Protein 3SDS (pdb70)

InterPro domains:
  IPR002292 Ornithine/putrescine carbamoyltransferase [PR00102] (67-81)
  IPR002292 Ornithine/putrescine carbamoyltransferase [PR00102] (100-113)
  IPR002292 Ornithine/putrescine carbamoyltransferase [PR00102] (140-154)
  IPR002292 Ornithine/putrescine carbamoyltransferase [PR00102] (258-268)
  IPR002292 Ornithine/putrescine carbamoyltransferase [PR00102] (321-332)
  IPR002292 Ornithine/putrescine carbamoyltransferase [TIGR00658] (20-342)
  IPR006130 Aspartate/ornithine carbamoyltransferase [PR00100] (69-88)
  IPR006130 Aspartate/ornithine carbamoyltransferase [PR00100] (151-162)
  IPR006130 Aspartate/ornithine carbamoyltransferase [PR00100] (296-305)
  IPR006130 Aspartate/ornithine carbamoyltransferase [PR00100] (307-330)
  IPR006130 Aspartate/ornithine carbamoyltransferase [PS00097] (69-76)
  IPR006131 Aspartate/ornithine carbamoyltransferase, Asp/Orn-binding domain [PF00185] (183-338)
  IPR006132 Aspartate/ornithine carbamoyltransferase, carbamoyl-P binding [PF02729] (20-164)
  IPR036901 Aspartate/ornithine carbamoyltransferase superfamily [G3DSA:3.40.50.1370] (10-158)
  IPR036901 Aspartate/ornithine carbamoyltransferase superfamily [G3DSA:3.40.50.1370] (159-329)
  IPR036901 Aspartate/ornithine carbamoyltransferase superfamily [SSF53671] (18-341)

Radius of gyration: 35.0 Å; Cα contacts (8 Å, |Δi|>4): 1832; chains: 3; bounding box: 90×80×103 Å

Secondary structure (DSSP, 8-state):
----BS-GGGS-HHHHHHHHHHHHHHHHHHTTTEEEGGGTTTTTT-EEEEEESS--HHHHHHHHHHHHHTT-EEEEE-TTT---SS-HHHHHHHHHTS-SEEEEE-SSHHHHHHHHHH-SS-EEEEE-SS--HHHHHHHHHHHHHHT--TT--S-TT-EEEEES---HHHHHHHHHHHHTT-EEEEE--TT-PPPHHHHHHHHHHHTT-SSPPPEEEES-HHHHTTT-SEEEE----HHHHHHTTT--B-HHHHHHHT--TT-EEEE-S---TTTB-HHHHTSTTB-HHHHHHHHHHHHHHHHIIIIISTT---/-PPPPB--GGGS-HHHHHHHHHHHHHHHHHHHTT---TTTTTTTTT-EEEEEESS--HHHHHHHHHHHHHTT-EEEEEETTT--TTTSS-HHHHHHHHHHTSSEEEEE--HHHHHHHHT-SS-EEEEE-SS--HHHHHHHHHHHHHH---TT--S-TT-EEEEES---HHHHHHHHHHHHTT-EEEEE--TT-PPPHHHHHHHHHTTTT-SS---EEEES-HHHHHTT-SEEE-----HHHHHHTGGG-B-HHHHHHHT--TT-EEE--S---TTTB-HHHHTSTTB-HHHHHHHHHHHHHHHHIIIIISTT---/----B--GGGS-HHHHHHHHHHHHHHHHHHHTTEEEGGGTTTTTT-EEEEEESS--HHHHHHHHHHHHHTT-EEEEE-TTT--TTTSS-HHHHHHHHHTT-SEEEEE--HHHHHHHHT-SS-EEEEE-SS--HHHHHHHHHHHHHHH---TT--S-TT-EEEEES---HHHHHHHHHHHHTT-EEEEE--TT----HHHHHHHHHTTTT-SSPPPEEEES-HHHHTTT-SEEE-----HHHHHHTGGG-B-HHHHHHHT--TT-EEE--S---TTTB-HHHHTSTTB-HHHHHHHHHHHHHHHHIIIIITTT---

Structure (mmCIF, N/CA/C/O backbone):
data_3SDS
#
_entry.id   3SDS
#
_cell.length_a   150.360
_cell.length_b   150.360
_cell.length_c   92.110
_cell.angle_alpha   90.000
_cell.angle_beta   90.000
_cell.angle_gamma   120.000
#
_symmetry.space_group_name_H-M   'P 3 2 1'
#
loop_
_entity.id
_entity.type
_entity.pdbx_description
1 polymer 'Ornithine carbamoyltransferase, mitochondrial'
2 non-polymer 'CHLORIDE ION'
3 water water
#
loop_
_atom_site.group_PDB
_atom_site.id
_atom_site.type_symbol
_atom_site.label_atom_id
_atom_site.label_alt_id
_atom_site.label_comp_id
_atom_site.label_asym_id
_atom_site.label_entity_id
_atom_site.label_seq_id
_atom_site.pdbx_PDB_ins_code
_atom_site.Cartn_x
_atom_site.Cartn_y
_atom_site.Cartn_z
_atom_site.occupancy
_atom_site.B_iso_or_equiv
_atom_site.auth_seq_id
_atom_site.auth_comp_id
_atom_site.auth_asym_id
_atom_site.auth_atom_id
_atom_site.pdbx_PDB_model_num
ATOM 1 N N . THR A 1 22 ? 90.707 -18.843 28.511 1.00 56.71 18 THR A N 1
ATOM 2 C CA . THR A 1 22 ? 89.806 -18.682 29.696 1.00 56.10 18 THR A CA 1
ATOM 3 C C . THR A 1 22 ? 88.330 -19.079 29.392 1.00 54.29 18 THR A C 1
ATOM 4 O O . THR A 1 22 ? 87.702 -18.507 28.485 1.00 54.42 18 THR A O 1
ATOM 6 N N . PRO A 1 23 ? 87.785 -20.085 30.125 1.00 52.64 19 PRO A N 1
ATOM 7 C CA . PRO A 1 23 ? 86.364 -20.482 29.944 1.00 50.30 19 PRO A CA 1
ATOM 8 C C . PRO A 1 23 ? 85.379 -19.478 30.544 1.00 49.02 19 PRO A C 1
ATOM 9 O O . PRO A 1 23 ? 85.707 -18.800 31.513 1.00 49.70 19 PRO A O 1
ATOM 13 N N . ARG A 1 24 ? 84.178 -19.400 29.971 1.00 47.13 20 ARG A N 1
ATOM 14 C CA . ARG A 1 24 ? 83.120 -18.514 30.459 1.00 45.30 20 ARG A CA 1
ATOM 15 C C . ARG A 1 24 ? 82.177 -19.321 31.343 1.00 44.32 20 ARG A C 1
ATOM 16 O O . ARG A 1 24 ? 81.735 -20.407 30.955 1.00 43.82 20 ARG A O 1
ATOM 24 N N . HIS A 1 25 ? 81.864 -18.802 32.526 1.00 43.93 21 HIS A N 1
ATOM 25 C CA . HIS A 1 25 ? 81.002 -19.521 33.461 1.00 42.97 21 HIS A CA 1
ATOM 26 C C . HIS A 1 25 ? 79.569 -18.912 33.553 1.00 42.31 21 HIS A C 1
ATOM 27 O O . HIS A 1 25 ? 79.343 -17.761 33.153 1.00 42.56 21 HIS A O 1
ATOM 34 N N . LEU A 1 26 ? 78.603 -19.693 34.040 1.00 41.00 22 LEU A N 1
ATOM 35 C CA . LEU A 1 26 ? 77.302 -19.153 34.399 1.00 40.29 22 LEU A CA 1
ATOM 36 C C . LEU A 1 26 ? 77.118 -19.242 35.925 1.00 41.02 22 LEU A C 1
ATOM 37 O O . LEU A 1 26 ? 76.768 -20.313 36.445 1.00 41.26 22 LEU A O 1
ATOM 42 N N . LEU A 1 27 ? 77.372 -18.137 36.642 1.00 41.45 23 LEU A N 1
ATOM 43 C CA . LEU A 1 27 ? 77.219 -18.112 38.121 1.00 41.76 23 LEU A CA 1
ATOM 44 C C . LEU A 1 27 ? 75.927 -17.432 38.620 1.00 41.47 23 LEU A C 1
ATOM 45 O O . LEU A 1 27 ? 75.449 -17.732 39.733 1.00 41.22 23 LEU A O 1
ATOM 50 N N . SER A 1 28 ? 75.377 -16.540 37.779 1.00 41.01 24 SER A N 1
ATOM 51 C CA . SER A 1 28 ? 74.239 -15.665 38.108 1.00 40.78 24 SER A CA 1
ATOM 52 C C . SER A 1 28 ? 73.700 -15.013 36.838 1.00 40.36 24 SER A C 1
ATOM 53 O O . SER A 1 28 ? 74.455 -14.790 35.892 1.00 40.71 24 SER A O 1
ATOM 56 N N . ILE A 1 29 ? 72.417 -14.656 36.835 1.00 39.83 25 ILE A N 1
ATOM 57 C CA . ILE A 1 29 ? 71.844 -13.851 35.752 1.00 39.47 25 ILE A CA 1
ATOM 58 C C . ILE A 1 29 ? 72.583 -12.513 35.572 1.00 40.68 25 ILE A C 1
ATOM 59 O O . ILE A 1 29 ? 72.547 -11.901 34.493 1.00 41.52 25 ILE A O 1
ATOM 64 N N . ALA A 1 30 ? 73.254 -12.055 36.625 1.00 41.11 26 ALA A N 1
ATOM 65 C CA . ALA A 1 30 ? 74.069 -10.848 36.538 1.00 41.84 26 ALA A CA 1
ATOM 66 C C . ALA A 1 30 ? 75.146 -10.905 35.427 1.00 42.23 26 ALA A C 1
ATOM 67 O O . ALA A 1 30 ? 75.632 -9.857 34.985 1.00 42.89 26 ALA A O 1
ATOM 69 N N . ASP A 1 31 ? 75.508 -12.113 34.976 1.00 41.52 27 ASP A N 1
ATOM 70 C CA . ASP A 1 31 ? 76.519 -12.279 33.918 1.00 41.59 27 ASP A CA 1
ATOM 71 C C . ASP A 1 31 ? 75.929 -12.203 32.503 1.00 41.15 27 ASP A C 1
ATOM 72 O O . ASP A 1 31 ? 76.667 -12.331 31.529 1.00 41.22 27 ASP A O 1
ATOM 77 N N . LEU A 1 32 ? 74.613 -12.030 32.377 1.00 40.42 28 LEU A N 1
ATOM 78 C CA . LEU A 1 32 ? 73.976 -12.099 31.055 1.00 40.01 28 LEU A CA 1
ATOM 79 C C . LEU A 1 32 ? 73.438 -10.756 30.645 1.00 40.64 28 LEU A C 1
ATOM 80 O O . LEU A 1 32 ? 72.856 -10.051 31.466 1.00 41.18 28 LEU A O 1
ATOM 85 N N . THR A 1 33 ? 73.613 -10.400 29.374 1.00 40.78 29 THR A N 1
ATOM 86 C CA . THR A 1 33 ? 72.973 -9.194 28.848 1.00 41.29 29 THR A CA 1
ATOM 87 C C . THR A 1 33 ? 71.491 -9.488 28.738 1.00 40.76 29 THR A C 1
ATOM 88 O O . THR A 1 33 ? 71.098 -10.654 28.759 1.00 39.62 29 THR A O 1
ATOM 92 N N . PRO A 1 34 ? 70.654 -8.441 28.600 1.00 41.74 30 PRO A N 1
ATOM 93 C CA . PRO A 1 34 ? 69.233 -8.714 28.338 1.00 41.16 30 PRO A CA 1
ATOM 94 C C . PRO A 1 34 ? 69.008 -9.537 27.053 1.00 41.40 30 PRO A C 1
ATOM 95 O O . PRO A 1 34 ? 68.169 -10.440 27.077 1.00 41.40 30 PRO A O 1
ATOM 99 N N . THR A 1 35 ? 69.753 -9.275 25.970 1.00 41.71 31 THR A N 1
ATOM 100 C CA . THR A 1 35 ? 69.637 -10.093 24.751 1.00 42.10 31 THR A CA 1
ATOM 101 C C . THR A 1 35 ? 69.970 -11.581 24.974 1.00 41.21 31 THR A C 1
ATOM 102 O O . THR A 1 35 ? 69.210 -12.463 24.586 1.00 41.01 31 THR A O 1
ATOM 106 N N . GLU A 1 36 ? 71.117 -11.849 25.593 1.00 41.14 32 GLU A N 1
ATOM 107 C CA . GLU A 1 36 ? 71.551 -13.202 25.893 1.00 40.20 32 GLU A CA 1
ATOM 108 C C . GLU A 1 36 ? 70.514 -13.968 26.720 1.00 39.27 32 GLU A C 1
ATOM 109 O O . GLU A 1 36 ? 70.376 -15.187 26.554 1.00 39.08 32 GLU A O 1
ATOM 115 N N . PHE A 1 37 ? 69.798 -13.273 27.607 1.00 38.69 33 PHE A N 1
ATOM 116 C CA . PHE A 1 37 ? 68.829 -13.938 28.478 1.00 37.67 33 PHE A CA 1
ATOM 117 C C . PHE A 1 37 ? 67.547 -14.286 27.731 1.00 37.84 33 PHE A C 1
ATOM 118 O O . PHE A 1 37 ? 66.988 -15.379 27.905 1.00 37.27 33 PHE A O 1
ATOM 126 N N . ALA A 1 38 ? 67.070 -13.363 26.905 1.00 38.57 34 ALA A N 1
ATOM 127 C CA . ALA A 1 38 ? 65.883 -13.646 26.118 1.00 39.10 34 ALA A CA 1
ATOM 128 C C . ALA A 1 38 ? 66.126 -14.816 25.147 1.00 39.53 34 ALA A C 1
ATOM 129 O O . ALA A 1 38 ? 65.218 -15.641 24.924 1.00 40.07 34 ALA A O 1
ATOM 131 N N . THR A 1 39 ? 67.349 -14.902 24.610 1.00 39.53 35 THR A N 1
ATOM 132 C CA . THR A 1 39 ? 67.738 -15.952 23.657 1.00 39.70 35 THR A CA 1
ATOM 133 C C . THR A 1 39 ? 67.746 -17.362 24.287 1.00 38.84 35 THR A C 1
ATOM 134 O O . THR A 1 39 ? 67.285 -18.340 23.664 1.00 38.48 35 THR A O 1
ATOM 138 N N . LEU A 1 40 ? 68.247 -17.461 25.523 1.00 38.04 36 LEU A N 1
ATOM 139 C CA . LEU A 1 40 ? 68.218 -18.731 26.265 1.00 37.17 36 LEU A CA 1
ATOM 140 C C . LEU A 1 40 ? 66.768 -19.197 26.472 1.00 37.22 36 LEU A C 1
ATOM 141 O O . LEU A 1 40 ? 66.449 -20.392 26.339 1.00 36.93 36 LEU A O 1
ATOM 146 N N . VAL A 1 41 ? 65.891 -18.241 26.761 1.00 37.27 37 VAL A N 1
ATOM 147 C CA . VAL A 1 41 ? 64.501 -18.556 26.981 1.00 37.42 37 VAL A CA 1
ATOM 148 C C . VAL A 1 41 ? 63.810 -18.961 25.666 1.00 37.98 37 VAL A C 1
ATOM 149 O O . VAL A 1 41 ? 63.126 -19.993 25.625 1.00 38.13 37 VAL A O 1
ATOM 153 N N . ARG A 1 42 ? 63.995 -18.196 24.590 1.00 38.29 38 ARG A N 1
ATOM 154 C CA . ARG A 1 42 ? 63.410 -18.621 23.304 1.00 39.07 38 ARG A CA 1
ATOM 155 C C . ARG A 1 42 ? 63.899 -20.015 22.877 1.00 38.42 38 ARG A C 1
ATOM 156 O O . ARG A 1 42 ? 63.093 -20.853 22.472 1.00 38.71 38 ARG A O 1
ATOM 164 N N . ASN A 1 43 ? 65.201 -20.272 23.011 1.00 37.37 39 ASN A N 1
ATOM 165 C CA . ASN A 1 43 ? 65.755 -21.580 22.662 1.00 37.10 39 ASN A CA 1
ATOM 166 C C . ASN A 1 43 ? 65.094 -22.749 23.430 1.00 36.35 39 ASN A C 1
ATOM 167 O O . ASN A 1 43 ? 64.736 -23.775 22.818 1.00 36.68 39 ASN A O 1
ATOM 172 N N . ALA A 1 44 ? 64.917 -22.586 24.748 1.00 35.15 40 ALA A N 1
ATOM 173 C CA . ALA A 1 44 ? 64.253 -23.599 25.572 1.00 34.18 40 ALA A CA 1
ATOM 174 C C . ALA A 1 44 ? 62.813 -23.820 25.096 1.00 34.59 40 ALA A C 1
ATOM 175 O O . ALA A 1 44 ? 62.373 -24.964 24.918 1.00 34.43 40 ALA A O 1
ATOM 177 N N . SER A 1 45 ? 62.095 -22.730 24.853 1.00 34.79 41 SER A N 1
ATOM 178 C CA . SER A 1 45 ? 60.746 -22.834 24.328 1.00 35.84 41 SER A CA 1
ATOM 179 C C . SER A 1 45 ? 60.679 -23.637 23.003 1.00 37.14 41 SER A C 1
ATOM 180 O O . SER A 1 45 ? 59.803 -24.518 22.828 1.00 37.93 41 SER A O 1
ATOM 183 N N . SER A 1 46 ? 61.597 -23.311 22.083 1.00 36.81 42 SER A N 1
ATOM 184 C CA . SER A 1 46 ? 61.701 -23.952 20.790 1.00 37.10 42 SER A CA 1
ATOM 185 C C . SER A 1 46 ? 62.019 -25.452 20.906 1.00 37.30 42 SER A C 1
ATOM 186 O O . SER A 1 46 ? 61.314 -26.294 20.311 1.00 37.88 42 SER A O 1
ATOM 189 N N . TYR A 1 47 ? 63.075 -25.783 21.664 1.00 36.11 43 TYR A N 1
ATOM 190 C CA . TYR A 1 47 ? 63.503 -27.175 21.821 1.00 35.75 43 TYR A CA 1
ATOM 191 C C . TYR A 1 47 ? 62.395 -28.042 22.440 1.00 35.82 43 TYR A C 1
ATOM 192 O O . TYR A 1 47 ? 62.210 -29.217 22.055 1.00 36.28 43 TYR A O 1
ATOM 201 N N . LYS A 1 48 ? 61.663 -27.439 23.383 1.00 35.34 44 LYS A N 1
ATOM 202 C CA . LYS A 1 48 ? 60.515 -28.056 24.075 1.00 35.32 44 LYS A CA 1
ATOM 203 C C . LYS A 1 48 ? 59.393 -28.454 23.110 1.00 36.19 44 LYS A C 1
ATOM 204 O O . LYS A 1 48 ? 58.861 -29.567 23.164 1.00 36.59 44 LYS A O 1
ATOM 210 N N . LYS A 1 49 ? 59.046 -27.541 22.214 1.00 36.80 45 LYS A N 1
ATOM 211 C CA . LYS A 1 49 ? 57.983 -27.792 21.239 1.00 38.07 45 LYS A CA 1
ATOM 212 C C . LYS A 1 49 ? 58.357 -28.918 20.247 1.00 38.41 45 LYS A C 1
ATOM 213 O O . LYS A 1 49 ? 57.529 -29.775 19.939 1.00 39.68 45 LYS A O 1
ATOM 219 N N . THR A 1 50 ? 59.604 -28.915 19.772 1.00 37.57 46 THR A N 1
ATOM 220 C CA . THR A 1 50 ? 60.086 -29.933 18.824 1.00 37.79 46 THR A CA 1
ATOM 221 C C . THR A 1 50 ? 60.139 -31.320 19.473 1.00 37.45 46 THR A C 1
ATOM 222 O O . THR A 1 50 ? 59.589 -32.271 18.914 1.00 38.10 46 THR A O 1
ATOM 226 N N . ILE A 1 51 ? 60.809 -31.428 20.634 1.00 36.08 47 ILE A N 1
ATOM 227 C CA . ILE A 1 51 ? 61.015 -32.729 21.325 1.00 35.44 47 ILE A CA 1
ATOM 228 C C . ILE A 1 51 ? 59.682 -33.363 21.838 1.00 36.44 47 ILE A C 1
ATOM 229 O O . ILE A 1 51 ? 59.465 -34.572 21.704 1.00 36.19 47 ILE A O 1
ATOM 234 N N . LYS A 1 52 ? 58.776 -32.534 22.365 1.00 36.96 48 LYS A N 1
ATOM 235 C CA . LYS A 1 52 ? 57.474 -33.048 22.836 1.00 38.37 48 LYS A CA 1
ATOM 236 C C . LYS A 1 52 ? 56.557 -33.507 21.741 1.00 39.87 48 LYS A C 1
ATOM 237 O O . LYS A 1 52 ? 55.550 -34.108 22.052 1.00 40.90 48 LYS A O 1
ATOM 243 N N . SER A 1 53 ? 56.897 -33.225 20.482 1.00 40.87 49 SER A N 1
ATOM 244 C CA . SER A 1 53 ? 56.146 -33.766 19.333 1.00 43.11 49 SER A CA 1
ATOM 245 C C . SER A 1 53 ? 56.971 -34.729 18.472 1.00 43.91 49 SER A C 1
ATOM 246 O O . SER A 1 53 ? 56.801 -34.793 17.258 1.00 44.54 49 SER A O 1
ATOM 249 N N . ASP A 1 54 ? 57.876 -35.444 19.138 1.00 43.90 50 ASP A N 1
ATOM 250 C CA . ASP A 1 54 ? 58.540 -36.631 18.597 1.00 45.38 50 ASP A CA 1
ATOM 251 C C . ASP A 1 54 ? 59.633 -36.336 17.547 1.00 44.80 50 ASP A C 1
ATOM 252 O O . ASP A 1 54 ? 59.831 -37.123 16.612 1.00 45.76 50 ASP A O 1
ATOM 257 N N . SER A 1 55 ? 60.351 -35.222 17.724 1.00 43.37 51 SER A N 1
ATOM 258 C CA . SER A 1 55 ? 61.464 -34.850 16.837 1.00 43.21 51 SER A CA 1
ATOM 259 C C . SER A 1 55 ? 62.727 -34.385 17.586 1.00 42.14 51 SER A C 1
ATOM 260 O O . SER A 1 55 ? 62.648 -34.008 18.766 1.00 41.72 51 SER A O 1
ATOM 263 N N . MET A 1 56 ? 63.878 -34.430 16.904 1.00 42.02 52 MET A N 1
ATOM 264 C CA . MET A 1 56 ? 65.154 -33.909 17.427 1.00 41.36 52 MET A CA 1
ATOM 265 C C . MET A 1 56 ? 65.664 -32.705 16.635 1.00 41.56 52 MET A C 1
ATOM 266 O O . MET A 1 56 ? 65.773 -32.778 15.413 1.00 42.48 52 MET A O 1
ATOM 271 N N . PRO A 1 57 ? 66.000 -31.601 17.332 1.00 41.01 53 PRO A N 1
ATOM 272 C CA . PRO A 1 57 ? 66.702 -30.470 16.694 1.00 41.65 53 PRO A CA 1
ATOM 273 C C . PRO A 1 57 ? 68.095 -30.857 16.171 1.00 42.23 53 PRO A C 1
ATOM 274 O O . PRO A 1 57 ? 68.874 -31.418 16.924 1.00 41.73 53 PRO A O 1
ATOM 278 N N . GLU A 1 58 ? 68.419 -30.547 14.915 1.00 44.25 54 GLU A N 1
ATOM 279 C CA . GLU A 1 58 ? 69.779 -30.804 14.372 1.00 45.68 54 GLU A CA 1
ATOM 280 C C . GLU A 1 58 ? 70.955 -30.319 15.271 1.00 44.68 54 GLU A C 1
ATOM 281 O O . GLU A 1 58 ? 71.920 -31.053 15.498 1.00 44.29 54 GLU A O 1
ATOM 287 N N . ARG A 1 59 ? 70.866 -29.087 15.770 1.00 44.58 55 ARG A N 1
ATOM 288 C CA . ARG A 1 59 ? 71.877 -28.517 16.666 1.00 44.14 55 ARG A CA 1
ATOM 289 C C . ARG A 1 59 ? 72.218 -29.423 17.870 1.00 43.18 55 ARG A C 1
ATOM 290 O O . ARG A 1 59 ? 73.345 -29.390 18.365 1.00 43.16 55 ARG A O 1
ATOM 298 N N . LEU A 1 60 ? 71.255 -30.216 18.346 1.00 42.35 56 LEU A N 1
ATOM 299 C CA . LEU A 1 60 ? 71.438 -30.989 19.572 1.00 40.64 56 LEU A CA 1
ATOM 300 C C . LEU A 1 60 ? 71.904 -32.459 19.394 1.00 41.01 56 LEU A C 1
ATOM 301 O O . LEU A 1 60 ? 72.422 -33.070 20.357 1.00 40.93 56 LEU A O 1
ATOM 306 N N . THR A 1 61 ? 71.753 -33.027 18.197 1.00 41.05 57 THR A N 1
ATOM 307 C CA . THR A 1 61 ? 71.935 -34.480 18.030 1.00 41.56 57 THR A CA 1
ATOM 308 C C . THR A 1 61 ? 73.405 -34.933 18.126 1.00 41.14 57 THR A C 1
ATOM 309 O O . THR A 1 61 ? 74.221 -34.547 17.304 1.00 41.84 57 THR A O 1
ATOM 313 N N . GLY A 1 62 ? 73.732 -35.757 19.119 1.00 39.90 58 GLY A N 1
ATOM 314 C CA . GLY A 1 62 ? 75.113 -36.121 19.364 1.00 39.40 58 GLY A CA 1
ATOM 315 C C . GLY A 1 62 ? 76.041 -34.942 19.658 1.00 39.00 58 GLY A C 1
ATOM 316 O O . GLY A 1 62 ? 77.250 -35.071 19.560 1.00 40.13 58 GLY A O 1
ATOM 317 N N . ALA A 1 63 ? 75.502 -33.789 20.024 1.00 38.08 59 ALA A N 1
ATOM 318 C CA . ALA A 1 63 ? 76.339 -32.631 20.318 1.00 37.68 59 ALA A CA 1
ATOM 319 C C . ALA A 1 63 ? 77.349 -32.879 21.453 1.00 37.68 59 ALA A C 1
ATOM 320 O O . ALA A 1 63 ? 78.423 -32.276 21.467 1.00 37.94 59 ALA A O 1
ATOM 322 N N . LEU A 1 64 ? 77.009 -33.758 22.397 1.00 37.63 60 LEU A N 1
ATOM 323 C CA . LEU A 1 64 ? 77.885 -34.047 23.541 1.00 37.44 60 LEU A CA 1
ATOM 324 C C . LEU A 1 64 ? 78.389 -35.492 23.593 1.00 38.10 60 LEU A C 1
ATOM 325 O O . LEU A 1 64 ? 78.796 -35.964 24.665 1.00 38.36 60 LEU A O 1
ATOM 330 N N . SER A 1 65 ? 78.380 -36.200 22.468 1.00 38.05 61 SER A N 1
ATOM 331 C CA . SER A 1 65 ? 78.718 -37.616 22.529 1.00 38.79 61 SER A CA 1
ATOM 332 C C . SER A 1 65 ? 80.227 -37.855 22.729 1.00 38.98 61 SER A C 1
ATOM 333 O O . SER A 1 65 ? 81.062 -37.122 22.214 1.00 39.09 61 SER A O 1
ATOM 336 N N . GLY A 1 66 ? 80.565 -38.898 23.475 1.00 39.36 62 GLY A N 1
ATOM 337 C CA . GLY A 1 66 ? 81.932 -39.109 23.924 1.00 39.55 62 GLY A CA 1
ATOM 338 C C . GLY A 1 66 ? 82.273 -38.300 25.175 1.00 39.45 62 GLY A C 1
ATOM 339 O O . GLY A 1 66 ? 83.332 -38.527 25.779 1.00 40.40 62 GLY A O 1
ATOM 340 N N . LYS A 1 67 ? 81.385 -37.383 25.589 1.00 38.09 63 LYS A N 1
ATOM 341 C CA . LYS A 1 67 ? 81.713 -36.417 26.632 1.00 37.53 63 LYS A CA 1
ATOM 342 C C . LYS A 1 67 ? 81.013 -36.590 27.972 1.00 37.52 63 LYS A C 1
ATOM 343 O O . LYS A 1 67 ? 79.845 -36.999 28.037 1.00 37.70 63 LYS A O 1
ATOM 349 N N . THR A 1 68 ? 81.746 -36.279 29.045 1.00 37.41 64 THR A N 1
ATOM 350 C CA . THR A 1 68 ? 81.235 -36.388 30.417 1.00 36.90 64 THR A CA 1
ATOM 351 C C . THR A 1 68 ? 80.960 -35.018 31.028 1.00 36.43 64 THR A C 1
ATOM 352 O O . THR A 1 68 ? 81.773 -34.083 30.873 1.00 36.53 64 THR A O 1
ATOM 356 N N . VAL A 1 69 ? 79.826 -34.901 31.714 1.00 35.71 65 VAL A N 1
ATOM 357 C CA . VAL A 1 69 ? 79.548 -33.721 32.535 1.00 35.40 65 VAL A CA 1
ATOM 358 C C . VAL A 1 69 ? 79.563 -34.136 34.012 1.00 36.68 65 VAL A C 1
ATOM 359 O O . VAL A 1 69 ? 78.835 -35.054 34.411 1.00 37.23 65 VAL A O 1
ATOM 363 N N . ALA A 1 70 ? 80.384 -33.484 34.830 1.00 37.47 66 ALA A N 1
ATOM 364 C CA . ALA A 1 70 ? 80.409 -33.817 36.268 1.00 39.09 66 ALA A CA 1
ATOM 365 C C . ALA A 1 70 ? 79.400 -33.001 37.081 1.00 39.49 66 ALA A C 1
ATOM 366 O O . ALA A 1 70 ? 79.350 -31.770 36.977 1.00 39.38 66 ALA A O 1
ATOM 368 N N . MET A 1 71 ? 78.588 -33.688 37.878 1.00 40.72 67 MET A N 1
ATOM 369 C CA . MET A 1 71 ? 77.663 -33.026 38.813 1.00 41.53 67 MET A CA 1
ATOM 370 C C . MET A 1 71 ? 78.207 -33.126 40.238 1.00 43.40 67 MET A C 1
ATOM 371 O O . MET A 1 71 ? 78.308 -34.231 40.801 1.00 44.17 67 MET A O 1
ATOM 376 N N . MET A 1 72 ? 78.580 -31.987 40.818 1.00 44.61 68 MET A N 1
ATOM 377 C CA . MET A 1 72 ? 79.097 -31.981 42.204 1.00 47.25 68 MET A CA 1
ATOM 378 C C . MET A 1 72 ? 78.096 -31.403 43.210 1.00 47.85 68 MET A C 1
ATOM 379 O O . MET A 1 72 ? 77.832 -30.187 43.211 1.00 47.66 68 MET A O 1
ATOM 384 N N . PHE A 1 73 ? 77.544 -32.265 44.061 1.00 49.07 69 PHE A N 1
ATOM 385 C CA . PHE A 1 73 ? 76.530 -31.828 45.009 1.00 50.32 69 PHE A CA 1
ATOM 386 C C . PHE A 1 73 ? 76.955 -31.964 46.474 1.00 52.91 69 PHE A C 1
ATOM 387 O O . PHE A 1 73 ? 77.328 -33.049 46.914 1.00 54.47 69 PHE A O 1
ATOM 395 N N . SER A 1 74 ? 76.885 -30.853 47.213 1.00 53.98 70 SER A N 1
ATOM 396 C CA . SER A 1 74 ? 77.294 -30.773 48.628 1.00 56.64 70 SER A CA 1
ATOM 397 C C . SER A 1 74 ? 76.244 -31.237 49.644 1.00 57.67 70 SER A C 1
ATOM 398 O O . SER A 1 74 ? 76.575 -31.707 50.748 1.00 59.35 70 SER A O 1
ATOM 401 N N . LYS A 1 75 ? 74.981 -31.048 49.284 1.00 56.79 71 LYS A N 1
ATOM 402 C CA . LYS A 1 75 ? 73.867 -31.560 50.062 1.00 57.72 71 LYS A CA 1
ATOM 403 C C . LYS A 1 75 ? 72.941 -32.217 49.045 1.00 56.64 71 LYS A C 1
ATOM 404 O O . LYS A 1 75 ? 73.019 -31.886 47.853 1.00 55.29 71 LYS A O 1
ATOM 406 N N . ARG A 1 76 ? 72.084 -33.136 49.500 1.00 57.38 72 ARG A N 1
ATOM 407 C CA . ARG A 1 76 ? 71.090 -33.794 48.632 1.00 56.48 72 ARG A CA 1
ATOM 408 C C . ARG A 1 76 ? 70.354 -32.762 47.765 1.00 55.01 72 ARG A C 1
ATOM 409 O O . ARG A 1 76 ? 70.010 -31.671 48.243 1.00 55.13 72 ARG A O 1
ATOM 411 N N . SER A 1 77 ? 70.154 -33.074 46.487 1.00 53.75 73 SER A N 1
ATOM 412 C CA . SER A 1 77 ? 69.296 -32.229 45.640 1.00 52.43 73 SER A CA 1
ATOM 413 C C . SER A 1 77 ? 68.757 -32.998 44.452 1.00 51.43 73 SER A C 1
ATOM 414 O O . SER A 1 77 ? 69.098 -32.711 43.304 1.00 50.67 73 SER A O 1
ATOM 417 N N . THR A 1 78 ? 67.888 -33.959 44.762 1.00 51.66 74 THR A N 1
ATOM 418 C CA . THR A 1 78 ? 67.327 -34.877 43.792 1.00 51.01 74 THR A CA 1
ATOM 419 C C . THR A 1 78 ? 66.628 -34.212 42.604 1.00 49.40 74 THR A C 1
ATOM 420 O O . THR A 1 78 ? 66.875 -34.591 41.447 1.00 49.03 74 THR A O 1
ATOM 424 N N . ARG A 1 79 ? 65.774 -33.231 42.884 1.00 48.32 75 ARG A N 1
ATOM 425 C CA . ARG A 1 79 ? 65.085 -32.512 41.832 1.00 46.94 75 ARG A CA 1
ATOM 426 C C . ARG A 1 79 ? 66.067 -31.960 40.788 1.00 45.41 75 ARG A C 1
ATOM 427 O O . ARG A 1 79 ? 65.879 -32.188 39.579 1.00 44.71 75 ARG A O 1
ATOM 435 N N . THR A 1 80 ? 67.109 -31.250 41.241 1.00 44.51 76 THR A N 1
ATOM 436 C CA . THR A 1 80 ? 68.127 -30.718 40.314 1.00 42.76 76 THR A CA 1
ATOM 437 C C . THR A 1 80 ? 68.823 -31.828 39.510 1.00 42.33 76 THR A C 1
ATOM 438 O O . THR A 1 80 ? 69.080 -31.660 38.288 1.00 41.21 76 THR A O 1
ATOM 442 N N . ARG A 1 81 ? 69.086 -32.944 40.139 1.00 42.08 77 ARG A N 1
ATOM 443 C CA . ARG A 1 81 ? 69.713 -34.053 39.488 1.00 42.21 77 ARG A CA 1
ATOM 444 C C . ARG A 1 81 ? 68.880 -34.562 38.357 1.00 41.78 77 ARG A C 1
ATOM 445 O O . ARG A 1 81 ? 69.356 -34.812 37.306 1.00 41.75 77 ARG A O 1
ATOM 453 N N . VAL A 1 82 ? 67.610 -34.754 38.604 1.00 41.47 78 VAL A N 1
ATOM 454 C CA . VAL A 1 82 ? 66.707 -35.329 37.609 1.00 40.79 78 VAL A CA 1
ATOM 455 C C . VAL A 1 82 ? 66.741 -34.584 36.273 1.00 39.71 78 VAL A C 1
ATOM 456 O O . VAL A 1 82 ? 66.840 -35.214 35.232 1.00 40.27 78 VAL A O 1
ATOM 460 N N . SER A 1 83 ? 66.671 -33.256 36.305 1.00 38.90 79 SER A N 1
ATOM 461 C CA . SER A 1 83 ? 66.665 -32.427 35.092 1.00 37.92 79 SER A CA 1
ATOM 462 C C . SER A 1 83 ? 68.034 -32.282 34.381 1.00 37.56 79 SER A C 1
ATOM 463 O O . SER A 1 83 ? 68.095 -32.246 33.139 1.00 37.03 79 SER A O 1
ATOM 466 N N . THR A 1 84 ? 69.121 -32.166 35.154 1.00 37.42 80 THR A N 1
ATOM 467 C CA . THR A 1 84 ? 70.473 -32.102 34.572 1.00 36.78 80 THR A CA 1
ATOM 468 C C . THR A 1 84 ? 70.746 -33.435 33.875 1.00 36.80 80 THR A C 1
ATOM 469 O O . THR A 1 84 ? 71.166 -33.492 32.704 1.00 36.42 80 THR A O 1
ATOM 473 N N . GLU A 1 85 ? 70.468 -34.516 34.589 1.00 37.11 81 GLU A N 1
ATOM 474 C CA . GLU A 1 85 ? 70.703 -35.830 34.047 1.00 37.43 81 GLU A CA 1
ATOM 475 C C . GLU A 1 85 ? 69.980 -35.947 32.682 1.00 37.30 81 GLU A C 1
ATOM 476 O O . GLU A 1 85 ? 70.625 -36.202 31.650 1.00 37.10 81 GLU A O 1
ATOM 482 N N . GLY A 1 86 ? 68.669 -35.677 32.666 1.00 37.09 82 GLY A N 1
ATOM 483 C CA . GLY A 1 86 ? 67.857 -35.766 31.439 1.00 36.47 82 GLY A CA 1
ATOM 484 C C . GLY A 1 86 ? 68.329 -34.879 30.298 1.00 35.76 82 GLY A C 1
ATOM 485 O O . GLY A 1 86 ? 68.290 -35.280 29.130 1.00 36.13 82 GLY A O 1
ATOM 486 N N . ALA A 1 87 ? 68.782 -33.675 30.638 1.00 34.95 83 ALA A N 1
ATOM 487 C CA . ALA A 1 87 ? 69.255 -32.703 29.656 1.00 34.46 83 ALA A CA 1
ATOM 488 C C . ALA A 1 87 ? 70.538 -33.128 28.964 1.00 34.38 83 ALA A C 1
ATOM 489 O O . ALA A 1 87 ? 70.650 -33.053 27.734 1.00 34.50 83 ALA A O 1
ATOM 491 N N . VAL A 1 88 ? 71.507 -33.574 29.754 1.00 34.26 84 VAL A N 1
ATOM 492 C CA . VAL A 1 88 ? 72.747 -34.098 29.198 1.00 33.87 84 VAL A CA 1
ATOM 493 C C . VAL A 1 88 ? 72.461 -35.248 28.223 1.00 34.21 84 VAL A C 1
ATOM 494 O O . VAL A 1 88 ? 72.994 -35.265 27.110 1.00 34.34 84 VAL A O 1
ATOM 498 N N . VAL A 1 89 ? 71.601 -36.188 28.620 1.00 34.47 85 VAL A N 1
ATOM 499 C CA . VAL A 1 89 ? 71.326 -37.384 27.802 1.00 35.12 85 VAL A CA 1
ATOM 500 C C . VAL A 1 89 ? 70.648 -37.083 26.443 1.00 35.78 85 VAL A C 1
ATOM 501 O O . VAL A 1 89 ? 70.988 -37.701 25.438 1.00 35.91 85 VAL A O 1
ATOM 505 N N . LYS A 1 90 ? 69.704 -36.140 26.401 1.00 36.43 86 LYS A N 1
ATOM 506 C CA . LYS A 1 90 ? 69.143 -35.681 25.111 1.00 37.21 86 LYS A CA 1
ATOM 507 C C . LYS A 1 90 ? 70.240 -35.287 24.118 1.00 37.39 86 LYS A C 1
ATOM 508 O O . LYS A 1 90 ? 70.102 -35.557 22.900 1.00 38.03 86 LYS A O 1
ATOM 514 N N . MET A 1 91 ? 71.321 -34.675 24.626 1.00 36.69 87 MET A N 1
ATOM 515 C CA . MET A 1 91 ? 72.487 -34.340 23.784 1.00 37.03 87 MET A CA 1
ATOM 516 C C . MET A 1 91 ? 73.493 -35.491 23.549 1.00 37.83 87 MET A C 1
ATOM 517 O O . MET A 1 91 ? 74.544 -35.307 22.901 1.00 38.47 87 MET A O 1
ATOM 522 N N . GLY A 1 92 ? 73.155 -36.679 24.039 1.00 37.70 88 GLY A N 1
ATOM 523 C CA . GLY A 1 92 ? 73.979 -37.851 23.815 1.00 37.98 88 GLY A CA 1
ATOM 524 C C . GLY A 1 92 ? 75.224 -37.922 24.669 1.00 38.31 88 GLY A C 1
ATOM 525 O O . GLY A 1 92 ? 76.107 -38.725 24.376 1.00 39.34 88 GLY A O 1
ATOM 526 N N . GLY A 1 93 ? 75.307 -37.106 25.726 1.00 37.61 89 GLY A N 1
ATOM 527 C CA . GLY A 1 93 ? 76.465 -37.138 26.630 1.00 37.46 89 GLY A CA 1
ATOM 528 C C . GLY A 1 93 ? 76.252 -38.024 27.852 1.00 38.05 89 GLY A C 1
ATOM 529 O O . GLY A 1 93 ? 75.163 -38.610 28.012 1.00 38.09 89 GLY A O 1
ATOM 530 N N . HIS A 1 94 ? 77.283 -38.121 28.708 1.00 38.07 90 HIS A N 1
ATOM 531 C CA . HIS A 1 94 ? 77.188 -38.836 29.994 1.00 38.32 90 HIS A CA 1
ATOM 532 C C . HIS A 1 94 ? 77.293 -37.961 31.273 1.00 37.79 90 HIS A C 1
ATOM 533 O O . HIS A 1 94 ? 78.291 -37.266 31.487 1.00 38.08 90 HIS A O 1
ATOM 540 N N . PRO A 1 95 ? 76.251 -37.989 32.116 1.00 37.45 91 PRO A N 1
ATOM 541 C CA . PRO A 1 95 ? 76.206 -37.303 33.418 1.00 37.51 91 PRO A CA 1
ATOM 542 C C . PRO A 1 95 ? 76.797 -38.105 34.598 1.00 38.53 91 PRO A C 1
ATOM 543 O O . PRO A 1 95 ? 76.395 -39.246 34.834 1.00 39.14 91 PRO A O 1
ATOM 547 N N . MET A 1 96 ? 77.730 -37.511 35.339 1.00 38.72 92 MET A N 1
ATOM 548 C CA . MET A 1 96 ? 78.439 -38.239 36.407 1.00 39.96 92 MET A CA 1
ATOM 549 C C . MET A 1 96 ? 78.104 -37.649 37.778 1.00 40.75 92 MET A C 1
ATOM 550 O O . MET A 1 96 ? 78.368 -36.467 38.046 1.00 40.33 92 MET A O 1
ATOM 555 N N . PHE A 1 97 ? 77.499 -38.469 38.633 1.00 42.12 93 PHE A N 1
ATOM 556 C CA . PHE A 1 97 ? 77.009 -37.992 39.929 1.00 43.24 93 PHE A CA 1
ATOM 557 C C . PHE A 1 97 ? 78.051 -38.154 41.017 1.00 44.69 93 PHE A C 1
ATOM 558 O O . PHE A 1 97 ? 78.511 -39.241 41.281 1.00 45.99 93 PHE A O 1
ATOM 566 N N . LEU A 1 98 ? 78.458 -37.058 41.621 1.00 45.70 94 LEU A N 1
ATOM 567 C CA . LEU A 1 98 ? 79.406 -37.128 42.723 1.00 48.21 94 LEU A CA 1
ATOM 568 C C . LEU A 1 98 ? 78.790 -36.370 43.891 1.00 49.57 94 LEU A C 1
ATOM 569 O O . LEU A 1 98 ? 78.776 -35.135 43.891 1.00 48.77 94 LEU A O 1
ATOM 574 N N . GLY A 1 99 ? 78.239 -37.119 44.849 1.00 51.95 95 GLY A N 1
ATOM 575 C CA . GLY A 1 99 ? 77.527 -36.546 46.004 1.00 54.44 95 GLY A CA 1
ATOM 576 C C . GLY A 1 99 ? 78.391 -36.296 47.236 1.00 57.41 95 GLY A C 1
ATOM 577 O O . GLY A 1 99 ? 79.618 -36.393 47.179 1.00 58.06 95 GLY A O 1
ATOM 578 N N . LYS A 1 100 ? 77.749 -35.994 48.362 1.00 59.71 96 LYS A N 1
ATOM 579 C CA . LYS A 1 100 ? 78.471 -35.563 49.565 1.00 62.94 96 LYS A CA 1
ATOM 580 C C . LYS A 1 100 ? 79.240 -36.674 50.274 1.00 66.07 96 LYS A C 1
ATOM 581 O O . LYS A 1 100 ? 80.042 -36.405 51.176 1.00 67.81 96 LYS A O 1
ATOM 587 N N . ASP A 1 101 ? 78.977 -37.920 49.885 1.00 67.70 97 ASP A N 1
ATOM 588 C CA . ASP A 1 101 ? 79.753 -39.062 50.383 1.00 70.98 97 ASP A CA 1
ATOM 589 C C . ASP A 1 101 ? 80.909 -39.354 49.407 1.00 71.09 97 ASP A C 1
ATOM 590 O O . ASP A 1 101 ? 81.843 -40.100 49.732 1.00 72.50 97 ASP A O 1
ATOM 595 N N . ASP A 1 102 ? 80.828 -38.748 48.218 1.00 69.68 98 ASP A N 1
ATOM 596 C CA . ASP A 1 102 ? 81.821 -38.929 47.166 1.00 69.67 98 ASP A CA 1
ATOM 597 C C . ASP A 1 102 ? 83.037 -37.998 47.318 1.00 70.21 98 ASP A C 1
ATOM 598 O O . ASP A 1 102 ? 84.154 -38.470 47.485 1.00 71.63 98 ASP A O 1
ATOM 603 N N . ILE A 1 103 ? 82.828 -36.685 47.264 1.00 69.55 99 ILE A N 1
ATOM 604 C CA . ILE A 1 103 ? 83.949 -35.732 47.298 1.00 70.20 99 ILE A CA 1
ATOM 605 C C . ILE A 1 103 ? 83.951 -34.929 48.597 1.00 71.49 99 ILE A C 1
ATOM 606 O O . ILE A 1 103 ? 82.921 -34.375 48.995 1.00 71.12 99 ILE A O 1
ATOM 608 N N . GLY A 1 106 ? 86.602 -29.547 50.080 1.00 72.08 102 GLY A N 1
ATOM 609 C CA . GLY A 1 106 ? 87.964 -29.126 50.373 1.00 73.84 102 GLY A CA 1
ATOM 610 C C . GLY A 1 106 ? 88.538 -29.667 51.682 1.00 76.60 102 GLY A C 1
ATOM 611 O O . GLY A 1 106 ? 89.359 -29.000 52.333 1.00 78.14 102 GLY A O 1
ATOM 612 N N . VAL A 1 107 ? 88.141 -30.889 52.057 1.00 77.14 103 VAL A N 1
ATOM 613 C CA . VAL A 1 107 ? 88.471 -31.450 53.386 1.00 79.34 103 VAL A CA 1
ATOM 614 C C . VAL A 1 107 ? 89.764 -32.284 53.425 1.00 80.76 103 VAL A C 1
ATOM 615 O O . VAL A 1 107 ? 90.694 -31.944 54.160 1.00 82.99 103 VAL A O 1
ATOM 619 N N . ASN A 1 108 ? 89.815 -33.370 52.652 1.00 79.52 104 ASN A N 1
ATOM 620 C CA . ASN A 1 108 ? 90.993 -34.252 52.625 1.00 80.61 104 ASN A CA 1
ATOM 621 C C . ASN A 1 108 ? 91.983 -33.929 51.485 1.00 79.05 104 ASN A C 1
ATOM 622 O O . ASN A 1 108 ? 92.928 -34.695 51.227 1.00 80.25 104 ASN A O 1
ATOM 624 N N . GLU A 1 109 ? 91.761 -32.783 50.834 1.00 76.06 105 GLU A N 1
ATOM 625 C CA . GLU A 1 109 ? 92.547 -32.315 49.682 1.00 73.88 105 GLU A CA 1
ATOM 626 C C . GLU A 1 109 ? 92.167 -30.848 49.378 1.00 71.40 105 GLU A C 1
ATOM 627 O O . GLU A 1 109 ? 90.982 -30.499 49.349 1.00 69.77 105 GLU A O 1
ATOM 633 N N . SER A 1 110 ? 93.171 -30.000 49.154 1.00 70.56 106 SER A N 1
ATOM 634 C CA . SER A 1 110 ? 92.968 -28.572 48.832 1.00 68.34 106 SER A CA 1
ATOM 635 C C . SER A 1 110 ? 91.922 -28.302 47.736 1.00 64.61 106 SER A C 1
ATOM 636 O O . SER A 1 110 ? 91.772 -29.115 46.825 1.00 63.67 106 SER A O 1
ATOM 639 N N . LEU A 1 111 ? 91.209 -27.173 47.807 1.00 62.48 107 LEU A N 1
ATOM 640 C CA . LEU A 1 111 ? 90.206 -26.854 46.756 1.00 59.24 107 LEU A CA 1
ATOM 641 C C . LEU A 1 111 ? 90.839 -26.609 45.367 1.00 57.31 107 LEU A C 1
ATOM 642 O O . LEU A 1 111 ? 90.232 -26.900 44.323 1.00 54.89 107 LEU A O 1
ATOM 647 N N . TYR A 1 112 ? 92.060 -26.071 45.382 1.00 57.30 108 TYR A N 1
ATOM 648 C CA . TYR A 1 112 ? 92.828 -25.846 44.167 1.00 55.72 108 TYR A CA 1
ATOM 649 C C . TYR A 1 112 ? 93.009 -27.164 43.390 1.00 54.25 108 TYR A C 1
ATOM 650 O O . TYR A 1 112 ? 92.592 -27.263 42.228 1.00 52.23 108 TYR A O 1
ATOM 659 N N . ASP A 1 113 ? 93.587 -28.164 44.064 1.00 54.43 109 ASP A N 1
ATOM 660 C CA . ASP A 1 113 ? 93.881 -29.479 43.492 1.00 53.74 109 ASP A CA 1
ATOM 661 C C . ASP A 1 113 ? 92.646 -30.171 42.862 1.00 51.67 109 ASP A C 1
ATOM 662 O O . ASP A 1 113 ? 92.646 -30.526 41.672 1.00 50.37 109 ASP A O 1
ATOM 667 N N . THR A 1 114 ? 91.594 -30.343 43.659 1.00 50.67 110 THR A N 1
ATOM 668 C CA . THR A 1 114 ? 90.342 -30.934 43.190 1.00 48.79 110 THR A CA 1
ATOM 669 C C . THR A 1 114 ? 89.834 -30.288 41.891 1.00 46.88 110 THR A C 1
ATOM 670 O O . THR A 1 114 ? 89.488 -30.967 40.920 1.00 45.94 110 THR A O 1
ATOM 674 N N . SER A 1 115 ? 89.806 -28.962 41.901 1.00 46.53 111 SER A N 1
ATOM 675 C CA . SER A 1 115 ? 89.439 -28.129 40.765 1.00 44.60 111 SER A CA 1
ATOM 676 C C . SER A 1 115 ? 90.294 -28.363 39.492 1.00 43.73 111 SER A C 1
ATOM 677 O O . SER A 1 115 ? 89.752 -28.526 38.413 1.00 42.14 111 SER A O 1
ATOM 680 N N . VAL A 1 116 ? 91.621 -28.380 39.612 1.00 44.59 112 VAL A N 1
ATOM 681 C CA . VAL A 1 116 ? 92.463 -28.549 38.430 1.00 44.00 112 VAL A CA 1
ATOM 682 C C . VAL A 1 116 ? 92.292 -29.957 37.859 1.00 44.07 112 VAL A C 1
ATOM 683 O O . VAL A 1 116 ? 92.079 -30.115 36.643 1.00 43.32 112 VAL A O 1
ATOM 687 N N . VAL A 1 117 ? 92.338 -30.953 38.755 1.00 44.81 113 VAL A N 1
ATOM 688 C CA . VAL A 1 117 ? 92.279 -32.389 38.423 1.00 44.28 113 VAL A CA 1
ATOM 689 C C . VAL A 1 117 ? 90.974 -32.870 37.773 1.00 42.82 113 VAL A C 1
ATOM 690 O O . VAL A 1 117 ? 91.005 -33.508 36.719 1.00 42.74 113 VAL A O 1
ATOM 694 N N . ILE A 1 118 ? 89.835 -32.585 38.398 1.00 42.11 114 ILE A N 1
ATOM 695 C CA . ILE A 1 118 ? 88.535 -33.003 37.843 1.00 40.53 114 ILE A CA 1
ATOM 696 C C . ILE A 1 118 ? 88.264 -32.332 36.507 1.00 39.27 114 ILE A C 1
ATOM 697 O O . ILE A 1 118 ? 87.868 -33.008 35.550 1.00 38.84 114 ILE A O 1
ATOM 702 N N . SER A 1 119 ? 88.510 -31.022 36.433 1.00 38.86 115 SER A N 1
ATOM 703 C CA . SER A 1 119 ? 88.249 -30.266 35.201 1.00 37.79 115 SER A CA 1
ATOM 704 C C . SER A 1 119 ? 89.102 -30.724 34.005 1.00 38.18 115 SER A C 1
ATOM 705 O O . SER A 1 119 ? 88.723 -30.497 32.847 1.00 37.81 115 SER A O 1
ATOM 708 N N . SER A 1 120 ? 90.233 -31.377 34.275 1.00 38.84 116 SER A N 1
ATOM 709 C CA . SER A 1 120 ? 91.088 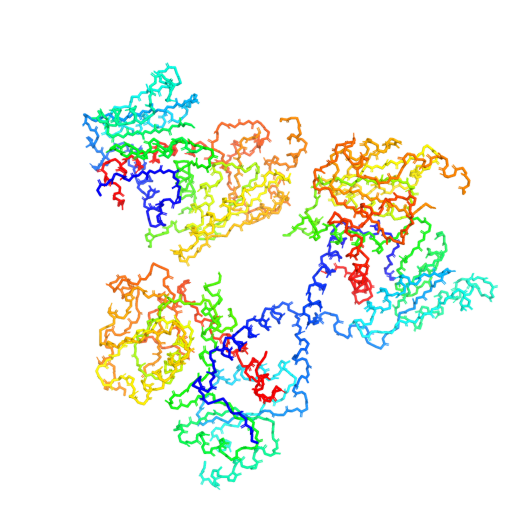-31.828 33.192 1.00 39.08 116 SER A CA 1
ATOM 710 C C . SER A 1 120 ? 90.607 -33.132 32.520 1.00 38.73 116 SER A C 1
ATOM 711 O O . SER A 1 120 ? 91.104 -33.505 31.445 1.00 38.47 116 SER A O 1
ATOM 714 N N . MET A 1 121 ? 89.632 -33.806 33.139 1.00 38.78 117 MET A N 1
ATOM 715 C CA . MET A 1 121 ? 89.099 -35.099 32.627 1.00 38.90 117 MET A CA 1
ATOM 716 C C . MET A 1 121 ? 87.582 -35.056 32.339 1.00 38.03 117 MET A C 1
ATOM 717 O O . MET A 1 121 ? 86.974 -36.092 32.094 1.00 38.04 117 MET A O 1
ATOM 722 N N . VAL A 1 122 ? 86.977 -33.865 32.356 1.00 37.98 118 VAL A N 1
ATOM 723 C CA . VAL A 1 122 ? 85.562 -33.698 31.963 1.00 37.56 118 VAL A CA 1
ATOM 724 C C . VAL A 1 122 ? 85.385 -32.493 31.040 1.00 38.16 118 VAL A C 1
ATOM 725 O O . VAL A 1 122 ? 86.319 -31.681 30.877 1.00 39.31 118 VAL A O 1
ATOM 729 N N . SER A 1 123 ? 84.194 -32.357 30.456 1.00 38.12 119 SER A N 1
ATOM 730 C CA . SER A 1 123 ? 83.893 -31.206 29.599 1.00 38.54 119 SER A CA 1
ATOM 731 C C . SER A 1 123 ? 83.102 -30.066 30.268 1.00 38.57 119 SER A C 1
ATOM 732 O O . SER A 1 123 ? 83.041 -28.943 29.719 1.00 38.57 119 SER A O 1
ATOM 735 N N . CYS A 1 124 ? 82.491 -30.351 31.425 1.00 38.23 120 CYS A N 1
ATOM 736 C CA . CYS A 1 124 ? 81.731 -29.353 32.168 1.00 37.77 120 CYS A CA 1
ATOM 737 C C . CYS A 1 124 ? 81.557 -29.756 33.619 1.00 38.14 120 CYS A C 1
ATOM 738 O O . CYS A 1 124 ? 81.524 -30.936 33.939 1.00 38.53 120 CYS A O 1
ATOM 741 N N . ILE A 1 125 ? 81.426 -28.770 34.500 1.00 38.70 121 ILE A N 1
ATOM 742 C CA . ILE A 1 125 ? 81.001 -29.031 35.886 1.00 39.40 121 ILE A CA 1
ATOM 743 C C . ILE A 1 125 ? 79.717 -28.283 36.229 1.00 39.51 121 ILE A C 1
ATOM 744 O O . ILE A 1 125 ? 79.656 -27.058 36.097 1.00 39.42 121 ILE A O 1
ATOM 749 N N . VAL A 1 126 ? 78.693 -29.031 36.638 1.00 40.08 122 VAL A N 1
ATOM 750 C CA . VAL A 1 126 ? 77.499 -28.455 37.255 1.00 40.69 122 VAL A CA 1
ATOM 751 C C . VAL A 1 126 ? 77.635 -28.650 38.770 1.00 42.84 122 VAL A C 1
ATOM 752 O O . VAL A 1 126 ? 77.666 -29.789 39.258 1.00 43.52 122 VAL A O 1
ATOM 756 N N . ALA A 1 127 ? 77.737 -27.552 39.516 1.00 44.54 123 ALA A N 1
ATOM 757 C CA . ALA A 1 127 ? 78.131 -27.649 40.927 1.00 47.46 123 ALA A CA 1
ATOM 758 C C . ALA A 1 127 ? 77.169 -27.004 41.897 1.00 49.10 123 ALA A C 1
ATOM 759 O O . ALA A 1 127 ? 76.627 -25.929 41.624 1.00 48.50 123 ALA A O 1
ATOM 761 N N . ARG A 1 128 ? 76.974 -27.663 43.034 1.00 51.97 124 ARG A N 1
ATOM 762 C CA . ARG A 1 128 ? 76.282 -27.045 44.143 1.00 54.98 124 ARG A CA 1
ATOM 763 C C . ARG A 1 128 ? 77.124 -27.094 45.377 1.00 58.12 124 ARG A C 1
ATOM 764 O O . ARG A 1 128 ? 77.581 -28.160 45.798 1.00 59.40 124 ARG A O 1
ATOM 772 N N . VAL A 1 129 ? 77.307 -25.929 45.977 1.00 60.69 125 VAL A N 1
ATOM 773 C CA . VAL A 1 129 ? 78.049 -25.834 47.230 1.00 64.37 125 VAL A CA 1
ATOM 774 C C . VAL A 1 129 ? 77.286 -24.964 48.246 1.00 66.30 125 VAL A C 1
ATOM 775 O O . VAL A 1 129 ? 76.147 -24.538 47.971 1.00 65.36 125 VAL A O 1
ATOM 779 N N . GLY A 1 130 ? 77.896 -24.729 49.411 1.00 69.64 126 GLY A N 1
ATOM 780 C CA . GLY A 1 130 ? 77.314 -23.850 50.434 1.00 72.61 126 GLY A CA 1
ATOM 781 C C . GLY A 1 130 ? 77.542 -22.369 50.137 1.00 73.91 126 GLY A C 1
ATOM 782 O O . GLY A 1 130 ? 76.789 -21.763 49.351 1.00 72.29 126 GLY A O 1
ATOM 783 N N . PRO A 1 131 ? 78.579 -21.765 50.771 1.00 76.76 127 PRO A N 1
ATOM 784 C CA . PRO A 1 131 ? 78.897 -20.333 50.500 1.00 77.48 127 PRO A CA 1
ATOM 785 C C . PRO A 1 131 ? 79.248 -20.034 49.027 1.00 76.57 127 PRO A C 1
ATOM 786 O O . PRO A 1 131 ? 79.773 -20.913 48.328 1.00 76.27 127 PRO A O 1
ATOM 790 N N . HIS A 1 132 ? 78.941 -18.814 48.565 1.00 76.67 128 HIS A N 1
ATOM 791 C CA . HIS A 1 132 ? 79.339 -18.367 47.214 1.00 75.83 128 HIS A CA 1
ATOM 792 C C . HIS A 1 132 ? 80.870 -18.231 47.020 1.00 76.34 128 HIS A C 1
ATOM 793 O O . HIS A 1 132 ? 81.399 -18.515 45.928 1.00 75.67 128 HIS A O 1
ATOM 800 N N . SER A 1 133 ? 81.576 -17.789 48.062 1.00 77.17 129 SER A N 1
ATOM 801 C CA . SER A 1 133 ? 83.037 -17.762 48.017 1.00 77.34 129 SER A CA 1
ATOM 802 C C . SER A 1 133 ? 83.597 -19.117 47.546 1.00 76.23 129 SER A C 1
ATOM 803 O O . SER A 1 133 ? 84.608 -19.153 46.839 1.00 76.69 129 SER A O 1
ATOM 806 N N . ASP A 1 134 ? 82.923 -20.214 47.916 1.00 74.41 130 ASP A N 1
ATOM 807 C CA . ASP A 1 134 ? 83.315 -21.568 47.500 1.00 72.58 130 ASP A CA 1
ATOM 808 C C . ASP A 1 134 ? 83.265 -21.778 45.975 1.00 69.71 130 ASP A C 1
ATOM 809 O O . ASP A 1 134 ? 84.269 -22.184 45.380 1.00 69.85 130 ASP A O 1
ATOM 814 N N . ILE A 1 135 ? 82.114 -21.496 45.356 1.00 66.35 131 ILE A N 1
ATOM 815 C CA . ILE A 1 135 ? 81.923 -21.729 43.909 1.00 63.24 131 ILE A CA 1
ATOM 816 C C . ILE A 1 135 ? 82.856 -20.890 43.009 1.00 62.10 131 ILE A C 1
ATOM 817 O O . ILE A 1 135 ? 83.368 -21.389 42.001 1.00 61.44 131 ILE A O 1
ATOM 822 N N . ALA A 1 136 ? 83.082 -19.629 43.377 1.00 61.29 132 ALA A N 1
ATOM 823 C CA . ALA A 1 136 ? 83.979 -18.764 42.607 1.00 60.14 132 ALA A CA 1
ATOM 824 C C . ALA A 1 136 ? 85.410 -19.310 42.584 1.00 60.03 132 ALA A C 1
ATOM 825 O O . ALA A 1 136 ? 86.034 -19.367 41.527 1.00 59.84 132 ALA A O 1
ATOM 827 N N . ASN A 1 137 ? 85.908 -19.739 43.737 1.00 59.95 133 ASN A N 1
ATOM 828 C CA . ASN A 1 137 ? 87.256 -20.307 43.827 1.00 60.20 133 ASN A CA 1
ATOM 829 C C . ASN A 1 137 ? 87.447 -21.568 42.956 1.00 58.58 133 ASN A C 1
ATOM 830 O O . ASN A 1 137 ? 88.500 -21.775 42.348 1.00 58.89 133 ASN A O 1
ATOM 835 N N . LEU A 1 138 ? 86.409 -22.393 42.901 1.00 56.38 134 LEU A N 1
ATOM 836 C CA . LEU A 1 138 ? 86.386 -23.562 42.054 1.00 54.55 134 LEU A CA 1
ATOM 837 C C . LEU A 1 138 ? 86.461 -23.150 40.588 1.00 53.26 134 LEU A C 1
ATOM 838 O O . LEU A 1 138 ? 87.338 -23.602 39.851 1.00 53.73 134 LEU A O 1
ATOM 843 N N . ALA A 1 139 ? 85.539 -22.290 40.171 1.00 51.45 135 ALA A N 1
ATOM 844 C CA . ALA A 1 139 ? 85.532 -21.755 38.816 1.00 49.91 135 ALA A CA 1
ATOM 845 C C . ALA A 1 139 ? 86.848 -21.072 38.449 1.00 50.35 135 ALA A C 1
ATOM 846 O O . ALA A 1 139 ? 87.310 -21.179 37.306 1.00 50.25 135 ALA A O 1
ATOM 848 N N . LYS A 1 140 ? 87.442 -20.364 39.409 1.00 50.64 136 LYS A N 1
ATOM 849 C CA . LYS A 1 140 ? 88.666 -19.612 39.156 1.00 51.16 136 LYS A CA 1
ATOM 850 C C . LYS A 1 140 ? 89.746 -20.524 38.591 1.00 50.77 136 LYS A C 1
ATOM 851 O O . LYS A 1 140 ? 90.504 -20.124 37.723 1.00 50.96 136 LYS A O 1
ATOM 857 N N . HIS A 1 141 ? 89.785 -21.763 39.057 1.00 50.13 137 HIS A N 1
ATOM 858 C CA . HIS A 1 141 ? 90.824 -22.696 38.624 1.00 50.31 137 HIS A CA 1
ATOM 859 C C . HIS A 1 141 ? 90.363 -23.855 37.717 1.00 48.33 137 HIS A C 1
ATOM 860 O O . HIS A 1 141 ? 91.158 -24.716 37.364 1.00 49.01 137 HIS A O 1
ATOM 867 N N . SER A 1 142 ? 89.090 -23.880 37.351 1.00 45.91 138 SER A N 1
ATOM 868 C CA . SER A 1 142 ? 88.590 -24.869 36.406 1.00 44.38 138 SER A CA 1
ATOM 869 C C . SER A 1 142 ? 89.016 -24.514 34.978 1.00 44.00 138 SER A C 1
ATOM 870 O O . SER A 1 142 ? 88.941 -23.348 34.580 1.00 44.48 138 SER A O 1
ATOM 873 N N . SER A 1 143 ? 89.426 -25.511 34.198 1.00 43.17 139 SER A N 1
ATOM 874 C CA . SER A 1 143 ? 89.720 -25.273 32.789 1.00 42.18 139 SER A CA 1
ATOM 875 C C . SER A 1 143 ? 88.525 -25.514 31.863 1.00 41.10 139 SER A C 1
ATOM 876 O O . SER A 1 143 ? 88.662 -25.404 30.641 1.00 41.71 139 SER A O 1
ATOM 879 N N . VAL A 1 144 ? 87.364 -25.848 32.420 1.00 40.00 140 VAL A N 1
ATOM 880 C CA . VAL A 1 144 ? 86.148 -26.042 31.608 1.00 38.76 140 VAL A CA 1
ATOM 881 C C . VAL A 1 144 ? 84.985 -25.208 32.185 1.00 38.69 140 VAL A C 1
ATOM 882 O O . VAL A 1 144 ? 85.018 -24.828 33.356 1.00 39.10 140 VAL A O 1
ATOM 886 N N . PRO A 1 145 ? 83.967 -24.892 31.359 1.00 38.21 141 PRO A N 1
ATOM 887 C CA . PRO A 1 145 ? 82.878 -24.040 31.873 1.00 38.06 141 PRO A CA 1
ATOM 888 C C . PRO A 1 145 ? 82.217 -24.604 33.158 1.00 38.30 141 PRO A C 1
ATOM 889 O O . PRO A 1 145 ? 81.902 -25.802 33.207 1.00 38.44 141 PRO A O 1
ATOM 893 N N . VAL A 1 146 ? 82.015 -23.758 34.171 1.00 38.35 142 VAL A N 1
ATOM 894 C CA . VAL A 1 146 ? 81.265 -24.149 35.372 1.00 38.69 142 VAL A CA 1
ATOM 895 C C . VAL A 1 146 ? 79.862 -23.518 35.340 1.00 38.85 142 VAL A C 1
ATOM 896 O O . VAL A 1 146 ? 79.736 -22.321 35.090 1.00 39.72 142 VAL A O 1
ATOM 900 N N . ILE A 1 147 ? 78.814 -24.306 35.587 1.00 39.05 143 ILE A N 1
ATOM 901 C CA . ILE A 1 147 ? 77.440 -23.772 35.752 1.00 38.95 143 ILE A CA 1
ATOM 902 C C . ILE A 1 147 ? 76.971 -23.927 37.214 1.00 40.34 143 ILE A C 1
ATOM 903 O O . ILE A 1 147 ? 77.099 -25.021 37.813 1.00 40.93 143 ILE A O 1
ATOM 908 N N . ASN A 1 148 ? 76.429 -22.843 37.777 1.00 40.90 144 ASN A N 1
ATOM 909 C CA . ASN A 1 148 ? 75.961 -22.811 39.170 1.00 42.10 144 ASN A CA 1
ATOM 910 C C . ASN A 1 148 ? 74.603 -23.482 39.383 1.00 42.21 144 ASN A C 1
ATOM 911 O O . ASN A 1 148 ? 73.564 -22.930 39.025 1.00 41.79 144 ASN A O 1
ATOM 916 N N . ALA A 1 149 ? 74.610 -24.657 40.001 1.00 43.36 145 ALA A N 1
ATOM 917 C CA . ALA A 1 149 ? 73.377 -25.414 40.225 1.00 44.01 145 ALA A CA 1
ATOM 918 C C . ALA A 1 149 ? 72.521 -24.821 41.334 1.00 44.99 145 ALA A C 1
ATOM 919 O O . ALA A 1 149 ? 71.302 -25.012 41.354 1.00 45.10 145 ALA A O 1
ATOM 921 N N . LEU A 1 150 ? 73.174 -24.134 42.270 1.00 46.30 146 LEU A N 1
ATOM 922 C CA . LEU A 1 150 ? 72.524 -23.474 43.409 1.00 47.68 146 LEU A CA 1
ATOM 923 C C . LEU A 1 150 ? 73.604 -23.116 44.409 1.00 48.78 146 LEU A C 1
ATOM 924 O O . LEU A 1 150 ? 74.428 -23.940 44.763 1.00 49.50 146 LEU A O 1
ATOM 929 N N . CYS A 1 151 ? 73.607 -21.872 44.853 1.00 49.63 147 CYS A N 1
ATOM 930 C CA . CYS A 1 151 ? 74.470 -21.467 45.951 1.00 51.19 147 CYS A CA 1
ATOM 931 C C . CYS A 1 151 ? 73.695 -20.543 46.902 1.00 51.83 147 CYS A C 1
ATOM 932 O O . CYS A 1 151 ? 72.476 -20.369 46.779 1.00 51.28 147 CYS A O 1
ATOM 935 N N . ASP A 1 152 ? 74.408 -19.977 47.860 1.00 53.20 148 ASP A N 1
ATOM 936 C CA . ASP A 1 152 ? 73.841 -19.157 48.923 1.00 54.28 148 ASP A CA 1
ATOM 937 C C . ASP A 1 152 ? 73.027 -17.927 48.462 1.00 52.94 148 ASP A C 1
ATOM 938 O O . ASP A 1 152 ? 72.076 -17.515 49.138 1.00 52.61 148 ASP A O 1
ATOM 943 N N . THR A 1 153 ? 73.417 -17.356 47.315 1.00 51.40 149 THR A N 1
ATOM 944 C CA . THR A 1 153 ? 72.858 -16.096 46.809 1.00 50.53 149 THR A CA 1
ATOM 945 C C . THR A 1 153 ? 72.320 -16.150 45.364 1.00 48.85 149 THR A C 1
ATOM 946 O O . THR A 1 153 ? 71.580 -15.252 44.955 1.00 48.83 149 THR A O 1
ATOM 950 N N . PHE A 1 154 ? 72.688 -17.162 44.576 1.00 47.24 150 PHE A N 1
ATOM 951 C CA . PHE A 1 154 ? 72.197 -17.236 43.184 1.00 45.05 150 PHE A CA 1
ATOM 952 C C . PHE A 1 154 ? 71.563 -18.574 42.840 1.00 43.71 150 PHE A C 1
ATOM 953 O O . PHE A 1 154 ? 71.791 -19.556 43.535 1.00 43.95 150 PHE A O 1
ATOM 961 N N . HIS A 1 155 ? 70.755 -18.594 41.778 1.00 42.19 151 HIS A N 1
ATOM 962 C CA . HIS A 1 155 ? 70.161 -19.828 41.228 1.00 40.95 151 HIS A CA 1
ATOM 963 C C . HIS A 1 155 ? 69.781 -19.592 39.757 1.00 39.66 151 HIS A C 1
ATOM 964 O O . HIS A 1 155 ? 68.605 -19.631 39.407 1.00 39.91 151 HIS A O 1
ATOM 971 N N . PRO A 1 156 ? 70.777 -19.354 38.886 1.00 38.79 152 PRO A N 1
ATOM 972 C CA . PRO A 1 156 ? 70.512 -18.989 37.482 1.00 38.03 152 PRO A CA 1
ATOM 973 C C . PRO A 1 156 ? 69.526 -19.905 36.716 1.00 37.49 152 PRO A C 1
ATOM 974 O O . PRO A 1 156 ? 68.632 -19.394 36.001 1.00 37.37 152 PRO A O 1
ATOM 978 N N . LEU A 1 157 ? 69.677 -21.228 36.861 1.00 36.50 153 LEU A N 1
ATOM 979 C CA . LEU A 1 157 ? 68.810 -22.171 36.139 1.00 35.84 153 LEU A CA 1
ATOM 980 C C . LEU A 1 157 ? 67.321 -21.966 36.444 1.00 35.86 153 LEU A C 1
ATOM 981 O O . LEU A 1 157 ? 66.475 -22.123 35.560 1.00 35.42 153 LEU A O 1
ATOM 986 N N . GLN A 1 158 ? 67.016 -21.603 37.690 1.00 36.29 154 GLN A N 1
ATOM 987 C CA . GLN A 1 158 ? 65.630 -21.433 38.117 1.00 36.83 154 GLN A CA 1
ATOM 988 C C . GLN A 1 158 ? 64.947 -20.235 37.427 1.00 36.74 154 GLN A C 1
ATOM 989 O O . GLN A 1 158 ? 63.813 -20.349 36.934 1.00 36.58 154 GLN A O 1
ATOM 995 N N . ALA A 1 159 ? 65.651 -19.101 37.391 1.00 36.76 155 ALA A N 1
ATOM 996 C CA . ALA A 1 159 ? 65.169 -17.899 36.706 1.00 36.89 155 ALA A CA 1
ATOM 997 C C . ALA A 1 159 ? 64.794 -18.190 35.230 1.00 36.65 155 ALA A C 1
ATOM 998 O O . ALA A 1 159 ? 63.722 -17.772 34.750 1.00 36.71 155 ALA A O 1
ATOM 1000 N N . ILE A 1 160 ? 65.668 -18.920 34.532 1.00 35.82 156 ILE A N 1
ATOM 1001 C CA . ILE A 1 160 ? 65.430 -19.260 33.136 1.00 35.71 156 ILE A CA 1
ATOM 1002 C C . ILE A 1 160 ? 64.133 -20.082 33.016 1.00 36.37 156 ILE A C 1
ATOM 1003 O O . ILE A 1 160 ? 63.276 -19.788 32.166 1.00 37.04 156 ILE A O 1
ATOM 1008 N N . ALA A 1 161 ? 63.973 -21.082 33.881 1.00 36.17 157 ALA A N 1
ATOM 1009 C CA . ALA A 1 161 ? 62.741 -21.862 33.926 1.00 36.65 157 ALA A CA 1
ATOM 1010 C C . ALA A 1 161 ? 61.518 -20.992 34.200 1.00 37.41 157 ALA A C 1
ATOM 1011 O O . ALA A 1 161 ? 60.493 -21.105 33.508 1.00 37.35 157 ALA A O 1
ATOM 1013 N N . ASP A 1 162 ? 61.630 -20.120 35.203 1.00 37.87 158 ASP A N 1
ATOM 1014 C CA . ASP A 1 162 ? 60.494 -19.302 35.609 1.00 38.76 158 ASP A CA 1
ATOM 1015 C C . ASP A 1 162 ? 60.044 -18.366 34.495 1.00 39.38 158 ASP A C 1
ATOM 1016 O O . ASP A 1 162 ? 58.838 -18.255 34.224 1.00 39.98 158 ASP A O 1
ATOM 1021 N N . PHE A 1 163 ? 61.001 -17.734 33.815 1.00 39.42 159 PHE A N 1
ATOM 1022 C CA . PHE A 1 163 ? 60.640 -16.869 32.685 1.00 40.19 159 PHE A CA 1
ATOM 1023 C C . PHE A 1 163 ? 60.120 -17.631 31.455 1.00 40.89 159 PHE A C 1
ATOM 1024 O O . PHE A 1 163 ? 59.238 -17.125 30.765 1.00 41.97 159 PHE A O 1
ATOM 1032 N N . LEU A 1 164 ? 60.611 -18.854 31.216 1.00 40.68 160 LEU A N 1
ATOM 1033 C CA . LEU A 1 164 ? 60.016 -19.723 30.199 1.00 41.01 160 LEU A CA 1
ATOM 1034 C C . LEU A 1 164 ? 58.540 -19.916 30.486 1.00 42.44 160 LEU A C 1
ATOM 1035 O O . LEU A 1 164 ? 57.714 -19.872 29.567 1.00 43.65 160 LEU A O 1
ATOM 1040 N N . THR A 1 165 ? 58.216 -20.134 31.763 1.00 42.64 161 THR A N 1
ATOM 1041 C CA . THR A 1 165 ? 56.865 -20.452 32.168 1.00 43.46 161 THR A CA 1
ATOM 1042 C C . THR A 1 165 ? 55.992 -19.230 31.951 1.00 45.04 161 THR A C 1
ATOM 1043 O O . THR A 1 165 ? 54.911 -19.338 31.377 1.00 45.65 161 THR A O 1
ATOM 1047 N N . ILE A 1 166 ? 56.478 -18.071 32.405 1.00 45.81 162 ILE A N 1
ATOM 1048 C CA . ILE A 1 166 ? 55.737 -16.807 32.298 1.00 47.18 162 ILE A CA 1
ATOM 1049 C C . ILE A 1 166 ? 55.465 -16.503 30.817 1.00 48.61 162 ILE A C 1
ATOM 1050 O O . ILE A 1 166 ? 54.324 -16.229 30.444 1.00 49.52 162 ILE A O 1
ATOM 1055 N N . HIS A 1 167 ? 56.506 -16.614 29.989 1.00 49.07 163 HIS A N 1
ATOM 1056 C CA . HIS A 1 167 ? 56.430 -16.414 28.532 1.00 51.37 163 HIS A CA 1
ATOM 1057 C C . HIS A 1 167 ? 55.383 -17.281 27.797 1.00 52.57 163 HIS A C 1
ATOM 1058 O O . HIS A 1 167 ? 54.799 -16.832 26.818 1.00 53.78 163 HIS A O 1
ATOM 1065 N N . GLU A 1 168 ? 55.170 -18.517 28.255 1.00 52.80 164 GLU A N 1
ATOM 1066 C CA . GLU A 1 168 ? 54.157 -19.409 27.676 1.00 54.33 164 GLU A CA 1
ATOM 1067 C C . GLU A 1 168 ? 52.725 -19.022 28.073 1.00 55.62 164 GLU A C 1
ATOM 1068 O O . GLU A 1 168 ? 51.784 -19.107 27.267 1.00 56.50 164 GLU A O 1
ATOM 1074 N N . SER A 1 169 ? 52.570 -18.633 29.337 1.00 55.66 165 SER A N 1
ATOM 1075 C CA . SER A 1 169 ? 51.260 -18.443 29.927 1.00 56.81 165 SER A CA 1
ATOM 1076 C C . SER A 1 169 ? 50.665 -17.110 29.519 1.00 57.97 165 SER A C 1
ATOM 1077 O O . SER A 1 169 ? 49.454 -16.983 29.430 1.00 59.08 165 SER A O 1
ATOM 1080 N N . PHE A 1 170 ? 51.524 -16.130 29.259 1.00 58.33 166 PHE A N 1
ATOM 1081 C CA . PHE A 1 170 ? 51.102 -14.843 28.696 1.00 59.91 166 PHE A CA 1
ATOM 1082 C C . PHE A 1 170 ? 51.476 -14.725 27.203 1.00 61.34 166 PHE A C 1
ATOM 1083 O O . PHE A 1 170 ? 51.951 -13.675 26.756 1.00 61.95 166 PHE A O 1
ATOM 1091 N N . ALA A 1 171 ? 51.265 -15.816 26.449 1.00 62.24 167 ALA A N 1
ATOM 1092 C CA . ALA A 1 171 ? 51.433 -15.834 24.983 1.00 63.46 167 ALA A CA 1
ATOM 1093 C C . ALA A 1 171 ? 50.079 -15.826 24.273 1.00 65.52 167 ALA A C 1
ATOM 1094 O O . ALA A 1 171 ? 49.572 -14.765 23.896 1.00 67.08 167 ALA A O 1
ATOM 1096 N N . HIS A 1 180 ? 62.879 -6.099 19.134 1.00 62.72 176 HIS A N 1
ATOM 1097 C CA . HIS A 1 180 ? 62.430 -7.446 19.479 1.00 61.28 176 HIS A CA 1
ATOM 1098 C C . HIS A 1 180 ? 63.480 -8.366 20.183 1.00 59.10 176 HIS A C 1
ATOM 1099 O O . HIS A 1 180 ? 63.167 -8.924 21.238 1.00 58.05 176 HIS A O 1
ATOM 1101 N N . PRO A 1 181 ? 64.718 -8.506 19.637 1.00 58.68 177 PRO A N 1
ATOM 1102 C CA . PRO A 1 181 ? 65.659 -9.504 20.207 1.00 56.60 177 PRO A CA 1
ATOM 1103 C C . PRO A 1 181 ? 66.016 -9.343 21.692 1.00 54.92 177 PRO A C 1
ATOM 1104 O O . PRO A 1 181 ? 66.392 -10.322 22.334 1.00 53.63 177 PRO A O 1
ATOM 1108 N N . SER A 1 182 ? 65.899 -8.137 22.235 1.00 54.84 178 SER A N 1
ATOM 1109 C CA . SER A 1 182 ? 66.375 -7.881 23.593 1.00 53.52 178 SER A CA 1
ATOM 1110 C C . SER A 1 182 ? 65.251 -7.955 24.609 1.00 52.89 178 SER A C 1
ATOM 1111 O O . SER A 1 182 ? 65.416 -7.523 25.764 1.00 52.59 178 SER A O 1
ATOM 1114 N N . SER A 1 183 ? 64.125 -8.521 24.181 1.00 52.43 179 SER A N 1
ATOM 1115 C CA . SER A 1 183 ? 62.928 -8.582 25.010 1.00 51.95 179 SER A CA 1
ATOM 1116 C C . SER A 1 183 ? 62.058 -9.809 24.726 1.00 51.14 179 SER A C 1
ATOM 1117 O O . SER A 1 183 ? 61.973 -10.282 23.582 1.00 51.94 179 SER A O 1
ATOM 1120 N N . LEU A 1 184 ? 61.407 -10.304 25.774 1.00 49.62 180 LEU A N 1
ATOM 1121 C CA . LEU A 1 184 ? 60.410 -11.363 25.644 1.00 48.83 180 LEU A CA 1
ATOM 1122 C C . LEU A 1 184 ? 58.979 -10.820 25.528 1.00 49.97 180 LEU A C 1
ATOM 1123 O O . LEU A 1 184 ? 58.009 -11.570 25.681 1.00 49.94 180 LEU A O 1
ATOM 1128 N N . GLY A 1 185 ? 58.850 -9.520 25.268 1.00 51.16 181 GLY A N 1
ATOM 1129 C CA . GLY A 1 185 ? 57.539 -8.865 25.142 1.00 52.28 181 GLY A CA 1
ATOM 1130 C C . GLY A 1 185 ? 56.705 -8.821 26.412 1.00 51.95 181 GLY A C 1
ATOM 1131 O O . GLY A 1 185 ? 55.485 -8.797 26.335 1.00 53.10 181 GLY A O 1
ATOM 1132 N N . LEU A 1 186 ? 57.360 -8.786 27.575 1.00 50.74 182 LEU A N 1
ATOM 1133 C CA . LEU A 1 186 ? 56.676 -8.843 28.875 1.00 49.93 182 LEU A CA 1
ATOM 1134 C C . LEU A 1 186 ? 56.603 -7.512 29.633 1.00 50.40 182 LEU A C 1
ATOM 1135 O O . LEU A 1 186 ? 56.233 -7.486 30.808 1.00 50.42 182 LEU A O 1
ATOM 1140 N N . GLU A 1 187 ? 56.948 -6.414 28.972 1.00 50.99 183 GLU A N 1
ATOM 1141 C CA . GLU A 1 187 ? 57.004 -5.120 29.627 1.00 51.37 183 GLU A CA 1
ATOM 1142 C C . GLU A 1 187 ? 55.700 -4.738 30.326 1.00 51.89 183 GLU A C 1
ATOM 1143 O O . GLU A 1 187 ? 54.613 -4.833 29.756 1.00 52.24 183 GLU A O 1
ATOM 1149 N N . GLY A 1 188 ? 55.834 -4.327 31.584 1.00 51.74 184 GLY A N 1
ATOM 1150 C CA . GLY A 1 188 ? 54.731 -3.766 32.334 1.00 52.54 184 GLY A CA 1
ATOM 1151 C C . GLY A 1 188 ? 53.985 -4.767 33.181 1.00 52.20 184 GLY A C 1
ATOM 1152 O O . GLY A 1 188 ? 53.005 -4.406 33.849 1.00 53.17 184 GLY A O 1
ATOM 1153 N N . LEU A 1 189 ? 54.431 -6.025 33.162 1.00 50.95 185 LEU A N 1
ATOM 1154 C CA . LEU A 1 189 ? 53.913 -7.031 34.090 1.00 50.14 185 LEU A CA 1
ATOM 1155 C C . LEU A 1 189 ? 54.316 -6.779 35.547 1.00 49.49 185 LEU A C 1
ATOM 1156 O O . LEU A 1 189 ? 55.306 -6.093 35.816 1.00 49.17 185 LEU A O 1
ATOM 1161 N N . LYS A 1 190 ? 53.539 -7.330 36.477 1.00 49.23 186 LYS A N 1
ATOM 1162 C CA . LYS A 1 190 ? 53.862 -7.249 37.897 1.00 48.83 186 LYS A CA 1
ATOM 1163 C C . LYS A 1 190 ? 54.040 -8.634 38.512 1.00 47.61 186 LYS A C 1
ATOM 1164 O O . LYS A 1 190 ? 53.182 -9.511 38.331 1.00 47.69 186 LYS A O 1
ATOM 1170 N N . ILE A 1 191 ? 55.142 -8.815 39.242 1.00 46.41 187 ILE A N 1
ATOM 1171 C CA . ILE A 1 191 ? 55.360 -10.021 40.061 1.00 45.60 187 ILE A CA 1
ATOM 1172 C C . ILE A 1 191 ? 55.355 -9.663 41.561 1.00 45.72 187 ILE A C 1
ATOM 1173 O O . ILE A 1 191 ? 56.001 -8.712 41.990 1.00 46.04 187 ILE A O 1
ATOM 1178 N N . ALA A 1 192 ? 54.619 -10.426 42.353 1.00 45.58 188 ALA A N 1
ATOM 1179 C CA . ALA A 1 192 ? 54.630 -10.222 43.783 1.00 46.05 188 ALA A CA 1
ATOM 1180 C C . ALA A 1 192 ? 55.232 -11.427 44.477 1.00 45.59 188 ALA A C 1
ATOM 1181 O O . ALA A 1 192 ? 54.737 -12.554 44.348 1.00 45.29 188 ALA A O 1
ATOM 1183 N N . TRP A 1 193 ? 56.312 -11.173 45.200 1.00 45.42 189 TRP A N 1
ATOM 1184 C CA . TRP A 1 193 ? 56.948 -12.176 46.035 1.00 45.57 189 TRP A CA 1
ATOM 1185 C C . TRP A 1 193 ? 56.517 -11.993 47.495 1.00 46.86 189 TRP A C 1
ATOM 1186 O O . TRP A 1 193 ? 56.682 -10.906 48.075 1.00 47.56 189 TRP A O 1
ATOM 1197 N N . VAL A 1 194 ? 55.974 -13.053 48.093 1.00 47.38 190 VAL A N 1
ATOM 1198 C CA . VAL A 1 194 ? 55.555 -12.999 49.505 1.00 48.87 190 VAL A CA 1
ATOM 1199 C C . VAL A 1 194 ? 56.248 -14.110 50.295 1.00 49.25 190 VAL A C 1
ATOM 1200 O O . VAL A 1 194 ? 56.013 -15.288 50.040 1.00 48.86 190 VAL A O 1
ATOM 1204 N N . GLY A 1 195 ? 57.102 -13.730 51.244 1.00 50.19 191 GLY A N 1
ATOM 1205 C CA . GLY A 1 195 ? 57.857 -14.704 52.043 1.00 51.34 191 GLY A CA 1
ATOM 1206 C C . GLY A 1 195 ? 59.285 -14.290 52.367 1.00 51.72 191 GLY A C 1
ATOM 1207 O O . GLY A 1 195 ? 59.572 -13.112 52.492 1.00 52.04 191 GLY A O 1
ATOM 1208 N N . ASP A 1 196 ? 60.182 -15.262 52.499 1.00 52.07 192 ASP A N 1
ATOM 1209 C CA . ASP A 1 196 ? 61.581 -14.969 52.797 1.00 53.18 192 ASP A CA 1
ATOM 1210 C C . ASP A 1 196 ? 62.381 -14.536 51.556 1.00 52.04 192 ASP A C 1
ATOM 1211 O O . ASP A 1 196 ? 62.087 -14.967 50.433 1.00 51.20 192 ASP A O 1
ATOM 1216 N N . ALA A 1 197 ? 63.381 -13.678 51.776 1.00 52.20 193 ALA A N 1
ATOM 1217 C CA . ALA A 1 197 ? 64.280 -13.214 50.720 1.00 51.20 193 ALA A CA 1
ATOM 1218 C C . ALA A 1 197 ? 65.414 -14.209 50.549 1.00 50.82 193 ALA A C 1
ATOM 1219 O O . ALA A 1 197 ? 66.272 -14.327 51.422 1.00 52.26 193 ALA A O 1
ATOM 1221 N N . ASN A 1 198 ? 65.434 -14.937 49.443 1.00 49.17 194 ASN A N 1
ATOM 1222 C CA . ASN A 1 198 ? 66.483 -15.923 49.273 1.00 48.65 194 ASN A CA 1
ATOM 1223 C C . ASN A 1 198 ? 67.073 -15.969 47.872 1.00 47.24 194 ASN A C 1
ATOM 1224 O O . ASN A 1 198 ? 66.676 -15.189 46.989 1.00 46.67 194 ASN A O 1
ATOM 1229 N N . ASN A 1 199 ? 68.018 -16.896 47.690 1.00 46.66 195 ASN A N 1
ATOM 1230 C CA . ASN A 1 199 ? 68.702 -17.126 46.416 1.00 45.24 195 ASN A CA 1
ATOM 1231 C C . ASN A 1 199 ? 67.818 -17.051 45.163 1.00 43.95 195 ASN A C 1
ATOM 1232 O O . ASN A 1 199 ? 68.174 -16.354 44.210 1.00 43.76 195 ASN A O 1
ATOM 1237 N N . VAL A 1 200 ? 66.673 -17.736 45.183 1.00 42.94 196 VAL A N 1
ATOM 1238 C CA . VAL A 1 200 ? 65.775 -17.778 44.036 1.00 41.89 196 VAL A CA 1
ATOM 1239 C C . VAL A 1 200 ? 65.229 -16.394 43.677 1.00 42.26 196 VAL A C 1
ATOM 1240 O O . VAL A 1 200 ? 65.341 -15.953 42.522 1.00 41.72 196 VAL A O 1
ATOM 1244 N N . LEU A 1 201 ? 64.658 -15.704 44.665 1.00 43.17 197 LEU A N 1
ATOM 1245 C CA . LEU A 1 201 ? 64.193 -14.330 44.467 1.00 43.23 197 LEU A CA 1
ATOM 1246 C C . LEU A 1 201 ? 65.294 -13.430 43.880 1.00 43.44 197 LEU A C 1
ATOM 1247 O O . LEU A 1 201 ? 65.062 -12.703 42.897 1.00 43.13 197 LEU A O 1
ATOM 1252 N N . PHE A 1 202 ? 66.493 -13.497 44.456 1.00 43.71 198 PHE A N 1
ATOM 1253 C CA . PHE A 1 202 ? 67.574 -12.625 43.994 1.00 43.87 198 PHE A CA 1
ATOM 1254 C C . PHE A 1 202 ? 67.730 -12.640 42.466 1.00 43.61 198 PHE A C 1
ATOM 1255 O O . PHE A 1 202 ? 67.631 -11.569 41.828 1.00 44.09 198 PHE A O 1
ATOM 1263 N N . ASP A 1 203 ? 67.917 -13.835 41.885 1.00 42.72 199 ASP A N 1
ATOM 1264 C CA . ASP A 1 203 ? 68.119 -13.980 40.433 1.00 42.16 199 ASP A CA 1
ATOM 1265 C C . ASP A 1 203 ? 66.870 -13.646 39.618 1.00 42.19 199 ASP A C 1
ATOM 1266 O O . ASP A 1 203 ? 66.975 -13.027 38.542 1.00 42.36 199 ASP A O 1
ATOM 1271 N N . LEU A 1 204 ? 65.702 -14.046 40.125 1.00 41.95 200 LEU A N 1
ATOM 1272 C CA . LEU A 1 204 ? 64.426 -13.699 39.497 1.00 42.16 200 LEU A CA 1
ATOM 1273 C C . LEU A 1 204 ? 64.307 -12.169 39.353 1.00 43.31 200 LEU A C 1
ATOM 1274 O O . LEU A 1 204 ? 64.021 -11.651 38.247 1.00 43.56 200 LEU A O 1
ATOM 1279 N N . ALA A 1 205 ? 64.563 -11.456 40.460 1.00 43.86 201 ALA A N 1
ATOM 1280 C CA . ALA A 1 205 ? 64.602 -9.980 40.470 1.00 44.36 201 ALA A CA 1
ATOM 1281 C C . ALA A 1 205 ? 65.521 -9.385 39.392 1.00 44.03 201 ALA A C 1
ATOM 1282 O O . ALA A 1 205 ? 65.104 -8.475 38.674 1.00 44.76 201 ALA A O 1
ATOM 1284 N N . ILE A 1 206 ? 66.756 -9.889 39.298 1.00 43.04 202 ILE A N 1
ATOM 1285 C CA . ILE A 1 206 ? 67.739 -9.409 38.303 1.00 42.73 202 ILE A CA 1
ATOM 1286 C C . ILE A 1 206 ? 67.245 -9.643 36.853 1.00 42.65 202 ILE A C 1
ATOM 1287 O O . ILE A 1 206 ? 67.435 -8.802 35.971 1.00 42.76 202 ILE A O 1
ATOM 1292 N N . ALA A 1 207 ? 66.608 -10.795 36.628 1.00 42.27 203 ALA A N 1
ATOM 1293 C CA . ALA A 1 207 ? 66.022 -11.132 35.335 1.00 42.03 203 ALA A CA 1
ATOM 1294 C C . ALA A 1 207 ? 64.856 -10.199 34.999 1.00 42.88 203 ALA A C 1
ATOM 1295 O O . ALA A 1 207 ? 64.875 -9.516 33.967 1.00 43.35 203 ALA A O 1
ATOM 1297 N N . ALA A 1 208 ? 63.858 -10.150 35.880 1.00 43.04 204 ALA A N 1
ATOM 1298 C CA . ALA A 1 208 ? 62.717 -9.246 35.702 1.00 44.11 204 ALA A CA 1
ATOM 1299 C C . ALA A 1 208 ? 63.106 -7.788 35.353 1.00 45.27 204 ALA A C 1
ATOM 1300 O O . ALA A 1 208 ? 62.460 -7.146 34.504 1.00 46.03 204 ALA A O 1
ATOM 1302 N N . THR A 1 209 ? 64.147 -7.272 36.010 1.00 45.31 205 THR A N 1
ATOM 1303 C CA . THR A 1 209 ? 64.653 -5.934 35.729 1.00 46.44 205 THR A CA 1
ATOM 1304 C C . THR A 1 209 ? 65.097 -5.813 34.272 1.00 46.67 205 THR A C 1
ATOM 1305 O O . THR A 1 209 ? 64.695 -4.888 33.580 1.00 47.64 205 THR A O 1
ATOM 1309 N N . LYS A 1 210 ? 65.911 -6.756 33.806 1.00 45.98 206 LYS A N 1
ATOM 1310 C CA . LYS A 1 210 ? 66.352 -6.773 32.399 1.00 46.11 206 LYS A CA 1
ATOM 1311 C C . LYS A 1 210 ? 65.196 -6.876 31.386 1.00 46.38 206 LYS A C 1
ATOM 1312 O O . LYS A 1 210 ? 65.303 -6.382 30.252 1.00 47.12 206 LYS A O 1
ATOM 1318 N N . MET A 1 211 ? 64.096 -7.501 31.806 1.00 45.71 207 MET A N 1
ATOM 1319 C CA . MET A 1 211 ? 62.956 -7.750 30.929 1.00 45.90 207 MET A CA 1
ATOM 1320 C C . MET A 1 211 ? 61.842 -6.708 31.036 1.00 47.25 207 MET A C 1
ATOM 1321 O O . MET A 1 211 ? 60.775 -6.869 30.433 1.00 48.21 207 MET A O 1
ATOM 1326 N N . GLY A 1 212 ? 62.084 -5.638 31.791 1.00 47.84 208 GLY A N 1
ATOM 1327 C CA . GLY A 1 212 ? 61.085 -4.582 31.968 1.00 48.41 208 GLY A CA 1
ATOM 1328 C C . GLY A 1 212 ? 59.871 -5.019 32.765 1.00 48.01 208 GLY A C 1
ATOM 1329 O O . GLY A 1 212 ? 58.787 -4.467 32.595 1.00 48.60 208 GLY A O 1
ATOM 1330 N N . VAL A 1 213 ? 60.060 -6.002 33.645 1.00 47.00 209 VAL A N 1
ATOM 1331 C CA . VAL A 1 213 ? 58.978 -6.505 34.516 1.00 47.06 209 VAL A CA 1
ATOM 1332 C C . VAL A 1 213 ? 59.082 -5.967 35.958 1.00 47.11 209 VAL A C 1
ATOM 1333 O O . VAL A 1 213 ? 60.151 -6.053 36.573 1.00 46.96 209 VAL A O 1
ATOM 1337 N N . ASN A 1 214 ? 57.978 -5.431 36.488 1.00 47.53 210 ASN A N 1
ATOM 1338 C CA . ASN A 1 214 ? 57.932 -4.889 37.871 1.00 47.81 210 ASN A CA 1
ATOM 1339 C C . ASN A 1 214 ? 57.828 -5.952 38.974 1.00 46.81 210 ASN A C 1
ATOM 1340 O O . ASN A 1 214 ? 57.034 -6.883 38.867 1.00 46.56 210 ASN A O 1
ATOM 1345 N N . VAL A 1 215 ? 58.643 -5.820 40.019 1.00 46.48 211 VAL A N 1
ATOM 1346 C CA . VAL A 1 215 ? 58.679 -6.796 41.111 1.00 45.84 211 VAL A CA 1
ATOM 1347 C C . VAL A 1 215 ? 58.422 -6.089 42.422 1.00 46.93 211 VAL A C 1
ATOM 1348 O O . VAL A 1 215 ? 58.992 -5.007 42.647 1.00 48.37 211 VAL A O 1
ATOM 1352 N N . ALA A 1 216 ? 57.598 -6.686 43.292 1.00 46.75 212 ALA A N 1
ATOM 1353 C CA . ALA A 1 216 ? 57.339 -6.128 44.644 1.00 47.77 212 ALA A CA 1
ATOM 1354 C C . ALA A 1 216 ? 57.535 -7.189 45.720 1.00 47.61 212 ALA A C 1
ATOM 1355 O O . ALA A 1 216 ? 57.049 -8.303 45.580 1.00 47.32 212 ALA A O 1
ATOM 1357 N N . VAL A 1 217 ? 58.254 -6.858 46.787 1.00 48.40 213 VAL A N 1
ATOM 1358 C CA . VAL A 1 217 ? 58.710 -7.892 47.730 1.00 48.69 213 VAL A CA 1
ATOM 1359 C C . VAL A 1 217 ? 58.251 -7.675 49.172 1.00 50.01 213 VAL A C 1
ATOM 1360 O O . VAL A 1 217 ? 58.655 -6.702 49.830 1.00 50.99 213 VAL A O 1
ATOM 1364 N N . ALA A 1 218 ? 57.421 -8.589 49.665 1.00 50.36 214 ALA A N 1
ATOM 1365 C CA . ALA A 1 218 ? 56.959 -8.518 51.053 1.00 51.97 214 ALA A CA 1
ATOM 1366 C C . ALA A 1 218 ? 57.700 -9.540 51.902 1.00 52.43 214 ALA A C 1
ATOM 1367 O O . ALA A 1 218 ? 57.708 -10.740 51.578 1.00 51.51 214 ALA A O 1
ATOM 1369 N N . THR A 1 219 ? 58.354 -9.045 52.956 1.00 53.89 215 THR A N 1
ATOM 1370 C CA . THR A 1 219 ? 59.096 -9.874 53.911 1.00 55.14 215 THR A CA 1
ATOM 1371 C C . THR A 1 219 ? 58.940 -9.313 55.319 1.00 57.55 215 THR A C 1
ATOM 1372 O O . THR A 1 219 ? 58.726 -8.107 55.496 1.00 58.34 215 THR A O 1
ATOM 1376 N N . PRO A 1 220 ? 59.072 -10.180 56.337 1.00 58.99 216 PRO A N 1
ATOM 1377 C CA . PRO A 1 220 ? 59.082 -9.705 57.723 1.00 61.13 216 PRO A CA 1
ATOM 1378 C C . PRO A 1 220 ? 60.324 -8.871 58.040 1.00 62.06 216 PRO A C 1
ATOM 1379 O O . PRO A 1 220 ? 61.356 -9.019 57.366 1.00 61.30 216 PRO A O 1
ATOM 1383 N N . ARG A 1 221 ? 60.228 -8.021 59.063 1.00 63.93 217 ARG A N 1
ATOM 1384 C CA . ARG A 1 221 ? 61.396 -7.295 59.567 1.00 65.19 217 ARG A CA 1
ATOM 1385 C C . ARG A 1 221 ? 62.500 -8.276 59.978 1.00 65.38 217 ARG A C 1
ATOM 1386 O O . ARG A 1 221 ? 62.281 -9.133 60.825 1.00 66.31 217 ARG A O 1
ATOM 1388 N N . GLY A 1 222 ? 63.672 -8.150 59.355 1.00 64.77 218 GLY A N 1
ATOM 1389 C CA . GLY A 1 222 ? 64.829 -9.009 59.645 1.00 65.21 218 GLY A CA 1
ATOM 1390 C C . GLY A 1 222 ? 65.195 -9.971 58.514 1.00 63.83 218 GLY A C 1
ATOM 1391 O O . GLY A 1 222 ? 66.259 -10.609 58.548 1.00 63.41 218 GLY A O 1
ATOM 1392 N N . TYR A 1 223 ? 64.316 -10.057 57.506 1.00 62.42 219 TYR A N 1
ATOM 1393 C CA . TYR A 1 223 ? 64.419 -11.050 56.434 1.00 60.80 219 TYR A CA 1
ATOM 1394 C C . TYR A 1 223 ? 64.399 -10.405 55.038 1.00 59.15 219 TYR A C 1
ATOM 1395 O O . TYR A 1 223 ? 63.894 -10.976 54.067 1.00 57.69 219 TYR A O 1
ATOM 1404 N N . GLU A 1 224 ? 64.984 -9.217 54.965 1.00 59.33 220 GLU A N 1
ATOM 1405 C CA . GLU A 1 224 ? 65.004 -8.398 53.768 1.00 58.37 220 GLU A CA 1
ATOM 1406 C C . GLU A 1 224 ? 66.098 -8.793 52.774 1.00 56.87 220 GLU A C 1
ATOM 1407 O O . GLU A 1 224 ? 67.029 -9.522 53.101 1.00 57.02 220 GLU A O 1
ATOM 1413 N N . ILE A 1 225 ? 65.974 -8.302 51.548 1.00 55.57 221 ILE A N 1
ATOM 1414 C CA . ILE A 1 225 ? 67.016 -8.459 50.546 1.00 54.29 221 ILE A CA 1
ATOM 1415 C C . ILE A 1 225 ? 68.296 -7.817 51.070 1.00 55.65 221 ILE A C 1
ATOM 1416 O O . ILE A 1 225 ? 68.276 -6.653 51.497 1.00 57.19 221 ILE A O 1
ATOM 1421 N N . PRO A 1 226 ? 69.406 -8.571 51.071 1.00 55.49 222 PRO A N 1
ATOM 1422 C CA . PRO A 1 226 ? 70.731 -8.016 51.392 1.00 56.59 222 PRO A CA 1
ATOM 1423 C C . PRO A 1 226 ? 71.123 -6.886 50.434 1.00 56.36 222 PRO A C 1
ATOM 1424 O O . PRO A 1 226 ? 70.893 -6.987 49.230 1.00 55.03 222 PRO A O 1
ATOM 1428 N N . SER A 1 227 ? 71.727 -5.829 50.962 1.00 57.91 223 SER A N 1
ATOM 1429 C CA . SER A 1 227 ? 72.013 -4.642 50.148 1.00 58.33 223 SER A CA 1
ATOM 1430 C C . SER A 1 227 ? 73.038 -4.857 49.025 1.00 57.56 223 SER A C 1
ATOM 1431 O O . SER A 1 227 ? 73.034 -4.117 48.037 1.00 57.36 223 SER A O 1
ATOM 1434 N N . HIS A 1 228 ? 73.890 -5.874 49.150 1.00 57.19 224 HIS A N 1
ATOM 1435 C CA . HIS A 1 228 ? 74.701 -6.281 48.012 1.00 56.30 224 HIS A CA 1
ATOM 1436 C C . HIS A 1 228 ? 73.809 -6.726 46.832 1.00 54.37 224 HIS A C 1
ATOM 1437 O O . HIS A 1 228 ? 74.150 -6.489 45.670 1.00 54.01 224 HIS A O 1
ATOM 1444 N N . ILE A 1 229 ? 72.674 -7.360 47.124 1.00 53.04 225 ILE A N 1
ATOM 1445 C CA . ILE A 1 229 ? 71.765 -7.799 46.062 1.00 51.38 225 ILE A CA 1
ATOM 1446 C C . ILE A 1 229 ? 71.061 -6.603 45.428 1.00 51.41 225 ILE A C 1
ATOM 1447 O O . ILE A 1 229 ? 70.995 -6.498 44.201 1.00 50.49 225 ILE A O 1
ATOM 1452 N N . VAL A 1 230 ? 70.566 -5.693 46.263 1.00 52.27 226 VAL A N 1
ATOM 1453 C CA . VAL A 1 230 ? 69.954 -4.457 45.772 1.00 52.95 226 VAL A CA 1
ATOM 1454 C C . VAL A 1 230 ? 70.907 -3.710 44.833 1.00 53.64 226 VAL A C 1
ATOM 1455 O O . VAL A 1 230 ? 70.470 -3.121 43.851 1.00 53.69 226 VAL A O 1
ATOM 1459 N N . GLU A 1 231 ? 72.205 -3.772 45.127 1.00 54.50 227 GLU A N 1
ATOM 1460 C CA . GLU A 1 231 ? 73.245 -3.188 44.281 1.00 55.15 227 GLU A CA 1
ATOM 1461 C C . GLU A 1 231 ? 73.364 -3.817 42.880 1.00 53.71 227 GLU A C 1
ATOM 1462 O O . GLU A 1 231 ? 73.609 -3.108 41.904 1.00 53.87 227 GLU A O 1
ATOM 1468 N N . LEU A 1 232 ? 73.209 -5.139 42.788 1.00 52.36 228 LEU A N 1
ATOM 1469 C CA . LEU A 1 232 ? 73.253 -5.843 41.502 1.00 51.26 228 LEU A CA 1
ATOM 1470 C C . LEU A 1 232 ? 71.988 -5.595 40.665 1.00 51.12 228 LEU A C 1
ATOM 1471 O O . LEU A 1 232 ? 72.046 -5.552 39.429 1.00 50.82 228 LEU A O 1
ATOM 1476 N N . ILE A 1 233 ? 70.849 -5.429 41.339 1.00 51.20 229 ILE A N 1
ATOM 1477 C CA . ILE A 1 233 ? 69.602 -5.128 40.655 1.00 50.82 229 ILE A CA 1
ATOM 1478 C C . ILE A 1 233 ? 69.704 -3.756 40.011 1.00 52.07 229 ILE A C 1
ATOM 1479 O O . ILE A 1 233 ? 69.365 -3.565 38.842 1.00 52.02 229 ILE A O 1
ATOM 1484 N N . GLN A 1 234 ? 70.196 -2.807 40.791 1.00 53.53 230 GLN A N 1
ATOM 1485 C CA . GLN A 1 234 ? 70.359 -1.445 40.332 1.00 54.76 230 GLN A CA 1
ATOM 1486 C C . GLN A 1 234 ? 71.338 -1.405 39.149 1.00 55.17 230 GLN A C 1
ATOM 1487 O O . GLN A 1 234 ? 71.037 -0.772 38.143 1.00 55.64 230 GLN A O 1
ATOM 1493 N N . LYS A 1 235 ? 72.468 -2.114 39.243 1.00 55.28 231 LYS A N 1
ATOM 1494 C CA . LYS A 1 235 ? 73.455 -2.164 38.131 1.00 56.14 231 LYS A CA 1
ATOM 1495 C C . LYS A 1 235 ? 72.886 -2.791 36.856 1.00 55.71 231 LYS A C 1
ATOM 1496 O O . LYS A 1 235 ? 73.256 -2.400 35.736 1.00 56.30 231 LYS A O 1
ATOM 1498 N N . ALA A 1 236 ? 71.985 -3.759 37.041 1.00 54.87 232 ALA A N 1
ATOM 1499 C CA . ALA A 1 236 ? 71.255 -4.379 35.940 1.00 54.30 232 ALA A CA 1
ATOM 1500 C C . ALA A 1 236 ? 70.338 -3.397 35.186 1.00 55.42 232 ALA A C 1
ATOM 1501 O O . ALA A 1 236 ? 69.972 -3.651 34.033 1.00 55.21 232 ALA A O 1
ATOM 1503 N N . ARG A 1 237 ? 69.986 -2.277 35.819 1.00 57.05 233 ARG A N 1
ATOM 1504 C CA . ARG A 1 237 ? 69.194 -1.238 35.147 1.00 58.89 233 ARG A CA 1
ATOM 1505 C C . ARG A 1 237 ? 69.893 -0.611 33.947 1.00 60.03 233 ARG A C 1
ATOM 1506 O O . ARG A 1 237 ? 69.247 -0.317 32.947 1.00 60.80 233 ARG A O 1
ATOM 1514 N N . GLU A 1 238 ? 71.209 -0.442 34.047 1.00 60.76 234 GLU A N 1
ATOM 1515 C CA . GLU A 1 238 ? 72.037 0.232 33.028 1.00 62.40 234 GLU A CA 1
ATOM 1516 C C . GLU A 1 238 ? 71.868 -0.276 31.573 1.00 62.01 234 GLU A C 1
ATOM 1517 O O . GLU A 1 238 ? 71.987 -1.483 31.290 1.00 60.72 234 GLU A O 1
ATOM 1523 N N . GLY A 1 239 ? 71.581 0.655 30.662 1.00 63.04 235 GLY A N 1
ATOM 1524 C CA . GLY A 1 239 ? 71.421 0.329 29.240 1.00 62.90 235 GLY A CA 1
ATOM 1525 C C . GLY A 1 239 ? 70.087 -0.258 28.762 1.00 62.03 235 GLY A C 1
ATOM 1526 O O . GLY A 1 239 ? 69.964 -0.605 27.590 1.00 62.19 235 GLY A O 1
ATOM 1527 N N . VAL A 1 240 ? 69.092 -0.371 29.645 1.00 60.82 236 VAL A N 1
ATOM 1528 C CA . VAL A 1 240 ? 67.757 -0.851 29.259 1.00 60.18 236 VAL A CA 1
ATOM 1529 C C . VAL A 1 240 ? 66.790 0.338 29.185 1.00 61.68 236 VAL A C 1
ATOM 1530 O O . VAL A 1 240 ? 66.697 1.106 30.143 1.00 62.41 236 VAL A O 1
ATOM 1534 N N . GLN A 1 241 ? 66.070 0.505 28.071 1.00 62.34 237 GLN A N 1
ATOM 1535 C CA . GLN A 1 241 ? 65.197 1.695 27.920 1.00 63.85 237 GLN A CA 1
ATOM 1536 C C . GLN A 1 241 ? 63.962 1.723 28.840 1.00 63.35 237 GLN A C 1
ATOM 1537 O O . GLN A 1 241 ? 63.517 2.806 29.221 1.00 64.28 237 GLN A O 1
ATOM 1539 N N . SER A 1 242 ? 63.414 0.559 29.201 1.00 61.55 238 SER A N 1
ATOM 1540 C CA . SER A 1 242 ? 62.322 0.527 30.202 1.00 60.97 238 SER A CA 1
ATOM 1541 C C . SER A 1 242 ? 62.486 -0.517 31.334 1.00 59.09 238 SER A C 1
ATOM 1542 O O . SER A 1 242 ? 61.700 -1.461 31.417 1.00 58.54 238 SER A O 1
ATOM 1545 N N . PRO A 1 243 ? 63.481 -0.334 32.231 1.00 58.59 239 PRO A N 1
ATOM 1546 C CA . PRO A 1 243 ? 63.787 -1.399 33.215 1.00 56.78 239 PRO A CA 1
ATOM 1547 C C . PRO A 1 243 ? 62.665 -1.703 34.217 1.00 56.13 239 PRO A C 1
ATOM 1548 O O . PRO A 1 243 ? 61.838 -0.850 34.501 1.00 56.96 239 PRO A O 1
ATOM 1552 N N . GLY A 1 244 ? 62.652 -2.910 34.759 1.00 54.98 240 GLY A N 1
ATOM 1553 C CA . GLY A 1 244 ? 61.695 -3.263 35.812 1.00 55.45 240 GLY A CA 1
ATOM 1554 C C . GLY A 1 244 ? 61.965 -2.614 37.170 1.00 56.36 240 GLY A C 1
ATOM 1555 O O . GLY A 1 244 ? 63.117 -2.571 37.639 1.00 56.37 240 GLY A O 1
ATOM 1556 N N . ASN A 1 245 ? 60.903 -2.136 37.821 1.00 57.06 241 ASN A N 1
ATOM 1557 C CA . ASN A 1 245 ? 61.037 -1.393 39.079 1.00 58.07 241 ASN A CA 1
ATOM 1558 C C . ASN A 1 245 ? 60.961 -2.254 40.337 1.00 57.32 241 ASN A C 1
ATOM 1559 O O . ASN A 1 245 ? 60.217 -3.231 40.361 1.00 57.24 241 ASN A O 1
ATOM 1564 N N . LEU A 1 246 ? 61.724 -1.895 41.373 1.00 57.36 242 LEU A N 1
ATOM 1565 C CA . LEU A 1 246 ? 61.699 -2.621 42.658 1.00 56.73 242 LEU A CA 1
ATOM 1566 C C . LEU A 1 246 ? 60.937 -1.940 43.809 1.00 57.91 242 LEU A C 1
ATOM 1567 O O . LEU A 1 246 ? 61.132 -0.750 44.093 1.00 58.67 242 LEU A O 1
ATOM 1572 N N . THR A 1 247 ? 60.092 -2.727 44.476 1.00 57.66 243 THR A N 1
ATOM 1573 C CA . THR A 1 247 ? 59.305 -2.273 45.627 1.00 58.41 243 THR A CA 1
ATOM 1574 C C . THR A 1 247 ? 59.550 -3.179 46.840 1.00 58.00 243 THR A C 1
ATOM 1575 O O . THR A 1 247 ? 59.490 -4.413 46.722 1.00 57.12 243 THR A O 1
ATOM 1579 N N . GLN A 1 248 ? 59.834 -2.556 47.988 1.00 58.62 244 GLN A N 1
ATOM 1580 C CA . GLN A 1 248 ? 60.130 -3.258 49.239 1.00 58.65 244 GLN A CA 1
ATOM 1581 C C . GLN A 1 248 ? 59.100 -2.952 50.336 1.00 60.02 244 GLN A C 1
ATOM 1582 O O . GLN A 1 248 ? 58.897 -1.784 50.689 1.00 61.44 244 GLN A O 1
ATOM 1588 N N . THR A 1 249 ? 58.465 -3.988 50.893 1.00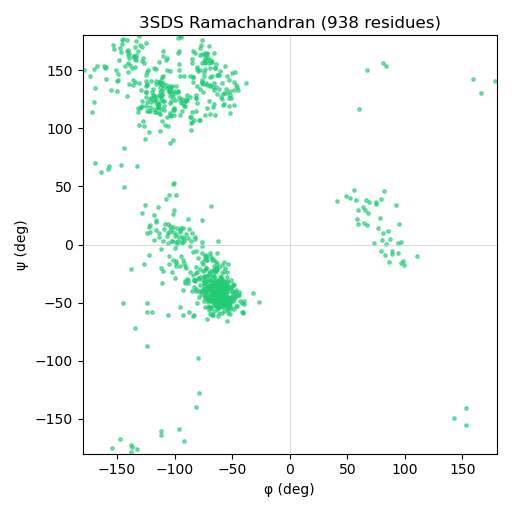 59.76 245 THR A N 1
ATOM 1589 C CA . THR A 1 249 ? 57.409 -3.784 51.916 1.00 60.75 245 THR A CA 1
ATOM 1590 C C . THR A 1 249 ? 57.462 -4.805 53.065 1.00 61.04 245 THR A C 1
ATOM 1591 O O . THR A 1 249 ? 58.093 -5.850 52.942 1.00 60.76 245 THR A O 1
ATOM 1595 N N . THR A 1 250 ? 56.800 -4.487 54.174 1.00 62.36 246 THR A N 1
ATOM 1596 C CA . THR A 1 250 ? 56.646 -5.383 55.330 1.00 62.68 246 THR A CA 1
ATOM 1597 C C . THR A 1 250 ? 55.223 -5.966 55.385 1.00 62.50 246 THR A C 1
ATOM 1598 O O . THR A 1 250 ? 54.972 -6.966 56.067 1.00 62.47 246 THR A O 1
ATOM 1602 N N . VAL A 1 251 ? 54.310 -5.339 54.642 1.00 62.12 247 VAL A N 1
ATOM 1603 C CA . VAL A 1 251 ? 52.903 -5.734 54.595 1.00 62.15 247 VAL A CA 1
ATOM 1604 C C . VAL A 1 251 ? 52.581 -6.480 53.298 1.00 60.61 247 VAL A C 1
ATOM 1605 O O . VAL A 1 251 ? 52.787 -5.934 52.214 1.00 59.90 247 VAL A O 1
ATOM 1609 N N . PRO A 1 252 ? 52.076 -7.733 53.403 1.00 60.40 248 PRO A N 1
ATOM 1610 C CA . PRO A 1 252 ? 51.727 -8.569 52.229 1.00 58.89 248 PRO A CA 1
ATOM 1611 C C . PRO A 1 252 ? 50.628 -7.974 51.350 1.00 59.00 248 PRO A C 1
ATOM 1612 O O . PRO A 1 252 ? 50.759 -7.964 50.133 1.00 58.16 248 PRO A O 1
ATOM 1616 N N . GLU A 1 253 ? 49.559 -7.479 51.972 1.00 60.65 249 GLU A N 1
ATOM 1617 C CA . GLU A 1 253 ? 48.443 -6.844 51.261 1.00 61.10 249 GLU A CA 1
ATOM 1618 C C . GLU A 1 253 ? 48.889 -5.681 50.326 1.00 60.90 249 GLU A C 1
ATOM 1619 O O . GLU A 1 253 ? 48.195 -5.352 49.348 1.00 61.27 249 GLU A O 1
ATOM 1621 N N . VAL A 1 254 ? 50.047 -5.084 50.618 1.00 60.32 250 VAL A N 1
ATOM 1622 C CA . VAL A 1 254 ? 50.588 -3.996 49.799 1.00 59.79 250 VAL A CA 1
ATOM 1623 C C . VAL A 1 254 ? 51.244 -4.548 48.546 1.00 58.23 250 VAL A C 1
ATOM 1624 O O . VAL A 1 254 ? 51.046 -4.019 47.455 1.00 58.21 250 VAL A O 1
ATOM 1628 N N . ALA A 1 255 ? 52.035 -5.604 48.706 1.00 56.96 251 ALA A N 1
ATOM 1629 C CA . ALA A 1 255 ? 52.736 -6.205 47.580 1.00 55.49 251 ALA A CA 1
ATOM 1630 C C . ALA A 1 255 ? 51.776 -6.709 46.506 1.00 55.11 251 ALA A C 1
ATOM 1631 O O . ALA A 1 255 ? 51.965 -6.438 45.324 1.00 55.12 251 ALA A O 1
ATOM 1633 N N . VAL A 1 256 ? 50.731 -7.417 46.914 1.00 55.35 252 VAL A N 1
ATOM 1634 C CA . VAL A 1 256 ? 49.855 -8.106 45.945 1.00 54.92 252 VAL A CA 1
ATOM 1635 C C . VAL A 1 256 ? 49.033 -7.185 45.042 1.00 55.54 252 VAL A C 1
ATOM 1636 O O . VAL A 1 256 ? 48.458 -7.651 44.059 1.00 55.33 252 VAL A O 1
ATOM 1640 N N . LYS A 1 257 ? 49.000 -5.891 45.374 1.00 56.41 253 LYS A N 1
ATOM 1641 C CA . LYS A 1 257 ? 48.218 -4.903 44.618 1.00 57.53 253 LYS A CA 1
ATOM 1642 C C . LYS A 1 257 ? 48.546 -4.950 43.121 1.00 57.01 253 LYS A C 1
ATOM 1643 O O . LYS A 1 257 ? 49.707 -4.745 42.718 1.00 56.44 253 LYS A O 1
ATOM 1645 N N . ASP A 1 258 ? 47.526 -5.241 42.314 1.00 57.22 254 ASP A N 1
ATOM 1646 C CA . ASP A 1 258 ? 47.654 -5.250 40.843 1.00 57.50 254 ASP A CA 1
ATOM 1647 C C . ASP A 1 258 ? 48.704 -6.245 40.292 1.00 55.95 254 ASP A C 1
ATOM 1648 O O . ASP A 1 258 ? 49.288 -6.021 39.221 1.00 55.69 254 ASP A O 1
ATOM 1653 N N . ALA A 1 259 ? 48.909 -7.345 41.016 1.00 55.03 255 ALA A N 1
ATOM 1654 C CA . ALA A 1 259 ? 49.931 -8.317 40.664 1.00 53.84 255 ALA A CA 1
ATOM 1655 C C . ALA A 1 259 ? 49.408 -9.291 39.623 1.00 53.72 255 ALA A C 1
ATOM 1656 O O . ALA A 1 259 ? 48.247 -9.728 39.701 1.00 54.36 255 ALA A O 1
ATOM 1658 N N . ASP A 1 260 ? 50.258 -9.630 38.652 1.00 52.56 256 ASP A N 1
ATOM 1659 C CA . ASP A 1 260 ? 49.854 -10.571 37.613 1.00 52.28 256 ASP A CA 1
ATOM 1660 C C . ASP A 1 260 ? 50.156 -11.986 38.057 1.00 51.31 256 ASP A C 1
ATOM 1661 O O . ASP A 1 260 ? 49.444 -12.937 37.689 1.00 51.47 256 ASP A O 1
ATOM 1666 N N . VAL A 1 261 ? 51.210 -12.109 38.863 1.00 50.24 257 VAL A N 1
ATOM 1667 C CA . VAL A 1 261 ? 51.682 -13.396 39.371 1.00 49.21 257 VAL A CA 1
ATOM 1668 C C . VAL A 1 261 ? 52.000 -13.253 40.845 1.00 49.53 257 VAL A C 1
ATOM 1669 O O . VAL A 1 261 ? 52.520 -12.215 41.268 1.00 49.67 257 VAL A O 1
ATOM 1673 N N . ILE A 1 262 ? 51.688 -14.288 41.625 1.00 49.86 258 ILE A N 1
ATOM 1674 C CA . ILE A 1 262 ? 52.147 -14.344 43.017 1.00 50.36 258 ILE A CA 1
ATOM 1675 C C . ILE A 1 262 ? 53.088 -15.537 43.264 1.00 49.89 258 ILE A C 1
ATOM 1676 O O . ILE A 1 262 ? 52.770 -16.678 42.924 1.00 49.43 258 ILE A O 1
ATOM 1681 N N . VAL A 1 263 ? 54.253 -15.244 43.845 1.00 50.26 259 VAL A N 1
ATOM 1682 C CA . VAL A 1 263 ? 55.283 -16.254 44.115 1.00 50.18 259 VAL A CA 1
ATOM 1683 C C . VAL A 1 263 ? 55.617 -16.353 45.609 1.00 51.60 259 VAL A C 1
ATOM 1684 O O . VAL A 1 263 ? 55.702 -15.341 46.307 1.00 52.34 259 VAL A O 1
ATOM 1688 N N . THR A 1 264 ? 55.821 -17.580 46.076 1.00 52.53 260 THR A N 1
ATOM 1689 C CA . THR A 1 264 ? 56.426 -17.825 47.373 1.00 54.12 260 THR A CA 1
ATOM 1690 C C . THR A 1 264 ? 57.476 -18.965 47.321 1.00 54.83 260 THR A C 1
ATOM 1691 O O . THR A 1 264 ? 57.803 -19.473 46.249 1.00 53.76 260 THR A O 1
ATOM 1695 N N . ASP A 1 265 ? 57.991 -19.342 48.491 1.00 57.38 261 ASP A N 1
ATOM 1696 C CA . ASP A 1 265 ? 59.033 -20.348 48.648 1.00 59.11 261 ASP A CA 1
ATOM 1697 C C . ASP A 1 265 ? 59.013 -20.869 50.085 1.00 61.26 261 ASP A C 1
ATOM 1698 O O . ASP A 1 265 ? 58.612 -20.149 51.002 1.00 62.34 261 ASP A O 1
ATOM 1703 N N . THR A 1 266 ? 59.461 -22.109 50.274 1.00 62.67 262 THR A N 1
ATOM 1704 C CA . THR A 1 266 ? 59.784 -22.664 51.601 1.00 65.52 262 THR A CA 1
ATOM 1705 C C . THR A 1 266 ? 60.446 -21.632 52.526 1.00 66.79 262 THR A C 1
ATOM 1706 O O . THR A 1 266 ? 61.303 -20.858 52.077 1.00 66.63 262 THR A O 1
ATOM 1710 N N . TRP A 1 267 ? 60.062 -21.612 53.805 1.00 68.92 263 TRP A N 1
ATOM 1711 C CA . TRP A 1 267 ? 60.721 -20.714 54.763 1.00 70.42 263 TRP A CA 1
ATOM 1712 C C . TRP A 1 267 ? 62.062 -21.315 55.202 1.00 71.16 263 TRP A C 1
ATOM 1713 O O . TRP A 1 267 ? 62.525 -21.110 56.330 1.00 72.91 263 TRP A O 1
ATOM 1724 N N . LYS A 1 276 ? 64.285 -22.370 63.508 1.00 91.44 272 LYS A N 1
ATOM 1725 C CA . LYS A 1 276 ? 62.919 -22.834 63.265 1.00 91.25 272 LYS A CA 1
ATOM 1726 C C . LYS A 1 276 ? 61.902 -22.150 64.179 1.00 92.79 272 LYS A C 1
ATOM 1727 O O . LYS A 1 276 ? 60.966 -21.508 63.692 1.00 91.66 272 LYS A O 1
ATOM 1729 N N . ILE A 1 277 ? 62.088 -22.287 65.495 1.00 95.40 273 ILE A N 1
ATOM 1730 C CA . ILE A 1 277 ? 61.158 -21.708 66.485 1.00 97.17 273 ILE A CA 1
ATOM 1731 C C . ILE A 1 277 ? 60.972 -20.196 66.286 1.00 96.21 273 ILE A C 1
ATOM 1732 O O . ILE A 1 277 ? 59.835 -19.698 66.270 1.00 96.04 273 ILE A O 1
ATOM 1734 N N . LYS A 1 278 ? 62.090 -19.487 66.109 1.00 95.51 274 LYS A N 1
ATOM 1735 C CA . LYS A 1 278 ? 62.069 -18.046 65.868 1.00 94.73 274 LYS A CA 1
ATOM 1736 C C . LYS A 1 278 ? 61.203 -17.705 64.650 1.00 92.33 274 LYS A C 1
ATOM 1737 O O . LYS A 1 278 ? 60.354 -16.808 64.721 1.00 92.59 274 LYS A O 1
ATOM 1739 N N . ARG A 1 279 ? 61.393 -18.455 63.561 1.00 90.22 275 ARG A N 1
ATOM 1740 C CA . ARG A 1 279 ? 60.717 -18.191 62.275 1.00 87.78 275 ARG A CA 1
ATOM 1741 C C . ARG A 1 279 ? 59.190 -18.359 62.244 1.00 87.45 275 ARG A C 1
ATOM 1742 O O . ARG A 1 279 ? 58.493 -17.523 61.660 1.00 86.68 275 ARG A O 1
ATOM 1750 N N . LEU A 1 280 ? 58.679 -19.427 62.860 1.00 88.02 276 LEU A N 1
ATOM 1751 C CA . LEU A 1 280 ? 57.255 -19.790 62.736 1.00 87.43 276 LEU A CA 1
ATOM 1752 C C . LEU A 1 280 ? 56.290 -18.682 63.216 1.00 87.73 276 LEU A C 1
ATOM 1753 O O . LEU A 1 280 ? 55.245 -18.458 62.584 1.00 86.85 276 LEU A O 1
ATOM 1758 N N . GLU A 1 281 ? 56.659 -17.982 64.301 1.00 88.55 277 GLU A N 1
ATOM 1759 C CA . GLU A 1 281 ? 55.879 -16.838 64.821 1.00 88.64 277 GLU A CA 1
ATOM 1760 C C . GLU A 1 281 ? 55.958 -15.600 63.906 1.00 86.38 277 GLU A C 1
ATOM 1761 O O . GLU A 1 281 ? 54.969 -14.874 63.752 1.00 86.13 277 GLU A O 1
ATOM 1763 N N . ALA A 1 282 ? 57.130 -15.390 63.296 1.00 84.37 278 ALA A N 1
ATOM 1764 C CA . ALA A 1 282 ? 57.427 -14.204 62.461 1.00 82.30 278 ALA A CA 1
ATOM 1765 C C . ALA A 1 282 ? 56.666 -14.099 61.120 1.00 79.92 278 ALA A C 1
ATOM 1766 O O . ALA A 1 282 ? 56.279 -12.996 60.711 1.00 79.15 278 ALA A O 1
ATOM 1768 N N . PHE A 1 283 ? 56.454 -15.245 60.461 1.00 78.25 279 PHE A N 1
ATOM 1769 C CA . PHE A 1 283 ? 55.758 -15.322 59.162 1.00 75.81 279 PHE A CA 1
ATOM 1770 C C . PHE A 1 283 ? 54.203 -15.475 59.243 1.00 76.18 279 PHE A C 1
ATOM 1771 O O . PHE A 1 283 ? 53.560 -15.911 58.280 1.00 74.62 279 PHE A O 1
ATOM 1779 N N . LYS A 1 284 ? 53.621 -15.074 60.383 1.00 77.86 280 LYS A N 1
ATOM 1780 C CA . LYS A 1 284 ? 52.186 -15.255 60.714 1.00 78.46 280 LYS A CA 1
ATOM 1781 C C . LYS A 1 284 ? 51.229 -14.983 59.559 1.00 76.99 280 LYS A C 1
ATOM 1782 O O . LYS A 1 284 ? 50.460 -15.869 59.167 1.00 77.27 280 LYS A O 1
ATOM 1784 N N . ASP A 1 285 ? 51.278 -13.769 59.014 1.00 75.43 281 ASP A N 1
ATOM 1785 C CA . ASP A 1 285 ? 50.319 -13.371 57.980 1.00 73.88 281 ASP A CA 1
ATOM 1786 C C . ASP A 1 285 ? 50.835 -13.619 56.558 1.00 70.99 281 ASP A C 1
ATOM 1787 O O . ASP A 1 285 ? 50.179 -13.244 55.581 1.00 70.24 281 ASP A O 1
ATOM 1792 N N . PHE A 1 286 ? 51.994 -14.267 56.450 1.00 69.08 282 PHE A N 1
ATOM 1793 C CA . PHE A 1 286 ? 52.663 -14.457 55.152 1.00 66.26 282 PHE A CA 1
ATOM 1794 C C . PHE A 1 286 ? 52.170 -15.622 54.257 1.00 64.80 282 PHE A C 1
ATOM 1795 O O . PHE A 1 286 ? 52.601 -15.734 53.111 1.00 63.63 282 PHE A O 1
ATOM 1803 N N . LYS A 1 287 ? 51.256 -16.453 54.763 1.00 64.86 283 LYS A N 1
ATOM 1804 C CA . LYS A 1 287 ? 50.682 -17.572 54.002 1.00 63.58 283 LYS A CA 1
ATOM 1805 C C . LYS A 1 287 ? 49.820 -17.115 52.818 1.00 62.64 283 LYS A C 1
ATOM 1806 O O . LYS A 1 287 ? 48.799 -16.455 53.020 1.00 63.50 283 LYS A O 1
ATOM 1812 N N . VAL A 1 288 ? 50.216 -17.494 51.598 1.00 60.61 284 VAL A N 1
ATOM 1813 C CA . VAL A 1 288 ? 49.449 -17.176 50.386 1.00 59.57 284 VAL A CA 1
ATOM 1814 C C . VAL A 1 288 ? 48.085 -17.886 50.365 1.00 60.35 284 VAL A C 1
ATOM 1815 O O . VAL A 1 288 ? 48.018 -19.115 50.434 1.00 60.26 284 VAL A O 1
ATOM 1819 N N . THR A 1 289 ? 47.009 -17.097 50.297 1.00 61.07 285 THR A N 1
ATOM 1820 C CA . THR A 1 289 ? 45.625 -17.613 50.309 1.00 62.35 285 THR A CA 1
ATOM 1821 C C . THR A 1 289 ? 44.707 -16.883 49.328 1.00 62.42 285 THR A C 1
ATOM 1822 O O . THR A 1 289 ? 45.003 -15.767 48.910 1.00 61.84 285 THR A O 1
ATOM 1826 N N . SER A 1 290 ? 43.588 -17.517 48.978 1.00 63.25 286 SER A N 1
ATOM 1827 C CA . SER A 1 290 ? 42.540 -16.861 48.198 1.00 63.89 286 SER A CA 1
ATOM 1828 C C . SER A 1 290 ? 42.153 -15.522 48.842 1.00 64.86 286 SER A C 1
ATOM 1829 O O . SER A 1 290 ? 42.080 -14.496 48.152 1.00 64.59 286 SER A O 1
ATOM 1831 N N . GLU A 1 291 ? 41.929 -15.540 50.164 1.00 65.99 287 GLU A N 1
ATOM 1832 C CA . GLU A 1 291 ? 41.521 -14.340 50.917 1.00 66.65 287 GLU A CA 1
ATOM 1833 C C . GLU A 1 291 ? 42.562 -13.203 50.869 1.00 65.47 287 GLU A C 1
ATOM 1834 O O . GLU A 1 291 ? 42.188 -12.039 50.893 1.00 66.00 287 GLU A O 1
ATOM 1836 N N . LEU A 1 292 ? 43.852 -13.533 50.771 1.00 64.04 288 LEU A N 1
ATOM 1837 C CA . LEU A 1 292 ? 44.888 -12.500 50.586 1.00 62.94 288 LEU A CA 1
ATOM 1838 C C . LEU A 1 292 ? 44.802 -11.768 49.239 1.00 62.28 288 LEU A C 1
ATOM 1839 O O . LEU A 1 292 ? 44.948 -10.549 49.190 1.00 62.55 288 LEU A O 1
ATOM 1844 N N . ALA A 1 293 ? 44.555 -12.500 48.160 1.00 61.65 289 ALA A N 1
ATOM 1845 C CA . ALA A 1 293 ? 44.464 -11.892 46.834 1.00 61.40 289 ALA A CA 1
ATOM 1846 C C . ALA A 1 293 ? 43.345 -10.861 46.727 1.00 62.93 289 ALA A C 1
ATOM 1847 O O . ALA A 1 293 ? 43.603 -9.721 46.321 1.00 63.18 289 ALA A O 1
ATOM 1849 N N . LYS A 1 294 ? 42.119 -11.261 47.081 1.00 64.04 290 LYS A N 1
ATOM 1850 C CA . LYS A 1 294 ? 40.943 -10.364 47.038 1.00 65.65 290 LYS A CA 1
ATOM 1851 C C . LYS A 1 294 ? 41.114 -9.137 47.951 1.00 66.28 290 LYS A C 1
ATOM 1852 O O . LYS A 1 294 ? 40.848 -8.005 47.539 1.00 66.64 290 LYS A O 1
ATOM 1854 N N . ARG A 1 295 ? 41.574 -9.387 49.179 1.00 66.37 291 ARG A N 1
ATOM 1855 C CA . ARG A 1 295 ? 41.791 -8.360 50.208 1.00 67.19 291 ARG A CA 1
ATOM 1856 C C . ARG A 1 295 ? 42.824 -7.293 49.800 1.00 66.19 291 ARG A C 1
ATOM 1857 O O . ARG A 1 295 ? 42.593 -6.112 49.996 1.00 66.65 291 ARG A O 1
ATOM 1865 N N . GLY A 1 296 ? 43.956 -7.717 49.236 1.00 64.77 292 GLY A N 1
ATOM 1866 C CA . GLY A 1 296 ? 44.990 -6.792 48.749 1.00 63.65 292 GLY A CA 1
ATOM 1867 C C . GLY A 1 296 ? 44.718 -6.198 47.370 1.00 63.50 292 GLY A C 1
ATOM 1868 O O . GLY A 1 296 ? 45.313 -5.186 47.009 1.00 63.36 292 GLY A O 1
ATOM 1869 N N . GLY A 1 297 ? 43.836 -6.833 46.596 1.00 63.62 293 GLY A N 1
ATOM 1870 C CA . GLY A 1 297 ? 43.401 -6.298 45.304 1.00 64.25 293 GLY A CA 1
ATOM 1871 C C . GLY A 1 297 ? 44.174 -6.739 44.069 1.00 63.42 293 GLY A C 1
ATOM 1872 O O . GLY A 1 297 ? 44.327 -5.964 43.118 1.00 63.39 293 GLY A O 1
ATOM 1873 N N . ALA A 1 298 ? 44.653 -7.984 44.066 1.00 62.73 294 ALA A N 1
ATOM 1874 C CA . ALA A 1 298 ? 45.377 -8.527 42.912 1.00 61.84 294 ALA A CA 1
ATOM 1875 C C . ALA A 1 298 ? 44.446 -8.640 41.700 1.00 62.72 294 ALA A C 1
ATOM 1876 O O . ALA A 1 298 ? 43.227 -8.552 41.847 1.00 64.00 294 ALA A O 1
ATOM 1878 N N . LYS A 1 299 ? 45.018 -8.810 40.508 1.00 62.33 295 LYS A N 1
ATOM 1879 C CA . LYS A 1 299 ? 44.232 -8.982 39.272 1.00 63.34 295 LYS A CA 1
ATOM 1880 C C . LYS A 1 299 ? 43.258 -10.157 39.369 1.00 63.86 295 LYS A C 1
ATOM 1881 O O . LYS A 1 299 ? 43.485 -11.121 40.115 1.00 63.53 295 LYS A O 1
ATOM 1887 N N . GLU A 1 300 ? 42.176 -10.073 38.604 1.00 64.98 296 GLU A N 1
ATOM 1888 C CA . GLU A 1 300 ? 41.164 -11.108 38.599 1.00 65.67 296 GLU A CA 1
ATOM 1889 C C . GLU A 1 300 ? 41.757 -12.485 38.246 1.00 64.05 296 GLU A C 1
ATOM 1890 O O . GLU A 1 300 ? 41.419 -13.492 38.865 1.00 64.09 296 GLU A O 1
ATOM 1896 N N . ASN A 1 301 ? 42.665 -12.523 37.274 1.00 62.66 297 ASN A N 1
ATOM 1897 C CA . ASN A 1 301 ? 43.224 -13.800 36.815 1.00 61.26 297 ASN A CA 1
ATOM 1898 C C . ASN A 1 301 ? 44.672 -14.057 37.241 1.00 58.86 297 ASN A C 1
ATOM 1899 O O . ASN A 1 301 ? 45.457 -14.603 36.470 1.00 58.09 297 ASN A O 1
ATOM 1904 N N . TRP A 1 302 ? 45.018 -13.683 38.471 1.00 57.74 298 TRP A N 1
ATOM 1905 C CA . TRP A 1 302 ? 46.393 -13.865 38.957 1.00 55.63 298 TRP A CA 1
ATOM 1906 C C . TRP A 1 302 ? 46.789 -15.340 39.002 1.00 54.55 298 TRP A C 1
ATOM 1907 O O . TRP A 1 302 ? 45.955 -16.209 39.274 1.00 55.20 298 TRP A O 1
ATOM 1918 N N . LYS A 1 303 ? 48.065 -15.611 38.737 1.00 52.81 299 LYS A N 1
ATOM 1919 C CA . LYS A 1 303 ? 48.579 -16.977 38.642 1.00 51.44 299 LYS A CA 1
ATOM 1920 C C . LYS A 1 303 ? 49.557 -17.249 39.781 1.00 50.47 299 LYS A C 1
ATOM 1921 O O . LYS A 1 303 ? 50.146 -16.322 40.329 1.00 50.57 299 LYS A O 1
ATOM 1927 N N . PHE A 1 304 ? 49.750 -18.514 40.126 1.00 49.86 300 PHE A N 1
ATOM 1928 C CA . PHE A 1 304 ? 50.608 -18.871 41.249 1.00 49.33 300 PHE A CA 1
ATOM 1929 C C . PHE A 1 304 ? 51.848 -19.685 40.850 1.00 48.74 300 PHE A C 1
ATOM 1930 O O . PHE A 1 304 ? 51.767 -20.585 39.991 1.00 48.68 300 PHE A O 1
ATOM 1938 N N . MET A 1 305 ? 52.978 -19.368 41.497 1.00 48.40 301 MET A N 1
ATOM 1939 C CA . MET A 1 305 ? 54.288 -19.998 41.251 1.00 47.37 301 MET A CA 1
ATOM 1940 C C . MET A 1 305 ? 55.085 -20.261 42.550 1.00 48.26 301 MET A C 1
ATOM 1941 O O . MET A 1 305 ? 55.135 -19.413 43.448 1.00 48.89 301 MET A O 1
ATOM 1946 N N . HIS A 1 306 ? 55.713 -21.437 42.618 1.00 48.71 302 HIS A N 1
ATOM 1947 C CA . HIS A 1 306 ? 56.507 -21.927 43.753 1.00 49.59 302 HIS A CA 1
ATOM 1948 C C . HIS A 1 306 ? 57.490 -22.940 43.134 1.00 49.89 302 HIS A C 1
ATOM 1949 O O . HIS A 1 306 ? 57.098 -23.777 42.333 1.00 49.86 302 HIS A O 1
ATOM 1956 N N . CYS A 1 307 ? 58.771 -22.876 43.469 1.00 50.94 303 CYS A N 1
ATOM 1957 C CA . CYS A 1 307 ? 59.743 -23.732 42.774 1.00 52.03 303 CYS A CA 1
ATOM 1958 C C . CYS A 1 307 ? 59.942 -25.157 43.324 1.00 53.01 303 CYS A C 1
ATOM 1959 O O . CYS A 1 307 ? 60.798 -25.892 42.824 1.00 53.08 303 CYS A O 1
ATOM 1962 N N . LEU A 1 308 ? 59.178 -25.544 44.344 1.00 54.82 304 LEU A N 1
ATOM 1963 C CA . LEU A 1 308 ? 59.208 -26.925 44.888 1.00 56.11 304 LEU A CA 1
ATOM 1964 C C . LEU A 1 308 ? 60.529 -27.322 45.577 1.00 56.90 304 LEU A C 1
ATOM 1965 O O . LEU A 1 308 ? 61.587 -26.783 45.238 1.00 56.85 304 LEU A O 1
ATOM 1970 N N . PRO A 1 309 ? 60.468 -28.232 46.577 1.00 58.17 305 PRO A N 1
ATOM 1971 C CA . PRO A 1 309 ? 59.257 -28.845 47.144 1.00 59.05 305 PRO A CA 1
ATOM 1972 C C . PRO A 1 309 ? 58.460 -27.822 47.934 1.00 59.28 305 PRO A C 1
ATOM 1973 O O . PRO A 1 309 ? 59.022 -26.822 48.402 1.00 59.20 305 PRO A O 1
ATOM 1977 N N . ARG A 1 310 ? 57.164 -28.088 48.062 1.00 59.73 306 ARG A N 1
ATOM 1978 C CA . ARG A 1 310 ? 56.235 -27.233 48.774 1.00 60.30 306 ARG A CA 1
ATOM 1979 C C . ARG A 1 310 ? 55.918 -27.847 50.134 1.00 62.24 306 ARG A C 1
ATOM 1980 O O . ARG A 1 310 ? 55.696 -29.050 50.218 1.00 63.20 306 ARG A O 1
ATOM 1988 N N . HIS A 1 311 ? 55.910 -27.027 51.186 1.00 63.03 307 HIS A N 1
ATOM 1989 C CA . HIS A 1 311 ? 55.337 -27.424 52.480 1.00 65.11 307 HIS A CA 1
ATOM 1990 C C . HIS A 1 311 ? 54.058 -26.625 52.715 1.00 65.51 307 HIS A C 1
ATOM 1991 O O . HIS A 1 311 ? 53.849 -25.609 52.039 1.00 64.57 307 HIS A O 1
ATOM 1998 N N . PRO A 1 312 ? 53.188 -27.090 53.647 1.00 67.13 308 PRO A N 1
ATOM 1999 C CA . PRO A 1 312 ? 51.828 -26.519 53.838 1.00 67.55 308 PRO A CA 1
ATOM 2000 C C . PRO A 1 312 ? 51.757 -25.185 54.580 1.00 67.41 308 PRO A C 1
ATOM 2001 O O . PRO A 1 312 ? 50.654 -24.669 54.818 1.00 68.34 308 PRO A O 1
ATOM 2005 N N . GLU A 1 313 ? 52.912 -24.636 54.937 1.00 66.21 309 GLU A N 1
ATOM 2006 C CA . GLU A 1 313 ? 52.948 -23.386 55.667 1.00 66.18 309 GLU A CA 1
ATOM 2007 C C . GLU A 1 313 ? 52.865 -22.178 54.736 1.00 64.36 309 GLU A C 1
ATOM 2008 O O . GLU A 1 313 ? 52.157 -21.225 55.053 1.00 64.51 309 GLU A O 1
ATOM 2014 N N . GLU A 1 314 ? 53.552 -22.233 53.582 1.00 62.35 310 GLU A N 1
ATOM 2015 C CA . GLU A 1 314 ? 53.651 -21.076 52.659 1.00 60.44 310 GLU A CA 1
ATOM 2016 C C . GLU A 1 314 ? 52.404 -20.794 51.836 1.00 59.60 310 GLU A C 1
ATOM 2017 O O . GLU A 1 314 ? 52.148 -19.642 51.474 1.00 59.21 310 GLU A O 1
ATOM 2023 N N . VAL A 1 315 ? 51.643 -21.836 51.520 1.00 59.10 311 VAL A N 1
ATOM 2024 C CA . VAL A 1 315 ? 50.518 -21.671 50.617 1.00 58.34 311 VAL A CA 1
ATOM 2025 C C . VAL A 1 315 ? 49.423 -22.677 50.914 1.00 59.39 311 VAL A C 1
ATOM 2026 O O . VAL A 1 315 ? 49.706 -23.774 51.377 1.00 59.67 311 VAL A O 1
ATOM 2030 N N . SER A 1 316 ? 48.177 -22.288 50.645 1.00 60.15 312 SER A N 1
ATOM 2031 C CA . SER A 1 316 ? 47.002 -23.136 50.911 1.00 61.56 312 SER A CA 1
ATOM 2032 C C . SER A 1 316 ? 46.788 -24.187 49.823 1.00 61.31 312 SER A C 1
ATOM 2033 O O . SER A 1 316 ? 47.150 -23.973 48.662 1.00 60.31 312 SER A O 1
ATOM 2036 N N . ASP A 1 317 ? 46.203 -25.320 50.213 1.00 62.56 313 ASP A N 1
ATOM 2037 C CA . ASP A 1 317 ? 45.877 -26.413 49.288 1.00 62.40 313 ASP A CA 1
ATOM 2038 C C . ASP A 1 317 ? 44.966 -25.949 48.160 1.00 62.08 313 ASP A C 1
ATOM 2039 O O . ASP A 1 317 ? 45.164 -26.307 46.996 1.00 61.15 313 ASP A O 1
ATOM 2044 N N . GLU A 1 318 ? 43.974 -25.142 48.529 1.00 63.04 314 GLU A N 1
ATOM 2045 C CA . GLU A 1 318 ? 43.031 -24.559 47.589 1.00 63.09 314 GLU A CA 1
ATOM 2046 C C . GLU A 1 318 ? 43.757 -23.803 46.468 1.00 61.07 314 GLU A C 1
ATOM 2047 O O . GLU A 1 318 ? 43.424 -23.984 45.293 1.00 60.83 314 GLU A O 1
ATOM 2053 N N . VAL A 1 319 ? 44.756 -22.988 46.833 1.00 59.50 315 VAL A N 1
ATOM 2054 C CA . VAL A 1 319 ? 45.539 -22.221 45.845 1.00 57.28 315 VAL A CA 1
ATOM 2055 C C . VAL A 1 319 ? 46.442 -23.126 45.023 1.00 55.73 315 VAL A C 1
ATOM 2056 O O . VAL A 1 319 ? 46.440 -23.048 43.794 1.00 55.19 315 VAL A O 1
ATOM 2060 N N . PHE A 1 320 ? 47.190 -23.990 45.710 1.00 55.19 316 PHE A N 1
ATOM 2061 C CA . PHE A 1 320 ? 48.222 -24.843 45.093 1.00 53.54 316 PHE A CA 1
ATOM 2062 C C . PHE A 1 320 ? 47.663 -25.672 43.949 1.00 53.71 316 PHE A C 1
ATOM 2063 O O . PHE A 1 320 ? 48.317 -25.816 42.915 1.00 52.85 316 PHE A O 1
ATOM 2071 N N . TYR A 1 321 ? 46.447 -26.191 44.135 1.00 54.78 317 TYR A N 1
ATOM 2072 C CA . TYR A 1 321 ? 45.848 -27.119 43.180 1.00 55.01 317 TYR A CA 1
ATOM 2073 C C . TYR A 1 321 ? 44.795 -26.506 42.262 1.00 55.63 317 TYR A C 1
ATOM 2074 O O . TYR A 1 321 ? 44.205 -27.221 41.453 1.00 56.47 317 TYR A O 1
ATOM 2083 N N . SER A 1 322 ? 44.563 -25.200 42.369 1.00 55.57 318 SER A N 1
ATOM 2084 C CA . SER A 1 322 ? 43.636 -24.529 41.450 1.00 56.16 318 SER A CA 1
ATOM 2085 C C . SER A 1 322 ? 44.186 -24.438 40.014 1.00 55.62 318 SER A C 1
ATOM 2086 O O . SER A 1 322 ? 45.367 -24.740 39.749 1.00 54.27 318 SER A O 1
ATOM 2089 N N . GLU A 1 323 ? 43.316 -24.018 39.095 1.00 56.52 319 GLU A N 1
ATOM 2090 C CA . GLU A 1 323 ? 43.712 -23.751 37.716 1.00 55.91 319 GLU A CA 1
ATOM 2091 C C . GLU A 1 323 ? 44.618 -22.506 37.627 1.00 54.58 319 GLU A C 1
ATOM 2092 O O . GLU A 1 323 ? 45.186 -22.210 36.566 1.00 54.74 319 GLU A O 1
ATOM 2094 N N . ARG A 1 324 ? 44.766 -21.802 38.743 1.00 53.88 320 ARG A N 1
ATOM 2095 C CA . ARG A 1 324 ? 45.701 -20.678 38.852 1.00 52.95 320 ARG A CA 1
ATOM 2096 C C . ARG A 1 324 ? 47.181 -21.084 38.937 1.00 51.08 320 ARG A C 1
ATOM 2097 O O . ARG A 1 324 ? 48.064 -20.226 38.828 1.00 50.03 320 ARG A O 1
ATOM 2105 N N . SER A 1 325 ? 47.449 -22.371 39.155 1.00 50.35 321 SER A N 1
ATOM 2106 C CA . SER A 1 325 ? 48.763 -22.803 39.595 1.00 48.84 321 SER A CA 1
ATOM 2107 C C . SER A 1 325 ? 49.614 -23.366 38.472 1.00 47.71 321 SER A C 1
ATOM 2108 O O . SER A 1 325 ? 49.277 -24.382 37.888 1.00 48.08 321 SER A O 1
ATOM 2111 N N . LEU A 1 326 ? 50.728 -22.695 38.188 1.00 46.54 322 LEU A N 1
ATOM 2112 C CA . LEU A 1 326 ? 51.641 -23.081 37.106 1.00 45.54 322 LEU A CA 1
ATOM 2113 C C . LEU A 1 326 ? 52.812 -23.954 37.613 1.00 45.08 322 LEU A C 1
ATOM 2114 O O . LEU A 1 326 ? 53.806 -24.190 36.897 1.00 44.24 322 LEU A O 1
ATOM 2119 N N . VAL A 1 327 ? 52.655 -24.425 38.851 1.00 45.33 323 VAL A N 1
ATOM 2120 C CA . VAL A 1 327 ? 53.626 -25.224 39.592 1.00 44.74 323 VAL A CA 1
ATOM 2121 C C . VAL A 1 327 ? 54.286 -26.414 38.826 1.00 44.43 323 VAL A C 1
ATOM 2122 O O . VAL A 1 327 ? 55.522 -26.511 38.766 1.00 44.07 323 VAL A O 1
ATOM 2126 N N . PHE A 1 328 ? 53.485 -27.293 38.232 1.00 44.70 324 PHE A N 1
ATOM 2127 C CA . PHE A 1 328 ? 54.023 -28.466 37.527 1.00 44.35 324 PHE A CA 1
ATOM 2128 C C . PHE A 1 328 ? 54.680 -28.131 36.162 1.00 43.50 324 PHE A C 1
ATOM 2129 O O . PHE A 1 328 ? 55.793 -28.604 35.858 1.00 42.38 324 PHE A O 1
ATOM 2137 N N . PRO A 1 329 ? 54.011 -27.309 35.334 1.00 43.57 325 PRO A N 1
ATOM 2138 C CA . PRO A 1 329 ? 54.759 -26.858 34.155 1.00 42.93 325 PRO A CA 1
ATOM 2139 C C . PRO A 1 329 ? 56.103 -26.196 34.514 1.00 41.79 325 PRO A C 1
ATOM 2140 O O . PRO A 1 329 ? 57.104 -26.456 33.839 1.00 41.32 325 PRO A O 1
ATOM 2144 N N . GLU A 1 330 ? 56.116 -25.380 35.575 1.00 41.36 326 GLU A N 1
ATOM 2145 C CA . GLU A 1 330 ? 57.322 -24.699 36.057 1.00 40.16 326 GLU A CA 1
ATOM 2146 C C . GLU A 1 330 ? 58.418 -25.693 36.451 1.00 39.62 326 GLU A C 1
ATOM 2147 O O . GLU A 1 330 ? 59.603 -25.455 36.191 1.00 38.60 326 GLU A O 1
ATOM 2153 N N . ALA A 1 331 ? 58.013 -26.799 37.085 1.00 39.71 327 ALA A N 1
ATOM 2154 C CA . ALA A 1 331 ? 58.937 -27.874 37.472 1.00 39.07 327 ALA A CA 1
ATOM 2155 C C . ALA A 1 331 ? 59.572 -28.562 36.247 1.00 38.69 327 ALA A C 1
ATOM 2156 O O . ALA A 1 331 ? 60.784 -28.755 36.205 1.00 38.21 327 ALA A O 1
ATOM 2158 N N . GLU A 1 332 ? 58.741 -28.915 35.262 1.00 39.02 328 GLU A N 1
ATOM 2159 C CA . GLU A 1 332 ? 59.186 -29.497 33.987 1.00 38.60 328 GLU A CA 1
ATOM 2160 C C . GLU A 1 332 ? 60.069 -28.559 33.147 1.00 37.83 328 GLU A C 1
ATOM 2161 O O . GLU A 1 332 ? 60.983 -29.030 32.436 1.00 37.74 328 GLU A O 1
ATOM 2167 N N . ASN A 1 333 ? 59.808 -27.252 33.208 1.00 36.83 329 ASN A N 1
ATOM 2168 C CA . ASN A 1 333 ? 60.633 -26.303 32.460 1.00 36.12 329 ASN A CA 1
ATOM 2169 C C . ASN A 1 333 ? 62.114 -26.274 32.903 1.00 35.72 329 ASN A C 1
ATOM 2170 O O . ASN A 1 333 ? 62.941 -25.616 32.259 1.00 35.17 329 ASN A O 1
ATOM 2175 N N . ARG A 1 334 ? 62.453 -26.985 33.991 1.00 35.67 330 ARG A N 1
ATOM 2176 C CA . ARG A 1 334 ? 63.848 -27.126 34.389 1.00 35.48 330 ARG A CA 1
ATOM 2177 C C . ARG A 1 334 ? 64.620 -27.943 33.344 1.00 35.65 330 ARG A C 1
ATOM 2178 O O . ARG A 1 334 ? 65.791 -27.640 33.021 1.00 35.39 330 ARG A O 1
ATOM 2186 N N . LEU A 1 335 ? 63.953 -28.966 32.802 1.00 35.72 331 LEU A N 1
ATOM 2187 C CA . LEU A 1 335 ? 64.560 -29.830 31.808 1.00 34.94 331 LEU A CA 1
ATOM 2188 C C . LEU A 1 335 ? 64.938 -29.003 30.590 1.00 34.85 331 LEU A C 1
ATOM 2189 O O . LEU A 1 335 ? 66.084 -29.074 30.123 1.00 34.70 331 LEU A O 1
ATOM 2194 N N . TRP A 1 336 ? 63.981 -28.210 30.103 1.00 34.89 332 TRP A N 1
ATOM 2195 C CA . TRP A 1 336 ? 64.159 -27.403 28.886 1.00 34.67 332 TRP A CA 1
ATOM 2196 C C . TRP A 1 336 ? 65.198 -26.281 29.096 1.00 34.68 332 TRP A C 1
ATOM 2197 O O . TRP A 1 336 ? 66.008 -26.003 28.188 1.00 35.30 332 TRP A O 1
ATOM 2208 N N . ALA A 1 337 ? 65.231 -25.700 30.298 1.00 33.96 333 ALA A N 1
ATOM 2209 C CA . ALA A 1 337 ? 66.221 -24.682 30.628 1.00 33.47 333 ALA A CA 1
ATOM 2210 C C . ALA A 1 337 ? 67.666 -25.226 30.714 1.00 33.64 333 ALA A C 1
ATOM 2211 O O . ALA A 1 337 ? 68.608 -24.565 30.270 1.00 33.75 333 ALA A O 1
ATOM 2213 N N . ALA A 1 338 ? 67.844 -26.432 31.253 1.00 33.86 334 ALA A N 1
ATOM 2214 C CA . ALA A 1 338 ? 69.170 -27.068 31.258 1.00 33.86 334 ALA A CA 1
ATOM 2215 C C . ALA A 1 338 ? 69.720 -27.360 29.859 1.00 34.27 334 ALA A C 1
ATOM 2216 O O . ALA A 1 338 ? 70.933 -27.184 29.624 1.00 34.72 334 ALA A O 1
ATOM 2218 N N . ILE A 1 339 ? 68.852 -27.797 28.936 1.00 34.33 335 ILE A N 1
ATOM 2219 C CA . ILE A 1 339 ? 69.293 -28.100 27.568 1.00 34.29 335 ILE A CA 1
ATOM 2220 C C . ILE A 1 339 ? 69.840 -26.819 26.939 1.00 34.62 335 ILE A C 1
ATOM 2221 O O . ILE A 1 339 ? 70.933 -26.805 26.337 1.00 34.90 335 ILE A O 1
ATOM 2226 N N . SER A 1 340 ? 69.077 -25.743 27.104 1.00 34.52 336 SER A N 1
ATOM 2227 C CA . SER A 1 340 ? 69.429 -24.441 26.535 1.00 34.61 336 SER A CA 1
ATOM 2228 C C . SER A 1 340 ? 70.771 -23.953 27.097 1.00 34.42 336 SER A C 1
ATOM 2229 O O . SER A 1 340 ? 71.662 -23.540 26.332 1.00 34.75 336 SER A O 1
ATOM 2232 N N . ALA A 1 341 ? 70.917 -24.041 28.424 1.00 33.36 337 ALA A N 1
ATOM 2233 C CA . ALA A 1 341 ? 72.100 -23.526 29.095 1.00 33.39 337 ALA A CA 1
ATOM 2234 C C . ALA A 1 341 ? 73.365 -24.320 28.776 1.00 33.95 337 ALA A C 1
ATOM 2235 O O . ALA A 1 341 ? 74.433 -23.725 28.534 1.00 34.29 337 ALA A O 1
ATOM 2237 N N . LEU A 1 342 ? 73.248 -25.649 28.781 1.00 33.98 338 LEU A N 1
ATOM 2238 C CA . LEU A 1 342 ? 74.378 -26.507 28.443 1.00 34.39 338 LEU A CA 1
ATOM 2239 C C . LEU A 1 342 ? 74.775 -26.348 26.976 1.00 35.23 338 LEU A C 1
ATOM 2240 O O . LEU A 1 342 ? 75.974 -26.337 26.681 1.00 36.32 338 LEU A O 1
ATOM 2245 N N . GLU A 1 343 ? 73.810 -26.243 26.055 1.00 35.27 339 GLU A N 1
ATOM 2246 C CA . GLU A 1 343 ? 74.174 -25.952 24.658 1.00 36.29 339 GLU A CA 1
ATOM 2247 C C . GLU A 1 343 ? 74.989 -24.662 24.547 1.00 36.69 339 GLU A C 1
ATOM 2248 O O . GLU A 1 343 ? 75.997 -24.614 23.818 1.00 36.97 339 GLU A O 1
ATOM 2254 N N . ALA A 1 344 ? 74.545 -23.631 25.270 1.00 36.24 340 ALA A N 1
ATOM 2255 C CA . ALA A 1 344 ? 75.152 -22.310 25.182 1.00 36.77 340 ALA A CA 1
ATOM 2256 C C . ALA A 1 344 ? 76.575 -22.268 25.742 1.00 37.39 340 ALA A C 1
ATOM 2257 O O . ALA A 1 344 ? 77.488 -21.688 25.127 1.00 38.12 340 ALA A O 1
ATOM 2259 N N . PHE A 1 345 ? 76.763 -22.881 26.909 1.00 37.08 341 PHE A N 1
ATOM 2260 C CA . PHE A 1 345 ? 78.021 -22.737 27.629 1.00 37.59 341 PHE A CA 1
ATOM 2261 C C . PHE A 1 345 ? 79.042 -23.814 27.285 1.00 37.99 341 PHE A C 1
ATOM 2262 O O . PHE A 1 345 ? 80.239 -23.525 27.249 1.00 38.57 341 PHE A O 1
ATOM 2270 N N . VAL A 1 346 ? 78.575 -25.029 26.994 1.00 37.67 342 VAL A N 1
ATOM 2271 C CA . VAL A 1 346 ? 79.484 -26.134 26.688 1.00 38.10 342 VAL A CA 1
ATOM 2272 C C . VAL A 1 346 ? 79.718 -26.322 25.169 1.00 39.13 342 VAL A C 1
ATOM 2273 O O . VAL A 1 346 ? 80.862 -26.338 24.711 1.00 39.84 342 VAL A O 1
ATOM 2277 N N . VAL A 1 347 ? 78.641 -26.462 24.398 1.00 39.22 343 VAL A N 1
ATOM 2278 C CA . VAL A 1 347 ? 78.769 -26.692 22.967 1.00 39.69 343 VAL A CA 1
ATOM 2279 C C . VAL A 1 347 ? 79.174 -25.422 22.227 1.00 40.93 343 VAL A C 1
ATOM 2280 O O . VAL A 1 347 ? 80.096 -25.468 21.424 1.00 42.08 343 VAL A O 1
ATOM 2284 N N . ASN A 1 348 ? 78.499 -24.299 22.488 1.00 40.97 344 ASN A N 1
ATOM 2285 C CA . ASN A 1 348 ? 78.817 -23.042 21.806 1.00 41.87 344 ASN A CA 1
ATOM 2286 C C . ASN A 1 348 ? 79.914 -22.246 22.508 1.00 42.59 344 ASN A C 1
ATOM 2287 O O . ASN A 1 348 ? 80.155 -21.060 22.212 1.00 42.79 344 ASN A O 1
ATOM 2292 N N . LYS A 1 349 ? 80.586 -22.924 23.440 1.00 42.93 345 LYS A N 1
ATOM 2293 C CA . LYS A 1 349 ? 81.679 -22.341 24.218 1.00 43.76 345 LYS A CA 1
ATOM 2294 C C . LYS A 1 349 ? 81.383 -20.886 24.645 1.00 43.61 345 LYS A C 1
ATOM 2295 O O . LYS A 1 349 ? 82.272 -20.041 24.650 1.00 43.96 345 LYS A O 1
ATOM 2301 N N . GLY A 1 350 ? 80.124 -20.598 24.978 1.00 42.75 346 GLY A N 1
ATOM 2302 C CA . GLY A 1 350 ? 79.777 -19.279 25.487 1.00 43.30 346 GLY A CA 1
ATOM 2303 C C . GLY A 1 350 ? 79.281 -18.225 24.504 1.00 44.04 346 GLY A C 1
ATOM 2304 O O . GLY A 1 350 ? 78.868 -17.152 24.933 1.00 44.31 346 GLY A O 1
ATOM 2305 N N . LYS A 1 351 ? 79.326 -18.508 23.201 1.00 44.51 347 LYS A N 1
ATOM 2306 C CA . LYS A 1 351 ? 78.750 -17.607 22.191 1.00 45.46 347 LYS A CA 1
ATOM 2307 C C . LYS A 1 351 ? 77.249 -17.922 22.029 1.00 45.40 347 LYS A C 1
ATOM 2308 O O . LYS A 1 351 ? 76.868 -18.876 21.329 1.00 45.65 347 LYS A O 1
ATOM 2310 N N . ILE A 1 352 ? 76.410 -17.129 22.699 1.00 45.21 348 ILE A N 1
ATOM 2311 C CA . ILE A 1 352 ? 74.969 -17.359 22.752 1.00 44.36 348 ILE A CA 1
ATOM 2312 C C . ILE A 1 352 ? 74.281 -16.826 21.505 1.00 45.90 348 ILE A C 1
ATOM 2313 O O . ILE A 1 352 ? 74.467 -15.666 21.128 1.00 46.67 348 ILE A O 1
ATOM 2318 N N . ALA A 1 353 ? 73.478 -17.697 20.890 1.00 46.36 349 ALA A N 1
ATOM 2319 C CA . ALA A 1 353 ? 72.854 -17.477 19.584 1.00 47.75 349 ALA A CA 1
ATOM 2320 C C . ALA A 1 353 ? 71.631 -18.398 19.418 1.00 48.24 349 ALA A C 1
ATOM 2321 O O . ALA A 1 353 ? 71.460 -19.380 20.182 1.00 46.91 349 ALA A O 1
ATOM 2324 N N . SER B 1 21 ? 29.637 10.483 34.608 1.00 73.86 17 SER B N 1
ATOM 2325 C CA . SER B 1 21 ? 28.189 10.660 34.944 1.00 71.87 17 SER B CA 1
ATOM 2326 C C . SER B 1 21 ? 27.281 10.594 33.706 1.00 69.83 17 SER B C 1
ATOM 2327 O O . SER B 1 21 ? 26.089 10.908 33.789 1.00 68.56 17 SER B O 1
ATOM 2330 N N . THR B 1 22 ? 27.856 10.206 32.564 1.00 69.19 18 THR B N 1
ATOM 2331 C CA . THR B 1 22 ? 27.080 9.839 31.372 1.00 66.78 18 THR B CA 1
ATOM 2332 C C . THR B 1 22 ? 26.435 8.457 31.635 1.00 63.72 18 THR B C 1
ATOM 2333 O O . THR B 1 22 ? 26.933 7.713 32.488 1.00 64.05 18 THR B O 1
ATOM 2335 N N . PRO B 1 23 ? 25.322 8.116 30.934 1.00 60.90 19 PRO B N 1
ATOM 2336 C CA . PRO B 1 23 ? 24.665 6.811 31.146 1.00 57.92 19 PRO B CA 1
ATOM 2337 C C . PRO B 1 23 ? 25.382 5.640 30.457 1.00 56.84 19 PRO B C 1
ATOM 2338 O O . PRO B 1 23 ? 26.003 5.827 29.409 1.00 57.75 19 PRO B O 1
ATOM 2342 N N . ARG B 1 24 ? 25.272 4.445 31.037 1.00 54.66 20 ARG B N 1
ATOM 2343 C CA . ARG B 1 24 ? 25.885 3.227 30.485 1.00 53.18 20 ARG B CA 1
ATOM 2344 C C . ARG B 1 24 ? 24.898 2.418 29.619 1.00 51.26 20 ARG B C 1
ATOM 2345 O O . ARG B 1 24 ? 23.827 2.037 30.081 1.00 49.73 20 ARG B O 1
ATOM 2353 N N . HIS B 1 25 ? 25.287 2.152 28.372 1.00 51.16 21 HIS B N 1
ATOM 2354 C CA . HIS B 1 25 ? 24.468 1.400 27.414 1.00 49.42 21 HIS B CA 1
ATOM 2355 C C . HIS B 1 25 ? 24.847 -0.088 27.332 1.00 48.82 21 HIS B C 1
ATOM 2356 O O . HIS B 1 25 ? 25.915 -0.493 27.792 1.00 49.92 21 HIS B O 1
ATOM 2363 N N . LEU B 1 26 ? 23.980 -0.903 26.738 1.00 47.22 22 LEU B N 1
ATOM 2364 C CA . LEU B 1 26 ? 24.323 -2.303 26.457 1.00 46.58 22 LEU B CA 1
ATOM 2365 C C . LEU B 1 26 ? 24.207 -2.647 24.968 1.00 46.36 22 LEU B C 1
ATOM 2366 O O . LEU B 1 26 ? 23.121 -2.968 24.484 1.00 45.49 22 LEU B O 1
ATOM 2371 N N . LEU B 1 27 ? 25.327 -2.600 24.254 1.00 47.32 23 LEU B N 1
ATOM 2372 C CA . LEU B 1 27 ? 25.322 -2.813 22.805 1.00 47.51 23 LEU B CA 1
ATOM 2373 C C . LEU B 1 27 ? 25.856 -4.172 22.342 1.00 47.67 23 LEU B C 1
ATOM 2374 O O . LEU B 1 27 ? 25.704 -4.504 21.176 1.00 48.03 23 LEU B O 1
ATOM 2379 N N . SER B 1 28 ? 26.455 -4.947 23.255 1.00 47.75 24 SER B N 1
ATOM 2380 C CA . SER B 1 28 ? 27.151 -6.224 22.953 1.00 48.19 24 SER B CA 1
ATOM 2381 C C . SER B 1 28 ? 27.709 -6.917 24.211 1.00 48.25 24 SER B C 1
ATOM 2382 O O . SER B 1 28 ? 28.126 -6.255 25.162 1.00 48.70 24 SER B O 1
ATOM 2385 N N . ILE B 1 29 ? 27.784 -8.244 24.197 1.00 47.75 25 ILE B N 1
ATOM 2386 C CA . ILE B 1 29 ? 28.392 -8.946 25.318 1.00 48.19 25 ILE B CA 1
ATOM 2387 C C . ILE B 1 29 ? 29.847 -8.479 25.595 1.00 50.41 25 ILE B C 1
ATOM 2388 O O . ILE B 1 29 ? 30.390 -8.729 26.680 1.00 51.38 25 ILE B O 1
ATOM 2393 N N . ALA B 1 30 ? 30.454 -7.773 24.633 1.00 51.34 26 ALA B N 1
ATOM 2394 C CA . ALA B 1 30 ? 31.823 -7.246 24.768 1.00 52.75 26 ALA B CA 1
ATOM 2395 C C . ALA B 1 30 ? 31.951 -6.182 25.861 1.00 52.88 26 ALA B C 1
ATOM 2396 O O . ALA B 1 30 ? 33.043 -5.961 26.385 1.00 54.26 26 ALA B O 1
ATOM 2398 N N . ASP B 1 31 ? 30.832 -5.535 26.188 1.00 51.27 27 ASP B N 1
ATOM 2399 C CA . ASP B 1 31 ? 30.770 -4.479 27.211 1.00 51.79 27 ASP B CA 1
ATOM 2400 C C . ASP B 1 31 ? 30.868 -4.994 28.672 1.00 51.44 27 ASP B C 1
ATOM 2401 O O . ASP B 1 31 ? 31.009 -4.191 29.608 1.00 52.02 27 ASP B O 1
ATOM 2406 N N . LEU B 1 32 ? 30.796 -6.312 28.866 1.00 50.10 28 LEU B N 1
ATOM 2407 C CA . LEU B 1 32 ? 30.638 -6.881 30.196 1.00 49.34 28 LEU B CA 1
ATOM 2408 C C . LEU B 1 32 ? 31.846 -7.691 30.666 1.00 50.81 28 LEU B C 1
ATOM 2409 O O . LEU B 1 32 ? 32.436 -8.453 29.891 1.00 51.44 28 LEU B O 1
ATOM 2414 N N . THR B 1 33 ? 32.190 -7.539 31.946 1.00 51.08 29 THR B N 1
ATOM 2415 C CA . THR B 1 33 ? 33.190 -8.385 32.597 1.00 51.88 29 THR B CA 1
ATOM 2416 C C . THR B 1 33 ? 32.567 -9.772 32.760 1.00 50.95 29 THR B C 1
ATOM 2417 O O . THR B 1 33 ? 31.330 -9.904 32.680 1.00 48.95 29 THR B O 1
ATOM 2421 N N . PRO B 1 34 ? 33.410 -10.812 32.958 1.00 52.07 30 PRO B N 1
ATOM 2422 C CA . PRO B 1 34 ? 32.883 -12.155 33.235 1.00 51.19 30 PRO B CA 1
ATOM 2423 C C . PRO B 1 34 ? 31.990 -12.198 34.469 1.00 50.37 30 PRO B C 1
ATOM 2424 O O . PRO B 1 34 ? 30.937 -12.819 34.411 1.00 49.31 30 PRO B O 1
ATOM 2428 N N . THR B 1 35 ? 32.385 -11.525 35.552 1.00 51.43 31 THR B N 1
ATOM 2429 C CA . THR B 1 35 ? 31.551 -11.415 36.756 1.00 51.08 31 THR B CA 1
ATOM 2430 C C . THR B 1 35 ? 30.153 -10.802 36.449 1.00 49.53 31 THR B C 1
ATOM 2431 O O . THR B 1 35 ? 29.127 -11.363 36.848 1.00 48.66 31 THR B O 1
ATOM 2435 N N . GLU B 1 36 ? 30.123 -9.678 35.721 1.00 49.32 32 GLU B N 1
ATOM 2436 C CA . GLU B 1 36 ? 28.872 -9.051 35.291 1.00 47.47 32 GLU B CA 1
ATOM 2437 C C . GLU B 1 36 ? 27.980 -9.991 34.470 1.00 46.33 32 GLU B C 1
ATOM 2438 O O . GLU B 1 36 ? 26.755 -10.030 34.686 1.00 44.91 32 GLU B O 1
ATOM 2444 N N . PHE B 1 37 ? 28.576 -10.761 33.549 1.00 46.62 33 PHE B N 1
ATOM 2445 C CA . PHE B 1 37 ? 27.767 -11.693 32.742 1.00 45.65 33 PHE B CA 1
ATOM 2446 C C . PHE B 1 37 ? 27.145 -12.829 33.582 1.00 45.44 33 PHE B C 1
ATOM 2447 O O . PHE B 1 37 ? 25.943 -13.101 33.475 1.00 44.08 33 PHE B O 1
ATOM 2455 N N . ALA B 1 38 ? 27.951 -13.481 34.417 1.00 46.64 34 ALA B N 1
ATOM 2456 C CA . ALA B 1 38 ? 27.431 -14.571 35.244 1.00 46.68 34 ALA B CA 1
ATOM 2457 C C . ALA B 1 38 ? 26.383 -14.052 36.227 1.00 45.88 34 ALA B C 1
ATOM 2458 O O . ALA B 1 38 ? 25.407 -14.753 36.512 1.00 45.06 34 ALA B O 1
ATOM 2460 N N . THR B 1 39 ? 26.571 -12.822 36.713 1.00 45.84 35 THR B N 1
ATOM 2461 C CA . THR B 1 39 ? 25.574 -12.193 37.584 1.00 45.33 35 THR B CA 1
ATOM 2462 C C . THR B 1 39 ? 24.226 -11.970 36.857 1.00 43.58 35 THR B C 1
ATOM 2463 O O . THR B 1 39 ? 23.162 -12.144 37.469 1.00 42.64 35 THR B O 1
ATOM 2467 N N . LEU B 1 40 ? 24.268 -11.608 35.566 1.00 42.68 36 LEU B N 1
ATOM 2468 C CA . LEU B 1 40 ? 23.022 -11.334 34.830 1.00 41.14 36 LEU B CA 1
ATOM 2469 C C . LEU B 1 40 ? 22.189 -12.609 34.666 1.00 40.49 36 LEU B C 1
ATOM 2470 O O . LEU B 1 40 ? 20.972 -12.609 34.924 1.00 39.41 36 LEU B O 1
ATOM 2475 N N . VAL B 1 41 ? 22.869 -13.686 34.269 1.00 40.80 37 VAL B N 1
ATOM 2476 C CA . VAL B 1 41 ? 22.277 -15.024 34.177 1.00 40.84 37 VAL B CA 1
ATOM 2477 C C . VAL B 1 41 ? 21.733 -15.521 35.547 1.00 41.24 37 VAL B C 1
ATOM 2478 O O . VAL B 1 41 ? 20.592 -15.981 35.654 1.00 40.74 37 VAL B O 1
ATOM 2482 N N . ARG B 1 42 ? 22.530 -15.395 36.596 1.00 42.10 38 ARG B N 1
ATOM 2483 C CA . ARG B 1 42 ? 22.105 -15.871 37.897 1.00 43.25 38 ARG B CA 1
ATOM 2484 C C . ARG B 1 42 ? 20.807 -15.194 38.356 1.00 42.64 38 ARG B C 1
ATOM 2485 O O . ARG B 1 42 ? 19.887 -15.866 38.841 1.00 43.15 38 ARG B O 1
ATOM 2493 N N . ASN B 1 43 ? 20.727 -13.874 38.183 1.00 41.84 39 ASN B N 1
ATOM 2494 C CA . ASN B 1 43 ? 19.531 -13.107 38.561 1.00 40.74 39 ASN B CA 1
ATOM 2495 C C . ASN B 1 43 ? 18.289 -13.520 37.754 1.00 39.85 39 ASN B C 1
ATOM 2496 O O . ASN B 1 43 ? 17.206 -13.726 38.340 1.00 40.09 39 ASN B O 1
ATOM 2501 N N . ALA B 1 44 ? 18.454 -13.686 36.434 1.00 38.61 40 ALA B N 1
ATOM 2502 C CA . ALA B 1 44 ? 17.373 -14.200 35.585 1.00 37.53 40 ALA B CA 1
ATOM 2503 C C . ALA B 1 44 ? 16.828 -15.565 36.062 1.00 38.01 40 ALA B C 1
ATOM 2504 O O . ALA B 1 44 ? 15.609 -15.763 36.135 1.00 37.62 40 ALA B O 1
ATOM 2506 N N . SER B 1 45 ? 17.722 -16.495 36.396 1.00 38.79 41 SER B N 1
ATOM 2507 C CA . SER B 1 45 ? 17.292 -17.803 36.879 1.00 39.50 41 SER B CA 1
ATOM 2508 C C . SER B 1 45 ? 16.578 -17.671 38.230 1.00 40.51 41 SER B C 1
ATOM 2509 O O . SER B 1 45 ? 15.518 -18.296 38.479 1.00 41.13 41 SER B O 1
ATOM 2512 N N . SER B 1 46 ? 17.145 -16.850 39.108 1.00 40.42 42 SER B N 1
ATOM 2513 C CA . SER B 1 46 ? 16.508 -16.637 40.383 1.00 40.69 42 SER B CA 1
ATOM 2514 C C . SER B 1 46 ? 15.081 -16.083 40.205 1.00 40.29 42 SER B C 1
ATOM 2515 O O . SER B 1 46 ? 14.125 -16.646 40.794 1.00 41.31 42 SER B O 1
ATOM 2518 N N . TYR B 1 47 ? 14.931 -15.016 39.397 1.00 37.98 43 TYR B N 1
ATOM 2519 C CA . TYR B 1 47 ? 13.593 -14.423 39.159 1.00 36.68 43 TYR B CA 1
ATOM 2520 C C . TYR B 1 47 ? 12.585 -15.415 38.539 1.00 36.03 43 TYR B C 1
ATOM 2521 O O . TYR B 1 47 ? 11.403 -15.434 38.911 1.00 35.54 43 TYR B O 1
ATOM 2530 N N . LYS B 1 48 ? 13.068 -16.246 37.617 1.00 35.43 44 LYS B N 1
ATOM 2531 C CA . LYS B 1 48 ? 12.216 -17.222 36.956 1.00 35.80 44 LYS B CA 1
ATOM 2532 C C . LYS B 1 48 ? 11.613 -18.249 37.935 1.00 37.05 44 LYS B C 1
ATOM 2533 O O . LYS B 1 48 ? 10.393 -18.402 37.977 1.00 36.80 44 LYS B O 1
ATOM 2539 N N . LYS B 1 49 ? 12.440 -18.917 38.741 1.00 37.99 45 LYS B N 1
ATOM 2540 C CA . LYS B 1 49 ? 11.890 -19.864 39.730 1.00 39.97 45 LYS B CA 1
ATOM 2541 C C . LYS B 1 49 ? 10.879 -19.179 40.651 1.00 40.81 45 LYS B C 1
ATOM 2542 O O . LYS B 1 49 ? 9.852 -19.786 41.030 1.00 42.36 45 LYS B O 1
ATOM 2544 N N . THR B 1 50 ? 11.139 -17.911 40.971 1.00 39.92 46 THR B N 1
ATOM 2545 C CA . THR B 1 50 ? 10.279 -17.168 41.900 1.00 40.63 46 THR B CA 1
ATOM 2546 C C . THR B 1 50 ? 8.878 -16.837 41.331 1.00 40.36 46 THR B C 1
ATOM 2547 O O . THR B 1 50 ? 7.854 -17.251 41.889 1.00 41.67 46 THR B O 1
ATOM 2551 N N . ILE B 1 51 ? 8.854 -16.094 40.229 1.00 38.90 47 ILE B N 1
ATOM 2552 C CA . ILE B 1 51 ? 7.624 -15.715 39.537 1.00 38.16 47 ILE B CA 1
ATOM 2553 C C . ILE B 1 51 ? 6.783 -16.933 39.097 1.00 39.30 47 ILE B C 1
ATOM 2554 O O . ILE B 1 51 ? 5.560 -16.914 39.196 1.00 40.10 47 ILE B O 1
ATOM 2559 N N . LYS B 1 52 ? 7.431 -18.000 38.650 1.00 39.89 48 LYS B N 1
ATOM 2560 C CA . LYS B 1 52 ? 6.703 -19.190 38.193 1.00 41.23 48 LYS B CA 1
ATOM 2561 C C . LYS B 1 52 ? 5.999 -19.971 39.293 1.00 43.42 48 LYS B C 1
ATOM 2562 O O . LYS B 1 52 ? 5.060 -20.714 39.015 1.00 44.82 48 LYS B O 1
ATOM 2568 N N . SER B 1 53 ? 6.477 -19.848 40.530 1.00 44.49 49 SER B N 1
ATOM 2569 C CA . SER B 1 53 ? 5.825 -20.491 41.674 1.00 46.47 49 SER B CA 1
ATOM 2570 C C . SER B 1 53 ? 5.022 -19.456 42.416 1.00 46.90 49 SER B C 1
ATOM 2571 O O . SER B 1 53 ? 4.822 -19.562 43.621 1.00 48.15 49 SER B O 1
ATOM 2574 N N . ASP B 1 54 ? 4.612 -18.423 41.690 1.00 46.50 50 ASP B N 1
ATOM 2575 C CA . ASP B 1 54 ? 3.510 -17.570 42.106 1.00 48.05 50 ASP B CA 1
ATOM 2576 C C . ASP B 1 54 ? 3.870 -16.508 43.173 1.00 47.42 50 ASP B C 1
ATOM 2577 O O . ASP B 1 54 ? 3.069 -16.211 44.067 1.00 47.81 50 ASP B O 1
ATOM 2582 N N . SER B 1 55 ? 5.063 -15.921 43.041 1.00 45.96 51 SER B N 1
ATOM 2583 C CA . SER B 1 55 ? 5.572 -14.945 44.015 1.00 45.65 51 SER B CA 1
ATOM 2584 C C . SER B 1 55 ? 6.273 -13.800 43.286 1.00 44.04 51 SER B C 1
ATOM 2585 O O . SER B 1 55 ? 6.594 -13.930 42.113 1.00 43.45 51 SER B O 1
ATOM 2588 N N . MET B 1 56 ? 6.512 -12.683 43.974 1.00 44.11 52 MET B N 1
ATOM 2589 C CA . MET 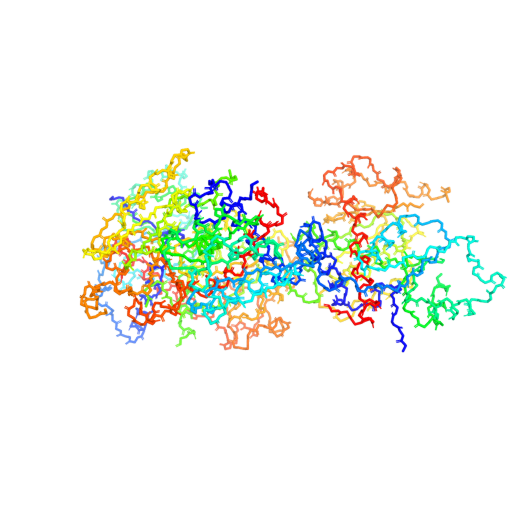B 1 56 ? 7.259 -11.543 43.402 1.00 42.70 52 MET B CA 1
ATOM 2590 C C . MET B 1 56 ? 8.518 -11.274 44.191 1.00 42.56 52 MET B C 1
ATOM 2591 O O . MET B 1 56 ? 8.452 -11.171 45.419 1.00 43.69 52 MET B O 1
ATOM 2596 N N . PRO B 1 57 ? 9.672 -11.183 43.509 1.00 41.65 53 PRO B N 1
ATOM 2597 C CA . PRO B 1 57 ? 10.888 -10.753 44.204 1.00 42.32 53 PRO B CA 1
ATOM 2598 C C . PRO B 1 57 ? 10.755 -9.304 44.702 1.00 42.82 53 PRO B C 1
ATOM 2599 O O . PRO B 1 57 ? 10.269 -8.449 43.972 1.00 42.39 53 PRO B O 1
ATOM 2603 N N . GLU B 1 58 ? 11.164 -9.030 45.932 1.00 44.90 54 GLU B N 1
ATOM 2604 C CA . GLU B 1 58 ? 11.036 -7.683 46.500 1.00 46.59 54 GLU B CA 1
ATOM 2605 C C . GLU B 1 58 ? 11.790 -6.576 45.691 1.00 45.90 54 GLU B C 1
ATOM 2606 O O . GLU B 1 58 ? 11.319 -5.433 45.567 1.00 45.49 54 GLU B O 1
ATOM 2612 N N . ARG B 1 59 ? 12.939 -6.929 45.114 1.00 46.17 55 ARG B N 1
ATOM 2613 C CA . ARG B 1 59 ? 13.723 -5.993 44.283 1.00 45.71 55 ARG B CA 1
ATOM 2614 C C . ARG B 1 59 ? 12.973 -5.475 43.060 1.00 44.34 55 ARG B C 1
ATOM 2615 O O . ARG B 1 59 ? 13.275 -4.375 42.587 1.00 44.39 55 ARG B O 1
ATOM 2623 N N . LEU B 1 60 ? 12.021 -6.265 42.548 1.00 43.33 56 LEU B N 1
ATOM 2624 C CA . LEU B 1 60 ? 11.331 -5.950 41.280 1.00 41.64 56 LEU B CA 1
ATOM 2625 C C . LEU B 1 60 ? 9.946 -5.290 41.408 1.00 41.43 56 LEU B C 1
ATOM 2626 O O . LEU B 1 60 ? 9.436 -4.757 40.426 1.00 41.53 56 LEU B O 1
ATOM 2631 N N . THR B 1 61 ? 9.332 -5.309 42.586 1.00 41.46 57 THR B N 1
ATOM 2632 C CA . THR B 1 61 ? 7.976 -4.773 42.720 1.00 41.34 57 THR B CA 1
ATOM 2633 C C . THR B 1 61 ? 7.871 -3.235 42.673 1.00 41.03 57 THR B C 1
ATOM 2634 O O . THR B 1 61 ? 8.299 -2.525 43.591 1.00 41.12 57 THR B O 1
ATOM 2638 N N . GLY B 1 62 ? 7.265 -2.735 41.602 1.00 39.99 58 GLY B N 1
ATOM 2639 C CA . GLY B 1 62 ? 6.992 -1.315 41.474 1.00 39.60 58 GLY B CA 1
ATOM 2640 C C . GLY B 1 62 ? 8.193 -0.552 40.957 1.00 39.17 58 GLY B C 1
ATOM 2641 O O . GLY B 1 62 ? 8.130 0.665 40.759 1.00 39.45 58 GLY B O 1
ATOM 2642 N N . ALA B 1 63 ? 9.275 -1.278 40.708 1.00 38.20 59 ALA B N 1
ATOM 2643 C CA . ALA B 1 63 ? 10.552 -0.670 40.408 1.00 38.15 59 ALA B CA 1
ATOM 2644 C C . ALA B 1 63 ? 10.530 0.341 39.235 1.00 37.75 59 ALA B C 1
ATOM 2645 O O . ALA B 1 63 ? 11.345 1.267 39.198 1.00 37.72 59 ALA B O 1
ATOM 2647 N N . LEU B 1 64 ? 9.612 0.166 38.288 1.00 37.03 60 LEU B N 1
ATOM 2648 C CA . LEU B 1 64 ? 9.571 1.061 37.133 1.00 36.95 60 LEU B CA 1
ATOM 2649 C C . LEU B 1 64 ? 8.287 1.873 37.052 1.00 37.22 60 LEU B C 1
ATOM 2650 O O . LEU B 1 64 ? 7.960 2.411 35.991 1.00 37.30 60 LEU B O 1
ATOM 2655 N N . SER B 1 65 ? 7.576 1.982 38.171 1.00 37.51 61 SER B N 1
ATOM 2656 C CA . SER B 1 65 ? 6.203 2.461 38.134 1.00 37.82 61 SER B CA 1
ATOM 2657 C C . SER B 1 65 ? 6.175 3.948 37.850 1.00 37.79 61 SER B C 1
ATOM 2658 O O . SER B 1 65 ? 7.010 4.689 38.348 1.00 37.90 61 SER B O 1
ATOM 2661 N N . GLY B 1 66 ? 5.240 4.367 37.003 1.00 37.98 62 GLY B N 1
ATOM 2662 C CA . GLY B 1 66 ? 5.244 5.737 36.498 1.00 38.55 62 GLY B CA 1
ATOM 2663 C C . GLY B 1 66 ? 6.332 6.056 35.467 1.00 38.42 62 GLY B C 1
ATOM 2664 O O . GLY B 1 66 ? 6.412 7.201 34.994 1.00 38.89 62 GLY B O 1
ATOM 2665 N N . LYS B 1 67 ? 7.161 5.065 35.107 1.00 37.58 63 LYS B N 1
ATOM 2666 C CA . LYS B 1 67 ? 8.200 5.254 34.092 1.00 37.70 63 LYS B CA 1
ATOM 2667 C C . LYS B 1 67 ? 7.796 4.613 32.766 1.00 37.30 63 LYS B C 1
ATOM 2668 O O . LYS B 1 67 ? 7.084 3.603 32.752 1.00 37.57 63 LYS B O 1
ATOM 2674 N N . THR B 1 68 ? 8.265 5.197 31.661 1.00 37.23 64 THR B N 1
ATOM 2675 C CA . THR B 1 68 ? 8.049 4.672 30.304 1.00 36.69 64 THR B CA 1
ATOM 2676 C C . THR B 1 68 ? 9.344 4.149 29.671 1.00 36.43 64 THR B C 1
ATOM 2677 O O . THR B 1 68 ? 10.406 4.783 29.790 1.00 36.81 64 THR B O 1
ATOM 2681 N N . VAL B 1 69 ? 9.249 3.000 29.008 1.00 35.75 65 VAL B N 1
ATOM 2682 C CA . VAL B 1 69 ? 10.334 2.466 28.179 1.00 35.71 65 VAL B CA 1
ATOM 2683 C C . VAL B 1 69 ? 9.953 2.543 26.688 1.00 36.73 65 VAL B C 1
ATOM 2684 O O . VAL B 1 69 ? 8.904 2.014 26.261 1.00 36.70 65 VAL B O 1
ATOM 2688 N N . ALA B 1 70 ? 10.788 3.204 25.887 1.00 37.82 66 ALA B N 1
ATOM 2689 C CA . ALA B 1 70 ? 10.469 3.360 24.441 1.00 39.18 66 ALA B CA 1
ATOM 2690 C C . ALA B 1 70 ? 11.037 2.219 23.619 1.00 39.41 66 ALA B C 1
ATOM 2691 O O . ALA B 1 70 ? 12.222 1.916 23.715 1.00 39.60 66 ALA B O 1
ATOM 2693 N N . MET B 1 71 ? 10.186 1.553 22.853 1.00 40.60 67 MET B N 1
ATOM 2694 C CA . MET B 1 71 ? 10.664 0.539 21.907 1.00 41.98 67 MET B CA 1
ATOM 2695 C C . MET B 1 71 ? 10.713 1.122 20.485 1.00 44.18 67 MET B C 1
ATOM 2696 O O . MET B 1 71 ? 9.665 1.428 19.884 1.00 44.87 67 MET B O 1
ATOM 2701 N N . MET B 1 72 ? 11.935 1.287 19.973 1.00 45.45 68 MET B N 1
ATOM 2702 C CA . MET B 1 72 ? 12.166 1.800 18.627 1.00 48.13 68 MET B CA 1
ATOM 2703 C C . MET B 1 72 ? 12.671 0.712 17.662 1.00 48.95 68 MET B C 1
ATOM 2704 O O . MET B 1 72 ? 13.853 0.338 17.696 1.00 49.12 68 MET B O 1
ATOM 2709 N N . PHE B 1 73 ? 11.782 0.210 16.805 1.00 49.97 69 PHE B N 1
ATOM 2710 C CA . PHE B 1 73 ? 12.145 -0.857 15.858 1.00 51.15 69 PHE B CA 1
ATOM 2711 C C . PHE B 1 73 ? 11.976 -0.418 14.409 1.00 53.29 69 PHE B C 1
ATOM 2712 O O . PHE B 1 73 ? 10.937 0.115 14.051 1.00 54.40 69 PHE B O 1
ATOM 2720 N N . SER B 1 74 ? 12.960 -0.690 13.562 1.00 54.72 70 SER B N 1
ATOM 2721 C CA . SER B 1 74 ? 12.887 -0.304 12.143 1.00 57.25 70 SER B CA 1
ATOM 2722 C C . SER B 1 74 ? 12.274 -1.356 11.213 1.00 57.89 70 SER B C 1
ATOM 2723 O O . SER B 1 7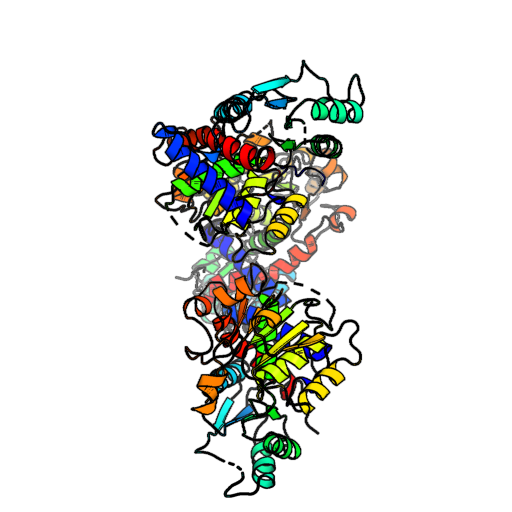4 ? 11.673 -1.015 10.204 1.00 59.48 70 SER B O 1
ATOM 2726 N N . LYS B 1 75 ? 12.470 -2.626 11.546 1.00 57.11 71 LYS B N 1
ATOM 2727 C CA . LYS B 1 75 ? 11.862 -3.749 10.837 1.00 57.71 71 LYS B CA 1
ATOM 2728 C C . LYS B 1 75 ? 10.913 -4.468 11.824 1.00 56.46 71 LYS B C 1
ATOM 2729 O O . LYS B 1 75 ? 11.155 -4.426 13.034 1.00 55.09 71 LYS B O 1
ATOM 2731 N N . ARG B 1 76 ? 9.840 -5.098 11.324 1.00 57.16 72 ARG B N 1
ATOM 2732 C CA . ARG B 1 76 ? 8.909 -5.861 12.187 1.00 56.27 72 ARG B CA 1
ATOM 2733 C C . ARG B 1 76 ? 9.697 -6.853 13.051 1.00 54.96 72 ARG B C 1
ATOM 2734 O O . ARG B 1 76 ? 10.567 -7.555 12.546 1.00 55.50 72 ARG B O 1
ATOM 2736 N N . SER B 1 77 ? 9.414 -6.875 14.351 1.00 53.42 73 SER B N 1
ATOM 2737 C CA . SER B 1 77 ? 10.074 -7.779 15.287 1.00 52.02 73 SER B CA 1
ATOM 2738 C C . SER B 1 77 ? 9.102 -8.191 16.385 1.00 51.27 73 SER B C 1
ATOM 2739 O O . SER B 1 77 ? 9.266 -7.803 17.547 1.00 50.69 73 SER B O 1
ATOM 2742 N N . THR B 1 78 ? 8.086 -8.967 16.028 1.00 51.46 74 THR B N 1
ATOM 2743 C CA . THR B 1 78 ? 7.035 -9.289 16.980 1.00 50.51 74 THR B CA 1
ATOM 2744 C C . THR B 1 78 ? 7.532 -10.098 18.190 1.00 49.02 74 THR B C 1
ATOM 2745 O O . THR B 1 78 ? 7.149 -9.820 19.327 1.00 48.30 74 THR B O 1
ATOM 2749 N N . ARG B 1 79 ? 8.400 -11.068 17.943 1.00 48.28 75 ARG B N 1
ATOM 2750 C CA . ARG B 1 79 ? 8.909 -11.926 19.001 1.00 47.31 75 ARG B CA 1
ATOM 2751 C C . ARG B 1 79 ? 9.714 -11.134 20.049 1.00 45.68 75 ARG B C 1
ATOM 2752 O O . ARG B 1 79 ? 9.690 -11.454 21.253 1.00 45.01 75 ARG B O 1
ATOM 2760 N N . THR B 1 80 ? 10.429 -10.110 19.585 1.00 44.99 76 THR B N 1
ATOM 2761 C CA . THR B 1 80 ? 11.213 -9.266 20.465 1.00 43.42 76 THR B CA 1
ATOM 2762 C C . THR B 1 80 ? 10.281 -8.449 21.337 1.00 42.80 76 THR B C 1
ATOM 2763 O O . THR B 1 80 ? 10.534 -8.287 22.536 1.00 42.63 76 THR B O 1
ATOM 2767 N N . ARG B 1 81 ? 9.170 -8.035 20.774 1.00 42.88 77 ARG B N 1
ATOM 2768 C CA . ARG B 1 81 ? 8.125 -7.292 21.448 1.00 42.25 77 ARG B CA 1
ATOM 2769 C C . ARG B 1 81 ? 7.411 -8.041 22.518 1.00 41.84 77 ARG B C 1
ATOM 2770 O O . ARG B 1 81 ? 7.046 -7.478 23.482 1.00 42.37 77 ARG B O 1
ATOM 2778 N N . VAL B 1 82 ? 7.140 -9.306 22.313 1.00 41.35 78 VAL B N 1
ATOM 2779 C CA . VAL B 1 82 ? 6.430 -10.095 23.312 1.00 41.22 78 VAL B CA 1
ATOM 2780 C C . VAL B 1 82 ? 7.250 -10.195 24.615 1.00 40.54 78 VAL B C 1
ATOM 2781 O O . VAL B 1 82 ? 6.711 -9.982 25.713 1.00 40.48 78 VAL B O 1
ATOM 2785 N N . SER B 1 83 ? 8.544 -10.487 24.491 1.00 39.73 79 SER B N 1
ATOM 2786 C CA . SER B 1 83 ? 9.425 -10.561 25.659 1.00 38.93 79 SER B CA 1
ATOM 2787 C C . SER B 1 83 ? 9.663 -9.207 26.310 1.00 38.37 79 SER B C 1
ATOM 2788 O O . SER B 1 83 ? 9.646 -9.111 27.525 1.00 38.57 79 SER B O 1
ATOM 2791 N N . THR B 1 84 ? 9.887 -8.160 25.519 1.00 38.03 80 THR B N 1
ATOM 2792 C CA . THR B 1 84 ? 10.188 -6.842 26.087 1.00 37.22 80 THR B CA 1
ATOM 2793 C C . THR B 1 84 ? 8.953 -6.223 26.792 1.00 37.08 80 THR B C 1
ATOM 2794 O O . THR B 1 84 ? 8.997 -5.854 27.973 1.00 36.05 80 THR B O 1
ATOM 2798 N N . GLU B 1 85 ? 7.847 -6.152 26.062 1.00 37.63 81 GLU B N 1
ATOM 2799 C CA . GLU B 1 85 ? 6.577 -5.738 26.638 1.00 37.97 81 GLU B CA 1
ATOM 2800 C C . GLU B 1 85 ? 6.319 -6.466 27.988 1.00 38.12 81 GLU B C 1
ATOM 2801 O O . GLU B 1 85 ? 6.102 -5.816 29.025 1.00 38.27 81 GLU B O 1
ATOM 2807 N N . GLY B 1 86 ? 6.398 -7.802 27.990 1.00 38.17 82 GLY B N 1
ATOM 2808 C CA . GLY B 1 86 ? 6.207 -8.590 29.220 1.00 37.72 82 GLY B CA 1
ATOM 2809 C C . GLY B 1 86 ? 7.143 -8.226 30.377 1.00 36.88 82 GLY B C 1
ATOM 2810 O O . GLY B 1 86 ? 6.722 -8.192 31.549 1.00 37.34 82 GLY B O 1
ATOM 2811 N N . ALA B 1 87 ? 8.400 -7.945 30.062 1.00 35.34 83 ALA B N 1
ATOM 2812 C CA . ALA B 1 87 ? 9.376 -7.768 31.104 1.00 35.02 83 ALA B CA 1
ATOM 2813 C C . ALA B 1 87 ? 9.175 -6.436 31.794 1.00 35.15 83 ALA B C 1
ATOM 2814 O O . ALA B 1 87 ? 9.223 -6.353 33.034 1.00 35.19 83 ALA B O 1
ATOM 2816 N N . VAL B 1 88 ? 8.938 -5.396 30.990 1.00 34.78 84 VAL B N 1
ATOM 2817 C CA . VAL B 1 88 ? 8.642 -4.062 31.512 1.00 34.04 84 VAL B CA 1
ATOM 2818 C C . VAL B 1 88 ? 7.417 -4.073 32.463 1.00 34.27 84 VAL B C 1
ATOM 2819 O O . VAL B 1 88 ? 7.419 -3.432 33.516 1.00 34.14 84 VAL B O 1
ATOM 2823 N N . VAL B 1 89 ? 6.387 -4.823 32.098 1.00 34.55 85 VAL B N 1
ATOM 2824 C CA . VAL B 1 89 ? 5.148 -4.814 32.866 1.00 35.18 85 VAL B CA 1
ATOM 2825 C C . VAL B 1 89 ? 5.310 -5.528 34.218 1.00 35.93 85 VAL B C 1
ATOM 2826 O O . VAL B 1 89 ? 4.666 -5.140 35.190 1.00 36.04 85 VAL B O 1
ATOM 2830 N N . LYS B 1 90 ? 6.198 -6.531 34.288 1.00 36.35 86 LYS B N 1
ATOM 2831 C CA . LYS B 1 90 ? 6.516 -7.195 35.569 1.00 37.21 86 LYS B CA 1
ATOM 2832 C C . LYS B 1 90 ? 6.990 -6.229 36.655 1.00 37.20 86 LYS B C 1
ATOM 2833 O O . LYS B 1 90 ? 6.619 -6.380 37.826 1.00 37.54 86 LYS B O 1
ATOM 2839 N N . MET B 1 91 ? 7.800 -5.242 36.256 1.00 36.70 87 MET B N 1
ATOM 2840 C CA . MET B 1 91 ? 8.293 -4.224 37.165 1.00 37.06 87 MET B CA 1
ATOM 2841 C C . MET B 1 91 ? 7.355 -3.000 37.286 1.00 37.77 87 MET B C 1
ATOM 2842 O O . MET B 1 91 ? 7.687 -2.003 37.955 1.00 38.36 87 MET B O 1
ATOM 2847 N N . GLY B 1 92 ? 6.187 -3.081 36.649 1.00 37.65 88 GLY B N 1
ATOM 2848 C CA . GLY B 1 92 ? 5.211 -2.006 36.684 1.00 37.98 88 GLY B CA 1
ATOM 2849 C C . GLY B 1 92 ? 5.452 -0.800 35.779 1.00 38.19 88 GLY B C 1
ATOM 2850 O O . GLY B 1 92 ? 4.917 0.270 36.047 1.00 39.07 88 GLY B O 1
ATOM 2851 N N . GLY B 1 93 ? 6.227 -0.950 34.700 1.00 37.60 89 GLY B N 1
ATOM 2852 C CA . GLY B 1 93 ? 6.430 0.143 33.744 1.00 37.16 89 GLY B CA 1
ATOM 2853 C C . GLY B 1 93 ? 5.508 0.112 32.535 1.00 37.38 89 GLY B C 1
ATOM 2854 O O . GLY B 1 93 ? 4.670 -0.782 32.385 1.00 37.24 89 GLY B O 1
ATOM 2855 N N . HIS B 1 94 ? 5.666 1.100 31.658 1.00 37.52 90 HIS B N 1
ATOM 2856 C CA . HIS B 1 94 ? 4.883 1.158 30.411 1.00 37.96 90 HIS B CA 1
ATOM 2857 C C . HIS B 1 94 ? 5.769 1.020 29.153 1.00 37.37 90 HIS B C 1
ATOM 2858 O O . HIS B 1 94 ? 6.705 1.793 28.947 1.00 37.65 90 HIS B O 1
ATOM 2865 N N . PRO B 1 95 ? 5.505 0.012 28.332 1.00 37.06 91 PRO B N 1
ATOM 2866 C CA . PRO B 1 95 ? 6.234 -0.126 27.078 1.00 37.25 91 PRO B CA 1
ATOM 2867 C C . PRO B 1 95 ? 5.546 0.628 25.945 1.00 38.00 91 PRO B C 1
ATOM 2868 O O . PRO B 1 95 ? 4.380 0.404 25.685 1.00 38.61 91 PRO B O 1
ATOM 2872 N N . MET B 1 96 ? 6.268 1.525 25.290 1.00 38.52 92 MET B N 1
ATOM 2873 C CA . MET B 1 96 ? 5.708 2.338 24.218 1.00 39.61 92 MET B CA 1
ATOM 2874 C C . MET B 1 96 ? 6.280 1.885 22.883 1.00 40.19 92 MET B C 1
ATOM 2875 O O . MET B 1 96 ? 7.486 1.923 22.661 1.00 40.10 92 MET B O 1
ATOM 2880 N N . PHE B 1 97 ? 5.410 1.439 21.999 1.00 41.58 93 PHE B N 1
ATOM 2881 C CA . PHE B 1 97 ? 5.853 0.876 20.735 1.00 43.11 93 PHE B CA 1
ATOM 2882 C C . PHE B 1 97 ? 5.904 1.925 19.647 1.00 44.71 93 PHE B C 1
ATOM 2883 O O . PHE B 1 97 ? 4.904 2.589 19.366 1.00 45.98 93 PHE B O 1
ATOM 2891 N N . LEU B 1 98 ? 7.086 2.086 19.067 1.00 45.53 94 LEU B N 1
ATOM 2892 C CA . LEU B 1 98 ? 7.309 3.020 17.976 1.00 47.98 94 LEU B CA 1
ATOM 2893 C C . LEU B 1 98 ? 8.041 2.297 16.819 1.00 49.39 94 LEU B C 1
ATOM 2894 O O . LEU B 1 98 ? 9.175 1.814 16.993 1.00 48.87 94 LEU B O 1
ATOM 2899 N N . GLY B 1 99 ? 7.393 2.206 15.658 1.00 51.53 95 GLY B N 1
ATOM 2900 C CA . GLY B 1 99 ? 7.907 1.399 14.543 1.00 54.15 95 GLY B CA 1
ATOM 2901 C C . GLY B 1 99 ? 7.992 2.002 13.145 1.00 57.39 95 GLY B C 1
ATOM 2902 O O . GLY B 1 99 ? 7.609 3.151 12.912 1.00 58.57 95 GLY B O 1
ATOM 2903 N N . LYS B 1 100 ? 8.476 1.205 12.197 1.00 59.32 96 LYS B N 1
ATOM 2904 C CA . LYS B 1 100 ? 8.820 1.699 10.848 1.00 62.57 96 LYS B CA 1
ATOM 2905 C C . LYS B 1 100 ? 7.979 2.858 10.325 1.00 64.90 96 LYS B C 1
ATOM 2906 O O . LYS B 1 100 ? 8.524 3.782 9.741 1.00 66.39 96 LYS B O 1
ATOM 2912 N N . ASP B 1 101 ? 6.666 2.809 10.541 1.00 66.30 97 ASP B N 1
ATOM 2913 C CA . ASP B 1 101 ? 5.755 3.850 10.037 1.00 69.20 97 ASP B CA 1
ATOM 2914 C C . ASP B 1 101 ? 5.507 4.985 11.035 1.00 69.14 97 ASP B C 1
ATOM 2915 O O . ASP B 1 101 ? 5.025 6.039 10.646 1.00 70.61 97 ASP B O 1
ATOM 2920 N N . ASP B 1 102 ? 5.839 4.768 12.310 1.00 68.11 98 ASP B N 1
ATOM 2921 C CA . ASP B 1 102 ? 5.717 5.805 13.353 1.00 68.21 98 ASP B CA 1
ATOM 2922 C C . ASP B 1 102 ? 6.799 6.876 13.236 1.00 69.29 98 ASP B C 1
ATOM 2923 O O . ASP B 1 102 ? 6.517 8.071 13.350 1.00 70.09 98 ASP B O 1
ATOM 2928 N N . ILE B 1 103 ? 8.040 6.437 13.034 1.00 69.68 99 ILE B N 1
ATOM 2929 C CA . ILE B 1 103 ? 9.184 7.348 12.919 1.00 70.90 99 ILE B CA 1
ATOM 2930 C C . ILE B 1 103 ? 10.186 6.875 11.858 1.00 71.98 99 ILE B C 1
ATOM 2931 O O . ILE B 1 103 ? 10.629 5.710 11.869 1.00 71.10 99 ILE B O 1
ATOM 2936 N N . GLN B 1 104 ? 10.527 7.780 10.940 1.00 73.92 100 GLN B N 1
ATOM 2937 C CA . GLN B 1 104 ? 11.528 7.498 9.919 1.00 75.05 100 GLN B CA 1
ATOM 2938 C C . GLN B 1 104 ? 12.833 8.173 10.354 1.00 75.15 100 GLN B C 1
ATOM 2939 O O . GLN B 1 104 ? 13.085 9.333 10.032 1.00 76.51 100 GLN B O 1
ATOM 2941 N N . LEU B 1 105 ? 13.644 7.431 11.112 1.00 73.95 101 LEU B N 1
ATOM 2942 C CA . LEU B 1 105 ? 14.812 7.985 11.840 1.00 73.98 101 LEU B CA 1
ATOM 2943 C C . LEU B 1 105 ? 15.847 8.692 10.948 1.00 76.01 101 LEU B C 1
ATOM 2944 O O . LEU B 1 105 ? 16.418 8.091 10.033 1.00 76.99 101 LEU B O 1
ATOM 2946 N N . GLY B 1 106 ? 16.061 9.978 11.227 1.00 76.83 102 GLY B N 1
ATOM 2947 C CA . GLY B 1 106 ? 16.992 10.810 10.472 1.00 78.80 102 GLY B CA 1
ATOM 2948 C C . GLY B 1 106 ? 16.384 11.441 9.232 1.00 80.80 102 GLY B C 1
ATOM 2949 O O . GLY B 1 106 ? 16.951 12.382 8.677 1.00 83.12 102 GLY B O 1
ATOM 2950 N N . VAL B 1 107 ? 15.218 10.947 8.812 1.00 80.11 103 VAL B N 1
ATOM 2951 C CA . VAL B 1 107 ? 14.654 11.286 7.492 1.00 81.86 103 VAL B CA 1
ATOM 2952 C C . VAL B 1 107 ? 13.925 12.642 7.397 1.00 82.85 103 VAL B C 1
ATOM 2953 O O . VAL B 1 107 ? 14.220 13.414 6.477 1.00 85.73 103 VAL B O 1
ATOM 2957 N N . ASN B 1 108 ? 12.987 12.928 8.307 1.00 80.60 104 ASN B N 1
ATOM 2958 C CA . ASN B 1 108 ? 12.220 14.201 8.253 1.00 81.13 104 ASN B CA 1
ATOM 2959 C C . ASN B 1 108 ? 12.587 15.182 9.383 1.00 79.88 104 ASN B C 1
ATOM 2960 O O . ASN B 1 108 ? 11.887 16.178 9.638 1.00 80.27 104 ASN B O 1
ATOM 2962 N N . GLU B 1 109 ? 13.704 14.862 10.041 1.00 77.77 105 GLU B N 1
ATOM 2963 C CA . GLU B 1 109 ? 14.321 15.635 11.124 1.00 76.20 105 GLU B CA 1
ATOM 2964 C C . GLU B 1 109 ? 15.665 14.992 11.483 1.00 74.33 105 GLU B C 1
ATOM 2965 O O . GLU B 1 109 ? 15.814 13.764 11.439 1.00 72.83 105 GLU B O 1
ATOM 2971 N N . SER B 1 110 ? 16.630 15.836 11.835 1.00 74.12 106 SER B N 1
ATOM 2972 C CA . SER B 1 110 ? 17.965 15.412 12.263 1.00 72.63 106 SER B CA 1
ATOM 2973 C C . SER B 1 110 ? 17.956 14.303 13.322 1.00 68.77 106 SER B C 1
ATOM 2974 O O . SER B 1 110 ? 17.234 14.396 14.313 1.00 67.35 106 SER B O 1
ATOM 2977 N N . LEU B 1 111 ? 18.766 13.268 13.119 1.00 67.02 107 LEU B N 1
ATOM 2978 C CA . LEU B 1 111 ? 18.866 12.165 14.089 1.00 63.67 107 LEU B CA 1
ATOM 2979 C C . LEU B 1 111 ? 19.334 12.626 15.472 1.00 61.87 107 LEU B C 1
ATOM 2980 O O . LEU B 1 111 ? 18.978 12.023 16.476 1.00 59.66 107 LEU B O 1
ATOM 2985 N N . TYR B 1 112 ? 20.150 13.680 15.504 1.00 62.66 108 TYR B N 1
ATOM 2986 C CA . TYR B 1 112 ? 20.672 14.251 16.746 1.00 61.35 108 TYR B CA 1
ATOM 2987 C C . TYR B 1 112 ? 19.519 14.839 17.535 1.00 59.64 108 TYR B C 1
ATOM 2988 O O . TYR B 1 112 ? 19.434 14.664 18.757 1.00 58.18 108 TYR B O 1
ATOM 2997 N N . ASP B 1 113 ? 18.634 15.530 16.817 1.00 59.56 109 ASP B N 1
ATOM 2998 C CA . ASP B 1 113 ? 17.506 16.210 17.411 1.00 58.22 109 ASP B CA 1
ATOM 2999 C C . ASP B 1 113 ? 16.578 15.170 18.054 1.00 55.46 109 ASP B C 1
ATOM 3000 O O . ASP B 1 113 ? 16.228 15.270 19.239 1.00 54.01 109 ASP B O 1
ATOM 3005 N N . THR B 1 114 ? 16.252 14.137 17.287 1.00 54.00 110 THR B N 1
ATOM 3006 C CA . THR B 1 114 ? 15.371 13.090 17.741 1.00 51.58 110 THR B CA 1
ATOM 3007 C C . THR B 1 114 ? 15.859 12.448 19.039 1.00 50.04 110 THR B C 1
ATOM 3008 O O . THR B 1 114 ? 15.084 12.288 20.002 1.00 49.03 110 THR B O 1
ATOM 3012 N N . SER B 1 115 ? 17.139 12.093 19.076 1.00 49.97 111 SER B N 1
ATOM 3013 C CA . SER B 1 115 ? 17.692 11.385 20.225 1.00 48.17 111 SER B CA 1
ATOM 3014 C C . SER B 1 115 ? 17.619 12.175 21.524 1.00 47.33 111 SER B C 1
ATOM 3015 O O . SER B 1 115 ? 17.220 11.648 22.547 1.00 45.58 111 SER B O 1
ATOM 3018 N N . VAL B 1 116 ? 18.033 13.437 21.475 1.00 48.65 112 VAL B N 1
ATOM 3019 C CA . VAL B 1 116 ? 17.969 14.332 22.631 1.00 48.13 112 VAL B CA 1
ATOM 3020 C C . VAL B 1 116 ? 16.537 14.468 23.164 1.00 47.24 112 VAL B C 1
ATOM 3021 O O . VAL B 1 116 ? 16.309 14.401 24.385 1.00 46.44 112 VAL B O 1
ATOM 3025 N N . VAL B 1 117 ? 15.589 14.648 22.239 1.00 47.18 113 VAL B N 1
ATOM 3026 C CA . VAL B 1 117 ? 14.192 14.899 22.571 1.00 46.18 113 VAL B CA 1
ATOM 3027 C C . VAL B 1 117 ? 13.537 13.651 23.166 1.00 44.39 113 VAL B C 1
ATOM 3028 O O . VAL B 1 117 ? 13.006 13.695 24.282 1.00 43.58 113 VAL B O 1
ATOM 3032 N N . ILE B 1 118 ? 13.576 12.543 22.434 1.00 43.60 114 ILE B N 1
ATOM 3033 C CA . ILE B 1 118 ? 12.973 11.316 22.938 1.00 41.99 114 ILE B CA 1
ATOM 3034 C C . ILE B 1 118 ? 13.553 10.875 24.282 1.00 40.88 114 ILE B C 1
ATOM 3035 O O . ILE B 1 118 ? 12.809 10.459 25.156 1.00 40.16 114 ILE B O 1
ATOM 3040 N N . SER B 1 119 ? 14.868 10.965 24.458 1.00 41.23 115 SER B N 1
ATOM 3041 C CA . SER B 1 119 ? 15.460 10.564 25.739 1.00 40.57 115 SER B CA 1
ATOM 3042 C C . SER B 1 119 ? 14.951 11.408 26.900 1.00 40.67 115 SER B C 1
ATOM 3043 O O . SER B 1 119 ? 14.803 10.905 28.009 1.00 39.84 115 SER B O 1
ATOM 3046 N N . SER B 1 120 ? 14.674 12.687 26.632 1.00 41.68 116 SER B N 1
ATOM 3047 C CA . SER B 1 120 ? 14.349 13.640 27.684 1.00 41.68 116 SER B CA 1
ATOM 3048 C C . SER B 1 120 ? 12.957 13.457 28.311 1.00 40.44 116 SER B C 1
ATOM 3049 O O . SER B 1 120 ? 12.658 14.061 29.334 1.00 40.40 116 SER B O 1
ATOM 3052 N N . MET B 1 121 ? 12.142 12.593 27.713 1.00 39.82 117 MET B N 1
ATOM 3053 C CA . MET B 1 121 ? 10.797 12.269 28.213 1.00 39.52 117 MET B CA 1
ATOM 3054 C C . MET B 1 121 ? 10.522 10.755 28.485 1.00 38.39 117 MET B C 1
ATOM 3055 O O . MET B 1 121 ? 9.372 10.376 28.700 1.00 38.03 117 MET B O 1
ATOM 3060 N N . VAL B 1 122 ? 11.549 9.901 28.455 1.00 38.31 118 VAL B N 1
ATOM 3061 C CA . VAL B 1 122 ? 11.408 8.470 28.798 1.00 37.94 118 VAL B CA 1
ATOM 3062 C C . VAL B 1 122 ? 12.513 7.987 29.738 1.00 38.86 118 VAL B C 1
ATOM 3063 O O . VAL B 1 122 ? 13.450 8.721 30.018 1.00 40.08 118 VAL B O 1
ATOM 3067 N N . SER B 1 123 ? 12.442 6.740 30.192 1.00 39.12 119 SER B N 1
ATOM 3068 C CA . SER B 1 123 ? 13.476 6.223 31.099 1.00 40.09 119 SER B CA 1
ATOM 3069 C C . SER B 1 123 ? 14.543 5.311 30.470 1.00 40.27 119 SER B C 1
ATOM 3070 O O . SER B 1 123 ? 15.577 5.060 31.092 1.00 40.63 119 SER B O 1
ATOM 3073 N N . CYS B 1 124 ? 14.299 4.839 29.244 1.00 40.14 120 CYS B N 1
ATOM 3074 C CA . CYS B 1 124 ? 15.192 3.920 28.549 1.00 39.91 120 CYS B CA 1
ATOM 3075 C C . CYS B 1 124 ? 14.729 3.797 27.098 1.00 40.27 120 CYS B C 1
ATOM 3076 O O . CYS B 1 124 ? 13.551 3.979 26.797 1.00 40.18 120 CYS B O 1
ATOM 3079 N N . ILE B 1 125 ? 15.658 3.525 26.194 1.00 41.00 121 ILE B N 1
ATOM 3080 C CA . ILE B 1 125 ? 15.311 3.159 24.823 1.00 41.73 121 ILE B CA 1
ATOM 3081 C C . ILE B 1 125 ? 15.826 1.730 24.537 1.00 42.07 121 ILE B C 1
ATOM 3082 O O . ILE B 1 125 ? 17.023 1.449 24.715 1.00 42.09 121 ILE B O 1
ATOM 3087 N N . VAL B 1 126 ? 14.924 0.834 24.123 1.00 42.23 122 VAL B N 1
ATOM 3088 C CA . VAL B 1 126 ? 15.301 -0.475 23.572 1.00 42.57 122 VAL B CA 1
ATOM 3089 C C . VAL B 1 126 ? 15.181 -0.342 22.047 1.00 44.72 122 VAL B C 1
ATOM 3090 O O . VAL B 1 126 ? 14.087 -0.099 21.527 1.00 45.12 122 VAL B O 1
ATOM 3094 N N . ALA B 1 127 ? 16.278 -0.496 21.316 1.00 46.74 123 ALA B N 1
ATOM 3095 C CA . ALA B 1 127 ? 16.243 -0.193 19.881 1.00 49.49 123 ALA B CA 1
ATOM 3096 C C . ALA B 1 127 ? 16.696 -1.316 18.964 1.00 51.45 123 ALA B C 1
ATOM 3097 O O . ALA B 1 127 ? 17.591 -2.093 19.316 1.00 51.40 123 ALA B O 1
ATOM 3099 N N . ARG B 1 128 ? 16.062 -1.384 17.789 1.00 54.16 124 ARG B N 1
ATOM 3100 C CA . ARG B 1 128 ? 16.555 -2.159 16.644 1.00 57.03 124 ARG B CA 1
ATOM 3101 C C . ARG B 1 128 ? 16.571 -1.289 15.394 1.00 59.95 124 ARG B C 1
ATOM 3102 O O . ARG B 1 128 ? 15.515 -0.830 14.944 1.00 60.82 124 ARG B O 1
ATOM 3110 N N . VAL B 1 129 ? 17.759 -1.076 14.822 1.00 62.77 125 VAL B N 1
ATOM 3111 C CA . VAL B 1 129 ? 17.923 -0.161 13.666 1.00 65.59 125 VAL B CA 1
ATOM 3112 C C . VAL B 1 129 ? 18.782 -0.736 12.529 1.00 67.27 125 VAL B C 1
ATOM 3113 O O . VAL B 1 129 ? 19.189 -1.905 12.571 1.00 67.18 125 VAL B O 1
ATOM 3117 N N . HIS B 1 132 ? 25.059 -1.793 12.197 1.00 84.62 128 HIS B N 1
ATOM 3118 C CA . HIS B 1 132 ? 25.387 -1.401 13.573 1.00 83.62 128 HIS B CA 1
ATOM 3119 C C . HIS B 1 132 ? 25.712 0.095 13.746 1.00 84.16 128 HIS B C 1
ATOM 3120 O O . HIS B 1 132 ? 25.467 0.656 14.825 1.00 83.29 128 HIS B O 1
ATOM 3127 N N . SER B 1 133 ? 26.251 0.736 12.699 1.00 85.22 129 SER B N 1
ATOM 3128 C CA . SER B 1 133 ? 26.652 2.154 12.781 1.00 85.45 129 SER B CA 1
ATOM 3129 C C . SER B 1 133 ? 25.566 3.037 13.422 1.00 83.25 129 SER B C 1
ATOM 3130 O O . SER B 1 133 ? 25.866 3.871 14.285 1.00 83.16 129 SER B O 1
ATOM 3133 N N . ASP B 1 134 ? 24.313 2.800 13.023 1.00 81.01 130 ASP B N 1
ATOM 3134 C CA . ASP B 1 134 ? 23.150 3.606 13.440 1.00 78.67 130 ASP B CA 1
ATOM 3135 C C . ASP B 1 134 ? 22.897 3.690 14.957 1.00 75.34 130 ASP B C 1
ATOM 3136 O O . ASP B 1 134 ? 22.710 4.786 15.490 1.00 75.37 130 ASP B O 1
ATOM 3141 N N . ILE B 1 135 ? 22.921 2.551 15.643 1.00 71.83 131 ILE B N 1
ATOM 3142 C CA . ILE B 1 135 ? 22.656 2.518 17.088 1.00 68.41 131 ILE B CA 1
ATOM 3143 C C . ILE B 1 135 ? 23.697 3.276 17.928 1.00 67.93 131 ILE B C 1
ATOM 3144 O O . ILE B 1 135 ? 23.346 3.939 18.891 1.00 67.05 131 ILE B O 1
ATOM 3149 N N . ALA B 1 136 ? 24.965 3.188 17.546 1.00 68.12 132 ALA B N 1
ATOM 3150 C CA . ALA B 1 136 ? 26.032 3.962 18.181 1.00 68.08 132 ALA B CA 1
ATOM 3151 C C . ALA B 1 136 ? 25.717 5.465 18.208 1.00 68.01 132 ALA B C 1
ATOM 3152 O O . ALA B 1 136 ? 25.759 6.081 19.265 1.00 67.68 132 ALA B O 1
ATOM 3154 N N . ASN B 1 137 ? 25.378 6.040 17.055 1.00 67.94 133 ASN B N 1
ATOM 3155 C CA . ASN B 1 137 ? 25.057 7.466 16.974 1.00 68.33 133 ASN B CA 1
ATOM 3156 C C . ASN B 1 137 ? 23.830 7.863 17.802 1.00 65.98 133 ASN B C 1
ATOM 3157 O O . ASN B 1 137 ? 23.758 8.992 18.299 1.00 66.82 133 ASN B O 1
ATOM 3162 N N . LEU B 1 138 ? 22.875 6.938 17.939 1.00 62.90 134 LEU B N 1
ATOM 3163 C CA . LEU B 1 138 ? 21.681 7.123 18.772 1.00 59.88 134 LEU B CA 1
ATOM 3164 C C . LEU B 1 138 ? 22.007 7.086 20.273 1.00 58.31 134 LEU B C 1
ATOM 3165 O O . LEU B 1 138 ? 21.444 7.851 21.051 1.00 58.21 134 LEU B O 1
ATOM 3170 N N . ALA B 1 139 ? 22.914 6.204 20.676 1.00 57.10 135 ALA B N 1
ATOM 3171 C CA . ALA B 1 139 ? 23.310 6.090 22.080 1.00 55.71 135 ALA B CA 1
ATOM 3172 C C . ALA B 1 139 ? 24.200 7.249 22.489 1.00 56.99 135 ALA B C 1
ATOM 3173 O O . ALA B 1 139 ? 24.080 7.764 23.611 1.00 57.00 135 ALA B O 1
ATOM 3175 N N . LYS B 1 140 ? 25.076 7.655 21.567 1.00 57.93 136 LYS B N 1
ATOM 3176 C CA . LYS B 1 140 ? 25.966 8.807 21.732 1.00 59.36 136 LYS B CA 1
ATOM 3177 C C . LYS B 1 140 ? 25.267 10.055 22.269 1.00 58.82 136 LYS B C 1
ATOM 3178 O O . LYS B 1 140 ? 25.784 10.724 23.164 1.00 59.41 136 LYS B O 1
ATOM 3184 N N . HIS B 1 141 ? 24.090 10.360 21.739 1.00 57.43 137 HIS B N 1
ATOM 3185 C CA . HIS B 1 141 ? 23.410 11.597 22.110 1.00 57.48 137 HIS B CA 1
ATOM 3186 C C . HIS B 1 141 ? 22.240 11.458 23.129 1.00 54.91 137 HIS B C 1
ATOM 3187 O O . HIS B 1 141 ? 21.583 12.456 23.462 1.00 55.20 137 HIS B O 1
ATOM 3194 N N . SER B 1 142 ? 21.995 10.245 23.633 1.00 52.05 138 SER B N 1
ATOM 3195 C CA . SER B 1 142 ? 20.855 9.994 24.546 1.00 49.52 138 SER B CA 1
ATOM 3196 C C . SER B 1 142 ? 21.186 10.269 26.013 1.00 48.94 138 SER B C 1
ATOM 3197 O O . SER B 1 142 ? 22.295 10.023 26.455 1.00 50.16 138 SER B O 1
ATOM 3200 N N . SER B 1 143 ? 20.228 10.766 26.778 1.00 47.66 139 SER B N 1
ATOM 3201 C CA . SER B 1 143 ? 20.475 11.048 28.196 1.00 47.04 139 SER B CA 1
ATOM 3202 C C . SER B 1 143 ? 20.009 9.908 29.148 1.00 45.29 139 SER B C 1
ATOM 3203 O O . SER B 1 143 ? 20.127 10.025 30.374 1.00 45.63 139 SER B O 1
ATOM 3206 N N . VAL B 1 144 ? 19.514 8.807 28.583 1.00 43.54 140 VAL B N 1
ATOM 3207 C CA . VAL B 1 144 ? 19.146 7.608 29.347 1.00 42.01 140 VAL B CA 1
ATOM 3208 C C . VAL B 1 144 ? 19.875 6.380 28.779 1.00 42.36 140 VAL B C 1
ATOM 3209 O O . VAL B 1 144 ? 20.543 6.486 27.746 1.00 43.45 140 VAL B O 1
ATOM 3213 N N . PRO B 1 145 ? 19.765 5.213 29.449 1.00 41.57 141 PRO B N 1
ATOM 3214 C CA . PRO B 1 145 ? 20.399 4.007 28.912 1.00 41.48 141 PRO B CA 1
ATOM 3215 C C . PRO B 1 145 ? 19.752 3.481 27.641 1.00 41.12 141 PRO B C 1
ATOM 3216 O O . PRO B 1 145 ? 18.540 3.431 27.562 1.00 40.37 141 PRO B O 1
ATOM 3220 N N . VAL B 1 146 ? 20.565 3.087 26.662 1.00 42.33 142 VAL B N 1
ATOM 3221 C CA . VAL B 1 146 ? 20.078 2.395 25.454 1.00 42.33 142 VAL B CA 1
ATOM 3222 C C . VAL B 1 146 ? 20.414 0.882 25.485 1.00 42.52 142 VAL B C 1
ATOM 3223 O O . VAL B 1 146 ? 21.559 0.500 25.774 1.00 42.92 142 VAL B O 1
ATOM 3227 N N . ILE B 1 147 ? 19.414 0.040 25.196 1.00 42.17 143 ILE B N 1
ATOM 3228 C CA . ILE B 1 147 ? 19.609 -1.407 25.028 1.00 42.44 143 ILE B CA 1
ATOM 3229 C C . ILE B 1 147 ? 19.403 -1.863 23.575 1.00 43.84 143 ILE B C 1
ATOM 3230 O O . ILE B 1 147 ? 18.374 -1.560 22.959 1.00 44.09 143 ILE B O 1
ATOM 3235 N N . ASN B 1 148 ? 20.375 -2.613 23.054 1.00 45.25 144 ASN B N 1
ATOM 3236 C CA . ASN B 1 148 ? 20.382 -3.084 21.676 1.00 46.70 144 ASN B CA 1
ATOM 3237 C C . ASN B 1 148 ? 19.554 -4.356 21.499 1.00 46.65 144 ASN B C 1
ATOM 3238 O O . ASN B 1 148 ? 19.985 -5.443 21.906 1.00 46.84 144 ASN B O 1
ATOM 3243 N N . ALA B 1 149 ? 18.379 -4.232 20.873 1.00 47.45 145 ALA B N 1
ATOM 3244 C CA . ALA B 1 149 ? 17.466 -5.392 20.683 1.00 47.47 145 ALA B CA 1
ATOM 3245 C C . ALA B 1 149 ? 17.925 -6.336 19.574 1.00 48.63 145 ALA B C 1
ATOM 3246 O O . ALA B 1 149 ? 17.442 -7.483 19.492 1.00 48.65 145 ALA B O 1
ATOM 3248 N N . LEU B 1 150 ? 18.853 -5.842 18.745 1.00 49.97 146 LEU B N 1
ATOM 3249 C CA . LEU B 1 150 ? 19.410 -6.569 17.599 1.00 51.55 146 LEU B CA 1
ATOM 3250 C C . LEU B 1 150 ? 20.036 -5.606 16.565 1.00 53.11 146 LEU B C 1
ATOM 3251 O O . LEU B 1 150 ? 19.527 -4.496 16.328 1.00 53.47 146 LEU B O 1
ATOM 3256 N N . CYS B 1 151 ? 21.151 -6.035 15.978 1.00 54.06 147 CYS B N 1
ATOM 3257 C CA . CYS B 1 151 ? 21.783 -5.337 14.874 1.00 55.89 147 CYS B CA 1
ATOM 3258 C C . CYS B 1 151 ? 22.607 -6.345 14.044 1.00 57.21 147 CYS B C 1
ATOM 3259 O O . CYS B 1 151 ? 22.572 -7.551 14.301 1.00 56.60 147 CYS B O 1
ATOM 3262 N N . ASP B 1 152 ? 23.338 -5.857 13.047 1.00 58.99 148 ASP B N 1
ATOM 3263 C CA . ASP B 1 152 ? 24.092 -6.733 12.154 1.00 60.28 148 ASP B CA 1
ATOM 3264 C C . ASP B 1 152 ? 25.143 -7.596 12.812 1.00 59.61 148 ASP B C 1
ATOM 3265 O O . ASP B 1 152 ? 25.400 -8.710 12.359 1.00 59.90 148 ASP B O 1
ATOM 3270 N N . THR B 1 153 ? 25.773 -7.073 13.856 1.00 58.63 149 THR B N 1
ATOM 3271 C CA . THR B 1 153 ? 26.945 -7.736 14.419 1.00 58.49 149 THR B CA 1
ATOM 3272 C C . THR B 1 153 ? 26.725 -8.333 15.821 1.00 56.17 149 THR B C 1
ATOM 3273 O O . THR B 1 153 ? 27.458 -9.236 16.219 1.00 56.27 149 THR B O 1
ATOM 3277 N N . PHE B 1 154 ? 25.707 -7.855 16.546 1.00 53.92 150 PHE B N 1
ATOM 3278 C CA . PHE B 1 154 ? 25.502 -8.237 17.952 1.00 51.50 150 PHE B CA 1
ATOM 3279 C C . PHE B 1 154 ? 24.051 -8.568 18.275 1.00 49.75 150 PHE B C 1
ATOM 3280 O O . PHE B 1 154 ? 23.148 -8.181 17.527 1.00 49.81 150 PHE B O 1
ATOM 3288 N N . HIS B 1 155 ? 23.839 -9.277 19.390 1.00 48.03 151 HIS B N 1
ATOM 3289 C CA . HIS B 1 155 ? 22.501 -9.642 19.892 1.00 46.19 151 HIS B CA 1
ATOM 3290 C C . HIS B 1 155 ? 22.586 -10.087 21.371 1.00 45.12 151 HIS B C 1
ATOM 3291 O O . HIS B 1 155 ? 22.231 -11.235 21.705 1.00 44.80 151 HIS B O 1
ATOM 3298 N N . PRO B 1 156 ? 23.016 -9.168 22.268 1.00 44.32 152 PRO B N 1
ATOM 3299 C CA . PRO B 1 156 ? 23.215 -9.458 23.701 1.00 43.28 152 PRO B CA 1
ATOM 3300 C C . PRO B 1 156 ? 22.050 -10.173 24.433 1.00 42.10 152 PRO B C 1
ATOM 3301 O O . PRO B 1 156 ? 22.304 -11.115 25.212 1.00 42.46 152 PRO B O 1
ATOM 3305 N N . LEU B 1 157 ? 20.801 -9.747 24.202 1.00 40.70 153 LEU B N 1
ATOM 3306 C CA . LEU B 1 157 ? 19.662 -10.312 24.941 1.00 38.98 153 LEU B CA 1
ATOM 3307 C C . LEU B 1 157 ? 19.574 -11.816 24.714 1.00 39.21 153 LEU B C 1
ATOM 3308 O O . LEU B 1 157 ? 19.298 -12.579 25.638 1.00 38.51 153 LEU B O 1
ATOM 3313 N N . GLN B 1 158 ? 19.860 -12.221 23.477 1.00 40.16 154 GLN B N 1
ATOM 3314 C CA . GLN B 1 158 ? 19.811 -13.618 23.048 1.00 40.69 154 GLN B CA 1
ATOM 3315 C C . GLN B 1 158 ? 20.888 -14.470 23.718 1.00 41.14 154 GLN B C 1
ATOM 3316 O O . GLN B 1 158 ? 20.598 -15.573 24.176 1.00 41.24 154 GLN B O 1
ATOM 3322 N N . ALA B 1 159 ? 22.123 -13.963 23.757 1.00 41.33 155 ALA B N 1
ATOM 3323 C CA . ALA B 1 159 ? 23.227 -14.672 24.399 1.00 41.75 155 ALA B CA 1
ATOM 3324 C C . ALA B 1 159 ? 22.940 -14.915 25.895 1.00 41.32 155 ALA B C 1
ATOM 3325 O O . ALA B 1 159 ? 23.318 -15.959 26.453 1.00 41.10 155 ALA B O 1
ATOM 3327 N N . ILE B 1 160 ? 22.257 -13.958 26.532 1.00 40.45 156 ILE B N 1
ATOM 3328 C CA . ILE B 1 160 ? 21.962 -14.087 27.959 1.00 40.23 156 ILE B CA 1
ATOM 3329 C C . ILE B 1 160 ? 20.943 -15.178 28.168 1.00 40.10 156 ILE B C 1
ATOM 3330 O O . ILE B 1 160 ? 21.137 -16.053 29.014 1.00 40.88 156 ILE B O 1
ATOM 3335 N N . ALA B 1 161 ? 19.880 -15.138 27.372 1.00 39.64 157 ALA B N 1
ATOM 3336 C CA . ALA B 1 161 ? 18.871 -16.196 27.371 1.00 39.97 157 ALA B CA 1
ATOM 3337 C C . ALA B 1 161 ? 19.469 -17.569 27.067 1.00 41.00 157 ALA B C 1
A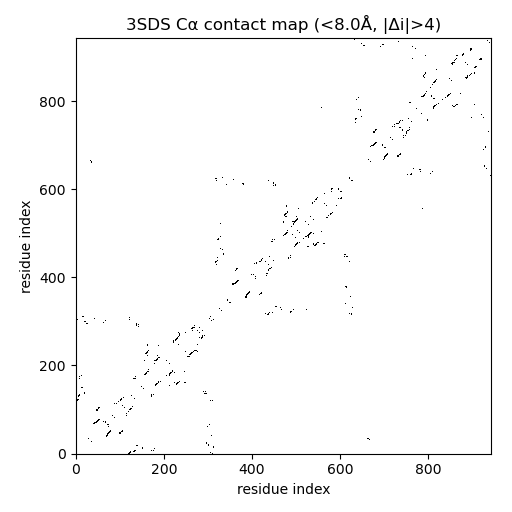TOM 3338 O O . ALA B 1 161 ? 19.040 -18.571 27.632 1.00 41.23 157 ALA B O 1
ATOM 3340 N N . ASP B 1 162 ? 20.469 -17.597 26.187 1.00 41.93 158 ASP B N 1
ATOM 3341 C CA . ASP B 1 162 ? 21.095 -18.832 25.766 1.00 42.94 158 ASP B CA 1
ATOM 3342 C C . ASP B 1 162 ? 21.927 -19.445 26.876 1.00 43.79 158 ASP B C 1
ATOM 3343 O O . ASP B 1 162 ? 21.910 -20.662 27.063 1.00 44.64 158 ASP B O 1
ATOM 3348 N N . PHE B 1 163 ? 22.628 -18.619 27.641 1.00 44.16 159 PHE B N 1
ATOM 3349 C CA . PHE B 1 163 ? 23.398 -19.166 28.773 1.00 45.52 159 PHE B CA 1
ATOM 3350 C C . PHE B 1 163 ? 22.546 -19.505 30.013 1.00 45.86 159 PHE B C 1
ATOM 3351 O O . PHE B 1 163 ? 22.897 -20.422 30.779 1.00 47.27 159 PHE B O 1
ATOM 3359 N N . LEU B 1 164 ? 21.428 -18.799 30.192 1.00 44.91 160 LEU B N 1
ATOM 3360 C CA . LEU B 1 164 ? 20.395 -19.240 31.140 1.00 44.88 160 LEU B CA 1
ATOM 3361 C C . LEU B 1 164 ? 19.927 -20.671 30.810 1.00 45.84 160 LEU B C 1
ATOM 3362 O O . LEU B 1 164 ? 19.804 -21.517 31.703 1.00 46.18 160 LEU B O 1
ATOM 3367 N N . THR B 1 165 ? 19.674 -20.929 29.526 1.00 46.32 161 THR B N 1
ATOM 3368 C CA . THR B 1 165 ? 19.221 -22.237 29.075 1.00 48.00 161 THR B CA 1
ATOM 3369 C C . THR B 1 165 ? 20.250 -23.317 29.441 1.00 50.31 161 THR B C 1
ATOM 3370 O O . THR B 1 165 ? 19.916 -24.355 30.051 1.00 51.07 161 THR B O 1
ATOM 3374 N N . ILE B 1 166 ? 21.503 -23.056 29.074 1.00 51.22 162 ILE B N 1
ATOM 3375 C CA . ILE B 1 166 ? 22.561 -24.013 29.299 1.00 53.13 162 ILE B CA 1
ATOM 3376 C C . ILE B 1 166 ? 22.747 -24.240 30.795 1.00 54.63 162 ILE B C 1
ATOM 3377 O O . ILE B 1 166 ? 22.827 -25.388 31.240 1.00 55.75 162 ILE B O 1
ATOM 3382 N N . HIS B 1 167 ? 22.768 -23.153 31.566 1.00 55.03 163 HIS B N 1
ATOM 3383 C CA . HIS B 1 167 ? 22.982 -23.242 33.014 1.00 56.92 163 HIS B CA 1
ATOM 3384 C C . HIS B 1 167 ? 21.941 -24.068 33.762 1.00 57.66 163 HIS B C 1
ATOM 3385 O O . HIS B 1 167 ? 22.242 -24.645 34.805 1.00 59.30 163 HIS B O 1
ATOM 3392 N N . GLU B 1 168 ? 20.729 -24.127 33.233 1.00 57.71 164 GLU B N 1
ATOM 3393 C CA . GLU B 1 168 ? 19.658 -24.899 33.852 1.00 59.06 164 GLU B CA 1
ATOM 3394 C C . GLU B 1 168 ? 19.701 -26.379 33.507 1.00 60.29 164 GLU B C 1
ATOM 3395 O O . GLU B 1 168 ? 19.273 -27.227 34.286 1.00 61.37 164 GLU B O 1
ATOM 3401 N N . SER B 1 169 ? 20.192 -26.680 32.313 1.00 60.71 165 SER B N 1
ATOM 3402 C CA . SER B 1 169 ? 20.180 -28.042 31.802 1.00 61.95 165 SER B CA 1
ATOM 3403 C C . SER B 1 169 ? 21.341 -28.882 32.341 1.00 63.40 165 SER B C 1
ATOM 3404 O O . SER B 1 169 ? 21.172 -30.059 32.636 1.00 64.73 165 SER B O 1
ATOM 3407 N N . PHE B 1 170 ? 22.507 -28.253 32.475 1.00 63.64 166 PHE B N 1
ATOM 3408 C CA . PHE B 1 170 ? 23.725 -28.895 32.940 1.00 65.52 166 PHE B CA 1
ATOM 3409 C C . PHE B 1 170 ? 24.006 -28.582 34.424 1.00 67.18 166 PHE B C 1
ATOM 3410 O O . PHE B 1 170 ? 25.102 -28.128 34.782 1.00 67.79 166 PHE B O 1
ATOM 3418 N N . ALA B 1 171 ? 23.012 -28.827 35.284 1.00 68.28 167 ALA B N 1
ATOM 3419 C CA . ALA B 1 171 ? 23.098 -28.493 36.716 1.00 69.20 167 ALA B CA 1
ATOM 3420 C C . ALA B 1 171 ? 23.161 -29.755 37.594 1.00 71.54 167 ALA B C 1
ATOM 3421 O O . ALA B 1 171 ? 23.082 -29.686 38.830 1.00 72.55 167 ALA B O 1
ATOM 3423 N N . HIS B 1 180 ? 32.498 -19.110 43.474 1.00 71.33 176 HIS B N 1
ATOM 3424 C CA . HIS B 1 180 ? 33.212 -18.271 42.515 1.00 71.01 176 HIS B CA 1
ATOM 3425 C C . HIS B 1 180 ? 32.241 -17.469 41.619 1.00 68.38 176 HIS B C 1
ATOM 3426 O O . HIS B 1 180 ? 31.482 -18.061 40.835 1.00 67.04 176 HIS B O 1
ATOM 3428 N N . PRO B 1 181 ? 32.278 -16.120 41.726 1.00 67.69 177 PRO B N 1
ATOM 3429 C CA . PRO B 1 181 ? 31.290 -15.198 41.133 1.00 65.20 177 PRO B CA 1
ATOM 3430 C C . PRO B 1 181 ? 31.522 -14.823 39.659 1.00 63.68 177 PRO B C 1
ATOM 3431 O O . PRO B 1 181 ? 30.675 -14.159 39.045 1.00 61.94 177 PRO B O 1
ATOM 3435 N N . SER B 1 182 ? 32.644 -15.251 39.100 1.00 64.17 178 SER B N 1
ATOM 3436 C CA . SER B 1 182 ? 32.990 -14.936 37.720 1.00 63.24 178 SER B CA 1
ATOM 3437 C C . SER B 1 182 ? 32.747 -16.140 36.810 1.00 62.45 178 SER B C 1
ATOM 3438 O O . SER B 1 182 ? 33.219 -16.187 35.666 1.00 62.59 178 SER B O 1
ATOM 3441 N N . SER B 1 183 ? 32.025 -17.122 37.337 1.00 61.66 179 SER B N 1
ATOM 3442 C CA . SER B 1 183 ? 31.880 -18.419 36.692 1.00 61.09 179 SER B CA 1
ATOM 3443 C C . SER B 1 183 ? 30.456 -18.923 36.850 1.00 59.38 179 SER B C 1
ATOM 3444 O O . SER B 1 183 ? 29.808 -18.627 37.866 1.00 59.59 179 SER B O 1
ATOM 3447 N N . LEU B 1 184 ? 29.975 -19.677 35.856 1.00 57.96 180 LEU B N 1
ATOM 3448 C CA . LEU B 1 184 ? 28.699 -20.399 35.970 1.00 56.29 180 LEU B CA 1
ATOM 3449 C C . LEU B 1 184 ? 28.928 -21.896 36.104 1.00 57.31 180 LEU B C 1
ATOM 3450 O O . LEU B 1 184 ? 28.010 -22.692 35.881 1.00 56.80 180 LEU B O 1
ATOM 3455 N N . GLY B 1 185 ? 30.163 -22.261 36.463 1.00 59.03 181 GLY B N 1
ATOM 3456 C CA . GLY B 1 185 ? 30.593 -23.654 36.630 1.00 60.22 181 GLY B CA 1
ATOM 3457 C C . GLY B 1 185 ? 30.360 -24.509 35.398 1.00 59.93 181 GLY B C 1
ATOM 3458 O O . GLY B 1 185 ? 29.829 -25.612 35.505 1.00 60.27 181 GLY B O 1
ATOM 3459 N N . LEU B 1 186 ? 30.745 -23.993 34.228 1.00 59.31 182 LEU B N 1
ATOM 3460 C CA . LEU B 1 186 ? 30.543 -24.680 32.945 1.00 58.50 182 LEU B CA 1
ATOM 3461 C C . LEU B 1 186 ? 31.854 -24.919 32.205 1.00 59.82 182 LEU B C 1
ATOM 3462 O O . LEU B 1 186 ? 31.859 -25.188 30.997 1.00 59.73 182 LEU B O 1
ATOM 3467 N N . GLU B 1 187 ? 32.966 -24.814 32.926 1.00 61.25 183 GLU B N 1
ATOM 3468 C CA . GLU B 1 187 ? 34.279 -24.943 32.320 1.00 62.38 183 GLU B CA 1
ATOM 3469 C C . GLU B 1 187 ? 34.390 -26.282 31.619 1.00 62.85 183 GLU B C 1
ATOM 3470 O O . GLU B 1 187 ? 34.033 -27.325 32.180 1.00 62.96 183 GLU B O 1
ATOM 3476 N N . GLY B 1 188 ? 34.843 -26.233 30.368 1.00 62.76 184 GLY B N 1
ATOM 3477 C CA . GLY B 1 188 ? 35.095 -27.434 29.588 1.00 63.24 184 GLY B CA 1
ATOM 3478 C C . GLY B 1 188 ? 33.915 -27.950 28.801 1.00 61.68 184 GLY B C 1
ATOM 3479 O O . GLY B 1 188 ? 34.052 -28.892 28.045 1.00 62.16 184 GLY B O 1
ATOM 3480 N N . LEU B 1 189 ? 32.746 -27.351 28.976 1.00 60.22 185 LEU B N 1
ATOM 3481 C CA . LEU B 1 189 ? 31.604 -27.731 28.158 1.00 59.49 185 LEU B CA 1
ATOM 3482 C C . LEU B 1 189 ? 31.944 -27.333 26.710 1.00 59.17 185 LEU B C 1
ATOM 3483 O O . LEU B 1 189 ? 32.766 -26.422 26.501 1.00 59.62 185 LEU B O 1
ATOM 3488 N N . LYS B 1 190 ? 31.382 -28.036 25.723 1.00 58.47 186 LYS B N 1
ATOM 3489 C CA . LYS B 1 190 ? 31.711 -27.755 24.308 1.00 58.40 186 LYS B CA 1
ATOM 3490 C C . LYS B 1 190 ? 30.482 -27.554 23.424 1.00 56.81 186 LYS B C 1
ATOM 3491 O O . LYS B 1 190 ? 29.643 -28.449 23.285 1.00 56.48 186 LYS B O 1
ATOM 3493 N N . ILE B 1 191 ? 30.382 -26.371 22.830 1.00 55.68 187 ILE B N 1
ATOM 3494 C CA . ILE B 1 191 ? 29.309 -26.084 21.881 1.00 54.40 187 ILE B CA 1
ATOM 3495 C C . ILE B 1 191 ? 29.796 -26.237 20.442 1.00 55.03 187 ILE B C 1
ATOM 3496 O O . ILE B 1 191 ? 30.895 -25.795 20.098 1.00 56.05 187 ILE B O 1
ATOM 3501 N N . ALA B 1 192 ? 28.981 -26.866 19.605 1.00 54.60 188 ALA B N 1
ATOM 3502 C CA . ALA B 1 192 ? 29.259 -26.921 18.176 1.00 55.24 188 ALA B CA 1
ATOM 3503 C C . ALA B 1 192 ? 28.205 -26.120 17.425 1.00 54.09 188 ALA B C 1
ATOM 3504 O O . ALA B 1 192 ? 27.043 -26.503 17.408 1.00 53.81 188 ALA B O 1
ATOM 3506 N N . TRP B 1 193 ? 28.604 -25.001 16.828 1.00 53.90 189 TRP B N 1
ATOM 3507 C CA . TRP B 1 193 ? 27.722 -24.240 15.940 1.00 53.48 189 TRP B CA 1
ATOM 3508 C C . TRP B 1 193 ? 27.853 -24.713 14.487 1.00 55.15 189 TRP B C 1
ATOM 3509 O O . TRP B 1 193 ? 28.952 -24.696 13.928 1.00 56.52 189 TRP B O 1
ATOM 3520 N N . VAL B 1 194 ? 26.741 -25.121 13.874 1.00 55.48 190 VAL B N 1
ATOM 3521 C CA . VAL B 1 194 ? 26.748 -25.641 12.486 1.00 57.36 190 VAL B CA 1
ATOM 3522 C C . VAL B 1 194 ? 25.742 -24.945 11.570 1.00 57.40 190 VAL B C 1
ATOM 3523 O O . VAL B 1 194 ? 24.545 -25.200 11.660 1.00 57.00 190 VAL B O 1
ATOM 3527 N N . GLY B 1 195 ? 26.235 -24.101 10.670 1.00 58.43 191 GLY B N 1
ATOM 3528 C CA . GLY B 1 195 ? 25.375 -23.263 9.837 1.00 58.97 191 GLY B CA 1
ATOM 3529 C C . GLY B 1 195 ? 26.105 -22.006 9.415 1.00 59.89 191 GLY B C 1
ATOM 3530 O O . GLY B 1 195 ? 27.328 -21.997 9.379 1.00 61.18 191 GLY B O 1
ATOM 3531 N N . ASP B 1 196 ? 25.360 -20.948 9.105 1.00 59.74 192 ASP B N 1
ATOM 3532 C CA . ASP B 1 196 ? 25.929 -19.669 8.662 1.00 60.58 192 ASP B CA 1
ATOM 3533 C C . ASP B 1 196 ? 26.584 -18.906 9.833 1.00 59.73 192 ASP B C 1
ATOM 3534 O O . ASP B 1 196 ? 26.291 -19.193 10.996 1.00 58.38 192 ASP B O 1
ATOM 3539 N N . ALA B 1 197 ? 27.473 -17.953 9.524 1.00 60.65 193 ALA B N 1
ATOM 3540 C CA . ALA B 1 197 ? 28.034 -17.032 10.535 1.00 59.99 193 ALA B CA 1
ATOM 3541 C C . ALA B 1 197 ? 27.243 -15.714 10.642 1.00 59.11 193 ALA B C 1
ATOM 3542 O O . ALA B 1 197 ? 27.208 -14.919 9.693 1.00 60.24 193 ALA B O 1
ATOM 3544 N N . ASN B 1 198 ? 26.618 -15.488 11.798 1.00 57.02 194 ASN B N 1
ATOM 3545 C CA . ASN B 1 198 ? 25.797 -14.304 12.017 1.00 55.84 194 ASN B CA 1
ATOM 3546 C C . ASN B 1 198 ? 25.848 -13.772 13.465 1.00 54.49 194 ASN B C 1
ATOM 3547 O O . ASN B 1 198 ? 26.463 -14.387 14.358 1.00 53.89 194 ASN B O 1
ATOM 3552 N N . ASN B 1 199 ? 25.172 -12.632 13.665 1.00 53.51 195 ASN B N 1
ATOM 3553 C CA . ASN B 1 199 ? 25.069 -11.907 14.944 1.00 51.65 195 ASN B CA 1
ATOM 3554 C C . ASN B 1 199 ? 24.810 -12.734 16.194 1.00 50.17 195 ASN B C 1
ATOM 3555 O O . ASN B 1 199 ? 25.434 -12.490 17.226 1.00 50.46 195 ASN B O 1
ATOM 3560 N N . VAL B 1 200 ? 23.895 -13.698 16.113 1.00 49.01 196 VAL B N 1
ATOM 3561 C CA . VAL B 1 200 ? 23.595 -14.561 17.254 1.00 47.68 196 VAL B CA 1
ATOM 3562 C C . VAL B 1 200 ? 24.848 -15.347 17.653 1.00 48.61 196 VAL B C 1
ATOM 3563 O O . VAL B 1 200 ? 25.214 -15.394 18.830 1.00 48.52 196 VAL B O 1
ATOM 3567 N N . LEU B 1 201 ? 25.520 -15.934 16.670 1.00 49.58 197 LEU B N 1
ATOM 3568 C CA . LEU B 1 201 ? 26.776 -16.610 16.928 1.00 50.61 197 LEU B CA 1
ATOM 3569 C C . LEU B 1 201 ? 27.803 -15.699 17.630 1.00 51.26 197 LEU B C 1
ATOM 3570 O O . LEU B 1 201 ? 28.345 -16.058 18.698 1.00 51.37 197 LEU B O 1
ATOM 3575 N N . PHE B 1 202 ? 28.050 -14.529 17.037 1.00 51.51 198 PHE B N 1
ATOM 3576 C CA . PHE B 1 202 ? 29.112 -13.628 17.486 1.00 52.01 198 PHE B CA 1
ATOM 3577 C C . PHE B 1 202 ? 29.041 -13.311 18.991 1.00 51.50 198 PHE B C 1
ATOM 3578 O O . PHE B 1 202 ? 30.033 -13.462 19.707 1.00 52.31 198 PHE B O 1
ATOM 3586 N N . ASP B 1 203 ? 27.874 -12.901 19.479 1.00 50.06 199 ASP B N 1
ATOM 3587 C CA . ASP B 1 203 ? 27.748 -12.622 20.898 1.00 49.40 199 ASP B CA 1
ATOM 3588 C C . ASP B 1 203 ? 27.766 -13.907 21.736 1.00 49.11 199 ASP B C 1
ATOM 3589 O O . ASP B 1 203 ? 28.163 -13.885 22.900 1.00 49.01 199 ASP B O 1
ATOM 3594 N N . LEU B 1 204 ? 27.350 -15.026 21.153 1.00 49.04 200 LEU B N 1
ATOM 3595 C CA . LEU B 1 204 ? 27.379 -16.284 21.881 1.00 49.17 200 LEU B CA 1
ATOM 3596 C C . LEU B 1 204 ? 28.832 -16.657 22.162 1.00 51.00 200 LEU B C 1
ATOM 3597 O O . LEU B 1 204 ? 29.199 -16.941 23.319 1.00 51.40 200 LEU B O 1
ATOM 3602 N N . ALA B 1 205 ? 29.652 -16.636 21.106 1.00 52.02 201 ALA B N 1
ATOM 3603 C CA . ALA B 1 205 ? 31.066 -17.012 21.199 1.00 53.51 201 ALA B CA 1
ATOM 3604 C C . ALA B 1 205 ? 31.862 -16.077 22.103 1.00 54.19 201 ALA B C 1
ATOM 3605 O O . ALA B 1 205 ? 32.825 -16.507 22.751 1.00 55.93 201 ALA B O 1
ATOM 3607 N N . ILE B 1 206 ? 31.473 -14.801 22.138 1.00 53.22 202 ILE B N 1
ATOM 3608 C CA . ILE B 1 206 ? 32.075 -13.839 23.063 1.00 53.29 202 ILE B CA 1
ATOM 3609 C C . ILE B 1 206 ? 31.797 -14.217 24.530 1.00 52.94 202 ILE B C 1
ATOM 3610 O O . ILE B 1 206 ? 32.728 -14.291 25.334 1.00 54.44 202 ILE B O 1
ATOM 3615 N N . ALA B 1 207 ? 30.526 -14.467 24.857 1.00 51.48 203 ALA B N 1
ATOM 3616 C CA . ALA B 1 207 ? 30.102 -14.915 26.191 1.00 50.96 203 ALA B CA 1
ATOM 3617 C C . ALA B 1 207 ? 30.700 -16.277 26.567 1.00 52.01 203 ALA B C 1
ATOM 3618 O O . ALA B 1 207 ? 31.144 -16.480 27.715 1.00 52.27 203 ALA B O 1
ATOM 3620 N N . ALA B 1 208 ? 30.706 -17.195 25.599 1.00 52.16 204 ALA B N 1
ATOM 3621 C CA . ALA B 1 208 ? 31.278 -18.528 25.789 1.00 53.63 204 ALA B CA 1
ATOM 3622 C C . ALA B 1 208 ? 32.756 -18.470 26.223 1.00 55.80 204 ALA B C 1
ATOM 3623 O O . ALA B 1 208 ? 33.202 -19.232 27.103 1.00 56.71 204 ALA B O 1
ATOM 3625 N N . THR B 1 209 ? 33.496 -17.553 25.603 1.00 56.44 205 THR B N 1
ATOM 3626 C CA . THR B 1 209 ? 34.898 -17.320 25.913 1.00 58.38 205 THR B CA 1
ATOM 3627 C C . THR B 1 209 ? 35.113 -16.932 27.380 1.00 58.49 205 THR B C 1
ATOM 3628 O O . THR B 1 209 ? 36.071 -17.377 28.020 1.00 59.88 205 THR B O 1
ATOM 3632 N N . LYS B 1 210 ? 34.205 -16.117 27.907 1.00 56.88 206 LYS B N 1
ATOM 3633 C CA . LYS B 1 210 ? 34.348 -15.570 29.251 1.00 56.63 206 LYS B CA 1
ATOM 3634 C C . LYS B 1 210 ? 33.975 -16.581 30.325 1.00 56.25 206 LYS B C 1
ATOM 3635 O O . LYS B 1 210 ? 34.374 -16.447 31.473 1.00 56.75 206 LYS B O 1
ATOM 3641 N N . MET B 1 211 ? 33.195 -17.585 29.938 1.00 55.55 207 MET B N 1
ATOM 3642 C CA . MET B 1 211 ? 32.687 -18.590 30.869 1.00 55.39 207 MET B CA 1
ATOM 3643 C C . MET B 1 211 ? 33.512 -19.858 30.790 1.00 57.12 207 MET B C 1
ATOM 3644 O O . MET B 1 211 ? 33.163 -20.875 31.397 1.00 57.50 207 MET B O 1
ATOM 3649 N N . GLY B 1 212 ? 34.608 -19.784 30.038 1.00 58.52 208 GLY B N 1
ATOM 3650 C CA . GLY B 1 212 ? 35.517 -20.902 29.861 1.00 60.04 208 GLY B CA 1
ATOM 3651 C C . GLY B 1 212 ? 34.860 -22.074 29.167 1.00 59.56 208 GLY B C 1
ATOM 3652 O O . GLY B 1 212 ? 35.188 -23.223 29.464 1.00 61.04 208 GLY B O 1
ATOM 3653 N N . VAL B 1 213 ? 33.919 -21.785 28.266 1.00 57.70 209 VAL B N 1
ATOM 3654 C CA . VAL B 1 213 ? 33.277 -22.802 27.428 1.00 57.18 209 VAL B CA 1
ATOM 3655 C C . VAL B 1 213 ? 33.915 -22.771 26.028 1.00 58.20 209 VAL B C 1
ATOM 3656 O O . VAL B 1 213 ? 34.070 -21.678 25.448 1.00 58.14 209 VAL B O 1
ATOM 3660 N N . ASN B 1 214 ? 34.284 -23.953 25.501 1.00 58.83 210 ASN B N 1
ATOM 3661 C CA . ASN B 1 214 ? 34.788 -24.105 24.115 1.00 59.32 210 ASN B CA 1
ATOM 3662 C C . ASN B 1 214 ? 33.696 -24.036 23.029 1.00 57.88 210 ASN B C 1
ATOM 3663 O O . ASN B 1 214 ? 32.593 -24.568 23.212 1.00 56.97 210 ASN B O 1
ATOM 3668 N N . VAL B 1 215 ? 34.025 -23.403 21.897 1.00 58.04 211 VAL B N 1
ATOM 3669 C CA . VAL B 1 215 ? 33.111 -23.255 20.741 1.00 56.64 211 VAL B CA 1
ATOM 3670 C C . VAL B 1 215 ? 33.740 -23.631 19.382 1.00 57.95 211 VAL B C 1
ATOM 3671 O O . VAL B 1 215 ? 34.666 -22.959 18.885 1.00 58.98 211 VAL B O 1
ATOM 3675 N N . ALA B 1 216 ? 33.216 -24.700 18.782 1.00 58.06 212 ALA B N 1
ATOM 3676 C CA . ALA B 1 216 ? 33.680 -25.185 17.469 1.00 59.39 212 ALA B CA 1
ATOM 3677 C C . ALA B 1 216 ? 32.667 -24.780 16.412 1.00 58.49 212 ALA B C 1
ATOM 3678 O O . ALA B 1 216 ? 31.459 -24.921 16.635 1.00 57.09 212 ALA B O 1
ATOM 3680 N N . VAL B 1 217 ? 33.153 -24.267 15.280 1.00 59.45 213 VAL B N 1
ATOM 3681 C CA . VAL B 1 217 ? 32.282 -23.654 14.262 1.00 59.26 213 VAL B CA 1
ATOM 3682 C C . VAL B 1 217 ? 32.497 -24.210 12.854 1.00 61.06 213 VAL B C 1
ATOM 3683 O O . VAL B 1 217 ? 33.601 -24.150 12.316 1.00 62.62 213 VAL B O 1
ATOM 3687 N N . ALA B 1 218 ? 31.421 -24.707 12.253 1.00 61.07 214 ALA B N 1
ATOM 3688 C CA . ALA B 1 218 ? 31.459 -25.227 10.901 1.00 63.00 214 ALA B CA 1
ATOM 3689 C C . ALA B 1 218 ? 30.618 -24.354 9.999 1.00 63.30 214 ALA B C 1
ATOM 3690 O O . ALA B 1 218 ? 29.407 -24.217 10.227 1.00 62.16 214 ALA B O 1
ATOM 3692 N N . THR B 1 219 ? 31.267 -23.747 8.998 1.00 65.12 215 THR B N 1
ATOM 3693 C CA . THR B 1 219 ? 30.593 -22.958 7.956 1.00 65.86 215 THR B CA 1
ATOM 3694 C C . THR B 1 219 ? 31.172 -23.365 6.618 1.00 68.58 215 THR B C 1
ATOM 3695 O O . THR B 1 219 ? 32.320 -23.795 6.557 1.00 70.00 215 THR B O 1
ATOM 3699 N N . PRO B 1 220 ? 30.387 -23.227 5.535 1.00 69.58 216 PRO B N 1
ATOM 3700 C CA . PRO B 1 220 ? 30.929 -23.483 4.195 1.00 72.13 216 PRO B CA 1
ATOM 3701 C C . PRO B 1 220 ? 31.961 -22.436 3.767 1.00 73.71 216 PRO B C 1
ATOM 3702 O O . PRO B 1 220 ? 31.981 -21.328 4.315 1.00 72.70 216 PRO B O 1
ATOM 3706 N N . ARG B 1 221 ? 32.808 -22.795 2.801 1.00 76.23 217 ARG B N 1
ATOM 3707 C CA . ARG B 1 221 ? 33.850 -21.896 2.312 1.00 78.22 217 ARG B CA 1
ATOM 3708 C C . ARG B 1 221 ? 33.249 -20.589 1.758 1.00 78.34 217 ARG B C 1
ATOM 3709 O O . ARG B 1 221 ? 32.367 -20.624 0.892 1.00 78.69 217 ARG B O 1
ATOM 3717 N N . GLY B 1 222 ? 33.708 -19.449 2.281 1.00 78.15 218 GLY B N 1
ATOM 3718 C CA . GLY B 1 222 ? 33.192 -18.132 1.880 1.00 78.08 218 GLY B CA 1
ATOM 3719 C C . GLY B 1 222 ? 32.119 -17.544 2.794 1.00 75.96 218 GLY B C 1
ATOM 3720 O O . GLY B 1 222 ? 31.602 -16.452 2.526 1.00 75.74 218 GLY B O 1
ATOM 3721 N N . TYR B 1 223 ? 31.791 -18.255 3.878 1.00 74.24 219 TYR B N 1
ATOM 3722 C CA . TYR B 1 223 ? 30.714 -17.867 4.805 1.00 71.94 219 TYR B CA 1
ATOM 3723 C C . TYR B 1 223 ? 31.202 -17.859 6.251 1.00 70.63 219 TYR B C 1
ATOM 3724 O O . TYR B 1 223 ? 30.424 -18.039 7.190 1.00 68.48 219 TYR B O 1
ATOM 3733 N N . GLU B 1 224 ? 32.502 -17.636 6.420 1.00 72.11 220 GLU B N 1
ATOM 3734 C CA . GLU B 1 224 ? 33.144 -17.748 7.734 1.00 71.40 220 GLU B CA 1
ATOM 3735 C C . GLU B 1 224 ? 33.014 -16.479 8.590 1.00 69.72 220 GLU B C 1
ATOM 3736 O O . GLU B 1 224 ? 32.632 -15.417 8.093 1.00 69.75 220 GLU B O 1
ATOM 3742 N N . ILE B 1 225 ? 33.325 -16.609 9.879 1.00 68.33 221 ILE B N 1
ATOM 3743 C CA . ILE B 1 225 ? 33.397 -15.471 10.803 1.00 66.99 221 ILE B CA 1
ATOM 3744 C C . ILE B 1 225 ? 34.320 -14.371 10.243 1.00 69.08 221 ILE B C 1
ATOM 3745 O O . ILE B 1 225 ? 35.474 -14.646 9.891 1.00 71.16 221 ILE B O 1
ATOM 3750 N N . PRO B 1 226 ? 33.818 -13.125 10.146 1.00 68.69 222 PRO B N 1
ATOM 3751 C CA . PRO B 1 226 ? 34.691 -12.048 9.666 1.00 70.79 222 PRO B CA 1
ATOM 3752 C C . PRO B 1 226 ? 35.873 -11.829 10.619 1.00 71.81 222 PRO B C 1
ATOM 3753 O O . PRO B 1 226 ? 35.720 -11.999 11.838 1.00 70.44 222 PRO B O 1
ATOM 3757 N N . SER B 1 227 ? 37.033 -11.460 10.075 1.00 74.46 223 SER B N 1
ATOM 3758 C CA . SER B 1 227 ? 38.250 -11.325 10.886 1.00 76.06 223 SER B CA 1
ATOM 3759 C C . SER B 1 227 ? 38.147 -10.281 12.019 1.00 75.26 223 SER B C 1
ATOM 3760 O O . SER B 1 227 ? 38.556 -10.557 13.154 1.00 75.09 223 SER B O 1
ATOM 3763 N N . HIS B 1 228 ? 37.591 -9.104 11.726 1.00 75.00 224 HIS B N 1
ATOM 3764 C CA . HIS B 1 228 ? 37.250 -8.144 12.782 1.00 73.84 224 HIS B CA 1
ATOM 3765 C C . HIS B 1 228 ? 36.675 -8.872 14.015 1.00 71.09 224 HIS B C 1
ATOM 3766 O O . HIS B 1 228 ? 37.171 -8.687 15.127 1.00 71.15 224 HIS B O 1
ATOM 3773 N N . ILE B 1 229 ? 35.675 -9.733 13.811 1.00 68.88 225 ILE B N 1
ATOM 3774 C CA . ILE B 1 229 ? 35.022 -10.439 14.933 1.00 66.33 225 ILE B CA 1
ATOM 3775 C C . ILE B 1 229 ? 35.954 -11.392 15.683 1.00 66.88 225 ILE B C 1
ATOM 3776 O O . ILE B 1 229 ? 35.925 -11.437 16.913 1.00 66.03 225 ILE B O 1
ATOM 3781 N N . VAL B 1 230 ? 36.781 -12.139 14.954 1.00 68.44 226 VAL B N 1
ATOM 3782 C CA . VAL B 1 230 ? 37.750 -13.045 15.591 1.00 69.13 226 VAL B CA 1
ATOM 3783 C C . VAL B 1 230 ? 38.685 -12.281 16.538 1.00 70.60 226 VAL B C 1
ATOM 3784 O O . VAL B 1 230 ? 38.980 -12.757 17.637 1.00 70.47 226 VAL B O 1
ATOM 3788 N N . GLU B 1 231 ? 39.131 -11.095 16.110 1.00 72.09 227 GLU B N 1
ATOM 3789 C CA . GLU B 1 231 ? 39.913 -10.191 16.960 1.00 73.40 227 GLU B CA 1
ATOM 3790 C C . GLU B 1 231 ? 39.130 -9.794 18.221 1.00 71.34 227 GLU B C 1
ATOM 3791 O O . GLU B 1 231 ? 39.671 -9.823 19.332 1.00 71.77 227 GLU B O 1
ATOM 3793 N N . LEU B 1 232 ? 37.853 -9.451 18.045 1.00 69.26 228 LEU B N 1
ATOM 3794 C CA . LEU B 1 232 ? 36.974 -9.095 19.169 1.00 67.20 228 LEU B CA 1
ATOM 3795 C C . LEU B 1 232 ? 36.798 -10.231 20.167 1.00 66.14 228 LEU B C 1
ATOM 3796 O O . LEU B 1 232 ? 36.752 -9.993 21.373 1.00 65.64 228 LEU B O 1
ATOM 3801 N N . ILE B 1 233 ? 36.712 -11.462 19.661 1.00 66.09 229 ILE B N 1
ATOM 3802 C CA . ILE B 1 233 ? 36.649 -12.650 20.517 1.00 65.27 229 ILE B CA 1
ATOM 3803 C C . ILE B 1 233 ? 37.922 -12.791 21.330 1.00 67.30 229 ILE B C 1
ATOM 3804 O O . ILE B 1 233 ? 37.866 -13.051 22.529 1.00 66.74 229 ILE B O 1
ATOM 3809 N N . GLN B 1 234 ? 39.063 -12.590 20.681 1.00 69.98 230 GLN B N 1
ATOM 3810 C CA . GLN B 1 234 ? 40.350 -12.826 21.336 1.00 72.56 230 GLN B CA 1
ATOM 3811 C C . GLN B 1 234 ? 40.726 -11.778 22.396 1.00 73.36 230 GLN B C 1
ATOM 3812 O O . GLN B 1 234 ? 41.431 -12.099 23.342 1.00 74.25 230 GLN B O 1
ATOM 3818 N N . LYS B 1 235 ? 40.228 -10.544 22.254 1.00 73.31 231 LYS B N 1
ATOM 3819 C CA . LYS B 1 235 ? 40.355 -9.523 23.322 1.00 74.01 231 LYS B CA 1
ATOM 3820 C C . LYS B 1 235 ? 39.523 -9.904 24.547 1.00 72.40 231 LYS B C 1
ATOM 3821 O O . LYS B 1 235 ? 39.924 -9.620 25.683 1.00 73.36 231 LYS B O 1
ATOM 3823 N N . ALA B 1 236 ? 38.379 -10.558 24.310 1.00 70.37 232 ALA B N 1
ATOM 3824 C CA . ALA B 1 236 ? 37.553 -11.103 25.393 1.00 69.07 232 ALA B CA 1
ATOM 3825 C C . ALA B 1 236 ? 38.295 -12.128 26.266 1.00 70.70 232 ALA B C 1
ATOM 3826 O O . ALA B 1 236 ? 37.865 -12.414 27.383 1.00 70.25 232 ALA B O 1
ATOM 3828 N N . ARG B 1 237 ? 39.409 -12.659 25.762 1.00 73.23 233 ARG B N 1
ATOM 3829 C CA . ARG B 1 237 ? 40.217 -13.629 26.503 1.00 75.13 233 ARG B CA 1
ATOM 3830 C C . ARG B 1 237 ? 41.023 -13.015 27.652 1.00 77.11 233 ARG B C 1
ATOM 3831 O O . ARG B 1 237 ? 41.229 -13.669 28.679 1.00 77.78 233 ARG B O 1
ATOM 3839 N N . GLU B 1 238 ? 41.473 -11.768 27.483 1.00 78.45 234 GLU B N 1
ATOM 3840 C CA . GLU B 1 238 ? 42.337 -11.117 28.482 1.00 80.36 234 GLU B CA 1
ATOM 3841 C C . GLU B 1 238 ? 41.530 -10.805 29.736 1.00 78.74 234 GLU B C 1
ATOM 3842 O O . GLU B 1 238 ? 40.490 -10.151 29.663 1.00 76.71 234 GLU B O 1
ATOM 3844 N N . GLY B 1 239 ? 42.006 -11.315 30.872 1.00 79.85 235 GLY B N 1
ATOM 3845 C CA . GLY B 1 239 ? 41.382 -11.105 32.178 1.00 78.80 235 GLY B CA 1
ATOM 3846 C C . GLY B 1 239 ? 40.440 -12.219 32.597 1.00 76.79 235 GLY B C 1
ATOM 3847 O O . GLY B 1 239 ? 39.607 -12.040 33.489 1.00 75.98 235 GLY B O 1
ATOM 3848 N N . VAL B 1 240 ? 40.558 -13.368 31.947 1.00 76.19 236 VAL B N 1
ATOM 3849 C CA . VAL B 1 240 ? 39.749 -14.525 32.294 1.00 74.35 236 VAL B CA 1
ATOM 3850 C C . VAL B 1 240 ? 40.664 -15.558 32.921 1.00 76.25 236 VAL B C 1
ATOM 3851 O O . VAL B 1 240 ? 41.783 -15.765 32.450 1.00 78.09 236 VAL B O 1
ATOM 3855 N N . GLN B 1 241 ? 40.188 -16.203 33.982 1.00 75.73 237 GLN B N 1
ATOM 3856 C CA . GLN B 1 241 ? 40.996 -17.193 34.679 1.00 77.95 237 GLN B CA 1
ATOM 3857 C C . GLN B 1 241 ? 41.293 -18.381 33.765 1.00 78.15 237 GLN B C 1
ATOM 3858 O O . GLN B 1 241 ? 42.441 -18.825 33.681 1.00 80.45 237 GLN B O 1
ATOM 3860 N N . SER B 1 242 ? 40.273 -18.860 33.057 1.00 75.72 238 SER B N 1
ATOM 3861 C CA . SER B 1 242 ? 40.424 -20.026 32.185 1.00 75.92 238 SER B CA 1
ATOM 3862 C C . SER B 1 242 ? 39.577 -19.919 30.905 1.00 73.67 238 SER B C 1
ATOM 3863 O O . SER B 1 242 ? 38.480 -20.483 30.842 1.00 71.92 238 SER B O 1
ATOM 3866 N N . PRO B 1 243 ? 40.099 -19.210 29.872 1.00 74.00 239 PRO B N 1
ATOM 3867 C CA . PRO B 1 243 ? 39.321 -18.812 28.680 1.00 71.78 239 PRO B CA 1
ATOM 3868 C C . PRO B 1 243 ? 38.898 -19.974 27.791 1.00 70.93 239 PRO B C 1
ATOM 3869 O O . PRO B 1 243 ? 39.633 -20.948 27.651 1.00 72.39 239 PRO B O 1
ATOM 3873 N N . GLY B 1 244 ? 37.714 -19.861 27.200 1.00 68.86 240 GLY B N 1
ATOM 3874 C CA . GLY B 1 244 ? 37.227 -20.852 26.247 1.00 68.68 240 GLY B CA 1
ATOM 3875 C C . GLY B 1 244 ? 37.947 -20.710 24.924 1.00 70.19 240 GLY B C 1
ATOM 3876 O O . GLY B 1 244 ? 38.479 -19.652 24.619 1.00 71.20 240 GLY B O 1
ATOM 3877 N N . ASN B 1 245 ? 37.967 -21.769 24.126 1.00 70.83 241 ASN B N 1
ATOM 3878 C CA . ASN B 1 245 ? 38.667 -21.724 22.851 1.00 72.27 241 ASN B CA 1
ATOM 3879 C C . ASN B 1 245 ? 37.752 -21.774 21.626 1.00 70.99 241 ASN B C 1
ATOM 3880 O O . ASN B 1 245 ? 36.921 -22.676 21.488 1.00 70.26 241 ASN B O 1
ATOM 3885 N N . LEU B 1 246 ? 37.925 -20.802 20.737 1.00 70.95 242 LEU B N 1
ATOM 3886 C CA . LEU B 1 246 ? 37.336 -20.848 19.404 1.00 70.04 242 LEU B CA 1
ATOM 3887 C C . LEU B 1 246 ? 38.081 -21.803 18.453 1.00 71.99 242 LEU B C 1
ATOM 3888 O O . LEU B 1 246 ? 39.311 -21.856 18.442 1.00 73.88 242 LEU B O 1
ATOM 3893 N N . THR B 1 247 ? 37.314 -22.553 17.666 1.00 71.62 243 THR B N 1
ATOM 3894 C CA . THR B 1 247 ? 37.834 -23.439 16.615 1.00 73.23 243 THR B CA 1
ATOM 3895 C C . THR B 1 247 ? 37.013 -23.242 15.351 1.00 72.53 243 THR B C 1
ATOM 3896 O O . THR B 1 247 ? 35.783 -23.106 15.422 1.00 71.14 243 THR B O 1
ATOM 3900 N N . GLN B 1 248 ? 37.673 -23.224 14.199 1.00 73.71 244 GLN B N 1
ATOM 3901 C CA . GLN B 1 248 ? 36.965 -23.032 12.934 1.00 73.13 244 GLN B CA 1
ATOM 3902 C C . GLN B 1 248 ? 37.259 -24.150 11.956 1.00 74.52 244 GLN B C 1
ATOM 3903 O O . GLN B 1 248 ? 38.419 -24.497 11.726 1.00 76.57 244 GLN B O 1
ATOM 3909 N N . THR B 1 249 ? 36.198 -24.697 11.375 1.00 73.55 245 THR B N 1
ATOM 3910 C CA . THR B 1 249 ? 36.300 -25.791 10.415 1.00 74.85 245 THR B CA 1
ATOM 3911 C C . THR B 1 249 ? 35.283 -25.621 9.279 1.00 74.49 245 THR B C 1
ATOM 3912 O O . THR B 1 249 ? 34.373 -24.800 9.384 1.00 73.08 245 THR B O 1
ATOM 3916 N N . THR B 1 250 ? 35.463 -26.388 8.201 1.00 76.13 246 THR B N 1
ATOM 3917 C CA . THR B 1 250 ? 34.533 -26.455 7.058 1.00 76.07 246 THR B CA 1
ATOM 3918 C C . THR B 1 250 ? 33.829 -27.818 6.979 1.00 75.75 246 THR B C 1
ATOM 3919 O O . THR B 1 250 ? 32.957 -28.032 6.128 1.00 75.52 246 THR B O 1
ATOM 3923 N N . VAL B 1 251 ? 34.214 -28.727 7.878 1.00 75.59 247 VAL B N 1
ATOM 3924 C CA . VAL B 1 251 ? 33.598 -30.050 7.974 1.00 75.43 247 VAL B CA 1
ATOM 3925 C C . VAL B 1 251 ? 32.614 -30.079 9.130 1.00 73.10 247 VAL B C 1
ATOM 3926 O O . VAL B 1 251 ? 33.033 -29.936 10.282 1.00 72.57 247 VAL B O 1
ATOM 3930 N N . PRO B 1 252 ? 31.308 -30.276 8.839 1.00 72.06 248 PRO B N 1
ATOM 3931 C CA . PRO B 1 252 ? 30.355 -30.410 9.947 1.00 70.14 248 PRO B CA 1
ATOM 3932 C C . PRO B 1 252 ? 30.718 -31.562 10.899 1.00 70.59 248 PRO B C 1
ATOM 3933 O O . PRO B 1 252 ? 30.613 -31.411 12.121 1.00 69.68 248 PRO B O 1
ATOM 3937 N N . GLU B 1 253 ? 31.179 -32.684 10.353 1.00 72.34 249 GLU B N 1
ATOM 3938 C CA . GLU B 1 253 ? 31.496 -33.842 11.180 1.00 72.92 249 GLU B CA 1
ATOM 3939 C C . GLU B 1 253 ? 32.598 -33.559 12.190 1.00 72.77 249 GLU B C 1
ATOM 3940 O O . GLU B 1 253 ? 32.577 -34.114 13.284 1.00 72.78 249 GLU B O 1
ATOM 3946 N N . VAL B 1 254 ? 33.551 -32.698 11.840 1.00 72.96 250 VAL B N 1
ATOM 3947 C CA . VAL B 1 254 ? 34.624 -32.341 12.782 1.00 72.97 250 VAL B CA 1
ATOM 3948 C C . VAL B 1 254 ? 34.098 -31.507 13.957 1.00 70.79 250 VAL B C 1
ATOM 3949 O O . VAL B 1 254 ? 34.445 -31.769 15.115 1.00 70.53 250 VAL B O 1
ATOM 3953 N N . ALA B 1 255 ? 33.267 -30.509 13.651 1.00 68.99 251 ALA B N 1
ATOM 3954 C CA . ALA B 1 255 ? 32.734 -29.605 14.669 1.00 67.03 251 ALA B CA 1
ATOM 3955 C C . ALA B 1 255 ? 32.029 -30.351 15.798 1.00 66.01 251 ALA B C 1
ATOM 3956 O O . ALA B 1 255 ? 32.272 -30.071 16.972 1.00 65.42 251 ALA B O 1
ATOM 3958 N N . VAL B 1 256 ? 31.189 -31.319 15.437 1.00 65.83 252 VAL B N 1
ATOM 3959 C CA . VAL B 1 256 ? 30.339 -32.010 16.411 1.00 64.97 252 VAL B CA 1
ATOM 3960 C C . VAL B 1 256 ? 31.062 -32.944 17.396 1.00 65.90 252 VAL B C 1
ATOM 3961 O O . VAL B 1 256 ? 30.555 -33.183 18.489 1.00 65.46 252 VAL B O 1
ATOM 3965 N N . LYS B 1 257 ? 32.236 -33.454 17.031 1.00 67.64 253 LYS B N 1
ATOM 3966 C CA . LYS B 1 257 ? 32.916 -34.469 17.851 1.00 69.02 253 LYS B CA 1
ATOM 3967 C C . LYS B 1 257 ? 33.052 -34.025 19.302 1.00 68.20 253 LYS B C 1
ATOM 3968 O O . LYS B 1 257 ? 33.513 -32.912 19.570 1.00 67.50 253 LYS B O 1
ATOM 3970 N N . ASP B 1 258 ? 32.618 -34.899 20.216 1.00 68.39 254 ASP B N 1
ATOM 3971 C CA . ASP B 1 258 ? 32.619 -34.654 21.673 1.00 67.97 254 ASP B CA 1
ATOM 3972 C C . ASP B 1 258 ? 31.831 -33.428 22.159 1.00 66.04 254 ASP B C 1
ATOM 3973 O O . ASP B 1 258 ? 32.084 -32.924 23.261 1.00 65.76 254 ASP B O 1
ATOM 3978 N N . ALA B 1 259 ? 30.875 -32.962 21.352 1.00 64.72 255 ALA B N 1
ATOM 3979 C CA . ALA B 1 259 ? 30.106 -31.759 21.670 1.00 63.01 255 ALA B CA 1
ATOM 3980 C C . ALA B 1 259 ? 28.968 -32.023 22.667 1.00 62.10 255 ALA B C 1
ATOM 3981 O O . ALA B 1 259 ? 28.252 -33.018 22.551 1.00 62.94 255 ALA B O 1
ATOM 3983 N N . ASP B 1 260 ? 28.802 -31.138 23.644 1.00 60.62 256 ASP B N 1
ATOM 3984 C CA . ASP B 1 260 ? 27.696 -31.271 24.590 1.00 59.61 256 ASP B CA 1
ATOM 3985 C C . ASP B 1 260 ? 26.391 -30.687 24.039 1.00 58.03 256 ASP B C 1
ATOM 3986 O O . ASP B 1 260 ? 25.310 -31.221 24.294 1.00 57.66 256 ASP B O 1
ATOM 3991 N N . VAL B 1 261 ? 26.511 -29.589 23.291 1.00 57.03 257 VAL B N 1
ATOM 3992 C CA . VAL B 1 261 ? 25.384 -28.895 22.687 1.00 55.40 257 VAL B CA 1
ATOM 3993 C C . VAL B 1 261 ? 25.717 -28.668 21.228 1.00 56.23 257 VAL B C 1
ATOM 3994 O O . VAL B 1 261 ? 26.858 -28.327 20.897 1.00 56.69 257 VAL B O 1
ATOM 3998 N N . ILE B 1 262 ? 24.721 -28.858 20.362 1.00 56.59 258 ILE B N 1
ATOM 3999 C CA . ILE B 1 262 ? 24.825 -28.487 18.951 1.00 57.24 258 ILE B CA 1
ATOM 4000 C C . ILE B 1 262 ? 23.782 -27.424 18.581 1.00 56.54 258 ILE B C 1
ATOM 4001 O O . ILE B 1 262 ? 22.589 -27.589 18.850 1.00 55.92 258 ILE B O 1
ATOM 4006 N N . VAL B 1 263 ? 24.253 -26.337 17.968 1.00 56.94 259 VAL B N 1
ATOM 4007 C CA . VAL B 1 263 ? 23.430 -25.162 17.695 1.00 56.69 259 VAL B CA 1
ATOM 4008 C C . VAL B 1 263 ? 23.413 -24.802 16.219 1.00 58.00 259 VAL B C 1
ATOM 4009 O O . VAL B 1 263 ? 24.404 -25.011 15.525 1.00 59.15 259 VAL B O 1
ATOM 4013 N N . THR B 1 264 ? 22.283 -24.249 15.764 1.00 58.38 260 THR B N 1
ATOM 4014 C CA . THR B 1 264 ? 22.132 -23.708 14.408 1.00 59.91 260 THR B CA 1
ATOM 4015 C C . THR B 1 264 ? 21.075 -22.574 14.309 1.00 60.08 260 THR B C 1
ATOM 4016 O O . THR B 1 264 ? 20.318 -22.349 15.254 1.00 59.17 260 THR B O 1
ATOM 4020 N N . ASP B 1 265 ? 21.041 -21.866 13.175 1.00 62.05 261 ASP B N 1
ATOM 4021 C CA . ASP B 1 265 ? 20.025 -20.831 12.890 1.00 63.15 261 ASP B CA 1
ATOM 4022 C C . ASP B 1 265 ? 19.598 -20.876 11.423 1.00 65.78 261 ASP B C 1
ATOM 4023 O O . ASP B 1 265 ? 20.159 -21.653 10.640 1.00 66.93 261 ASP B O 1
ATOM 4025 N N . THR B 1 266 ? 18.617 -20.034 11.066 1.00 67.04 262 THR B N 1
ATOM 4026 C CA . THR B 1 266 ? 18.127 -19.859 9.678 1.00 69.68 262 THR B CA 1
ATOM 4027 C C . THR B 1 266 ? 19.234 -19.508 8.654 1.00 71.70 262 THR B C 1
ATOM 4028 O O . THR B 1 266 ? 20.191 -18.807 8.986 1.00 71.73 262 THR B O 1
ATOM 4032 N N . TRP B 1 267 ? 19.108 -20.005 7.420 1.00 74.31 263 TRP B N 1
ATOM 4033 C CA . TRP B 1 267 ? 19.913 -19.497 6.282 1.00 76.40 263 TRP B CA 1
ATOM 4034 C C . TRP B 1 267 ? 19.169 -19.508 4.935 1.00 78.37 263 TRP B C 1
ATOM 4035 O O . TRP B 1 267 ? 18.152 -18.817 4.756 1.00 78.59 263 TRP B O 1
ATOM 4046 N N . LYS B 1 276 ? 20.777 -16.630 -2.621 1.00 97.30 272 LYS B N 1
ATOM 4047 C CA . LYS B 1 276 ? 19.773 -17.669 -2.436 1.00 96.84 272 LYS B CA 1
ATOM 4048 C C . LYS B 1 276 ? 20.103 -18.889 -3.286 1.00 98.71 272 LYS B C 1
ATOM 4049 O O . LYS B 1 276 ? 20.137 -20.018 -2.789 1.00 97.92 272 LYS B O 1
ATOM 4051 N N . ILE B 1 277 ? 20.360 -18.647 -4.569 1.00 101.45 273 ILE B N 1
ATOM 4052 C CA . ILE B 1 277 ? 20.593 -19.718 -5.540 1.00 103.81 273 ILE B CA 1
ATOM 4053 C C . ILE B 1 277 ? 21.825 -20.566 -5.193 1.00 103.59 273 ILE B C 1
ATOM 4054 O O . ILE B 1 277 ? 21.707 -21.776 -4.977 1.00 103.47 273 ILE B O 1
ATOM 4056 N N . LYS B 1 278 ? 22.990 -19.917 -5.114 1.00 103.57 274 LYS B N 1
ATOM 4057 C CA . LYS B 1 278 ? 24.265 -20.583 -4.809 1.00 103.37 274 LYS B CA 1
ATOM 4058 C C . LYS B 1 278 ? 24.346 -21.149 -3.387 1.00 100.69 274 LYS B C 1
ATOM 4059 O O . LYS B 1 278 ? 25.143 -22.052 -3.124 1.00 101.00 274 LYS B O 1
ATOM 4061 N N . ARG B 1 279 ? 23.524 -20.621 -2.481 1.00 98.13 275 ARG B N 1
ATOM 4062 C CA . ARG B 1 279 ? 23.541 -21.037 -1.079 1.00 95.33 275 ARG B CA 1
ATOM 4063 C C . ARG B 1 279 ? 23.194 -22.511 -0.850 1.00 94.69 275 ARG B C 1
ATOM 4064 O O . ARG B 1 279 ? 23.950 -23.226 -0.191 1.00 93.91 275 ARG B O 1
ATOM 4072 N N . LEU B 1 280 ? 22.060 -22.958 -1.394 1.00 94.76 276 LEU B N 1
ATOM 4073 C CA . LEU B 1 280 ? 21.587 -24.339 -1.204 1.00 94.06 276 LEU B CA 1
ATOM 4074 C C . LEU B 1 280 ? 22.616 -25.422 -1.596 1.00 94.79 276 LEU B C 1
ATOM 4075 O O . LEU B 1 280 ? 22.721 -26.443 -0.916 1.00 94.01 276 LEU B O 1
ATOM 4077 N N . GLU B 1 281 ? 23.371 -25.196 -2.673 1.00 95.93 277 GLU B N 1
ATOM 4078 C CA . GLU B 1 281 ? 24.434 -26.128 -3.076 1.00 96.83 277 GLU B CA 1
ATOM 4079 C C . GLU B 1 281 ? 25.597 -26.123 -2.076 1.00 95.08 277 GLU B C 1
ATOM 4080 O O . GLU B 1 281 ? 26.192 -27.168 -1.816 1.00 95.59 277 GLU B O 1
ATOM 4082 N N . ALA B 1 282 ? 25.900 -24.962 -1.497 1.00 92.96 278 ALA B N 1
ATOM 4083 C CA . ALA B 1 282 ? 27.002 -24.839 -0.536 1.00 91.12 278 ALA B CA 1
ATOM 4084 C C . ALA B 1 282 ? 26.683 -25.436 0.848 1.00 88.55 278 ALA B C 1
ATOM 4085 O O . ALA B 1 282 ? 27.571 -25.966 1.525 1.00 88.22 278 ALA B O 1
ATOM 4087 N N . PHE B 1 283 ? 25.415 -25.349 1.257 1.00 86.62 279 PHE B N 1
ATOM 4088 C CA . PHE B 1 283 ? 24.952 -25.860 2.562 1.00 83.95 279 PHE B CA 1
ATOM 4089 C C . PHE B 1 283 ? 24.421 -27.299 2.498 1.00 84.07 279 PHE B C 1
ATOM 4090 O O . PHE B 1 283 ? 23.772 -27.769 3.442 1.00 82.36 279 PHE B O 1
ATOM 4098 N N . LYS B 1 284 ? 24.719 -27.979 1.386 1.00 85.58 280 LYS B N 1
ATOM 4099 C CA . LYS B 1 284 ? 24.298 -29.356 1.113 1.00 86.25 280 LYS B CA 1
ATOM 4100 C C . LYS B 1 284 ? 24.399 -30.268 2.338 1.00 84.78 280 LYS B C 1
ATOM 4101 O O . LYS B 1 284 ? 23.396 -30.825 2.784 1.00 84.28 280 LYS B O 1
ATOM 4103 N N . ASP B 1 285 ? 25.610 -30.392 2.883 1.00 84.00 281 ASP B N 1
ATOM 4104 C CA . ASP B 1 285 ? 25.883 -31.292 4.012 1.00 82.68 281 ASP B CA 1
ATOM 4105 C C . ASP B 1 285 ? 25.575 -30.671 5.377 1.00 79.53 281 ASP B C 1
ATOM 4106 O O . ASP B 1 285 ? 25.922 -31.248 6.403 1.00 78.77 281 ASP B O 1
ATOM 4111 N N . PHE B 1 286 ? 24.925 -29.511 5.398 1.00 77.55 282 PHE B N 1
ATOM 4112 C CA . PHE B 1 286 ? 24.864 -28.723 6.631 1.00 74.67 282 PHE B CA 1
ATOM 4113 C C . PHE B 1 286 ? 23.596 -28.829 7.486 1.00 72.78 282 PHE B C 1
ATOM 4114 O O . PHE B 1 286 ? 23.503 -28.171 8.524 1.00 71.53 282 PHE B O 1
ATOM 4122 N N . LYS B 1 287 ? 22.643 -29.668 7.082 1.00 72.70 283 LYS B N 1
ATOM 4123 C CA . LYS B 1 287 ? 21.449 -29.931 7.904 1.00 70.96 283 LYS B CA 1
ATOM 4124 C C . LYS B 1 287 ? 21.844 -30.644 9.210 1.00 69.94 283 LYS B C 1
ATOM 4125 O O . LYS B 1 287 ? 22.636 -31.595 9.166 1.00 70.95 283 LYS B O 1
ATOM 4131 N N . VAL B 1 288 ? 21.327 -30.190 10.358 1.00 67.65 284 VAL B N 1
ATOM 4132 C CA . VAL B 1 288 ? 21.555 -30.929 11.616 1.00 66.99 284 VAL B CA 1
ATOM 4133 C C . VAL B 1 288 ? 20.575 -32.095 11.719 1.00 67.94 284 VAL B C 1
ATOM 4134 O O . VAL B 1 288 ? 19.359 -31.874 11.804 1.00 67.37 284 VAL B O 1
ATOM 4138 N N . THR B 1 289 ? 21.111 -33.324 11.701 1.00 69.11 285 THR B N 1
ATOM 4139 C CA . THR B 1 289 ? 20.304 -34.551 11.789 1.00 70.29 285 THR B CA 1
ATOM 4140 C C . THR B 1 289 ? 20.838 -35.507 12.858 1.00 70.56 285 THR B C 1
ATOM 4141 O O . THR B 1 289 ? 21.924 -35.281 13.392 1.00 70.13 285 THR B O 1
ATOM 4145 N N . SER B 1 290 ? 20.085 -36.574 13.154 1.00 71.60 286 SER B N 1
ATOM 4146 C CA . SER B 1 290 ? 20.555 -37.638 14.063 1.00 72.38 286 SER B CA 1
ATOM 4147 C C . SER B 1 290 ? 21.687 -38.457 13.483 1.00 73.78 286 SER B C 1
ATOM 4148 O O . SER B 1 290 ? 22.579 -38.872 14.226 1.00 74.10 286 SER B O 1
ATOM 4151 N N . GLU B 1 291 ? 21.645 -38.714 12.176 1.00 74.73 287 GLU B N 1
ATOM 4152 C CA . GLU B 1 291 ? 22.750 -39.416 11.536 1.00 76.18 287 GLU B CA 1
ATOM 4153 C C . GLU B 1 291 ? 24.038 -38.597 11.698 1.00 75.21 287 GLU B C 1
ATOM 4154 O O . GLU B 1 291 ? 25.094 -39.161 12.015 1.00 75.70 287 GLU B O 1
ATOM 4156 N N . LEU B 1 292 ? 23.940 -37.270 11.534 1.00 73.72 288 LEU B N 1
ATOM 4157 C CA . LEU B 1 292 ? 25.115 -36.394 11.687 1.00 72.72 288 LEU B CA 1
ATOM 4158 C C . LEU B 1 292 ? 25.806 -36.586 13.041 1.00 72.34 288 LEU B C 1
ATOM 4159 O O . LEU B 1 292 ? 27.016 -36.831 13.102 1.00 73.00 288 LEU B O 1
ATOM 4164 N N . ALA B 1 293 ? 25.024 -36.501 14.113 1.00 71.33 289 ALA B N 1
ATOM 4165 C CA . ALA B 1 293 ? 25.547 -36.651 15.466 1.00 71.22 289 ALA B CA 1
ATOM 4166 C C . ALA B 1 293 ? 26.264 -37.994 15.697 1.00 73.32 289 ALA B C 1
ATOM 4167 O O . ALA B 1 293 ? 27.406 -38.015 16.180 1.00 73.77 289 ALA B O 1
ATOM 4169 N N . LYS B 1 294 ? 25.600 -39.101 15.342 1.00 74.76 290 LYS B N 1
ATOM 4170 C CA . LYS B 1 294 ? 26.154 -40.453 15.517 1.00 76.47 290 LYS B CA 1
ATOM 4171 C C . LYS B 1 294 ? 27.400 -40.692 14.659 1.00 77.86 290 LYS B C 1
ATOM 4172 O O . LYS B 1 294 ? 28.315 -41.400 15.085 1.00 79.11 290 LYS B O 1
ATOM 4174 N N . ARG B 1 295 ? 27.426 -40.085 13.468 1.00 77.61 291 ARG B N 1
ATOM 4175 C CA . ARG B 1 295 ? 28.528 -40.227 12.501 1.00 78.79 291 ARG B CA 1
ATOM 4176 C C . ARG B 1 295 ? 29.753 -39.334 12.807 1.00 78.05 291 ARG B C 1
ATOM 4177 O O . ARG B 1 295 ? 30.866 -39.642 12.392 1.00 79.48 291 ARG B O 1
ATOM 4185 N N . GLY B 1 296 ? 29.552 -38.242 13.542 1.00 76.10 292 GLY B N 1
ATOM 4186 C CA . GLY B 1 296 ? 30.663 -37.376 13.964 1.00 75.49 292 GLY B CA 1
ATOM 4187 C C . GLY B 1 296 ? 31.131 -37.619 15.395 1.00 75.45 292 GLY B C 1
ATOM 4188 O O . GLY B 1 296 ? 32.093 -36.999 15.869 1.00 75.03 292 GLY B O 1
ATOM 4189 N N . GLY B 1 297 ? 30.445 -38.523 16.086 1.00 75.74 293 GLY B N 1
ATOM 4190 C CA . GLY B 1 297 ? 30.797 -38.889 17.452 1.00 76.40 293 GLY B CA 1
ATOM 4191 C C . GLY B 1 297 ? 30.556 -37.806 18.489 1.00 74.85 293 GLY B C 1
ATOM 4192 O O . GLY B 1 297 ? 31.345 -37.663 19.426 1.00 75.14 293 GLY B O 1
ATOM 4193 N N . ALA B 1 298 ? 29.478 -37.034 18.325 1.00 73.33 294 ALA B N 1
ATOM 4194 C CA . ALA B 1 298 ? 29.057 -36.088 19.369 1.00 71.83 294 ALA B CA 1
ATOM 4195 C C . ALA B 1 298 ? 28.639 -36.875 20.601 1.00 72.20 294 ALA B C 1
ATOM 4196 O O . ALA B 1 298 ? 28.196 -38.022 20.497 1.00 73.32 294 ALA B O 1
ATOM 4198 N N . LYS B 1 299 ? 28.787 -36.251 21.761 1.00 71.56 295 LYS B N 1
ATOM 4199 C CA . LYS B 1 299 ? 28.493 -36.891 23.034 1.00 72.39 295 LYS B CA 1
ATOM 4200 C C . LYS B 1 299 ? 27.113 -37.566 23.061 1.00 72.53 295 LYS B C 1
ATOM 4201 O O . LYS B 1 299 ? 26.169 -37.114 22.411 1.00 71.67 295 LYS B O 1
ATOM 4207 N N . GLU B 1 300 ? 27.034 -38.657 23.818 1.00 74.07 296 GLU B N 1
ATOM 4208 C CA . GLU B 1 300 ? 25.843 -39.488 23.963 1.00 74.67 296 GLU B CA 1
ATOM 4209 C C . GLU B 1 300 ? 24.574 -38.731 24.406 1.00 72.63 296 GLU B C 1
ATOM 4210 O O . GLU B 1 300 ? 23.510 -38.919 23.820 1.00 72.60 296 GLU B O 1
ATOM 4216 N N . ASN B 1 301 ? 24.672 -37.888 25.430 1.00 71.05 297 ASN B N 1
ATOM 4217 C CA . ASN B 1 301 ? 23.489 -37.133 25.886 1.00 69.19 297 ASN B CA 1
ATOM 4218 C C . ASN B 1 301 ? 23.418 -35.673 25.353 1.00 66.76 297 ASN B C 1
ATOM 4219 O O . ASN B 1 301 ? 23.066 -34.744 26.092 1.00 65.82 297 ASN B O 1
ATOM 4221 N N . TRP B 1 302 ? 23.732 -35.478 24.068 1.00 65.84 298 TRP B N 1
ATOM 4222 C CA . TRP B 1 302 ? 23.831 -34.126 23.503 1.00 63.40 298 TRP B CA 1
ATOM 4223 C C . TRP B 1 302 ? 22.495 -33.413 23.396 1.00 61.82 298 TRP B C 1
ATOM 4224 O O . TRP B 1 302 ? 21.462 -34.046 23.230 1.00 62.58 298 TRP B O 1
ATOM 4235 N N . LYS B 1 303 ? 22.537 -32.087 23.468 1.00 59.95 299 LYS B N 1
ATOM 4236 C CA . LYS B 1 303 ? 21.341 -31.258 23.479 1.00 58.49 299 LYS B CA 1
ATOM 4237 C C . LYS B 1 303 ? 21.319 -30.333 22.266 1.00 57.63 299 LYS B C 1
ATOM 4238 O O . LYS B 1 303 ? 22.391 -29.967 21.769 1.00 58.08 299 LYS B O 1
ATOM 4244 N N . PHE B 1 304 ? 20.119 -29.953 21.803 1.00 56.54 300 PHE B N 1
ATOM 4245 C CA . PHE B 1 304 ? 19.941 -29.072 20.631 1.00 55.68 300 PHE B CA 1
ATOM 4246 C C . PHE B 1 304 ? 19.394 -27.670 20.967 1.00 54.54 300 PHE B C 1
ATOM 4247 O O . PHE B 1 304 ? 18.541 -27.524 21.845 1.00 54.36 300 PHE B O 1
ATOM 4255 N N . MET B 1 305 ? 19.859 -26.653 20.240 1.00 53.92 301 MET B N 1
ATOM 4256 C CA . MET B 1 305 ? 19.383 -25.279 20.425 1.00 52.82 301 MET B CA 1
ATOM 4257 C C . MET B 1 305 ? 19.183 -24.558 19.075 1.00 53.40 301 MET B C 1
ATOM 4258 O O . MET B 1 305 ? 19.825 -24.908 18.090 1.00 54.61 301 MET B O 1
ATOM 4263 N N . HIS B 1 306 ? 18.299 -23.558 19.042 1.00 53.02 302 HIS B N 1
ATOM 4264 C CA . HIS B 1 306 ? 17.946 -22.808 17.830 1.00 53.74 302 HIS B CA 1
ATOM 4265 C C . HIS B 1 306 ? 17.102 -21.619 18.288 1.00 53.40 302 HIS B C 1
ATOM 4266 O O . HIS B 1 306 ? 16.070 -21.823 18.932 1.00 53.11 302 HIS B O 1
ATOM 4273 N N . CYS B 1 307 ? 17.523 -20.393 17.966 1.00 53.82 303 CYS B N 1
ATOM 4274 C CA . CYS B 1 307 ? 16.840 -19.195 18.497 1.00 54.29 303 CYS B CA 1
ATOM 4275 C C . CYS B 1 307 ? 15.462 -18.910 17.893 1.00 55.21 303 CYS B C 1
ATOM 4276 O O . CYS B 1 307 ? 14.649 -18.207 18.499 1.00 54.78 303 CYS B O 1
ATOM 4279 N N . LEU B 1 308 ? 15.193 -19.465 16.715 1.00 57.19 304 LEU B N 1
ATOM 4280 C CA . LEU B 1 308 ? 13.883 -19.319 16.064 1.00 58.52 304 LEU B CA 1
ATOM 4281 C C . LEU B 1 308 ? 13.741 -17.967 15.318 1.00 59.25 304 LEU B C 1
ATOM 4282 O O . LEU B 1 308 ? 14.433 -16.987 15.654 1.00 58.79 304 LEU B O 1
ATOM 4287 N N . PRO B 1 309 ? 12.843 -17.911 14.302 1.00 60.48 305 PRO B N 1
ATOM 4288 C CA . PRO B 1 309 ? 11.937 -19.004 13.881 1.00 61.50 305 PRO B CA 1
ATOM 4289 C C . PRO B 1 309 ? 12.720 -20.068 13.150 1.00 62.27 305 PRO B C 1
ATOM 4290 O O . PRO B 1 309 ? 13.847 -19.806 12.715 1.00 62.47 305 PRO B O 1
ATOM 4294 N N . ARG B 1 310 ? 12.131 -21.247 13.018 1.00 63.02 306 ARG B N 1
ATOM 4295 C CA . ARG B 1 310 ? 12.843 -22.393 12.474 1.00 64.12 306 ARG B CA 1
ATOM 4296 C C . ARG B 1 310 ? 12.256 -22.827 11.145 1.00 66.21 306 ARG B C 1
ATOM 4297 O O . ARG B 1 310 ? 11.072 -23.158 11.070 1.00 67.13 306 ARG B O 1
ATOM 4305 N N . HIS B 1 311 ? 13.090 -22.829 10.106 1.00 67.12 307 HIS B N 1
ATOM 4306 C CA . HIS B 1 311 ? 12.709 -23.373 8.802 1.00 69.23 307 HIS B CA 1
ATOM 4307 C C . HIS B 1 311 ? 13.194 -24.850 8.639 1.00 70.04 307 HIS B C 1
ATOM 4308 O O . HIS B 1 311 ? 14.006 -25.327 9.446 1.00 69.12 307 HIS B O 1
ATOM 4315 N N . PRO B 1 312 ? 12.682 -25.586 7.621 1.00 71.86 308 PRO B N 1
ATOM 4316 C CA . PRO B 1 312 ? 12.918 -27.047 7.566 1.00 72.78 308 PRO B CA 1
ATOM 4317 C C . PRO B 1 312 ? 14.319 -27.470 7.115 1.00 72.93 308 PRO B C 1
ATOM 4318 O O . PRO B 1 312 ? 14.665 -28.665 7.166 1.00 73.66 308 PRO B O 1
ATOM 4322 N N . GLU B 1 313 ? 15.109 -26.495 6.676 1.00 72.10 309 GLU B N 1
ATOM 4323 C CA . GLU B 1 313 ? 16.385 -26.772 6.033 1.00 72.32 309 GLU B CA 1
ATOM 4324 C C . GLU B 1 313 ? 17.478 -27.039 7.046 1.00 70.59 309 GLU B C 1
ATOM 4325 O O . GLU B 1 313 ? 18.297 -27.929 6.821 1.00 71.46 309 GLU B O 1
ATOM 4331 N N . GLU B 1 314 ? 17.488 -26.283 8.151 1.00 68.16 310 GLU B N 1
ATOM 4332 C CA . GLU B 1 314 ? 18.600 -26.342 9.124 1.00 66.64 310 GLU B CA 1
ATOM 4333 C C . GLU B 1 314 ? 18.551 -27.536 10.063 1.00 66.00 310 GLU B C 1
ATOM 4334 O O . GLU B 1 314 ? 19.597 -28.007 10.518 1.00 66.24 310 GLU B O 1
ATOM 4340 N N . VAL B 1 315 ? 17.349 -28.020 10.357 1.00 65.42 311 VAL B N 1
ATOM 4341 C CA . VAL B 1 315 ? 17.178 -29.136 11.284 1.00 64.91 311 VAL B CA 1
ATOM 4342 C C . VAL B 1 315 ? 15.951 -29.951 10.910 1.00 66.18 311 VAL B C 1
ATOM 4343 O O . VAL B 1 315 ? 14.926 -29.395 10.502 1.00 66.53 311 VAL B O 1
ATOM 4347 N N . SER B 1 316 ? 16.068 -31.269 11.034 1.00 67.30 312 SER B N 1
ATOM 4348 C CA . SER B 1 316 ? 14.938 -32.179 10.810 1.00 68.82 312 SER B CA 1
ATOM 4349 C C . SER B 1 316 ? 13.936 -32.104 11.966 1.00 67.92 312 SER B C 1
ATOM 4350 O O . SER B 1 316 ? 14.249 -31.576 13.036 1.00 66.42 312 SER B O 1
ATOM 4353 N N . ASP B 1 317 ? 12.739 -32.639 11.735 1.00 69.05 313 ASP B N 1
ATOM 4354 C CA . ASP B 1 317 ? 11.725 -32.772 12.771 1.00 68.70 313 ASP B CA 1
ATOM 4355 C C . ASP B 1 317 ? 12.150 -33.691 13.910 1.00 68.53 313 ASP B C 1
ATOM 4356 O O . ASP B 1 317 ? 11.908 -33.384 15.082 1.00 67.67 313 ASP B O 1
ATOM 4361 N N . GLU B 1 318 ? 12.785 -34.805 13.558 1.00 69.50 314 GLU B N 1
ATOM 4362 C CA . GLU B 1 318 ? 13.237 -35.798 14.526 1.00 69.89 314 GLU B CA 1
ATOM 4363 C C . GLU B 1 318 ? 14.099 -35.190 15.657 1.00 67.68 314 GLU B C 1
ATOM 4364 O O . GLU B 1 318 ? 13.883 -35.483 16.840 1.00 67.68 314 GLU B O 1
ATOM 4370 N N . VAL B 1 319 ? 15.059 -34.339 15.302 1.00 65.74 315 VAL B N 1
ATOM 4371 C CA . VAL B 1 319 ? 15.826 -33.619 16.313 1.00 63.21 315 VAL B CA 1
ATOM 4372 C C . VAL B 1 319 ? 14.959 -32.543 17.003 1.00 61.42 315 VAL B C 1
ATOM 4373 O O . VAL B 1 319 ? 14.829 -32.538 18.223 1.00 60.69 315 VAL B O 1
ATOM 4377 N N . PHE B 1 320 ? 14.347 -31.664 16.211 1.00 60.76 316 PHE B N 1
ATOM 4378 C CA . PHE B 1 320 ? 13.620 -30.471 16.716 1.00 59.18 316 PHE B CA 1
ATOM 4379 C C . PHE B 1 320 ? 12.548 -30.722 17.806 1.00 59.38 316 PHE B C 1
ATOM 4380 O O . PHE B 1 320 ? 12.395 -29.908 18.731 1.00 57.91 316 PHE B O 1
ATOM 4388 N N . TYR B 1 321 ? 11.818 -31.836 17.680 1.00 60.76 317 TYR B N 1
ATOM 4389 C CA . TYR B 1 321 ? 10.758 -32.188 18.623 1.00 60.89 317 TYR B CA 1
ATOM 4390 C C . TYR B 1 321 ? 11.146 -33.323 19.567 1.00 61.61 317 TYR B C 1
ATOM 4391 O O . TYR B 1 321 ? 10.298 -33.834 20.290 1.00 62.42 317 TYR B O 1
ATOM 4400 N N . SER B 1 322 ? 12.421 -33.711 19.568 1.00 61.58 318 SER B N 1
ATOM 4401 C CA . SER B 1 322 ? 12.900 -34.763 20.472 1.00 62.47 318 SER B CA 1
ATOM 4402 C C . SER B 1 322 ? 13.083 -34.255 21.916 1.00 61.40 318 SER B C 1
ATOM 4403 O O . SER B 1 322 ? 12.985 -33.052 22.182 1.00 59.51 318 SER B O 1
ATOM 4406 N N . GLU B 1 323 ? 13.354 -35.184 22.834 1.00 62.45 319 GLU B N 1
ATOM 4407 C CA . GLU B 1 323 ? 13.610 -34.853 24.238 1.00 61.90 319 GLU B CA 1
ATOM 4408 C C . GLU B 1 323 ? 14.902 -34.042 24.420 1.00 60.54 319 GLU B C 1
ATOM 4409 O O . GLU B 1 323 ? 15.022 -33.256 25.368 1.00 59.89 319 GLU B O 1
ATOM 4411 N N . ARG B 1 324 ? 15.854 -34.201 23.505 1.00 60.26 320 ARG B N 1
ATOM 4412 C CA . ARG B 1 324 ? 17.118 -33.479 23.616 1.00 59.03 320 ARG B CA 1
ATOM 4413 C C . ARG B 1 324 ? 17.058 -32.034 23.082 1.00 57.04 320 ARG B C 1
ATOM 4414 O O . ARG B 1 324 ? 18.075 -31.347 23.022 1.00 56.48 320 ARG B O 1
ATOM 4422 N N . S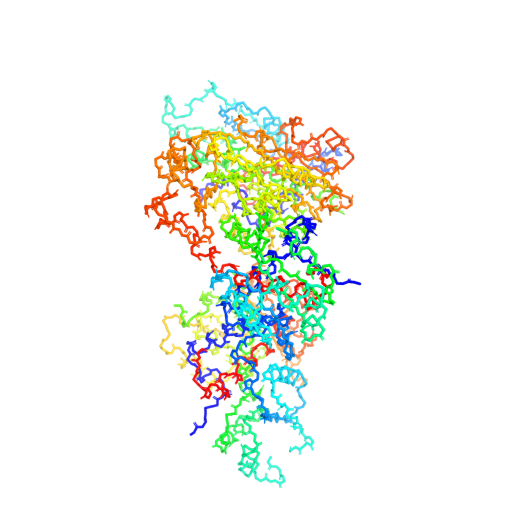ER B 1 325 ? 15.866 -31.579 22.713 1.00 56.32 321 SER B N 1
ATOM 4423 C CA . SER B 1 325 ? 15.674 -30.238 22.164 1.00 54.63 321 SER B CA 1
ATOM 4424 C C . SER B 1 325 ? 15.307 -29.253 23.273 1.00 53.31 321 SER B C 1
ATOM 4425 O O . SER B 1 325 ? 14.346 -29.478 24.016 1.00 53.57 321 SER B O 1
ATOM 4428 N N . LEU B 1 326 ? 16.068 -28.166 23.389 1.00 51.59 322 LEU B N 1
ATOM 4429 C CA . LEU B 1 326 ? 15.781 -27.163 24.415 1.00 50.17 322 LEU B CA 1
ATOM 4430 C C . LEU B 1 326 ? 15.121 -25.897 23.859 1.00 49.30 322 LEU B C 1
ATOM 4431 O O . LEU B 1 326 ? 15.054 -24.873 24.546 1.00 48.47 322 LEU B O 1
ATOM 4436 N N . VAL B 1 327 ? 14.597 -25.998 22.636 1.00 49.67 323 VAL B N 1
ATOM 4437 C CA . VAL B 1 327 ? 14.068 -24.868 21.858 1.00 48.49 323 VAL B CA 1
ATOM 4438 C C . VAL B 1 327 ? 12.990 -23.978 22.546 1.00 47.94 323 VAL B C 1
ATOM 4439 O O . VAL B 1 327 ? 13.094 -22.747 22.534 1.00 47.31 323 VAL B O 1
ATOM 4443 N N . PHE B 1 328 ? 11.979 -24.585 23.156 1.00 48.56 324 PHE B N 1
ATOM 4444 C CA . PHE B 1 328 ? 10.880 -23.808 23.764 1.00 48.04 324 PHE B CA 1
ATOM 4445 C C . PHE B 1 328 ? 11.224 -23.143 25.129 1.00 47.01 324 PHE B C 1
ATOM 4446 O O . PHE B 1 328 ? 10.824 -21.987 25.379 1.00 45.89 324 PHE B O 1
ATOM 4454 N N . PRO B 1 329 ? 11.967 -23.857 26.005 1.00 46.92 325 PRO B N 1
ATOM 4455 C CA . PRO B 1 329 ? 12.514 -23.122 27.152 1.00 46.13 325 PRO B CA 1
ATOM 4456 C C . PRO B 1 329 ? 13.399 -21.950 26.694 1.00 45.14 325 PRO B C 1
ATOM 4457 O O . PRO B 1 329 ? 13.326 -20.864 27.274 1.00 44.77 325 PRO B O 1
ATOM 4461 N N . GLU B 1 330 ? 14.196 -22.173 25.646 1.00 45.02 326 GLU B N 1
ATOM 4462 C CA . GLU B 1 330 ? 15.088 -21.156 25.077 1.00 44.02 326 GLU B CA 1
ATOM 4463 C C . GLU B 1 330 ? 14.330 -19.873 24.732 1.00 42.85 326 GLU B C 1
ATOM 4464 O O . GLU B 1 330 ? 14.781 -18.764 25.036 1.00 41.69 326 GLU B O 1
ATOM 4470 N N . ALA B 1 331 ? 13.172 -20.046 24.098 1.00 42.84 327 ALA B N 1
ATOM 4471 C CA . ALA B 1 331 ? 12.332 -18.931 23.678 1.00 41.78 327 ALA B CA 1
ATOM 4472 C C . ALA B 1 331 ? 11.772 -18.176 24.892 1.00 41.17 327 ALA B C 1
ATOM 4473 O O . ALA B 1 331 ? 11.872 -16.945 24.939 1.00 40.37 327 ALA B O 1
ATOM 4475 N N . GLU B 1 332 ? 11.205 -18.920 25.857 1.00 41.24 328 GLU B N 1
ATOM 4476 C CA . GLU B 1 332 ? 10.681 -18.380 27.124 1.00 40.62 328 GLU B CA 1
ATOM 4477 C C . GLU B 1 332 ? 11.775 -17.610 27.889 1.00 39.75 328 GLU B C 1
ATOM 4478 O O . GLU B 1 332 ? 11.509 -16.579 28.535 1.00 39.22 328 GLU B O 1
ATOM 4484 N N . ASN B 1 333 ? 13.011 -18.097 27.801 1.00 39.25 329 ASN B N 1
ATOM 4485 C CA . ASN B 1 333 ? 14.111 -17.459 28.518 1.00 38.58 329 ASN B CA 1
ATOM 4486 C C . ASN B 1 333 ? 14.435 -16.008 28.098 1.00 37.75 329 ASN B C 1
ATOM 4487 O O . ASN B 1 333 ? 15.060 -15.261 28.844 1.00 37.17 329 ASN B O 1
ATOM 4492 N N . ARG B 1 334 ? 13.952 -15.591 26.937 1.00 37.83 330 ARG B N 1
ATOM 4493 C CA . ARG B 1 334 ? 14.049 -14.190 26.552 1.00 37.66 330 ARG B CA 1
ATOM 4494 C C . ARG B 1 334 ? 13.302 -13.264 27.520 1.00 37.47 330 ARG B C 1
ATOM 4495 O O . ARG B 1 334 ? 13.717 -12.103 27.699 1.00 37.35 330 ARG B O 1
ATOM 4503 N N . LEU B 1 335 ? 12.220 -13.772 28.138 1.00 37.29 331 LEU B N 1
ATOM 4504 C CA . LEU B 1 335 ? 11.471 -13.011 29.155 1.00 36.23 331 LEU B CA 1
ATOM 4505 C C . LEU B 1 335 ? 12.303 -12.752 30.395 1.00 36.10 331 LEU B C 1
ATOM 4506 O O . LEU B 1 335 ? 12.344 -11.626 30.877 1.00 36.37 331 LEU B O 1
ATOM 4511 N N . TRP B 1 336 ? 12.960 -13.787 30.911 1.00 36.10 332 TRP B N 1
ATOM 4512 C CA . TRP B 1 336 ? 13.700 -13.663 32.159 1.00 35.96 332 TRP B CA 1
ATOM 4513 C C . TRP B 1 336 ? 14.997 -12.880 31.939 1.00 36.11 332 TRP B C 1
ATOM 4514 O O . TRP B 1 336 ? 15.423 -12.140 32.818 1.00 36.58 332 TRP B O 1
ATOM 4525 N N . ALA B 1 337 ? 15.569 -12.997 30.741 1.00 36.19 333 ALA B N 1
ATOM 4526 C CA . ALA B 1 337 ? 16.732 -12.203 30.294 1.00 36.01 333 ALA B CA 1
ATOM 4527 C C . ALA B 1 337 ? 16.469 -10.698 30.273 1.00 35.97 333 ALA B C 1
ATOM 4528 O O . ALA B 1 337 ? 17.281 -9.882 30.763 1.00 36.17 333 ALA B O 1
ATOM 4530 N N . ALA B 1 338 ? 15.340 -10.326 29.677 1.00 35.68 334 ALA B N 1
ATOM 4531 C CA . ALA B 1 338 ? 14.965 -8.925 29.582 1.00 35.21 334 ALA B CA 1
ATOM 4532 C C . ALA B 1 338 ? 14.713 -8.300 30.973 1.00 35.23 334 ALA B C 1
ATOM 4533 O O . ALA B 1 338 ? 15.206 -7.189 31.250 1.00 35.37 334 ALA B O 1
ATOM 4535 N N . ILE B 1 339 ? 13.994 -9.019 31.846 1.00 34.87 335 ILE B N 1
ATOM 4536 C CA . ILE B 1 339 ? 13.762 -8.563 33.221 1.00 34.70 335 ILE B CA 1
ATOM 4537 C C . ILE B 1 339 ? 15.114 -8.222 33.863 1.00 35.31 335 ILE B C 1
ATOM 4538 O O . ILE B 1 339 ? 15.315 -7.115 34.374 1.00 35.83 335 ILE B O 1
ATOM 4543 N N . SER B 1 340 ? 16.046 -9.173 33.807 1.00 35.25 336 SER B N 1
ATOM 4544 C CA . SER B 1 340 ? 17.335 -9.019 34.445 1.00 35.70 336 SER B CA 1
ATOM 4545 C C . SER B 1 340 ? 18.181 -7.904 33.816 1.00 35.67 336 SER B C 1
ATOM 4546 O O . SER B 1 340 ? 18.948 -7.258 34.513 1.00 35.92 336 SER B O 1
ATOM 4549 N N . ALA B 1 341 ? 18.043 -7.677 32.510 1.00 35.41 337 ALA B N 1
ATOM 4550 C CA . ALA B 1 341 ? 18.816 -6.614 31.856 1.00 36.12 337 ALA B CA 1
ATOM 4551 C C . ALA B 1 341 ? 18.235 -5.199 32.094 1.00 36.38 337 ALA B C 1
ATOM 4552 O O . ALA B 1 341 ? 18.995 -4.242 32.319 1.00 36.65 337 ALA B O 1
ATOM 4554 N N . LEU B 1 342 ? 16.902 -5.078 32.057 1.00 35.83 338 LEU B N 1
ATOM 4555 C CA . LEU B 1 342 ? 16.238 -3.819 32.362 1.00 35.97 338 LEU B CA 1
ATOM 4556 C C . LEU B 1 342 ? 16.476 -3.434 33.819 1.00 37.00 338 LEU B C 1
ATOM 4557 O O . LEU B 1 342 ? 16.726 -2.252 34.111 1.00 37.62 338 LEU B O 1
ATOM 4562 N N . GLU B 1 343 ? 16.411 -4.412 34.733 1.00 37.37 339 GLU B N 1
ATOM 4563 C CA . GLU B 1 343 ? 16.774 -4.133 36.136 1.00 38.44 339 GLU B CA 1
ATOM 4564 C C . GLU B 1 343 ? 18.190 -3.539 36.269 1.00 39.00 339 GLU B C 1
ATOM 4565 O O . GLU B 1 343 ? 18.369 -2.489 36.894 1.00 39.10 339 GLU B O 1
ATOM 4571 N N . ALA B 1 344 ? 19.171 -4.213 35.674 1.00 39.05 340 ALA B N 1
ATOM 4572 C CA . ALA B 1 344 ? 20.584 -3.834 35.812 1.00 40.38 340 ALA B CA 1
ATOM 4573 C C . ALA B 1 344 ? 20.919 -2.458 35.228 1.00 40.75 340 ALA B C 1
ATOM 4574 O O . ALA B 1 344 ? 21.648 -1.677 35.842 1.00 41.73 340 ALA B O 1
ATOM 4576 N N . PHE B 1 345 ? 20.368 -2.171 34.054 1.00 40.00 341 PHE B N 1
ATOM 4577 C CA . PHE B 1 345 ? 20.755 -1.001 33.292 1.00 40.51 341 PHE B CA 1
ATOM 4578 C C . PHE B 1 345 ? 19.887 0.238 33.565 1.00 40.80 341 PHE B C 1
ATOM 4579 O O . PHE B 1 345 ? 20.417 1.364 33.638 1.00 42.08 341 PHE B O 1
ATOM 4587 N N . VAL B 1 346 ? 18.577 0.038 33.730 1.00 39.77 342 VAL B N 1
ATOM 4588 C CA . VAL B 1 346 ? 17.674 1.151 34.026 1.00 39.86 342 VAL B CA 1
ATOM 4589 C C . VAL B 1 346 ? 17.557 1.446 35.532 1.00 40.74 342 VAL B C 1
ATOM 4590 O O . VAL B 1 346 ? 17.837 2.565 35.956 1.00 41.71 342 VAL B O 1
ATOM 4594 N N . VAL B 1 347 ? 17.141 0.460 36.327 1.00 40.49 343 VAL B N 1
ATOM 4595 C CA . VAL B 1 347 ? 16.961 0.659 37.775 1.00 41.18 343 VAL B CA 1
ATOM 4596 C C . VAL B 1 347 ? 18.267 0.821 38.585 1.00 42.73 343 VAL B C 1
ATOM 4597 O O . VAL B 1 347 ? 18.308 1.572 39.557 1.00 43.14 343 VAL B O 1
ATOM 4601 N N . ASN B 1 348 ? 19.312 0.090 38.207 1.00 43.40 344 ASN B N 1
ATOM 4602 C CA . ASN B 1 348 ? 20.529 0.049 39.008 1.00 45.53 344 ASN B CA 1
ATOM 4603 C C . ASN B 1 348 ? 21.565 1.009 38.439 1.00 46.85 344 ASN B C 1
ATOM 4604 O O . ASN B 1 348 ? 22.694 1.135 38.959 1.00 48.05 344 ASN B O 1
ATOM 4609 N N . LYS B 1 349 ? 21.146 1.668 37.354 1.00 46.58 345 LYS B N 1
ATOM 4610 C CA . LYS B 1 349 ? 21.915 2.692 36.639 1.00 47.51 345 LYS B CA 1
ATOM 4611 C C . LYS B 1 349 ? 23.318 2.194 36.258 1.00 48.36 345 LYS B C 1
ATOM 4612 O O . LYS B 1 349 ? 24.292 2.930 36.335 1.00 49.91 345 LYS B O 1
ATOM 4614 N N . GLY B 1 350 ? 23.392 0.930 35.839 1.00 47.85 346 GLY B N 1
ATOM 4615 C CA . GLY B 1 350 ? 24.588 0.366 35.228 1.00 48.80 346 GLY B CA 1
ATOM 4616 C C . GLY B 1 350 ? 25.418 -0.423 36.208 1.00 50.20 346 GLY B C 1
ATOM 4617 O O . GLY B 1 350 ? 26.309 -1.168 35.809 1.00 50.66 346 GLY B O 1
ATOM 4618 N N . LYS B 1 351 ? 25.122 -0.254 37.496 1.00 50.84 347 LYS B N 1
ATOM 4619 C CA . LYS B 1 351 ? 25.843 -0.947 38.564 1.00 52.21 347 LYS B CA 1
ATOM 4620 C C . LYS B 1 351 ? 25.241 -2.360 38.790 1.00 51.38 347 LYS B C 1
ATOM 4621 O O . LYS B 1 351 ? 24.160 -2.495 39.372 1.00 51.02 347 LYS B O 1
ATOM 4623 N N . ILE B 1 352 ? 25.944 -3.397 38.334 1.00 51.28 348 ILE B N 1
ATOM 4624 C CA . ILE B 1 352 ? 25.422 -4.769 38.329 1.00 50.35 348 ILE B CA 1
ATOM 4625 C C . ILE B 1 352 ? 25.735 -5.616 39.584 1.00 51.91 348 ILE B C 1
ATOM 4626 O O . ILE B 1 352 ? 26.895 -5.817 39.945 1.00 53.71 348 ILE B O 1
ATOM 4631 N N . ALA B 1 353 ? 24.688 -6.123 40.228 1.00 51.72 349 ALA B N 1
ATOM 4632 C CA . ALA B 1 353 ? 24.810 -6.891 41.474 1.00 53.38 349 ALA B CA 1
ATOM 4633 C C . ALA B 1 353 ? 23.575 -7.781 41.719 1.00 53.02 349 ALA B C 1
ATOM 4634 O O . ALA B 1 353 ? 23.595 -8.725 42.534 1.00 53.90 349 ALA B O 1
ATOM 4637 N N . THR C 1 22 ? 52.409 -62.133 1.437 1.00 63.79 18 THR C N 1
ATOM 4638 C CA . THR C 1 22 ? 52.731 -61.362 0.195 1.00 62.52 18 THR C CA 1
ATOM 4639 C C . THR C 1 22 ? 52.779 -59.844 0.485 1.00 60.00 18 THR C C 1
ATOM 4640 O O . THR C 1 22 ? 51.959 -59.353 1.270 1.00 59.87 18 THR C O 1
ATOM 4642 N N . PRO C 1 23 ? 53.740 -59.107 -0.148 1.00 57.75 19 PRO C N 1
ATOM 4643 C CA . PRO C 1 23 ? 53.955 -57.649 -0.030 1.00 55.04 19 PRO C CA 1
ATOM 4644 C C . PRO C 1 23 ? 52.934 -56.768 -0.771 1.00 54.23 19 PRO C C 1
ATOM 4645 O O . PRO C 1 23 ? 52.411 -57.155 -1.824 1.00 54.98 19 PRO C O 1
ATOM 4649 N N . ARG C 1 24 ? 52.669 -55.585 -0.219 1.00 52.37 20 ARG C N 1
ATOM 4650 C CA . ARG C 1 24 ? 51.668 -54.669 -0.784 1.00 51.64 20 ARG C CA 1
ATOM 4651 C C . ARG C 1 24 ? 52.335 -53.601 -1.667 1.00 50.06 20 ARG C C 1
ATOM 4652 O O . ARG C 1 24 ? 53.335 -52.988 -1.263 1.00 48.86 20 ARG C O 1
ATOM 4660 N N . HIS C 1 25 ? 51.789 -53.387 -2.864 1.00 49.80 21 HIS C N 1
ATOM 4661 C CA . HIS C 1 25 ? 52.369 -52.418 -3.807 1.00 48.57 21 HIS C CA 1
ATOM 4662 C C . HIS C 1 25 ? 51.530 -51.152 -3.937 1.00 47.98 21 HIS C C 1
ATOM 4663 O O . HIS C 1 25 ? 50.331 -51.161 -3.660 1.00 48.83 21 HIS C O 1
ATOM 4670 N N . LEU C 1 26 ? 52.153 -50.072 -4.392 1.00 46.44 22 LEU C N 1
ATOM 4671 C CA . LEU C 1 26 ? 51.395 -48.884 -4.781 1.00 45.89 22 LEU C CA 1
ATOM 4672 C C . LEU C 1 26 ? 51.453 -48.670 -6.305 1.00 46.47 22 LEU C C 1
ATOM 4673 O O . LEU C 1 26 ? 52.496 -48.278 -6.840 1.00 46.34 22 LEU C O 1
ATOM 4678 N N . LEU C 1 27 ? 50.352 -48.943 -7.008 1.00 47.60 23 LEU C N 1
ATOM 4679 C CA . LEU C 1 27 ? 50.314 -48.733 -8.475 1.00 48.20 23 LEU C CA 1
ATOM 4680 C C . LEU C 1 27 ? 49.397 -47.567 -8.901 1.00 48.62 23 LEU C C 1
ATOM 4681 O O . LEU C 1 27 ? 49.689 -46.857 -9.878 1.00 49.06 23 LEU C O 1
ATOM 4686 N N . SER C 1 28 ? 48.312 -47.358 -8.153 1.00 48.54 24 SER C N 1
ATOM 4687 C CA . SER C 1 28 ? 47.345 -46.295 -8.444 1.00 48.70 24 SER C CA 1
ATOM 4688 C C . SER C 1 28 ? 46.703 -45.747 -7.156 1.00 48.21 24 SER C C 1
ATOM 4689 O O . SER C 1 28 ? 46.701 -46.418 -6.121 1.00 48.34 24 SER C O 1
ATOM 4692 N N . ILE C 1 29 ? 46.152 -44.538 -7.211 1.00 47.74 25 ILE C N 1
ATOM 4693 C CA . ILE C 1 29 ? 45.450 -44.004 -6.053 1.00 47.60 25 ILE C CA 1
ATOM 4694 C C . ILE C 1 29 ? 44.200 -44.843 -5.727 1.00 49.63 25 ILE C C 1
ATOM 4695 O O . ILE C 1 29 ? 43.657 -44.751 -4.628 1.00 50.40 25 ILE C O 1
ATOM 4700 N N . ALA C 1 30 ? 43.766 -45.681 -6.667 1.00 51.06 26 ALA C N 1
ATOM 4701 C CA . ALA C 1 30 ? 42.643 -46.601 -6.436 1.00 52.65 26 ALA C CA 1
ATOM 4702 C C . ALA C 1 30 ? 42.978 -47.764 -5.488 1.00 52.63 26 ALA C C 1
ATOM 4703 O O . ALA C 1 30 ? 42.066 -48.471 -5.034 1.00 54.34 26 ALA C O 1
ATOM 4705 N N . ASP C 1 31 ? 44.260 -47.983 -5.197 1.00 50.66 27 ASP C N 1
ATOM 4706 C CA . ASP C 1 31 ? 44.630 -48.993 -4.195 1.00 50.64 27 ASP C CA 1
ATOM 4707 C C . ASP C 1 31 ? 44.385 -48.500 -2.765 1.00 49.49 27 ASP C C 1
ATOM 4708 O O . ASP C 1 31 ? 44.626 -49.239 -1.803 1.00 49.34 27 ASP C O 1
ATOM 4713 N N . LEU C 1 32 ? 43.923 -47.262 -2.623 1.00 48.48 28 LEU C N 1
ATOM 4714 C CA . LEU C 1 32 ? 43.918 -46.610 -1.313 1.00 47.51 28 LEU C CA 1
ATOM 4715 C C . LEU C 1 32 ? 42.521 -46.295 -0.790 1.00 48.54 28 LEU C C 1
ATOM 4716 O O . LEU C 1 32 ? 41.669 -45.834 -1.543 1.00 49.25 28 LEU C O 1
ATOM 4721 N N . THR C 1 33 ? 42.296 -46.528 0.503 1.00 48.57 29 THR C N 1
ATOM 4722 C CA . THR C 1 33 ? 41.066 -46.054 1.154 1.00 49.69 29 THR C CA 1
ATOM 4723 C C . THR C 1 33 ? 41.169 -44.532 1.280 1.00 49.11 29 THR C C 1
ATOM 4724 O O . THR C 1 33 ? 42.275 -43.991 1.242 1.00 47.34 29 THR C O 1
ATOM 4728 N N . PRO C 1 34 ? 40.028 -43.830 1.438 1.00 50.66 30 PRO C N 1
ATOM 4729 C CA . PRO C 1 34 ? 40.142 -42.370 1.598 1.00 49.99 30 PRO C CA 1
ATOM 4730 C C . PRO C 1 34 ? 40.870 -41.943 2.894 1.00 49.20 30 PRO C C 1
ATOM 4731 O O . PRO C 1 34 ? 41.496 -40.875 2.921 1.00 48.48 30 PRO C O 1
ATOM 4735 N N . THR C 1 35 ? 40.792 -42.764 3.941 1.00 49.61 31 THR C N 1
ATOM 4736 C CA . THR C 1 35 ? 41.590 -42.530 5.148 1.00 49.28 31 THR C CA 1
ATOM 4737 C C . THR C 1 35 ? 43.102 -42.717 4.883 1.00 47.51 31 THR C C 1
ATOM 4738 O O . THR C 1 35 ? 43.920 -41.886 5.287 1.00 46.83 31 THR C O 1
ATOM 4742 N N . GLU C 1 36 ? 43.471 -43.787 4.187 1.00 47.26 32 GLU C N 1
ATOM 4743 C CA . GLU C 1 36 ? 44.872 -44.010 3.832 1.00 45.64 32 GLU C CA 1
ATOM 4744 C C . GLU C 1 36 ? 45.443 -42.845 3.030 1.00 44.72 32 GLU C C 1
ATOM 4745 O O . GLU C 1 36 ? 46.538 -42.366 3.332 1.00 44.06 32 GLU C O 1
ATOM 4751 N N . PHE C 1 37 ? 44.705 -42.368 2.026 1.00 45.20 33 PHE C N 1
ATOM 4752 C CA . PHE C 1 37 ? 45.204 -41.277 1.185 1.00 44.18 33 PHE C CA 1
ATOM 4753 C C . PHE C 1 37 ? 45.385 -39.997 2.025 1.00 44.11 33 PHE C C 1
ATOM 4754 O O . PHE C 1 37 ? 46.456 -39.375 1.981 1.00 43.04 33 PHE C O 1
ATOM 4762 N N . ALA C 1 38 ? 44.368 -39.635 2.816 1.00 45.07 34 ALA C N 1
ATOM 4763 C CA . ALA C 1 38 ? 44.472 -38.468 3.712 1.00 45.33 34 ALA C CA 1
ATOM 4764 C C . ALA C 1 38 ? 45.665 -38.549 4.698 1.00 44.90 34 ALA C C 1
ATOM 4765 O O . ALA C 1 38 ? 46.365 -37.547 4.937 1.00 44.65 34 ALA C O 1
ATOM 4767 N N . THR C 1 39 ? 45.908 -39.737 5.247 1.00 44.63 35 THR C N 1
ATOM 4768 C CA . THR C 1 39 ? 47.048 -39.934 6.121 1.00 44.08 35 THR C CA 1
ATOM 4769 C C . THR C 1 39 ? 48.387 -39.660 5.386 1.00 43.14 35 THR C C 1
ATOM 4770 O O . THR C 1 39 ? 49.265 -38.963 5.933 1.00 42.87 35 THR C O 1
ATOM 4774 N N . LEU C 1 40 ? 48.545 -40.171 4.158 1.00 42.23 36 LEU C N 1
ATOM 4775 C CA . LEU C 1 40 ? 49.804 -39.963 3.431 1.00 40.88 36 LEU C CA 1
ATOM 4776 C C . LEU C 1 40 ? 50.072 -38.466 3.235 1.00 40.57 36 LEU C C 1
ATOM 4777 O O . LEU C 1 40 ? 51.206 -37.998 3.376 1.00 39.76 36 LEU C O 1
ATOM 4782 N N . VAL C 1 41 ? 49.018 -37.724 2.918 1.00 40.98 37 VAL C N 1
ATOM 4783 C CA . VAL C 1 41 ? 49.147 -36.293 2.700 1.00 41.13 37 VAL C CA 1
ATOM 4784 C C . VAL C 1 41 ? 49.482 -35.541 3.989 1.00 41.47 37 VAL C C 1
ATOM 4785 O O . VAL C 1 41 ? 50.310 -34.629 3.986 1.00 41.51 37 VAL C O 1
ATOM 4789 N N . ARG C 1 42 ? 48.849 -35.947 5.081 1.00 42.43 38 ARG C N 1
ATOM 4790 C CA . ARG C 1 42 ? 49.140 -35.431 6.425 1.00 43.23 38 ARG C CA 1
ATOM 4791 C C . ARG C 1 42 ? 50.596 -35.640 6.850 1.00 42.09 38 ARG C C 1
ATOM 4792 O O . ARG C 1 42 ? 51.226 -34.727 7.393 1.00 42.69 38 ARG C O 1
ATOM 4800 N N . ASN C 1 43 ? 51.123 -36.842 6.613 1.00 40.54 39 ASN C N 1
ATOM 4801 C CA . ASN C 1 43 ? 52.481 -37.147 7.013 1.00 39.39 39 ASN C CA 1
ATOM 4802 C C . ASN C 1 43 ? 53.497 -36.325 6.242 1.00 38.77 39 ASN C C 1
ATOM 4803 O O . ASN C 1 43 ? 54.484 -35.842 6.820 1.00 39.10 39 ASN C O 1
ATOM 4808 N N . ALA C 1 44 ? 53.244 -36.134 4.948 1.00 38.15 40 ALA C N 1
ATOM 4809 C CA . ALA C 1 44 ? 54.150 -35.370 4.098 1.00 37.47 40 ALA C CA 1
ATOM 4810 C C . ALA C 1 44 ? 54.218 -33.939 4.606 1.00 38.67 40 ALA C C 1
ATOM 4811 O O . ALA C 1 44 ? 55.307 -33.356 4.728 1.00 38.86 40 ALA C O 1
ATOM 4813 N N . SER C 1 45 ? 53.049 -33.385 4.925 1.00 39.34 41 SER C N 1
ATOM 4814 C CA . SER C 1 45 ? 52.970 -32.018 5.393 1.00 40.20 41 SER C CA 1
ATOM 4815 C C . SER C 1 45 ? 53.714 -31.884 6.714 1.00 40.56 41 SER C C 1
ATOM 4816 O O . SER C 1 45 ? 54.441 -30.899 6.945 1.00 41.19 41 SER C O 1
ATOM 4819 N N . SER C 1 46 ? 53.523 -32.879 7.575 1.00 40.07 42 SER C N 1
ATOM 4820 C CA . SER C 1 46 ? 54.107 -32.860 8.902 1.00 40.54 42 SER C CA 1
ATOM 4821 C C . SER C 1 46 ? 55.641 -32.865 8.793 1.00 40.24 42 SER C C 1
ATOM 4822 O O . SER C 1 46 ? 56.315 -31.981 9.374 1.00 41.56 42 SER C O 1
ATOM 4825 N N . TYR C 1 47 ? 56.182 -33.820 8.029 1.00 38.34 43 TYR C N 1
ATOM 4826 C CA . TYR C 1 47 ? 57.636 -33.942 7.881 1.00 37.64 43 TYR C CA 1
ATOM 4827 C C . TYR C 1 47 ? 58.237 -32.713 7.179 1.00 37.45 43 TYR C C 1
ATOM 4828 O O . TYR C 1 47 ? 59.314 -32.234 7.584 1.00 38.30 43 TYR C O 1
ATOM 4837 N N . LYS C 1 48 ? 57.547 -32.203 6.156 1.00 36.14 44 LYS C N 1
ATOM 4838 C CA . LYS C 1 48 ? 57.972 -30.967 5.508 1.00 36.40 44 LYS C CA 1
ATOM 4839 C C . LYS C 1 48 ? 58.234 -29.819 6.509 1.00 37.40 44 LYS C C 1
ATOM 4840 O O . LYS C 1 48 ? 59.328 -29.260 6.516 1.00 37.04 44 LYS C O 1
ATOM 4846 N N . LYS C 1 49 ? 57.259 -29.503 7.366 1.00 38.45 45 LYS C N 1
ATOM 4847 C CA . LYS C 1 49 ? 57.433 -28.411 8.361 1.00 39.98 45 LYS C CA 1
ATOM 4848 C C . LYS C 1 49 ? 58.578 -28.695 9.320 1.00 40.47 45 LYS C C 1
ATOM 4849 O O . LYS C 1 49 ? 59.332 -27.780 9.678 1.00 41.66 45 LYS C O 1
ATOM 4851 N N . THR C 1 50 ? 58.739 -29.962 9.705 1.00 39.52 46 THR C N 1
ATOM 4852 C CA . THR C 1 50 ? 59.816 -30.319 10.640 1.00 39.95 46 THR C CA 1
ATOM 4853 C C . THR C 1 50 ? 61.211 -30.123 10.023 1.00 39.72 46 THR C C 1
ATOM 4854 O O . THR C 1 50 ? 61.994 -29.305 10.519 1.00 40.51 46 THR C O 1
ATOM 4858 N N . ILE C 1 51 ? 61.495 -30.848 8.933 1.00 38.31 47 ILE C N 1
ATOM 4859 C CA . ILE C 1 51 ? 62.789 -30.759 8.229 1.00 37.90 47 ILE C CA 1
ATOM 4860 C C . ILE C 1 51 ? 63.163 -29.343 7.738 1.00 39.32 47 ILE C C 1
ATOM 4861 O O . ILE C 1 51 ? 64.300 -28.914 7.917 1.00 40.34 47 ILE C O 1
ATOM 4866 N N . LYS C 1 52 ? 62.216 -28.608 7.164 1.00 40.02 48 LYS C N 1
ATOM 4867 C CA . LYS C 1 52 ? 62.484 -27.217 6.739 1.00 41.79 48 LYS C CA 1
ATOM 4868 C C . LYS C 1 52 ? 62.809 -26.260 7.895 1.00 44.11 48 LYS C C 1
ATOM 4869 O O . LYS C 1 52 ? 63.466 -25.235 7.688 1.00 45.48 48 LYS C O 1
ATOM 4875 N N . SER C 1 53 ? 62.380 -26.582 9.112 1.00 45.20 49 SER C N 1
ATOM 4876 C CA . SER C 1 53 ? 62.844 -25.788 10.268 1.00 47.58 49 SER C CA 1
ATOM 4877 C C . SER C 1 53 ? 63.972 -26.444 11.053 1.00 47.99 49 SER C C 1
ATOM 4878 O O . SER C 1 53 ? 64.097 -26.244 12.244 1.00 49.55 49 SER C O 1
ATOM 4881 N N . ASP C 1 54 ? 64.786 -27.233 10.373 1.00 47.36 50 ASP C N 1
ATOM 4882 C CA . ASP C 1 54 ? 66.053 -27.724 10.934 1.00 49.10 50 ASP C CA 1
ATOM 4883 C C . ASP C 1 54 ? 65.999 -28.860 11.997 1.00 48.56 50 ASP C C 1
ATOM 4884 O O . ASP C 1 54 ? 66.815 -28.899 12.925 1.00 49.27 50 ASP C O 1
ATOM 4889 N N . SER C 1 55 ? 65.069 -29.803 11.825 1.00 47.04 51 SER C N 1
ATOM 4890 C CA . SER C 1 55 ? 64.899 -30.900 12.778 1.00 46.94 51 SER C CA 1
ATOM 4891 C C . SER C 1 55 ? 64.604 -32.218 12.072 1.00 45.11 51 SER C C 1
ATOM 4892 O O . SER C 1 55 ? 64.121 -32.198 10.954 1.00 44.29 51 SER C O 1
ATOM 4895 N N . MET C 1 56 ? 64.901 -33.354 12.704 1.00 45.05 52 MET C N 1
ATOM 4896 C CA . MET C 1 56 ? 64.522 -34.666 12.147 1.00 44.24 52 MET C CA 1
ATOM 4897 C C . MET C 1 56 ? 63.417 -35.318 12.969 1.00 44.34 52 MET C C 1
ATOM 4898 O O . MET C 1 56 ? 63.498 -35.317 14.197 1.00 45.46 52 MET C O 1
ATOM 4903 N N . PRO C 1 57 ? 62.379 -35.869 12.301 1.00 43.25 53 PRO C N 1
ATOM 4904 C CA . PRO C 1 57 ? 61.362 -36.677 12.988 1.00 43.63 53 PRO C CA 1
ATOM 4905 C C . PRO C 1 57 ? 61.973 -37.991 13.456 1.00 44.18 53 PRO C C 1
ATOM 4906 O O . PRO C 1 57 ? 62.712 -38.616 12.693 1.00 43.24 53 PRO C O 1
ATOM 4910 N N . GLU C 1 58 ? 61.666 -38.419 14.680 1.00 46.25 54 GLU C N 1
ATOM 4911 C CA . GLU C 1 58 ? 62.222 -39.660 15.216 1.00 47.45 54 GLU C CA 1
ATOM 4912 C C . GLU C 1 58 ? 61.869 -40.886 14.373 1.00 46.36 54 GLU C C 1
ATOM 4913 O O . GLU C 1 58 ? 62.711 -41.761 14.165 1.00 46.76 54 GLU C O 1
ATOM 4919 N N . ARG C 1 59 ? 60.643 -40.936 13.865 1.00 45.80 55 ARG C N 1
ATOM 4920 C CA . ARG C 1 59 ? 60.181 -42.024 13.012 1.00 44.76 55 ARG C CA 1
ATOM 4921 C C . ARG C 1 59 ? 61.051 -42.343 11.782 1.00 43.40 55 ARG C C 1
ATOM 4922 O O . ARG C 1 59 ? 61.104 -43.505 11.344 1.00 42.79 55 ARG C O 1
ATOM 4930 N N . LEU C 1 60 ? 61.694 -41.321 11.209 1.00 42.63 56 LEU C N 1
ATOM 4931 C CA . LEU C 1 60 ? 62.419 -41.476 9.939 1.00 40.93 56 LEU C CA 1
ATOM 4932 C C . LEU C 1 60 ? 63.932 -41.678 10.086 1.00 41.02 56 LEU C C 1
ATOM 4933 O O . LEU C 1 60 ? 64.574 -42.151 9.148 1.00 40.74 56 LEU C O 1
ATOM 4938 N N . THR C 1 61 ? 64.488 -41.327 11.250 1.00 41.61 57 THR C N 1
ATOM 4939 C CA . THR C 1 61 ? 65.939 -41.299 11.478 1.00 41.80 57 THR C CA 1
ATOM 4940 C C . THR C 1 61 ? 66.584 -42.693 11.397 1.00 41.87 57 THR C C 1
ATOM 4941 O O . THR C 1 61 ? 66.360 -43.559 12.262 1.00 42.52 57 THR C O 1
ATOM 4945 N N . GLY C 1 62 ? 67.385 -42.892 10.351 1.00 40.80 58 GLY C N 1
ATOM 4946 C CA . GLY C 1 62 ? 68.015 -44.172 10.102 1.00 40.61 58 GLY C CA 1
ATOM 4947 C C . GLY C 1 62 ? 67.043 -45.303 9.790 1.00 40.40 58 GLY C C 1
ATOM 4948 O O . GLY C 1 62 ? 67.417 -46.471 9.895 1.00 41.19 58 GLY C O 1
ATOM 4949 N N . ALA C 1 63 ? 65.806 -44.981 9.400 1.00 39.12 59 ALA C N 1
ATOM 4950 C CA . ALA C 1 63 ? 64.798 -46.013 9.156 1.00 38.61 59 ALA C CA 1
ATOM 4951 C C . ALA C 1 63 ? 65.119 -46.973 7.998 1.00 38.15 59 ALA C C 1
ATOM 4952 O O . ALA C 1 63 ? 64.558 -48.061 7.924 1.00 38.23 59 ALA C O 1
ATOM 4954 N N . LEU C 1 64 ? 66.008 -46.563 7.096 1.00 37.90 60 LEU C N 1
ATOM 4955 C CA . LEU C 1 64 ? 66.394 -47.394 5.949 1.00 37.54 60 LEU C CA 1
ATOM 4956 C C . LEU C 1 64 ? 67.907 -47.685 5.866 1.00 38.10 60 LEU C C 1
ATOM 4957 O O . LEU C 1 64 ? 68.388 -48.137 4.827 1.00 38.40 60 LEU C O 1
ATOM 4962 N N . SER C 1 65 ? 68.656 -47.451 6.940 1.00 38.50 61 SER C N 1
ATOM 4963 C CA . SER C 1 65 ? 70.116 -47.582 6.861 1.00 39.28 61 SER C CA 1
ATOM 4964 C C . SER C 1 65 ? 70.571 -49.035 6.623 1.00 39.49 61 SER C C 1
ATOM 4965 O O . SER C 1 65 ? 70.068 -49.967 7.252 1.00 39.78 61 SER C O 1
ATOM 4968 N N . GLY C 1 66 ? 71.526 -49.208 5.710 1.00 39.48 62 GLY C N 1
ATOM 4969 C CA . GLY C 1 66 ? 71.948 -50.532 5.266 1.00 39.29 62 GLY C CA 1
ATOM 4970 C C . GLY C 1 66 ? 71.005 -51.173 4.245 1.00 38.85 62 GLY C C 1
ATOM 4971 O O . GLY C 1 66 ? 71.315 -52.246 3.733 1.00 39.47 62 GLY C O 1
ATOM 4972 N N . LYS C 1 67 ? 69.867 -50.536 3.952 1.00 37.53 63 LYS C N 1
ATOM 4973 C CA . LYS C 1 67 ? 68.947 -51.013 2.913 1.00 37.47 63 LYS C CA 1
ATOM 4974 C C . LYS C 1 67 ? 69.157 -50.313 1.561 1.00 37.05 63 LYS C C 1
ATOM 4975 O O . LYS C 1 67 ? 69.541 -49.131 1.508 1.00 37.20 63 LYS C O 1
ATOM 4981 N N . THR C 1 68 ? 68.870 -51.029 0.473 1.00 36.76 64 THR C N 1
ATOM 4982 C CA . THR C 1 68 ? 68.952 -50.470 -0.877 1.00 36.53 64 THR C CA 1
ATOM 4983 C C . THR C 1 68 ? 67.565 -50.346 -1.531 1.00 36.44 64 THR C C 1
ATOM 4984 O O . THR C 1 68 ? 66.697 -51.245 -1.400 1.00 36.23 64 THR C O 1
ATOM 4988 N N . VAL C 1 69 ? 67.369 -49.222 -2.229 1.00 36.25 65 VAL C N 1
ATOM 4989 C CA . VAL C 1 69 ? 66.188 -48.994 -3.083 1.00 36.39 65 VAL C CA 1
ATOM 4990 C C . VAL C 1 69 ? 66.554 -48.910 -4.585 1.00 37.30 65 VAL C C 1
ATOM 4991 O O . VAL C 1 69 ? 67.244 -47.981 -5.019 1.00 37.49 65 VAL C O 1
ATOM 4995 N N . ALA C 1 70 ? 66.110 -49.883 -5.372 1.00 38.48 66 ALA C N 1
ATOM 4996 C CA . ALA C 1 70 ? 66.395 -49.884 -6.829 1.00 40.17 66 ALA C CA 1
ATOM 4997 C C . ALA C 1 70 ? 65.438 -48.990 -7.616 1.00 40.74 66 ALA C C 1
ATOM 4998 O O . ALA C 1 70 ? 64.215 -49.126 -7.490 1.00 41.22 66 ALA C O 1
ATOM 5000 N N . MET C 1 71 ? 65.985 -48.069 -8.406 1.00 41.68 67 MET C N 1
ATOM 5001 C CA . MET C 1 71 ? 65.179 -47.246 -9.323 1.00 42.52 67 MET C CA 1
ATOM 5002 C C . MET C 1 71 ? 65.353 -47.795 -10.728 1.00 44.56 67 MET C C 1
ATOM 5003 O O . MET C 1 71 ? 66.449 -47.705 -11.303 1.00 45.19 67 MET C O 1
ATOM 5008 N N . MET C 1 72 ? 64.292 -48.394 -11.269 1.00 46.26 68 MET C N 1
ATOM 5009 C CA . MET C 1 72 ? 64.338 -49.002 -12.624 1.00 49.36 68 MET C CA 1
ATOM 5010 C C . MET C 1 72 ? 63.597 -48.156 -13.660 1.00 50.46 68 MET C C 1
ATOM 5011 O O . MET C 1 72 ? 62.368 -48.175 -13.714 1.00 50.75 68 MET C O 1
ATOM 5016 N N . PHE C 1 73 ? 64.333 -47.410 -14.480 1.00 52.00 69 PHE C N 1
ATOM 5017 C CA . PHE C 1 73 ? 63.696 -46.497 -15.447 1.00 53.30 69 PHE C CA 1
ATOM 5018 C C . PHE C 1 73 ? 63.842 -46.911 -16.922 1.00 55.70 69 PHE C C 1
ATOM 5019 O O . PHE C 1 73 ? 64.948 -47.164 -17.391 1.00 56.79 69 PHE C O 1
ATOM 5027 N N . SER C 1 74 ? 62.721 -46.954 -17.638 1.00 57.17 70 SER C N 1
ATOM 5028 C CA . SER C 1 74 ? 62.699 -47.275 -19.077 1.00 60.35 70 SER C CA 1
ATOM 5029 C C . SER C 1 74 ? 62.975 -46.111 -20.050 1.00 61.56 70 SER C C 1
ATOM 5030 O O . SER C 1 74 ? 63.417 -46.343 -21.185 1.00 63.78 70 SER C O 1
ATOM 5033 N N . LYS C 1 75 ? 62.686 -44.879 -19.631 1.00 60.43 71 LYS C N 1
ATOM 5034 C CA . LYS C 1 75 ? 63.048 -43.689 -20.419 1.00 61.45 71 LYS C CA 1
ATOM 5035 C C . LYS C 1 75 ? 63.680 -42.654 -19.475 1.00 59.66 71 LYS C C 1
ATOM 5036 O O . LYS C 1 75 ? 63.530 -42.787 -18.259 1.00 58.21 71 LYS C O 1
ATOM 5038 N N . ARG C 1 76 ? 64.395 -41.654 -20.005 1.00 59.99 72 ARG C N 1
ATOM 5039 C CA . ARG C 1 76 ? 65.008 -40.626 -19.149 1.00 58.73 72 ARG C CA 1
ATOM 5040 C C . ARG C 1 76 ? 63.942 -39.922 -18.307 1.00 57.35 72 ARG C C 1
ATOM 5041 O O . ARG C 1 76 ? 62.912 -39.492 -18.822 1.00 57.83 72 ARG C O 1
ATOM 5043 N N . SER C 1 77 ? 64.194 -39.847 -17.003 1.00 55.89 73 SER C N 1
ATOM 5044 C CA . SER C 1 77 ? 63.223 -39.355 -16.019 1.00 54.70 73 SER C CA 1
ATOM 5045 C C . SER C 1 77 ? 63.919 -38.560 -14.910 1.00 53.46 73 SER C C 1
ATOM 5046 O O . SER C 1 77 ? 63.677 -38.797 -13.718 1.00 52.47 73 SER C O 1
ATOM 5049 N N . THR C 1 78 ? 64.778 -37.619 -15.300 1.00 53.65 74 THR C N 1
ATOM 5050 C CA . THR C 1 78 ? 65.662 -36.935 -14.347 1.00 52.23 74 THR C CA 1
ATOM 5051 C C . THR C 1 78 ? 64.943 -36.306 -13.140 1.00 50.21 74 THR C C 1
ATOM 5052 O O . THR C 1 78 ? 65.466 -36.342 -12.025 1.00 49.17 74 THR C O 1
ATOM 5056 N N . ARG C 1 79 ? 63.747 -35.763 -13.367 1.00 49.33 75 ARG C N 1
ATOM 5057 C CA . ARG C 1 79 ? 62.993 -35.088 -12.315 1.00 47.85 75 ARG C CA 1
ATOM 5058 C C . ARG C 1 79 ? 62.451 -36.037 -11.255 1.00 45.96 75 ARG C C 1
ATOM 5059 O O . ARG C 1 79 ? 62.407 -35.693 -10.074 1.00 45.02 75 ARG C O 1
ATOM 5067 N N . THR C 1 80 ? 62.045 -37.232 -11.685 1.00 45.44 76 THR C N 1
ATOM 5068 C CA . THR C 1 80 ? 61.642 -38.296 -10.771 1.00 43.76 76 THR C CA 1
ATOM 5069 C C . THR C 1 80 ? 62.835 -38.836 -9.962 1.00 43.01 76 THR C C 1
ATOM 5070 O O . THR C 1 80 ? 62.673 -39.140 -8.773 1.00 41.84 76 THR C O 1
ATOM 5074 N N . ARG C 1 81 ? 64.014 -38.928 -10.597 1.00 43.30 77 ARG C N 1
ATOM 5075 C CA . ARG C 1 81 ? 65.267 -39.301 -9.913 1.00 42.99 77 ARG C CA 1
ATOM 5076 C C . ARG C 1 81 ? 65.577 -38.391 -8.748 1.00 42.63 77 ARG C C 1
ATOM 5077 O O . ARG C 1 81 ? 65.847 -38.865 -7.643 1.00 42.67 77 ARG C O 1
ATOM 5085 N N . VAL C 1 82 ? 65.532 -37.085 -8.994 1.00 42.66 78 VAL C N 1
ATOM 5086 C CA . VAL C 1 82 ? 65.864 -36.096 -7.974 1.00 42.18 78 VAL C CA 1
ATOM 5087 C C . VAL C 1 82 ? 65.082 -36.311 -6.674 1.00 41.15 78 VAL C C 1
ATOM 5088 O O . VAL C 1 82 ? 65.693 -36.571 -5.644 1.00 41.32 78 VAL C O 1
ATOM 5092 N N . SER C 1 83 ? 63.750 -36.262 -6.722 1.00 40.41 79 SER C N 1
ATOM 5093 C CA . SER C 1 83 ? 62.931 -36.459 -5.515 1.00 39.35 79 SER C CA 1
ATOM 5094 C C . SER C 1 83 ? 63.047 -37.845 -4.892 1.00 38.49 79 SER C C 1
ATOM 5095 O O . SER C 1 83 ? 63.003 -37.973 -3.665 1.00 37.78 79 SER C O 1
ATOM 5098 N N . THR C 1 84 ? 63.178 -38.880 -5.726 1.00 38.49 80 THR C N 1
ATOM 5099 C CA . THR C 1 84 ? 63.293 -40.258 -5.206 1.00 38.14 80 THR C CA 1
ATOM 5100 C C . THR C 1 84 ? 64.614 -40.448 -4.454 1.00 37.76 80 THR C C 1
ATOM 5101 O O . THR C 1 84 ? 64.630 -40.740 -3.258 1.00 36.86 80 THR C O 1
ATOM 5105 N N . GLU C 1 85 ? 65.712 -40.240 -5.177 1.00 38.46 81 GLU C N 1
ATOM 5106 C CA . GLU C 1 85 ? 67.050 -40.193 -4.606 1.00 38.14 81 GLU C CA 1
ATOM 5107 C C . GLU C 1 85 ? 67.025 -39.418 -3.256 1.00 37.62 81 GLU C C 1
ATOM 5108 O O . GLU C 1 85 ? 67.338 -39.991 -2.211 1.00 37.74 81 GLU C O 1
ATOM 5114 N N . GLY C 1 86 ? 66.585 -38.162 -3.256 1.00 37.48 82 GLY C N 1
ATOM 5115 C CA . GLY C 1 86 ? 66.578 -37.332 -2.019 1.00 37.60 82 GLY C CA 1
ATOM 5116 C C . GLY C 1 86 ? 65.730 -37.839 -0.840 1.00 36.87 82 GLY C C 1
ATOM 5117 O O . GLY C 1 86 ? 66.159 -37.803 0.330 1.00 36.74 82 GLY C O 1
ATOM 5118 N N . ALA C 1 87 ? 64.527 -38.310 -1.158 1.00 35.99 83 ALA C N 1
ATOM 5119 C CA . ALA C 1 87 ? 63.648 -38.914 -0.184 1.00 35.55 83 ALA C CA 1
ATOM 5120 C C . ALA C 1 87 ? 64.315 -40.111 0.457 1.00 35.49 83 ALA C C 1
ATOM 5121 O O . ALA C 1 87 ? 64.489 -40.144 1.678 1.00 36.50 83 ALA C O 1
ATOM 5123 N N . VAL C 1 88 ? 64.690 -41.095 -0.354 1.00 34.93 84 VAL C N 1
ATOM 5124 C CA . VAL C 1 88 ? 65.449 -42.242 0.129 1.00 34.76 84 VAL C CA 1
ATOM 5125 C C . VAL C 1 88 ? 66.611 -41.835 1.065 1.00 35.39 84 VAL C C 1
ATOM 5126 O O . VAL C 1 88 ? 66.799 -42.458 2.134 1.00 35.44 84 VAL C O 1
ATOM 5130 N N . VAL C 1 89 ? 67.359 -40.784 0.690 1.00 35.35 85 VAL C N 1
ATOM 5131 C CA . VAL C 1 89 ? 68.531 -40.370 1.487 1.00 36.10 85 VAL C CA 1
ATOM 5132 C C . VAL C 1 89 ? 68.209 -39.773 2.878 1.00 36.95 85 VAL C C 1
ATOM 5133 O O . VAL C 1 89 ? 69.006 -39.942 3.804 1.00 36.96 85 VAL C O 1
ATOM 5137 N N . LYS C 1 90 ? 67.060 -39.100 3.041 1.00 37.35 86 LYS C N 1
ATOM 5138 C CA . LYS C 1 90 ? 66.695 -38.586 4.379 1.00 38.38 86 LYS C CA 1
ATOM 5139 C C . LYS C 1 90 ? 66.603 -39.704 5.398 1.00 38.33 86 LYS C C 1
ATOM 5140 O O . LYS C 1 90 ? 66.879 -39.480 6.588 1.00 38.63 86 LYS C O 1
ATOM 5146 N N . MET C 1 91 ? 66.217 -40.898 4.928 1.00 37.94 87 MET C N 1
ATOM 5147 C CA . MET C 1 91 ? 65.966 -42.045 5.821 1.00 38.39 87 MET C CA 1
ATOM 5148 C C . MET C 1 91 ? 67.196 -42.947 6.032 1.00 38.86 87 MET C C 1
ATOM 5149 O O . MET C 1 91 ? 67.096 -43.996 6.675 1.00 39.64 87 MET C O 1
ATOM 5154 N N . GLY C 1 92 ? 68.347 -42.539 5.507 1.00 38.71 88 GLY C N 1
ATOM 5155 C CA . GLY C 1 92 ? 69.585 -43.268 5.739 1.00 38.57 88 GLY C CA 1
ATOM 5156 C C . GLY C 1 92 ? 69.818 -44.424 4.783 1.00 38.61 88 GLY C C 1
ATOM 5157 O O . GLY C 1 92 ? 70.713 -45.236 5.005 1.00 39.50 88 GLY C O 1
ATOM 5158 N N . GLY C 1 93 ? 69.034 -44.509 3.711 1.00 38.04 89 GLY C N 1
ATOM 5159 C CA . GLY C 1 93 ? 69.219 -45.574 2.708 1.00 38.13 89 GLY C CA 1
ATOM 5160 C C . GLY C 1 93 ? 70.026 -45.199 1.464 1.00 38.39 89 GLY C C 1
ATOM 5161 O O . GLY C 1 93 ? 70.434 -44.035 1.293 1.00 38.56 89 GLY C O 1
ATOM 5162 N N . HIS C 1 94 ? 70.233 -46.189 0.591 1.00 38.37 90 HIS C N 1
ATOM 5163 C CA . HIS C 1 94 ? 70.973 -46.007 -0.674 1.00 38.85 90 HIS C CA 1
ATOM 5164 C C . HIS C 1 94 ? 70.131 -46.228 -1.927 1.00 38.37 90 HIS C C 1
ATOM 5165 O O . HIS C 1 94 ? 69.703 -47.356 -2.190 1.00 38.65 90 HIS C O 1
ATOM 5172 N N . PRO C 1 95 ? 69.916 -45.163 -2.721 1.00 38.19 91 PRO C N 1
ATOM 5173 C CA . PRO C 1 95 ? 69.232 -45.287 -4.015 1.00 38.10 91 PRO C CA 1
ATOM 5174 C C . PRO C 1 95 ? 70.179 -45.776 -5.127 1.00 38.86 91 PRO C C 1
ATOM 5175 O O . PRO C 1 95 ? 71.252 -45.208 -5.327 1.00 39.05 91 PRO C O 1
ATOM 5179 N N . MET C 1 96 ? 69.789 -46.849 -5.808 1.00 39.19 92 MET C N 1
ATOM 5180 C CA . MET C 1 96 ? 70.597 -47.403 -6.877 1.00 40.69 92 MET C CA 1
ATOM 5181 C C . MET C 1 96 ? 69.921 -47.132 -8.221 1.00 41.54 92 MET C C 1
ATOM 5182 O O . MET C 1 96 ? 68.824 -47.621 -8.469 1.00 41.65 92 MET C O 1
ATOM 5187 N N . PHE C 1 97 ? 70.564 -46.343 -9.075 1.00 42.72 93 PHE C N 1
ATOM 5188 C CA . PHE C 1 97 ? 70.004 -46.003 -10.392 1.00 43.93 93 PHE C CA 1
ATOM 5189 C C . PHE C 1 97 ? 70.302 -47.059 -11.467 1.00 45.71 93 PHE C C 1
ATOM 5190 O O . PHE C 1 97 ? 71.466 -47.261 -11.838 1.00 46.53 93 PHE C O 1
ATOM 5198 N N . LEU C 1 98 ? 69.253 -47.728 -11.956 1.00 46.73 94 LEU C N 1
ATOM 5199 C CA . LEU C 1 98 ? 69.376 -48.615 -13.133 1.00 49.75 94 LEU C CA 1
ATOM 5200 C C . LEU C 1 98 ? 68.531 -48.110 -14.309 1.00 51.49 94 LEU C C 1
ATOM 5201 O O . LEU C 1 98 ? 67.291 -48.090 -14.230 1.00 51.39 94 LEU C O 1
ATOM 5206 N N . GLY C 1 99 ? 69.194 -47.701 -15.391 1.00 53.79 95 GLY C N 1
ATOM 5207 C CA . GLY C 1 99 ? 68.536 -46.923 -16.452 1.00 56.19 95 GLY C CA 1
ATOM 5208 C C . GLY C 1 99 ? 68.348 -47.608 -17.794 1.00 59.60 95 GLY C C 1
ATOM 5209 O O . GLY C 1 99 ? 68.481 -48.829 -17.903 1.00 60.56 95 GLY C O 1
ATOM 5210 N N . LYS C 1 100 ? 68.065 -46.797 -18.816 1.00 62.01 96 LYS C N 1
ATOM 5211 C CA . LYS C 1 100 ? 67.702 -47.248 -20.185 1.00 65.47 96 LYS C CA 1
ATOM 5212 C C . LYS C 1 100 ? 68.562 -48.383 -20.716 1.00 67.96 96 LYS C C 1
ATOM 5213 O O . LYS C 1 100 ? 68.049 -49.386 -21.213 1.00 68.93 96 LYS C O 1
ATOM 5215 N N . ASP C 1 101 ? 69.871 -48.211 -20.589 1.00 69.60 97 ASP C N 1
ATOM 5216 C CA . ASP C 1 101 ? 70.833 -49.133 -21.164 1.00 72.97 97 ASP C CA 1
ATOM 5217 C C . ASP C 1 101 ? 71.527 -50.015 -20.121 1.00 72.76 97 ASP C C 1
ATOM 5218 O O . ASP C 1 101 ? 72.460 -50.750 -20.447 1.00 74.44 97 ASP C O 1
ATOM 5223 N N . ASP C 1 102 ? 71.063 -49.941 -18.873 1.00 71.34 98 ASP C N 1
ATOM 5224 C CA . ASP C 1 102 ? 71.497 -50.871 -17.828 1.00 71.43 98 ASP C CA 1
ATOM 5225 C C . ASP C 1 102 ? 70.699 -52.186 -17.897 1.00 72.42 98 ASP C C 1
ATOM 5226 O O . ASP C 1 102 ? 71.270 -53.258 -18.091 1.00 73.59 98 ASP C O 1
ATOM 5231 N N . ILE C 1 103 ? 69.380 -52.089 -17.739 1.00 72.31 99 ILE C N 1
ATOM 5232 C CA . ILE C 1 103 ? 68.486 -53.241 -17.850 1.00 73.76 99 ILE C CA 1
ATOM 5233 C C . ILE C 1 103 ? 67.569 -53.066 -19.059 1.00 75.69 99 ILE C C 1
ATOM 5234 O O . ILE C 1 103 ? 66.788 -52.111 -19.127 1.00 74.79 99 ILE C O 1
ATOM 5236 N N . GLN C 1 104 ? 67.694 -53.971 -20.027 1.00 78.78 100 GLN C N 1
ATOM 5237 C CA . GLN C 1 104 ? 66.799 -53.984 -21.187 1.00 81.11 100 GLN C CA 1
ATOM 5238 C C . GLN C 1 104 ? 65.777 -55.127 -21.009 1.00 81.97 100 GLN C C 1
ATOM 5239 O O . GLN C 1 104 ? 65.993 -56.268 -21.475 1.00 83.74 100 GLN C O 1
ATOM 5241 N N . LEU C 1 105 ? 64.676 -54.792 -20.313 1.00 80.42 101 LEU C N 1
ATOM 5242 C CA . LEU C 1 105 ? 63.646 -55.758 -19.852 1.00 80.43 101 LEU C CA 1
ATOM 5243 C C . LEU C 1 105 ? 63.096 -56.673 -20.950 1.00 83.20 101 LEU C C 1
ATOM 5244 O O . LEU C 1 105 ? 62.413 -56.215 -21.884 1.00 84.67 101 LEU C O 1
ATOM 5249 N N . GLY C 1 106 ? 63.397 -57.967 -20.827 1.00 83.85 102 GLY C N 1
ATOM 5250 C CA . GLY C 1 106 ? 62.845 -58.975 -21.722 1.00 85.84 102 GLY C CA 1
ATOM 5251 C C . GLY C 1 106 ? 63.762 -59.352 -22.862 1.00 88.13 102 GLY C C 1
ATOM 5252 O O . GLY C 1 106 ? 63.561 -60.394 -23.495 1.00 91.02 102 GLY C O 1
ATOM 5253 N N . VAL C 1 107 ? 64.779 -58.525 -23.114 1.00 87.18 103 VAL C N 1
ATOM 5254 C CA . VAL C 1 107 ? 65.638 -58.672 -24.309 1.00 89.21 103 VAL C CA 1
ATOM 5255 C C . VAL C 1 107 ? 66.591 -59.885 -24.257 1.00 90.37 103 VAL C C 1
ATOM 5256 O O . VAL C 1 107 ? 66.480 -60.805 -25.088 1.00 93.44 103 VAL C O 1
ATOM 5260 N N . ASN C 1 108 ? 67.525 -59.882 -23.303 1.00 87.89 104 ASN C N 1
ATOM 5261 C CA . ASN C 1 108 ? 68.434 -61.032 -23.121 1.00 88.45 104 ASN C CA 1
ATOM 5262 C C . ASN C 1 108 ? 68.075 -61.869 -21.869 1.00 86.22 104 ASN C C 1
ATOM 5263 O O . ASN C 1 108 ? 68.732 -62.876 -21.557 1.00 87.10 104 ASN C O 1
ATOM 5265 N N . GLU C 1 109 ? 67.012 -61.449 -21.177 1.00 82.87 105 GLU C N 1
ATOM 5266 C CA . GLU C 1 109 ? 66.488 -62.180 -20.027 1.00 80.50 105 GLU C CA 1
ATOM 5267 C C . GLU C 1 109 ? 64.978 -62.007 -19.846 1.00 78.70 105 GLU C C 1
ATOM 5268 O O . GLU C 1 109 ? 64.461 -60.886 -19.865 1.00 77.20 105 GLU C O 1
ATOM 5274 N N . SER C 1 110 ? 64.290 -63.128 -19.642 1.00 78.41 106 SER C N 1
ATOM 5275 C CA . SER C 1 110 ? 62.874 -63.150 -19.271 1.00 76.42 106 SER C CA 1
ATOM 5276 C C . SER C 1 110 ? 62.554 -62.199 -18.108 1.00 71.97 106 SER C C 1
ATOM 5277 O O . SER C 1 110 ? 63.336 -62.087 -17.160 1.00 69.86 106 SER C O 1
ATOM 5280 N N . LEU C 1 111 ? 61.409 -61.518 -18.197 1.00 69.98 107 LEU C N 1
ATOM 5281 C CA . LEU C 1 111 ? 60.953 -60.579 -17.159 1.00 65.98 107 LEU C CA 1
ATOM 5282 C C . LEU C 1 111 ? 60.753 -61.250 -15.788 1.00 63.92 107 LEU C C 1
ATOM 5283 O O . LEU C 1 111 ? 60.967 -60.626 -14.749 1.00 61.72 107 LEU C O 1
ATOM 5288 N N . TYR C 1 112 ? 60.339 -62.513 -15.796 1.00 64.57 108 TYR C N 1
ATOM 5289 C CA . TYR C 1 112 ? 60.175 -63.298 -14.579 1.00 62.96 108 TYR C CA 1
ATOM 5290 C C . TYR C 1 112 ? 61.508 -63.442 -13.816 1.00 61.10 108 TYR C C 1
ATOM 5291 O O . TYR C 1 112 ? 61.584 -63.147 -12.618 1.00 58.98 108 TYR C O 1
ATOM 5300 N N . ASP C 1 113 ? 62.555 -63.871 -14.519 1.00 61.49 109 ASP C N 1
ATOM 5301 C CA . ASP C 1 113 ? 63.868 -64.080 -13.915 1.00 60.08 109 ASP C CA 1
ATOM 5302 C C . ASP C 1 113 ? 64.414 -62.773 -13.315 1.00 57.04 109 ASP C C 1
ATOM 5303 O O . ASP C 1 113 ? 64.886 -62.747 -12.181 1.00 55.77 109 ASP C O 1
ATOM 5308 N N . THR C 1 114 ? 64.329 -61.688 -14.072 1.00 55.84 110 THR C N 1
ATOM 5309 C CA . THR C 1 114 ? 64.836 -60.405 -13.625 1.00 53.09 110 THR C CA 1
ATOM 5310 C C . THR C 1 114 ? 64.086 -59.960 -12.389 1.00 51.15 110 THR C C 1
ATOM 5311 O O . THR C 1 114 ? 64.703 -59.520 -11.407 1.00 49.76 110 THR C O 1
ATOM 5315 N N . SER C 1 115 ? 62.761 -60.103 -12.418 1.00 51.30 111 SER C N 1
ATOM 5316 C CA . SER C 1 115 ? 61.928 -59.714 -11.275 1.00 49.36 111 SER C CA 1
ATOM 5317 C C . SER C 1 115 ? 62.259 -60.471 -9.967 1.00 48.20 111 SER C C 1
ATOM 5318 O O . SER C 1 115 ? 62.294 -59.878 -8.894 1.00 46.13 111 SER C O 1
ATOM 5321 N N . VAL C 1 116 ? 62.516 -61.771 -10.063 1.00 49.45 112 VAL C N 1
ATOM 5322 C CA . VAL C 1 116 ? 62.829 -62.563 -8.873 1.00 48.75 112 VAL C CA 1
ATOM 5323 C C . VAL C 1 116 ? 64.223 -62.269 -8.317 1.00 47.69 112 VAL C C 1
ATOM 5324 O O . VAL C 1 116 ? 64.398 -62.158 -7.098 1.00 46.59 112 VAL C O 1
ATOM 5328 N N . VAL C 1 117 ? 65.191 -62.123 -9.218 1.00 48.01 113 VAL C N 1
ATOM 5329 C CA . VAL C 1 117 ? 66.588 -61.905 -8.843 1.00 47.51 113 VAL C CA 1
ATOM 5330 C C . VAL C 1 117 ? 66.888 -60.528 -8.221 1.00 45.75 113 VAL C C 1
ATOM 5331 O O . VAL C 1 117 ? 67.464 -60.472 -7.135 1.00 45.53 113 VAL C O 1
ATOM 5335 N N . ILE C 1 118 ? 66.514 -59.432 -8.885 1.00 44.69 114 ILE C N 1
ATOM 5336 C CA . ILE C 1 118 ? 66.695 -58.099 -8.293 1.00 42.47 114 ILE C CA 1
ATOM 5337 C C . ILE C 1 118 ? 65.991 -57.986 -6.952 1.00 41.03 114 ILE C C 1
ATOM 5338 O O . ILE C 1 118 ? 66.553 -57.440 -6.011 1.00 39.58 114 ILE C O 1
ATOM 5343 N N . SER C 1 119 ? 64.767 -58.508 -6.854 1.00 41.48 115 SER C N 1
ATOM 5344 C CA . SER C 1 119 ? 63.978 -58.257 -5.647 1.00 40.65 115 SER C CA 1
ATOM 5345 C C . SER C 1 119 ? 64.571 -58.966 -4.456 1.00 40.60 115 SER C C 1
ATOM 5346 O O . SER C 1 119 ? 64.424 -58.494 -3.337 1.00 39.70 115 SER C O 1
ATOM 5349 N N . SER C 1 120 ? 65.279 -60.070 -4.716 1.00 41.78 116 SER C N 1
ATOM 5350 C CA . SER C 1 120 ? 65.883 -60.873 -3.657 1.00 41.64 116 SER C CA 1
ATOM 5351 C C . SER C 1 120 ? 67.113 -60.212 -3.003 1.00 40.86 116 SER C C 1
ATOM 5352 O O . SER C 1 120 ? 67.549 -60.636 -1.928 1.00 40.86 116 SER C O 1
ATOM 5355 N N . MET C 1 121 ? 67.640 -59.162 -3.637 1.00 40.16 117 MET C N 1
ATOM 5356 C CA . MET C 1 121 ? 68.828 -58.450 -3.132 1.00 39.85 117 MET C CA 1
ATOM 5357 C C . MET C 1 121 ? 68.602 -56.975 -2.765 1.00 38.68 117 MET C C 1
ATOM 5358 O O . MET C 1 121 ? 69.556 -56.296 -2.397 1.00 37.71 117 MET C O 1
ATOM 5363 N N . VAL C 1 122 ? 67.359 -56.487 -2.860 1.00 38.74 118 VAL C N 1
ATOM 5364 C CA . VAL C 1 122 ? 67.039 -55.093 -2.501 1.00 38.17 118 VAL C CA 1
ATOM 5365 C C . VAL C 1 122 ? 65.829 -55.044 -1.594 1.00 38.70 118 VAL C C 1
ATOM 5366 O O . VAL C 1 122 ? 65.092 -56.029 -1.509 1.00 40.04 118 VAL C O 1
ATOM 5370 N N . SER C 1 123 ? 65.581 -53.894 -0.968 1.00 38.78 119 SER C N 1
ATOM 5371 C CA . SER C 1 123 ? 64.393 -53.709 -0.096 1.00 39.65 119 SER C CA 1
ATOM 5372 C C . SER C 1 123 ? 63.118 -53.160 -0.767 1.00 39.78 119 SER C C 1
ATOM 5373 O O . SER C 1 123 ? 62.017 -53.269 -0.216 1.00 40.18 119 SER C O 1
ATOM 5376 N N . CYS C 1 124 ? 63.276 -52.555 -1.940 1.00 39.92 120 CYS C N 1
ATOM 5377 C CA . CYS C 1 124 ? 62.180 -51.924 -2.658 1.00 39.96 120 CYS C CA 1
ATOM 5378 C C . CYS C 1 124 ? 62.540 -51.729 -4.143 1.00 40.59 120 CYS C C 1
ATOM 5379 O O . CYS C 1 124 ? 63.728 -51.610 -4.494 1.00 40.42 120 CYS C O 1
ATOM 5382 N N . ILE C 1 125 ? 61.520 -51.683 -5.006 1.00 40.91 121 ILE C N 1
ATOM 5383 C CA . ILE C 1 125 ? 61.719 -51.270 -6.400 1.00 41.86 121 ILE C CA 1
ATOM 5384 C C . ILE C 1 125 ? 60.795 -50.089 -6.771 1.00 42.27 121 ILE C C 1
ATOM 5385 O O . ILE C 1 125 ? 59.573 -50.188 -6.623 1.00 42.70 121 ILE C O 1
ATOM 5390 N N . VAL C 1 126 ? 61.380 -48.973 -7.212 1.00 42.57 122 VAL C N 1
ATOM 5391 C CA . VAL C 1 126 ? 60.609 -47.844 -7.782 1.00 43.26 122 VAL C CA 1
ATOM 5392 C C . VAL C 1 126 ? 60.764 -47.869 -9.309 1.00 45.64 122 VAL C C 1
ATOM 5393 O O . VAL C 1 126 ? 61.868 -47.638 -9.839 1.00 46.01 122 VAL C O 1
ATOM 5397 N N . ALA C 1 127 ? 59.679 -48.171 -10.018 1.00 47.82 123 ALA C N 1
ATOM 5398 C CA . ALA C 1 127 ? 59.804 -48.466 -11.446 1.00 50.78 123 ALA C CA 1
ATOM 5399 C C . ALA C 1 127 ? 58.947 -47.606 -12.357 1.00 53.04 123 ALA C C 1
ATOM 5400 O O . ALA C 1 127 ? 57.774 -47.332 -12.048 1.00 52.83 123 ALA C O 1
ATOM 5402 N N . ARG C 1 128 ? 59.564 -47.189 -13.471 1.00 55.86 124 ARG C N 1
ATOM 5403 C CA . ARG C 1 128 ? 58.864 -46.664 -14.651 1.00 59.21 124 ARG C CA 1
ATOM 5404 C C . ARG C 1 128 ? 59.171 -47.483 -15.905 1.00 62.08 124 ARG C C 1
ATOM 5405 O O . ARG C 1 128 ? 60.313 -47.530 -16.359 1.00 62.73 124 ARG C O 1
ATOM 5413 N N . VAL C 1 129 ? 58.133 -48.081 -16.484 1.00 65.08 125 VAL C N 1
ATOM 5414 C CA . VAL C 1 129 ? 58.276 -49.007 -17.634 1.00 68.47 125 VAL C CA 1
ATOM 5415 C C . VAL C 1 129 ? 57.449 -48.634 -18.891 1.00 70.56 125 VAL C C 1
ATOM 5416 O O . VAL C 1 129 ? 56.571 -47.762 -18.846 1.00 70.53 125 VAL C O 1
ATOM 5420 N N . HIS C 1 132 ? 51.286 -50.513 -19.767 1.00 89.27 128 HIS C N 1
ATOM 5421 C CA . HIS C 1 132 ? 51.003 -50.771 -18.345 1.00 87.68 128 HIS C CA 1
ATOM 5422 C C . HIS C 1 132 ? 51.072 -52.255 -17.929 1.00 87.92 128 HIS C C 1
ATOM 5423 O O . HIS C 1 132 ? 51.372 -52.555 -16.764 1.00 86.53 128 HIS C O 1
ATOM 5430 N N . SER C 1 133 ? 50.792 -53.181 -18.853 1.00 89.36 129 SER C N 1
ATOM 5431 C CA . SER C 1 133 ? 50.907 -54.616 -18.538 1.00 89.20 129 SER C CA 1
ATOM 5432 C C . SER C 1 133 ? 52.259 -54.957 -17.870 1.00 86.56 129 SER C C 1
ATOM 5433 O O . SER C 1 133 ? 52.332 -55.810 -16.971 1.00 85.90 129 SER C O 1
ATOM 5436 N N . ASP C 1 134 ? 53.302 -54.241 -18.296 1.00 84.32 130 ASP C N 1
ATOM 5437 C CA . ASP C 1 134 ? 54.674 -54.466 -17.852 1.00 81.64 130 ASP C CA 1
ATOM 5438 C C . ASP C 1 134 ? 54.948 -54.218 -16.358 1.00 77.80 130 ASP C C 1
ATOM 5439 O O . ASP C 1 134 ? 55.816 -54.889 -15.787 1.00 77.40 130 ASP C O 1
ATOM 5444 N N . ILE C 1 135 ? 54.238 -53.269 -15.736 1.00 74.38 131 ILE C N 1
ATOM 5445 C CA . ILE C 1 135 ? 54.437 -52.974 -14.304 1.00 70.42 131 ILE C CA 1
ATOM 5446 C C . ILE C 1 135 ? 53.657 -53.921 -13.387 1.00 69.61 131 ILE C C 1
ATOM 5447 O O . ILE C 1 135 ? 54.104 -54.221 -12.286 1.00 68.35 131 ILE C O 1
ATOM 5452 N N . ALA C 1 136 ? 52.506 -54.408 -13.851 1.00 70.15 132 ALA C N 1
ATOM 5453 C CA . ALA C 1 136 ? 51.698 -55.378 -13.095 1.00 69.40 132 ALA C CA 1
ATOM 5454 C C . ALA C 1 136 ? 52.418 -56.721 -12.935 1.00 69.16 132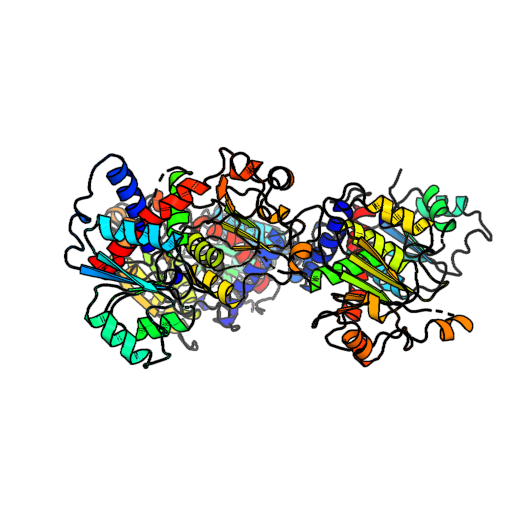 ALA C C 1
ATOM 5455 O O . ALA C 1 136 ? 52.453 -57.286 -11.834 1.00 68.35 132 ALA C O 1
ATOM 5457 N N . ASN C 1 137 ? 52.998 -57.205 -14.034 1.00 69.31 133 ASN C N 1
ATOM 5458 C CA . ASN C 1 137 ? 53.722 -58.471 -14.059 1.00 69.33 133 ASN C CA 1
ATOM 5459 C C . ASN C 1 137 ? 55.026 -58.459 -13.273 1.00 66.63 133 ASN C C 1
ATOM 5460 O O . ASN C 1 137 ? 55.379 -59.461 -12.654 1.00 66.76 133 ASN C O 1
ATOM 5465 N N . LEU C 1 138 ? 55.737 -57.330 -13.310 1.00 63.89 134 LEU C N 1
ATOM 5466 C CA . LEU C 1 138 ? 56.968 -57.145 -12.531 1.00 60.86 134 LEU C CA 1
ATOM 5467 C C . LEU C 1 138 ? 56.667 -57.156 -11.034 1.00 58.93 134 LEU C C 1
ATOM 5468 O O . LEU C 1 138 ? 57.431 -57.727 -10.238 1.00 58.33 134 LEU C O 1
ATOM 5473 N N . ALA C 1 139 ? 55.560 -56.509 -10.663 1.00 57.43 135 ALA C N 1
ATOM 5474 C CA . ALA C 1 139 ? 55.073 -56.528 -9.296 1.00 55.57 135 ALA C CA 1
ATOM 5475 C C . ALA C 1 139 ? 54.644 -57.936 -8.921 1.00 56.66 135 ALA C C 1
ATOM 5476 O O . ALA C 1 139 ? 54.971 -58.405 -7.832 1.00 56.22 135 ALA C O 1
ATOM 5478 N N . LYS C 1 140 ? 53.946 -58.611 -9.839 1.00 57.88 136 LYS C N 1
ATOM 5479 C CA . LYS C 1 140 ? 53.359 -59.929 -9.589 1.00 59.28 136 LYS C CA 1
ATOM 5480 C C . LYS C 1 140 ? 54.357 -60.985 -9.079 1.00 58.96 136 LYS C C 1
ATOM 5481 O O . LYS C 1 140 ? 53.983 -61.865 -8.317 1.00 59.70 136 LYS C O 1
ATOM 5487 N N . HIS C 1 141 ? 55.617 -60.894 -9.484 1.00 57.58 137 HIS C N 1
ATOM 5488 C CA . HIS C 1 141 ? 56.593 -61.906 -9.115 1.00 57.47 137 HIS C CA 1
ATOM 5489 C C . HIS C 1 141 ? 57.719 -61.356 -8.236 1.00 54.83 137 HIS C C 1
ATOM 5490 O O . HIS C 1 141 ? 58.731 -62.024 -8.037 1.00 54.98 137 HIS C O 1
ATOM 5497 N N . SER C 1 142 ? 57.532 -60.144 -7.713 1.00 52.23 138 SER C N 1
ATOM 5498 C CA . SER C 1 142 ? 58.499 -59.488 -6.828 1.00 49.54 138 SER C CA 1
ATOM 5499 C C . SER C 1 142 ? 58.302 -59.954 -5.390 1.00 48.84 138 SER C C 1
ATOM 5500 O O . SER C 1 142 ? 57.174 -60.175 -4.957 1.00 49.47 138 SER C O 1
ATOM 5503 N N . SER C 1 143 ? 59.393 -60.095 -4.644 1.00 47.56 139 SER C N 1
ATOM 5504 C CA . SER C 1 143 ? 59.292 -60.419 -3.219 1.00 46.66 139 SER C CA 1
ATOM 5505 C C . SER C 1 143 ? 59.305 -59.166 -2.326 1.00 44.88 139 SER C C 1
ATOM 5506 O O . SER C 1 143 ? 59.250 -59.275 -1.097 1.00 45.09 139 SER C O 1
ATOM 5509 N N . VAL C 1 144 ? 59.383 -57.986 -2.935 1.00 43.24 140 VAL C N 1
ATOM 5510 C CA . VAL C 1 144 ? 59.440 -56.742 -2.174 1.00 41.73 140 VAL C CA 1
ATOM 5511 C C . VAL C 1 144 ? 58.465 -55.733 -2.786 1.00 42.00 140 VAL C C 1
ATOM 5512 O O . VAL C 1 144 ? 58.064 -55.906 -3.933 1.00 43.02 140 VAL C O 1
ATOM 5516 N N . PRO C 1 145 ? 58.076 -54.678 -2.028 1.00 41.44 141 PRO C N 1
ATOM 5517 C CA . PRO C 1 145 ? 57.053 -53.797 -2.592 1.00 41.55 141 PRO C CA 1
ATOM 5518 C C . PRO C 1 145 ? 57.532 -53.029 -3.831 1.00 41.41 141 PRO C C 1
ATOM 5519 O O . PRO C 1 145 ? 58.674 -52.576 -3.863 1.00 41.13 141 PRO C O 1
ATOM 5523 N N . VAL C 1 146 ? 56.659 -52.918 -4.837 1.00 42.25 142 VAL C N 1
ATOM 5524 C CA . VAL C 1 146 ? 56.880 -52.054 -5.995 1.00 42.29 142 VAL C CA 1
ATOM 5525 C C . VAL C 1 146 ? 56.059 -50.746 -5.888 1.00 42.24 142 VAL C C 1
ATOM 5526 O O . VAL C 1 146 ? 54.870 -50.753 -5.516 1.00 42.81 142 VAL C O 1
ATOM 5530 N N . ILE C 1 147 ? 56.703 -49.626 -6.213 1.00 41.75 143 ILE C N 1
ATOM 5531 C CA . ILE C 1 147 ? 56.021 -48.346 -6.328 1.00 41.64 143 ILE C CA 1
ATOM 5532 C C . ILE C 1 147 ? 56.035 -47.882 -7.791 1.00 43.02 143 ILE C C 1
ATOM 5533 O O . ILE C 1 147 ? 57.094 -47.838 -8.428 1.00 43.11 143 ILE C O 1
ATOM 5538 N N . ASN C 1 148 ? 54.854 -47.550 -8.315 1.00 44.62 144 ASN C N 1
ATOM 5539 C CA . ASN C 1 148 ? 54.706 -47.040 -9.681 1.00 46.58 144 ASN C CA 1
ATOM 5540 C C . ASN C 1 148 ? 55.074 -45.555 -9.844 1.00 46.63 144 ASN C C 1
ATOM 5541 O O . ASN C 1 148 ? 54.312 -44.670 -9.428 1.00 46.13 144 ASN C O 1
ATOM 5546 N N . ALA C 1 149 ? 56.222 -45.281 -10.481 1.00 47.65 145 ALA C N 1
ATOM 5547 C CA . ALA C 1 149 ? 56.697 -43.886 -10.668 1.00 47.69 145 ALA C CA 1
ATOM 5548 C C . ALA C 1 149 ? 56.050 -43.150 -11.860 1.00 49.33 145 ALA C C 1
ATOM 5549 O O . ALA C 1 149 ? 56.007 -41.904 -11.878 1.00 49.43 145 ALA C O 1
ATOM 5551 N N . LEU C 1 150 ? 55.578 -43.924 -12.843 1.00 51.10 146 LEU C N 1
ATOM 5552 C CA . LEU C 1 150 ? 54.808 -43.433 -14.011 1.00 53.21 146 LEU C CA 1
ATOM 5553 C C . LEU C 1 150 ? 54.469 -44.596 -14.935 1.00 55.18 146 LEU C C 1
ATOM 5554 O O . LEU C 1 150 ? 55.279 -45.504 -15.127 1.00 55.80 146 LEU C O 1
ATOM 5556 N N . CYS C 1 151 ? 53.260 -44.578 -15.480 1.00 56.67 147 CYS C N 1
ATOM 5557 C CA . CYS C 1 151 ? 52.872 -45.519 -16.532 1.00 59.31 147 CYS C CA 1
ATOM 5558 C C . CYS C 1 151 ? 51.759 -44.930 -17.415 1.00 60.61 147 CYS C C 1
ATOM 5559 O O . CYS C 1 151 ? 51.224 -43.846 -17.128 1.00 59.47 147 CYS C O 1
ATOM 5562 N N . ASP C 1 152 ? 51.456 -45.642 -18.500 1.00 62.68 148 ASP C N 1
ATOM 5563 C CA . ASP C 1 152 ? 50.316 -45.348 -19.371 1.00 64.83 148 ASP C CA 1
ATOM 5564 C C . ASP C 1 152 ? 49.128 -44.627 -18.726 1.00 63.70 148 ASP C C 1
ATOM 5565 O O . ASP C 1 152 ? 48.631 -43.634 -19.262 1.00 64.20 148 ASP C O 1
ATOM 5570 N N . THR C 1 153 ? 48.671 -45.138 -17.586 1.00 61.96 149 THR C N 1
ATOM 5571 C CA . THR C 1 153 ? 47.363 -44.755 -17.064 1.00 61.49 149 THR C CA 1
ATOM 5572 C C . THR C 1 153 ? 47.342 -44.151 -15.653 1.00 58.85 149 THR C C 1
ATOM 5573 O O . THR C 1 153 ? 46.308 -43.640 -15.237 1.00 58.98 149 THR C O 1
ATOM 5577 N N . PHE C 1 154 ? 48.473 -44.192 -14.937 1.00 56.34 150 PHE C N 1
ATOM 5578 C CA . PHE C 1 154 ? 48.541 -43.745 -13.534 1.00 53.65 150 PHE C CA 1
ATOM 5579 C C . PHE C 1 154 ? 49.842 -42.991 -13.220 1.00 51.82 150 PHE C C 1
ATOM 5580 O O . PHE C 1 154 ? 50.794 -43.039 -14.004 1.00 52.09 150 PHE C O 1
ATOM 5588 N N . HIS C 1 155 ? 49.864 -42.328 -12.060 1.00 49.56 151 HIS C N 1
ATOM 5589 C CA . HIS C 1 155 ? 50.992 -41.539 -11.542 1.00 47.50 151 HIS C CA 1
ATOM 5590 C C . HIS C 1 155 ? 50.643 -41.201 -10.080 1.00 46.14 151 HIS C C 1
ATOM 5591 O O . HIS C 1 155 ? 50.335 -40.044 -9.752 1.00 45.83 151 HIS C O 1
ATOM 5598 N N . PRO C 1 156 ? 50.653 -42.210 -9.195 1.00 44.94 152 PRO C N 1
ATOM 5599 C CA . PRO C 1 156 ? 50.172 -41.957 -7.843 1.00 43.66 152 PRO C CA 1
ATOM 5600 C C . PRO C 1 156 ? 50.970 -40.875 -7.123 1.00 42.23 152 PRO C C 1
ATOM 5601 O O . PRO C 1 156 ? 50.390 -40.002 -6.464 1.00 42.27 152 PRO C O 1
ATOM 5605 N N . LEU C 1 157 ? 52.292 -40.929 -7.242 1.00 40.89 153 LEU C N 1
ATOM 5606 C CA . LEU C 1 157 ? 53.132 -39.986 -6.520 1.00 39.34 153 LEU C CA 1
ATOM 5607 C C . LEU C 1 157 ? 52.780 -38.520 -6.839 1.00 39.45 153 LEU C C 1
ATOM 5608 O O . LEU C 1 157 ? 52.810 -37.680 -5.952 1.00 39.09 153 LEU C O 1
ATOM 5613 N N . GLN C 1 158 ? 52.413 -38.223 -8.084 1.00 39.87 154 GLN C N 1
ATOM 5614 C CA . GLN C 1 158 ? 52.007 -36.867 -8.450 1.00 40.43 154 GLN C CA 1
ATOM 5615 C C . GLN C 1 158 ? 50.686 -36.425 -7.782 1.00 40.42 154 GLN C C 1
ATOM 5616 O O . GLN C 1 158 ? 50.583 -35.281 -7.322 1.00 40.51 154 GLN C O 1
ATOM 5622 N N . ALA C 1 159 ? 49.701 -37.319 -7.708 1.00 40.12 155 ALA C N 1
ATOM 5623 C CA . ALA C 1 159 ? 48.452 -37.014 -7.017 1.00 40.62 155 ALA C CA 1
ATOM 5624 C C . ALA C 1 159 ? 48.645 -36.689 -5.530 1.00 40.52 155 ALA C C 1
ATOM 5625 O O . ALA C 1 159 ? 47.938 -35.823 -4.981 1.00 40.93 155 ALA C O 1
ATOM 5627 N N . ILE C 1 160 ? 49.580 -37.378 -4.874 1.00 39.58 156 ILE C N 1
ATOM 5628 C CA . ILE C 1 160 ? 49.867 -37.067 -3.476 1.00 39.57 156 ILE C CA 1
ATOM 5629 C C . ILE C 1 160 ? 50.459 -35.638 -3.389 1.00 39.93 156 ILE C C 1
ATOM 5630 O O . ILE C 1 160 ? 49.999 -34.804 -2.601 1.00 40.15 156 ILE C O 1
ATOM 5635 N N . ALA C 1 161 ? 51.464 -35.357 -4.212 1.00 39.94 157 ALA C N 1
ATOM 5636 C CA . ALA C 1 161 ? 52.091 -34.038 -4.217 1.00 40.56 157 ALA C CA 1
ATOM 5637 C C . ALA C 1 161 ? 51.072 -32.935 -4.550 1.00 41.85 157 ALA C C 1
ATOM 5638 O O . ALA C 1 161 ? 51.037 -31.888 -3.897 1.00 42.02 157 ALA C O 1
ATOM 5640 N N . ASP C 1 162 ? 50.216 -33.188 -5.539 1.00 42.81 158 ASP C N 1
ATOM 5641 C CA . ASP C 1 162 ? 49.229 -32.190 -5.929 1.00 44.10 158 ASP C CA 1
ATOM 5642 C C . ASP C 1 162 ? 48.286 -31.873 -4.773 1.00 44.73 158 ASP C C 1
ATOM 5643 O O . ASP C 1 162 ? 47.970 -30.698 -4.534 1.00 45.58 158 ASP C O 1
ATOM 5648 N N . PHE C 1 163 ? 47.855 -32.909 -4.053 1.00 44.56 159 PHE C N 1
ATOM 5649 C CA . PHE C 1 163 ? 46.910 -32.706 -2.951 1.00 45.64 159 PHE C CA 1
ATOM 5650 C C . PHE C 1 163 ? 47.525 -32.094 -1.696 1.00 45.61 159 PHE C C 1
ATOM 5651 O O . PHE C 1 163 ? 46.843 -31.400 -0.953 1.00 46.39 159 PHE C O 1
ATOM 5659 N N . LEU C 1 164 ? 48.817 -32.324 -1.489 1.00 45.12 160 LEU C N 1
ATOM 5660 C CA . LEU C 1 164 ? 49.568 -31.628 -0.451 1.00 45.36 160 LEU C CA 1
ATOM 5661 C C . LEU C 1 164 ? 49.593 -30.127 -0.758 1.00 46.63 160 LEU C C 1
ATOM 5662 O O . LEU C 1 164 ? 49.285 -29.312 0.124 1.00 47.62 160 LEU C O 1
ATOM 5667 N N . THR C 1 165 ? 49.937 -29.779 -2.007 1.00 46.98 161 THR C N 1
ATOM 5668 C CA . THR C 1 165 ? 49.900 -28.389 -2.501 1.00 48.11 161 THR C CA 1
ATOM 5669 C C . THR C 1 165 ? 48.556 -27.705 -2.246 1.00 50.14 161 THR C C 1
ATOM 5670 O O . THR C 1 165 ? 48.515 -26.648 -1.619 1.00 51.38 161 THR C O 1
ATOM 5674 N N . ILE C 1 166 ? 47.466 -28.312 -2.710 1.00 51.07 162 ILE C N 1
ATOM 5675 C CA . ILE C 1 166 ? 46.134 -27.757 -2.495 1.00 53.13 162 ILE C CA 1
ATOM 5676 C C . ILE C 1 166 ? 45.854 -27.566 -1.009 1.00 54.57 162 ILE C C 1
ATOM 5677 O O . ILE C 1 166 ? 45.349 -26.524 -0.602 1.00 55.72 162 ILE C O 1
ATOM 5682 N N . HIS C 1 167 ? 46.205 -28.569 -0.206 1.00 55.09 163 HIS C N 1
ATOM 5683 C CA . HIS C 1 167 ? 45.906 -28.571 1.229 1.00 56.94 163 HIS C CA 1
ATOM 5684 C C . HIS C 1 167 ? 46.568 -27.387 1.939 1.00 57.86 163 HIS C C 1
ATOM 5685 O O . HIS C 1 167 ? 45.955 -26.746 2.787 1.00 58.94 163 HIS C O 1
ATOM 5692 N N . GLU C 1 168 ? 47.803 -27.078 1.557 1.00 57.86 164 GLU C N 1
ATOM 5693 C CA . GLU C 1 168 ? 48.533 -25.979 2.180 1.00 59.46 164 GLU C CA 1
ATOM 5694 C C . GLU C 1 168 ? 48.094 -24.575 1.753 1.00 61.10 164 GLU C C 1
ATOM 5695 O O . GLU C 1 168 ? 48.302 -23.604 2.485 1.00 62.31 164 GLU C O 1
ATOM 5701 N N . SER C 1 169 ? 47.477 -24.472 0.580 1.00 61.60 165 SER C N 1
ATOM 5702 C CA . SER C 1 169 ? 47.003 -23.197 0.067 1.00 63.14 165 SER C CA 1
ATOM 5703 C C . SER C 1 169 ? 45.561 -22.867 0.482 1.00 64.95 165 SER C C 1
ATOM 5704 O O . SER C 1 169 ? 45.170 -21.697 0.452 1.00 66.47 165 SER C O 1
ATOM 5707 N N . PHE C 1 170 ? 44.784 -23.882 0.875 1.00 64.99 166 PHE C N 1
ATOM 5708 C CA . PHE C 1 170 ? 43.361 -23.695 1.187 1.00 66.89 166 PHE C CA 1
ATOM 5709 C C . PHE C 1 170 ? 42.936 -23.820 2.651 1.00 68.60 166 PHE C C 1
ATOM 5710 O O . PHE C 1 170 ? 41.896 -23.270 3.043 1.00 70.64 166 PHE C O 1
ATOM 5718 N N . ALA C 1 171 ? 43.733 -24.525 3.448 1.00 68.32 167 ALA C N 1
ATOM 5719 C CA . ALA C 1 171 ? 43.558 -24.549 4.900 1.00 69.76 167 ALA C CA 1
ATOM 5720 C C . ALA C 1 171 ? 44.491 -23.524 5.567 1.00 70.74 167 ALA C C 1
ATOM 5721 O O . ALA C 1 171 ? 44.329 -22.306 5.401 1.00 72.14 167 ALA C O 1
ATOM 5723 N N . THR C 1 179 ? 40.896 -31.945 12.831 1.00 70.95 175 THR C N 1
ATOM 5724 C CA . THR C 1 179 ? 41.187 -32.951 11.796 1.00 69.62 175 THR C CA 1
ATOM 5725 C C . THR C 1 179 ? 40.255 -34.166 11.891 1.00 70.21 175 THR C C 1
ATOM 5726 O O . THR C 1 179 ? 39.914 -34.612 12.987 1.00 71.77 175 THR C O 1
ATOM 5730 N N . HIS C 1 180 ? 39.859 -34.685 10.725 1.00 69.13 176 HIS C N 1
ATOM 5731 C CA . HIS C 1 180 ? 38.917 -35.806 10.598 1.00 69.81 176 HIS C CA 1
ATOM 5732 C C . HIS C 1 180 ? 39.594 -36.882 9.764 1.00 67.41 176 HIS C C 1
ATOM 5733 O O . HIS C 1 180 ? 39.921 -36.630 8.604 1.00 66.28 176 HIS C O 1
ATOM 5740 N N . PRO C 1 181 ? 39.791 -38.089 10.336 1.00 66.91 177 PRO C N 1
ATOM 5741 C CA . PRO C 1 181 ? 40.671 -39.080 9.692 1.00 64.25 177 PRO C CA 1
ATOM 5742 C C . PRO C 1 181 ? 40.365 -39.354 8.207 1.00 62.80 177 PRO C C 1
ATOM 5743 O O . PRO C 1 181 ? 41.308 -39.529 7.430 1.00 61.02 177 PRO C O 1
ATOM 5747 N N . SER C 1 182 ? 39.090 -39.352 7.803 1.00 63.32 178 SER C N 1
ATOM 5748 C CA . SER C 1 182 ? 38.739 -39.717 6.416 1.00 62.32 178 SER C CA 1
ATOM 5749 C C . SER C 1 182 ? 38.682 -38.573 5.388 1.00 61.52 178 SER C C 1
ATOM 5750 O O . SER C 1 182 ? 38.250 -38.782 4.247 1.00 61.94 178 SER C O 1
ATOM 5753 N N . SER C 1 183 ? 39.128 -37.381 5.774 1.00 60.44 179 SER C N 1
ATOM 5754 C CA . SER C 1 183 ? 39.038 -36.210 4.910 1.00 59.65 179 SER C CA 1
ATOM 5755 C C . SER C 1 183 ? 40.215 -35.270 5.121 1.00 57.83 179 SER C C 1
ATOM 5756 O O . SER C 1 183 ? 40.948 -35.402 6.096 1.00 57.52 179 SER C O 1
ATOM 5759 N N . LEU C 1 184 ? 40.391 -34.334 4.192 1.00 56.78 180 LEU C N 1
ATOM 5760 C CA . LEU C 1 184 ? 41.412 -33.296 4.289 1.00 55.51 180 LEU C CA 1
ATOM 5761 C C . LEU C 1 184 ? 40.811 -31.909 4.453 1.00 56.73 180 LEU C C 1
ATOM 5762 O O . LEU C 1 184 ? 41.524 -30.908 4.373 1.00 56.10 180 LEU C O 1
ATOM 5767 N N . GLY C 1 185 ? 39.500 -31.859 4.682 1.00 58.49 181 GLY C N 1
ATOM 5768 C CA . GLY C 1 185 ? 38.760 -30.604 4.754 1.00 59.85 181 GLY C CA 1
ATOM 5769 C C . GLY C 1 185 ? 38.695 -29.857 3.434 1.00 59.76 181 GLY C C 1
ATOM 5770 O O . GLY C 1 185 ? 38.785 -28.631 3.407 1.00 60.40 181 GLY C O 1
ATOM 5771 N N . LEU C 1 186 ? 38.541 -30.577 2.325 1.00 59.13 182 LEU C N 1
ATOM 5772 C CA . LEU C 1 186 ? 38.510 -29.902 1.025 1.00 58.82 182 LEU C CA 1
ATOM 5773 C C . LEU C 1 186 ? 37.166 -29.977 0.297 1.00 60.20 182 LEU C C 1
ATOM 5774 O O . LEU C 1 186 ? 37.047 -29.524 -0.850 1.00 60.37 182 LEU C O 1
ATOM 5779 N N . GLU C 1 187 ? 36.159 -30.521 0.982 1.00 61.49 183 GLU C N 1
ATOM 5780 C CA . GLU C 1 187 ? 34.801 -30.689 0.430 1.00 63.26 183 GLU C CA 1
ATOM 5781 C C . GLU C 1 187 ? 34.302 -29.454 -0.292 1.00 63.92 183 GLU C C 1
ATOM 5782 O O . GLU C 1 187 ? 34.426 -28.339 0.215 1.00 64.00 183 GLU C O 1
ATOM 5788 N N . GLY C 1 188 ? 33.757 -29.659 -1.486 1.00 64.50 184 GLY C N 1
ATOM 5789 C CA . GLY C 1 188 ? 33.045 -28.595 -2.211 1.00 65.99 184 GLY C CA 1
ATOM 5790 C C . GLY C 1 188 ? 33.899 -27.593 -2.973 1.00 64.96 184 GLY C C 1
ATOM 5791 O O . GLY C 1 188 ? 33.409 -26.571 -3.442 1.00 66.12 184 GLY C O 1
ATOM 5792 N N . LEU C 1 189 ? 35.186 -27.876 -3.084 1.00 62.99 185 LEU C N 1
ATOM 5793 C CA . LEU C 1 189 ? 36.077 -27.055 -3.872 1.00 62.39 185 LEU C CA 1
ATOM 5794 C C . LEU C 1 189 ? 35.994 -27.539 -5.339 1.00 62.23 185 LEU C C 1
ATOM 5795 O O . LEU C 1 189 ? 35.604 -28.688 -5.584 1.00 62.41 185 LEU C O 1
ATOM 5800 N N . LYS C 1 190 ? 36.316 -26.680 -6.312 1.00 62.02 186 LYS C N 1
ATOM 5801 C CA . LYS C 1 190 ? 36.242 -27.086 -7.741 1.00 61.92 186 LYS C CA 1
ATOM 5802 C C . LYS C 1 190 ? 37.566 -26.960 -8.512 1.00 60.12 186 LYS C C 1
ATOM 5803 O O . LYS C 1 190 ? 38.184 -25.892 -8.520 1.00 59.84 186 LYS C O 1
ATOM 5805 N N . ILE C 1 191 ? 37.990 -28.062 -9.134 1.00 58.91 187 ILE C N 1
ATOM 5806 C CA . ILE C 1 191 ? 39.149 -28.086 -10.036 1.00 57.73 187 ILE C CA 1
ATOM 5807 C C . ILE C 1 191 ? 38.706 -28.141 -11.502 1.00 59.18 187 ILE C C 1
ATOM 5808 O O . ILE C 1 191 ? 37.847 -28.954 -11.878 1.00 60.18 187 ILE C O 1
ATOM 5813 N N . ALA C 1 192 ? 39.291 -27.278 -12.330 1.00 59.21 188 ALA C N 1
ATOM 5814 C CA . ALA C 1 192 ? 39.007 -27.303 -13.767 1.00 60.22 188 ALA C CA 1
ATOM 5815 C C . ALA C 1 192 ? 40.244 -27.767 -14.498 1.00 59.03 188 ALA C C 1
ATOM 5816 O O . ALA C 1 192 ? 41.284 -27.116 -14.435 1.00 58.14 188 ALA C O 1
ATOM 5818 N N . TRP C 1 193 ? 40.128 -28.909 -15.165 1.00 59.06 189 TRP C N 1
ATOM 5819 C CA . TRP C 1 193 ? 41.199 -29.436 -15.964 1.00 58.45 189 TRP C CA 1
ATOM 5820 C C . TRP C 1 193 ? 40.970 -29.029 -17.402 1.00 60.72 189 TRP C C 1
ATOM 5821 O O . TRP C 1 193 ? 39.901 -29.279 -17.949 1.00 62.42 189 TRP C O 1
ATOM 5832 N N . VAL C 1 194 ? 41.982 -28.416 -18.017 1.00 61.11 190 VAL C N 1
ATOM 5833 C CA . VAL C 1 194 ? 41.883 -27.909 -19.399 1.00 63.58 190 VAL C CA 1
ATOM 5834 C C . VAL C 1 194 ? 43.055 -28.344 -20.296 1.00 64.05 190 VAL C C 1
ATOM 5835 O O . VAL C 1 194 ? 44.157 -27.776 -20.223 1.00 63.22 190 VAL C O 1
ATOM 5839 N N . GLY C 1 195 ? 42.807 -29.329 -21.157 1.00 65.52 191 GLY C N 1
ATOM 5840 C CA . GLY C 1 195 ? 43.856 -29.868 -22.017 1.00 66.05 191 GLY C CA 1
ATOM 5841 C C . GLY C 1 195 ? 43.622 -31.305 -22.435 1.00 67.04 191 GLY C C 1
ATOM 5842 O O . GLY C 1 195 ? 42.497 -31.695 -22.741 1.00 68.71 191 GLY C O 1
ATOM 5843 N N . ASP C 1 196 ? 44.700 -32.082 -22.459 1.00 66.40 192 ASP C N 1
ATOM 5844 C CA . ASP C 1 196 ? 44.671 -33.500 -22.815 1.00 67.23 192 ASP C CA 1
ATOM 5845 C C . ASP C 1 196 ? 44.209 -34.321 -21.589 1.00 65.74 192 ASP C C 1
ATOM 5846 O O . ASP C 1 196 ? 44.392 -33.897 -20.436 1.00 63.60 192 ASP C O 1
ATOM 5851 N N . ALA C 1 197 ? 43.603 -35.480 -21.848 1.00 66.56 193 ALA C N 1
ATOM 5852 C CA . ALA C 1 197 ? 43.253 -36.437 -20.805 1.00 65.41 193 ALA C CA 1
ATOM 5853 C C . ALA C 1 197 ? 44.348 -37.494 -20.686 1.00 64.47 193 ALA C C 1
ATOM 5854 O O . ALA C 1 197 ? 44.525 -38.305 -21.597 1.00 66.32 193 ALA C O 1
ATOM 5856 N N . ASN C 1 198 ? 45.078 -37.478 -19.570 1.00 61.93 194 ASN C N 1
ATOM 5857 C CA . ASN C 1 198 ? 46.221 -38.377 -19.343 1.00 60.33 194 ASN C CA 1
ATOM 5858 C C . ASN C 1 198 ? 46.414 -38.858 -17.876 1.00 57.98 194 ASN C C 1
ATOM 5859 O O . ASN C 1 198 ? 45.698 -38.442 -16.962 1.00 56.83 194 ASN C O 1
ATOM 5864 N N . ASN C 1 199 ? 47.408 -39.720 -17.674 1.00 56.81 195 ASN C N 1
ATOM 5865 C CA . ASN C 1 199 ? 47.679 -40.352 -16.383 1.00 54.92 195 ASN C CA 1
ATOM 5866 C C . ASN C 1 199 ? 47.639 -39.464 -15.136 1.00 53.29 195 ASN C C 1
ATOM 5867 O O . ASN C 1 199 ? 47.123 -39.878 -14.088 1.00 52.80 195 ASN C O 1
ATOM 5872 N N . VAL C 1 200 ? 48.189 -38.253 -15.251 1.00 52.25 196 VAL C N 1
ATOM 5873 C CA . VAL C 1 200 ? 48.109 -37.261 -14.186 1.00 50.50 196 VAL C CA 1
ATOM 5874 C C . VAL C 1 200 ? 46.633 -36.976 -13.859 1.00 51.57 196 VAL C C 1
ATOM 5875 O O . VAL C 1 200 ? 46.229 -37.095 -12.712 1.00 51.04 196 VAL C O 1
ATOM 5879 N N . LEU C 1 201 ? 45.826 -36.633 -14.866 1.00 53.42 197 LEU C N 1
ATOM 5880 C CA . LEU C 1 201 ? 44.396 -36.382 -14.638 1.00 54.31 197 LEU C CA 1
ATOM 5881 C C . LEU C 1 201 ? 43.679 -37.594 -14.027 1.00 54.62 197 LEU C C 1
ATOM 5882 O O . LEU C 1 201 ? 42.916 -37.431 -13.067 1.00 54.53 197 LEU C O 1
ATOM 5887 N N . PHE C 1 202 ? 43.942 -38.792 -14.565 1.00 54.82 198 PHE C N 1
ATOM 5888 C CA . PHE C 1 202 ? 43.247 -40.000 -14.129 1.00 55.09 198 PHE C CA 1
ATOM 5889 C C . PHE C 1 202 ? 43.405 -40.185 -12.622 1.00 54.00 198 PHE C C 1
ATOM 5890 O O . PHE C 1 202 ? 42.422 -40.414 -11.909 1.00 54.59 198 PHE C O 1
ATOM 5898 N N . ASP C 1 203 ? 44.633 -40.053 -12.130 1.00 52.45 199 ASP C N 1
ATOM 5899 C CA . ASP C 1 203 ? 44.876 -40.198 -10.693 1.00 51.65 199 ASP C CA 1
ATOM 5900 C C . ASP C 1 203 ? 44.481 -38.981 -9.862 1.00 51.30 199 ASP C C 1
ATOM 5901 O O . ASP C 1 203 ? 44.013 -39.133 -8.731 1.00 51.50 199 ASP C O 1
ATOM 5906 N N . LEU C 1 204 ? 44.662 -37.783 -10.416 1.00 51.19 200 LEU C N 1
ATOM 5907 C CA . LEU C 1 204 ? 44.125 -36.570 -9.806 1.00 51.08 200 LEU C CA 1
ATOM 5908 C C . LEU C 1 204 ? 42.627 -36.709 -9.604 1.00 52.50 200 LEU C C 1
ATOM 5909 O O . LEU C 1 204 ? 42.108 -36.321 -8.565 1.00 52.52 200 LEU C O 1
ATOM 5914 N N . ALA C 1 205 ? 41.933 -37.281 -10.584 1.00 53.97 201 ALA C N 1
ATOM 5915 C CA . ALA C 1 205 ? 40.473 -37.402 -10.481 1.00 55.56 201 ALA C CA 1
ATOM 5916 C C . ALA C 1 205 ? 40.027 -38.449 -9.467 1.00 55.46 201 ALA C C 1
ATOM 5917 O O . ALA C 1 205 ? 39.040 -38.231 -8.773 1.00 56.74 201 ALA C O 1
ATOM 5919 N N . ILE C 1 206 ? 40.748 -39.564 -9.366 1.00 54.57 202 ILE C N 1
ATOM 5920 C CA . ILE C 1 206 ? 40.374 -40.621 -8.404 1.00 54.34 202 ILE C CA 1
ATOM 5921 C C . ILE C 1 206 ? 40.486 -40.110 -6.959 1.00 53.51 202 ILE C C 1
ATOM 5922 O O . ILE C 1 206 ? 39.564 -40.297 -6.155 1.00 54.37 202 ILE C O 1
ATOM 5927 N N . ALA C 1 207 ? 41.595 -39.430 -6.666 1.00 51.89 203 ALA C N 1
ATOM 5928 C CA . ALA C 1 207 ? 41.822 -38.781 -5.373 1.00 51.08 203 ALA C CA 1
ATOM 5929 C C . ALA C 1 207 ? 40.792 -37.675 -5.106 1.00 52.23 203 ALA C C 1
ATOM 5930 O O . ALA C 1 207 ? 40.219 -37.596 -4.008 1.00 52.61 203 ALA C O 1
ATOM 5932 N N . ALA C 1 208 ? 40.558 -36.836 -6.117 1.00 52.72 204 ALA C N 1
ATOM 5933 C CA . ALA C 1 208 ? 39.563 -35.768 -6.039 1.00 54.02 204 ALA C CA 1
ATOM 5934 C C . ALA C 1 208 ? 38.213 -36.285 -5.559 1.00 55.98 204 ALA C C 1
ATOM 5935 O O . ALA C 1 208 ? 37.611 -35.693 -4.661 1.00 56.76 204 ALA C O 1
ATOM 5937 N N . THR C 1 209 ? 37.752 -37.389 -6.154 1.00 56.97 205 THR C N 1
ATOM 5938 C CA . THR C 1 209 ? 36.469 -37.997 -5.798 1.00 59.11 205 THR C CA 1
ATOM 5939 C C . THR C 1 209 ? 36.420 -38.436 -4.343 1.00 59.03 205 THR C C 1
ATOM 5940 O O . THR C 1 209 ? 35.406 -38.224 -3.659 1.00 60.51 205 THR C O 1
ATOM 5944 N N . LYS C 1 210 ? 37.526 -39.025 -3.885 1.00 57.28 206 LYS C N 1
ATOM 5945 C CA . LYS C 1 210 ? 37.654 -39.545 -2.525 1.00 56.76 206 LYS C CA 1
ATOM 5946 C C . LYS C 1 210 ? 37.625 -38.461 -1.456 1.00 56.56 206 LYS C C 1
ATOM 5947 O O . LYS C 1 210 ? 37.207 -38.716 -0.326 1.00 57.16 206 LYS C O 1
ATOM 5953 N N . MET C 1 211 ? 38.050 -37.257 -1.836 1.00 55.90 207 MET C N 1
ATOM 5954 C CA . MET C 1 211 ? 38.118 -36.111 -0.936 1.00 55.82 207 MET C CA 1
ATOM 5955 C C . MET C 1 211 ? 36.949 -35.134 -1.119 1.00 57.86 207 MET C C 1
ATOM 5956 O O . MET C 1 211 ? 37.000 -34.000 -0.632 1.00 58.35 207 MET C O 1
ATOM 5961 N N . GLY C 1 212 ? 35.895 -35.576 -1.805 1.00 59.45 208 GLY C N 1
ATOM 5962 C CA . GLY C 1 212 ? 34.717 -34.744 -2.037 1.00 61.17 208 GLY C CA 1
ATOM 5963 C C . GLY C 1 212 ? 35.053 -33.441 -2.744 1.00 60.91 208 GLY C C 1
ATOM 5964 O O . GLY C 1 212 ? 34.490 -32.383 -2.423 1.00 62.21 208 GLY C O 1
ATOM 5965 N N . VAL C 1 213 ? 35.984 -33.515 -3.692 1.00 59.30 209 VAL C N 1
ATOM 5966 C CA . VAL C 1 213 ? 36.343 -32.374 -4.538 1.00 59.02 209 VAL C CA 1
ATOM 5967 C C . VAL C 1 213 ? 35.742 -32.546 -5.947 1.00 60.08 209 VAL C C 1
ATOM 5968 O O . VAL C 1 213 ? 35.829 -33.621 -6.549 1.00 60.11 209 VAL C O 1
ATOM 5972 N N . ASN C 1 214 ? 35.132 -31.484 -6.463 1.00 61.13 210 ASN C N 1
ATOM 5973 C CA . ASN C 1 214 ? 34.519 -31.514 -7.794 1.00 62.12 210 ASN C CA 1
ATOM 5974 C C . ASN C 1 214 ? 35.506 -31.239 -8.919 1.00 61.04 210 ASN C C 1
ATOM 5975 O O . ASN C 1 214 ? 36.420 -30.412 -8.771 1.00 59.91 210 ASN C O 1
ATOM 5980 N N . VAL C 1 215 ? 35.299 -31.932 -10.041 1.00 61.40 211 VAL C N 1
ATOM 5981 C CA . VAL C 1 215 ? 36.200 -31.870 -11.188 1.00 60.43 211 VAL C CA 1
ATOM 5982 C C . VAL C 1 215 ? 35.490 -31.653 -12.532 1.00 62.27 211 VAL C C 1
ATOM 5983 O O . VAL C 1 215 ? 34.692 -32.487 -12.974 1.00 63.69 211 VAL C O 1
ATOM 5987 N N . ALA C 1 216 ? 35.793 -30.522 -13.169 1.00 62.54 212 ALA C N 1
ATOM 5988 C CA . ALA C 1 216 ? 35.318 -30.214 -14.528 1.00 64.37 212 ALA C CA 1
ATOM 5989 C C . ALA C 1 216 ? 36.445 -30.466 -15.520 1.00 63.78 212 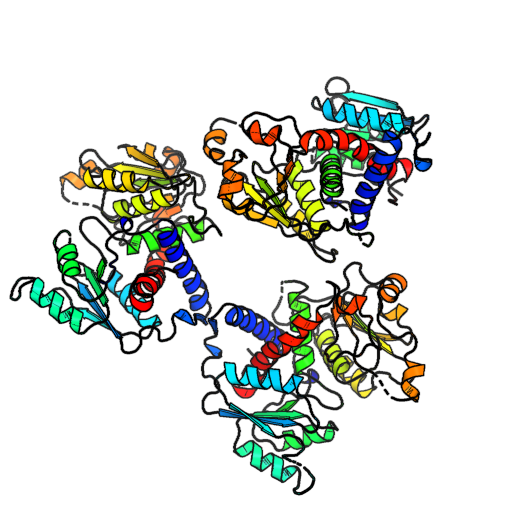ALA C C 1
ATOM 5990 O O . ALA C 1 216 ? 37.551 -29.956 -15.351 1.00 62.31 212 ALA C O 1
ATOM 5992 N N . VAL C 1 217 ? 36.163 -31.270 -16.541 1.00 65.36 213 VAL C N 1
ATOM 5993 C CA . VAL C 1 217 ? 37.181 -31.679 -17.506 1.00 65.32 213 VAL C CA 1
ATOM 5994 C C . VAL C 1 217 ? 36.816 -31.273 -18.925 1.00 67.81 213 VAL C C 1
ATOM 5995 O O . VAL C 1 217 ? 35.839 -31.771 -19.492 1.00 69.99 213 VAL C O 1
ATOM 5999 N N . ALA C 1 218 ? 37.616 -30.380 -19.495 1.00 67.93 214 ALA C N 1
ATOM 6000 C CA . ALA C 1 218 ? 37.402 -29.933 -20.857 1.00 70.83 214 ALA C CA 1
ATOM 6001 C C . ALA C 1 218 ? 38.493 -30.490 -21.767 1.00 71.07 214 ALA C C 1
ATOM 6002 O O . ALA C 1 218 ? 39.690 -30.310 -21.516 1.00 69.36 214 ALA C O 1
ATOM 6004 N N . THR C 1 219 ? 38.059 -31.205 -22.802 1.00 73.55 215 THR C N 1
ATOM 6005 C CA . THR C 1 219 ? 38.953 -31.722 -23.834 1.00 74.35 215 THR C CA 1
ATOM 6006 C C . THR C 1 219 ? 38.299 -31.502 -25.197 1.00 77.76 215 THR C C 1
ATOM 6007 O O . THR C 1 219 ? 37.062 -31.467 -25.301 1.00 79.24 215 THR C O 1
ATOM 6011 N N . PRO C 1 220 ? 39.128 -31.352 -26.248 1.00 78.98 216 PRO C N 1
ATOM 6012 C CA . PRO C 1 220 ? 38.602 -31.261 -27.618 1.00 82.35 216 PRO C CA 1
ATOM 6013 C C . PRO C 1 220 ? 38.034 -32.610 -28.053 1.00 84.14 216 PRO C C 1
ATOM 6014 O O . PRO C 1 220 ? 38.574 -33.645 -27.665 1.00 82.90 216 PRO C O 1
ATOM 6018 N N . ARG C 1 221 ? 36.955 -32.603 -28.835 1.00 87.38 217 ARG C N 1
ATOM 6019 C CA . ARG C 1 221 ? 36.348 -33.856 -29.300 1.00 89.77 217 ARG C CA 1
ATOM 6020 C C . ARG C 1 221 ? 37.402 -34.853 -29.820 1.00 89.84 217 ARG C C 1
ATOM 6021 O O . ARG C 1 221 ? 38.332 -34.469 -30.544 1.00 89.98 217 ARG C O 1
ATOM 6023 N N . GLY C 1 222 ? 37.258 -36.120 -29.425 1.00 89.82 218 GLY C N 1
ATOM 6024 C CA . GLY C 1 222 ? 38.177 -37.184 -29.830 1.00 90.02 218 GLY C CA 1
ATOM 6025 C C . GLY C 1 222 ? 39.229 -37.530 -28.790 1.00 87.05 218 GLY C C 1
ATOM 6026 O O . GLY C 1 222 ? 39.826 -38.605 -28.851 1.00 87.05 218 GLY C O 1
ATOM 6027 N N . TYR C 1 223 ? 39.445 -36.634 -27.823 1.00 84.70 219 TYR C N 1
ATOM 6028 C CA . TYR C 1 223 ? 40.554 -36.761 -26.863 1.00 81.80 219 TYR C CA 1
ATOM 6029 C C . TYR C 1 223 ? 40.100 -36.893 -25.408 1.00 79.60 219 TYR C C 1
ATOM 6030 O O . TYR C 1 223 ? 40.853 -36.561 -24.481 1.00 77.04 219 TYR C O 1
ATOM 6039 N N . GLU C 1 224 ? 38.883 -37.399 -25.216 1.00 80.76 220 GLU C N 1
ATOM 6040 C CA . GLU C 1 224 ? 38.251 -37.457 -23.888 1.00 79.28 220 GLU C CA 1
ATOM 6041 C C . GLU C 1 224 ? 38.793 -38.573 -22.976 1.00 76.95 220 GLU C C 1
ATOM 6042 O O . GLU C 1 224 ? 39.650 -39.359 -23.388 1.00 76.82 220 GLU C O 1
ATOM 6048 N N . ILE C 1 225 ? 38.316 -38.610 -21.730 1.00 75.19 221 ILE C N 1
ATOM 6049 C CA . ILE C 1 225 ? 38.627 -39.701 -20.794 1.00 73.47 221 ILE C CA 1
ATOM 6050 C C . ILE C 1 225 ? 38.113 -41.032 -21.360 1.00 75.79 221 ILE C C 1
ATOM 6051 O O . ILE C 1 225 ? 36.976 -41.105 -21.834 1.00 78.25 221 ILE C O 1
ATOM 6056 N N . PRO C 1 226 ? 38.945 -42.086 -21.324 1.00 75.17 222 PRO C N 1
ATOM 6057 C CA . PRO C 1 226 ? 38.453 -43.370 -21.819 1.00 77.56 222 PRO C CA 1
ATOM 6058 C C . PRO C 1 226 ? 37.492 -44.073 -20.838 1.00 78.04 222 PRO C C 1
ATOM 6059 O O . PRO C 1 226 ? 37.436 -43.716 -19.652 1.00 76.07 222 PRO C O 1
ATOM 6063 N N . SER C 1 227 ? 36.754 -45.061 -21.355 1.00 80.67 223 SER C N 1
ATOM 6064 C CA . SER C 1 227 ? 35.750 -45.827 -20.606 1.00 81.74 223 SER C CA 1
ATOM 6065 C C . SER C 1 227 ? 36.238 -46.474 -19.309 1.00 79.54 223 SER C C 1
ATOM 6066 O O . SER C 1 227 ? 35.688 -46.218 -18.237 1.00 78.57 223 SER C O 1
ATOM 6069 N N . HIS C 1 228 ? 37.250 -47.330 -19.418 1.00 78.91 224 HIS C N 1
ATOM 6070 C CA . HIS C 1 228 ? 37.808 -48.023 -18.258 1.00 77.33 224 HIS C CA 1
ATOM 6071 C C . HIS C 1 228 ? 38.050 -47.061 -17.080 1.00 74.25 224 HIS C C 1
ATOM 6072 O O . HIS C 1 228 ? 37.794 -47.419 -15.923 1.00 73.58 224 HIS C O 1
ATOM 6079 N N . ILE C 1 229 ? 38.513 -45.844 -17.375 1.00 72.54 225 ILE C N 1
ATOM 6080 C CA . ILE C 1 229 ? 38.842 -44.869 -16.322 1.00 69.73 225 ILE C CA 1
ATOM 6081 C C . ILE C 1 229 ? 37.603 -44.270 -15.643 1.00 70.28 225 ILE C C 1
ATOM 6082 O O . ILE C 1 229 ? 37.564 -44.131 -14.411 1.00 68.81 225 ILE C O 1
ATOM 6087 N N . VAL C 1 230 ? 36.599 -43.925 -16.446 1.00 72.28 226 VAL C N 1
ATOM 6088 C CA . VAL C 1 230 ? 35.311 -43.492 -15.915 1.00 73.27 226 VAL C CA 1
ATOM 6089 C C . VAL C 1 230 ? 34.793 -44.517 -14.893 1.00 73.80 226 VAL C C 1
ATOM 6090 O O . VAL C 1 230 ? 34.361 -44.136 -13.802 1.00 73.26 226 VAL C O 1
ATOM 6094 N N . GLU C 1 231 ? 34.870 -45.806 -15.237 1.00 74.90 227 GLU C N 1
ATOM 6095 C CA . GLU C 1 231 ? 34.492 -46.889 -14.315 1.00 75.47 227 GLU C CA 1
ATOM 6096 C C . GLU C 1 231 ? 35.249 -46.863 -12.974 1.00 72.91 227 GLU C C 1
ATOM 6097 O O . GLU C 1 231 ? 34.636 -47.012 -11.916 1.00 73.29 227 GLU C O 1
ATOM 6099 N N . LEU C 1 232 ? 36.564 -46.661 -13.015 1.00 70.46 228 LEU C N 1
ATOM 6100 C CA . LEU C 1 232 ? 37.365 -46.591 -11.790 1.00 68.02 228 LEU C CA 1
ATOM 6101 C C . LEU C 1 232 ? 36.993 -45.418 -10.870 1.00 67.13 228 LEU C C 1
ATOM 6102 O O . LEU C 1 232 ? 37.015 -45.545 -9.642 1.00 66.08 228 LEU C O 1
ATOM 6107 N N . ILE C 1 233 ? 36.665 -44.278 -11.471 1.00 67.62 229 ILE C N 1
ATOM 6108 C CA . ILE C 1 233 ? 36.240 -43.094 -10.718 1.00 66.98 229 ILE C CA 1
ATOM 6109 C C . ILE C 1 233 ? 34.885 -43.346 -10.070 1.00 69.15 229 ILE C C 1
ATOM 6110 O O . ILE C 1 233 ? 34.659 -42.936 -8.928 1.00 68.46 229 ILE C O 1
ATOM 6115 N N . GLN C 1 234 ? 34.002 -44.030 -10.807 1.00 71.88 230 GLN C N 1
ATOM 6116 C CA . GLN C 1 234 ? 32.661 -44.366 -10.321 1.00 74.36 230 GLN C CA 1
ATOM 6117 C C . GLN C 1 234 ? 32.746 -45.356 -9.163 1.00 74.27 230 GLN C C 1
ATOM 6118 O O . GLN C 1 234 ? 31.978 -45.253 -8.213 1.00 75.03 230 GLN C O 1
ATOM 6120 N N . LYS C 1 235 ? 33.686 -46.299 -9.237 1.00 73.59 231 LYS C N 1
ATOM 6121 C CA . LYS C 1 235 ? 33.869 -47.273 -8.163 1.00 73.84 231 LYS C CA 1
ATOM 6122 C C . LYS C 1 235 ? 34.520 -46.617 -6.936 1.00 72.02 231 LYS C C 1
ATOM 6123 O O . LYS C 1 235 ? 34.415 -47.132 -5.817 1.00 72.42 231 LYS C O 1
ATOM 6125 N N . ALA C 1 236 ? 35.170 -45.471 -7.150 1.00 70.52 232 ALA C N 1
ATOM 6126 C CA . ALA C 1 236 ? 35.759 -44.687 -6.061 1.00 68.73 232 ALA C CA 1
ATOM 6127 C C . ALA C 1 236 ? 34.699 -43.934 -5.266 1.00 70.23 232 ALA C C 1
ATOM 6128 O O . ALA C 1 236 ? 34.965 -43.473 -4.159 1.00 69.76 232 ALA C O 1
ATOM 6130 N N . ARG C 1 237 ? 33.507 -43.802 -5.840 1.00 72.72 233 ARG C N 1
ATOM 6131 C CA . ARG C 1 237 ? 32.412 -43.082 -5.208 1.00 74.34 233 ARG C CA 1
ATOM 6132 C C . ARG C 1 237 ? 31.788 -43.868 -4.050 1.00 75.86 233 ARG C C 1
ATOM 6133 O O . ARG C 1 237 ? 31.177 -43.273 -3.164 1.00 76.75 233 ARG C O 1
ATOM 6135 N N . GLU C 1 238 ? 31.962 -45.191 -4.041 1.00 76.64 234 GLU C N 1
ATOM 6136 C CA . GLU C 1 238 ? 31.286 -46.058 -3.054 1.00 78.57 234 GLU C CA 1
ATOM 6137 C C . GLU C 1 238 ? 31.915 -45.976 -1.662 1.00 77.00 234 GLU C C 1
ATOM 6138 O O . GLU C 1 238 ? 33.134 -46.059 -1.525 1.00 74.71 234 GLU C O 1
ATOM 6140 N N . GLY C 1 239 ? 31.071 -45.792 -0.645 1.00 78.48 235 GLY C N 1
ATOM 6141 C CA . GLY C 1 239 ? 31.506 -45.710 0.752 1.00 77.69 235 GLY C CA 1
ATOM 6142 C C . GLY C 1 239 ? 31.916 -44.326 1.244 1.00 76.43 235 GLY C C 1
ATOM 6143 O O . GLY C 1 239 ? 32.377 -44.187 2.381 1.00 75.77 235 GLY C O 1
ATOM 6144 N N . VAL C 1 240 ? 31.753 -43.308 0.390 1.00 76.16 236 VAL C N 1
ATOM 6145 C CA . VAL C 1 240 ? 32.100 -41.901 0.706 1.00 74.77 236 VAL C CA 1
ATOM 6146 C C . VAL C 1 240 ? 30.857 -41.083 1.112 1.00 76.93 236 VAL C C 1
ATOM 6147 O O . VAL C 1 240 ? 29.838 -41.099 0.401 1.00 78.80 236 VAL C O 1
ATOM 6151 N N . GLN C 1 241 ? 30.938 -40.364 2.237 1.00 76.58 237 GLN C N 1
ATOM 6152 C CA . GLN C 1 241 ? 29.766 -39.638 2.738 1.00 78.77 237 GLN C CA 1
ATOM 6153 C C . GLN C 1 241 ? 29.300 -38.572 1.737 1.00 79.00 237 GLN C C 1
ATOM 6154 O O . GLN C 1 241 ? 28.184 -38.640 1.226 1.00 80.87 237 GLN C O 1
ATOM 6160 N N . SER C 1 242 ? 30.168 -37.611 1.444 1.00 77.01 238 SER C N 1
ATOM 6161 C CA . SER C 1 242 ? 29.866 -36.607 0.440 1.00 76.93 238 SER C CA 1
ATOM 6162 C C . SER C 1 242 ? 30.984 -36.563 -0.600 1.00 74.38 238 SER C C 1
ATOM 6163 O O . SER C 1 242 ? 31.970 -35.831 -0.421 1.00 72.35 238 SER C O 1
ATOM 6166 N N . PRO C 1 243 ? 30.834 -37.364 -1.685 1.00 74.40 239 PRO C N 1
ATOM 6167 C CA . PRO C 1 243 ? 31.843 -37.531 -2.749 1.00 72.33 239 PRO C CA 1
ATOM 6168 C C . PRO C 1 243 ? 31.890 -36.370 -3.740 1.00 72.07 239 PRO C C 1
ATOM 6169 O O . PRO C 1 243 ? 31.007 -35.515 -3.734 1.00 73.67 239 PRO C O 1
ATOM 6173 N N . GLY C 1 244 ? 32.919 -36.352 -4.584 1.00 70.42 240 GLY C N 1
ATOM 6174 C CA . GLY C 1 244 ? 33.067 -35.324 -5.611 1.00 70.29 240 GLY C CA 1
ATOM 6175 C C . GLY C 1 244 ? 32.534 -35.735 -6.973 1.00 71.55 240 GLY C C 1
ATOM 6176 O O . GLY C 1 244 ? 32.652 -36.892 -7.384 1.00 71.22 240 GLY C O 1
ATOM 6177 N N . ASN C 1 245 ? 31.977 -34.755 -7.678 1.00 72.93 241 ASN C N 1
ATOM 6178 C CA . ASN C 1 245 ? 31.322 -34.975 -8.961 1.00 74.92 241 ASN C CA 1
ATOM 6179 C C . ASN C 1 245 ? 32.227 -34.710 -10.149 1.00 73.91 241 ASN C C 1
ATOM 6180 O O . ASN C 1 245 ? 33.178 -33.940 -10.051 1.00 72.56 241 ASN C O 1
ATOM 6185 N N . LEU C 1 246 ? 31.915 -35.349 -11.272 1.00 75.12 242 LEU C N 1
ATOM 6186 C CA . LEU C 1 246 ? 32.700 -35.209 -12.489 1.00 74.37 242 LEU C CA 1
ATOM 6187 C C . LEU C 1 246 ? 31.878 -34.667 -13.675 1.00 76.66 242 LEU C C 1
ATOM 6188 O O . LEU C 1 246 ? 30.839 -35.217 -14.048 1.00 78.69 242 LEU C O 1
ATOM 6193 N N . THR C 1 247 ? 32.386 -33.596 -14.273 1.00 76.25 243 THR C N 1
ATOM 6194 C CA . THR C 1 247 ? 31.769 -32.957 -15.425 1.00 78.12 243 THR C CA 1
ATOM 6195 C C . THR C 1 247 ? 32.674 -33.117 -16.637 1.00 77.68 243 THR C C 1
ATOM 6196 O O . THR C 1 247 ? 33.899 -33.004 -16.531 1.00 75.46 243 THR C O 1
ATOM 6200 N N . GLN C 1 248 ? 32.074 -33.384 -17.789 1.00 79.70 244 GLN C N 1
ATOM 6201 C CA . GLN C 1 248 ? 32.836 -33.492 -19.029 1.00 79.84 244 GLN C CA 1
ATOM 6202 C C . GLN C 1 248 ? 32.273 -32.538 -20.076 1.00 82.13 244 GLN C C 1
ATOM 6203 O O . GLN C 1 248 ? 31.056 -32.426 -20.231 1.00 84.54 244 GLN C O 1
ATOM 6209 N N . THR C 1 249 ? 33.160 -31.840 -20.783 1.00 81.70 245 THR C N 1
ATOM 6210 C CA . THR C 1 249 ? 32.752 -30.785 -21.728 1.00 83.67 245 THR C CA 1
ATOM 6211 C C . THR C 1 249 ? 33.695 -30.675 -22.950 1.00 83.97 245 THR C C 1
ATOM 6212 O O . THR C 1 249 ? 34.501 -31.571 -23.200 1.00 83.29 245 THR C O 1
ATOM 6216 N N . THR C 1 250 ? 33.565 -29.591 -23.715 1.00 85.34 246 THR C N 1
ATOM 6217 C CA . THR C 1 250 ? 34.441 -29.313 -24.867 1.00 85.69 246 THR C CA 1
ATOM 6218 C C . THR C 1 250 ? 34.847 -27.829 -24.934 1.00 85.11 246 THR C C 1
ATOM 6219 O O . THR C 1 250 ? 35.868 -27.479 -25.531 1.00 84.60 246 THR C O 1
ATOM 6223 N N . VAL C 1 251 ? 34.054 -26.979 -24.282 1.00 85.16 247 VAL C N 1
ATOM 6224 C CA . VAL C 1 251 ? 34.313 -25.541 -24.183 1.00 84.81 247 VAL C CA 1
ATOM 6225 C C . VAL C 1 251 ? 35.136 -25.258 -22.921 1.00 81.86 247 VAL C C 1
ATOM 6226 O O . VAL C 1 251 ? 34.680 -25.550 -21.799 1.00 80.74 247 VAL C O 1
ATOM 6230 N N . PRO C 1 252 ? 36.356 -24.701 -23.097 1.00 80.57 248 PRO C N 1
ATOM 6231 C CA . PRO C 1 252 ? 37.169 -24.237 -21.973 1.00 77.91 248 PRO C CA 1
ATOM 6232 C C . PRO C 1 252 ? 36.437 -23.166 -21.163 1.00 78.16 248 PRO C C 1
ATOM 6233 O O . PRO C 1 252 ? 36.458 -23.205 -19.930 1.00 76.40 248 PRO C O 1
ATOM 6237 N N . GLU C 1 253 ? 35.777 -22.239 -21.858 1.00 80.54 249 GLU C N 1
ATOM 6238 C CA . GLU C 1 253 ? 34.959 -21.210 -21.214 1.00 81.31 249 GLU C CA 1
ATOM 6239 C C . GLU C 1 253 ? 33.991 -21.782 -20.148 1.00 80.95 249 GLU C C 1
ATOM 6240 O O . GLU C 1 253 ? 33.767 -21.143 -19.110 1.00 80.62 249 GLU C O 1
ATOM 6242 N N . VAL C 1 254 ? 33.468 -22.993 -20.385 1.00 81.13 250 VAL C N 1
ATOM 6243 C CA . VAL C 1 254 ? 32.499 -23.654 -19.474 1.00 80.87 250 VAL C CA 1
ATOM 6244 C C . VAL C 1 254 ? 33.128 -24.188 -18.181 1.00 77.85 250 VAL C C 1
ATOM 6245 O O . VAL C 1 254 ? 32.674 -23.857 -17.085 1.00 77.47 250 VAL C O 1
ATOM 6249 N N . ALA C 1 255 ? 34.169 -25.004 -18.325 1.00 75.91 251 ALA C N 1
ATOM 6250 C CA . ALA C 1 255 ? 34.835 -25.677 -17.193 1.00 73.21 251 ALA C CA 1
ATOM 6251 C C . ALA C 1 255 ? 35.291 -24.748 -16.064 1.00 71.59 251 ALA C C 1
ATOM 6252 O O . ALA C 1 255 ? 35.059 -25.036 -14.891 1.00 70.45 251 ALA C O 1
ATOM 6254 N N . VAL C 1 256 ? 35.912 -23.629 -16.434 1.00 71.49 252 VAL C N 1
ATOM 6255 C CA . VAL C 1 256 ? 36.442 -22.653 -15.472 1.00 70.43 252 VAL C CA 1
ATOM 6256 C C . VAL C 1 256 ? 35.386 -21.947 -14.582 1.00 71.63 252 VAL C C 1
ATOM 6257 O O . VAL C 1 256 ? 35.731 -21.418 -13.522 1.00 70.90 252 VAL C O 1
ATOM 6261 N N . LYS C 1 257 ? 34.119 -21.933 -15.009 1.00 73.55 253 LYS C N 1
ATOM 6262 C CA . LYS C 1 257 ? 33.050 -21.266 -14.255 1.00 74.64 253 LYS C CA 1
ATOM 6263 C C . LYS C 1 257 ? 33.085 -21.662 -12.782 1.00 73.08 253 LYS C C 1
ATOM 6264 O O . LYS C 1 257 ? 32.993 -22.845 -12.449 1.00 71.71 253 LYS C O 1
ATOM 6266 N N . ASP C 1 258 ? 33.257 -20.653 -11.927 1.00 73.20 254 ASP C N 1
ATOM 6267 C CA . ASP C 1 258 ? 33.275 -20.800 -10.461 1.00 72.98 254 ASP C CA 1
ATOM 6268 C C . ASP C 1 258 ? 34.491 -21.602 -9.892 1.00 70.60 254 ASP C C 1
ATOM 6269 O O . ASP C 1 258 ? 34.475 -22.025 -8.732 1.00 69.84 254 ASP C O 1
ATOM 6274 N N . ALA C 1 259 ? 35.545 -21.775 -10.692 1.00 69.35 255 ALA C N 1
ATOM 6275 C CA . ALA C 1 259 ? 36.661 -22.655 -10.322 1.00 67.45 255 ALA C CA 1
ATOM 6276 C C . ALA C 1 259 ? 37.626 -22.075 -9.270 1.00 66.37 255 ALA C C 1
ATOM 6277 O O . ALA C 1 259 ? 37.960 -20.886 -9.318 1.00 67.34 255 ALA C O 1
ATOM 6279 N N . ASP C 1 260 ? 38.074 -22.920 -8.335 1.00 64.46 256 ASP C N 1
ATOM 6280 C CA . ASP C 1 260 ? 39.056 -22.504 -7.326 1.00 63.19 256 ASP C CA 1
ATOM 6281 C C . ASP C 1 260 ? 40.494 -22.702 -7.800 1.00 61.33 256 ASP C C 1
ATOM 6282 O O . ASP C 1 260 ? 41.383 -21.923 -7.435 1.00 60.49 256 ASP C O 1
ATOM 6287 N N . VAL C 1 261 ? 40.694 -23.754 -8.605 1.00 60.55 257 VAL C N 1
ATOM 6288 C CA . VAL C 1 261 ? 41.993 -24.144 -9.175 1.00 58.77 257 VAL C CA 1
ATOM 6289 C C . VAL C 1 261 ? 41.839 -24.508 -10.651 1.00 59.57 257 VAL C C 1
ATOM 6290 O O . VAL C 1 261 ? 40.887 -25.204 -11.034 1.00 60.33 257 VAL C O 1
ATOM 6294 N N . ILE C 1 262 ? 42.771 -24.044 -11.478 1.00 59.74 258 ILE C N 1
ATOM 6295 C CA . ILE C 1 262 ? 42.813 -24.455 -12.886 1.00 60.97 258 ILE C CA 1
ATOM 6296 C C . ILE C 1 262 ? 44.121 -25.174 -13.167 1.00 60.01 258 ILE C C 1
ATOM 6297 O O . ILE C 1 262 ? 45.191 -24.575 -13.043 1.00 59.50 258 ILE C O 1
ATOM 6302 N N . VAL C 1 263 ? 44.034 -26.454 -13.534 1.00 60.30 259 VAL C N 1
ATOM 6303 C CA . VAL C 1 263 ? 45.226 -27.229 -13.922 1.00 60.15 259 VAL C CA 1
ATOM 6304 C C . VAL C 1 263 ? 45.307 -27.495 -15.430 1.00 61.96 259 VAL C C 1
ATOM 6305 O O . VAL C 1 263 ? 44.288 -27.589 -16.113 1.00 63.40 259 VAL C O 1
ATOM 6309 N N . THR C 1 264 ? 46.533 -27.614 -15.932 1.00 62.52 260 THR C N 1
ATOM 6310 C CA . THR C 1 264 ? 46.790 -28.140 -17.273 1.00 64.59 260 THR C CA 1
ATOM 6311 C C . THR C 1 264 ? 48.132 -28.912 -17.305 1.00 64.69 260 THR C C 1
ATOM 6312 O O . THR C 1 264 ? 48.899 -28.876 -16.326 1.00 63.34 260 THR C O 1
ATOM 6316 N N . ASP C 1 265 ? 48.371 -29.631 -18.406 1.00 66.90 261 ASP C N 1
ATOM 6317 C CA . ASP C 1 265 ? 49.594 -30.398 -18.639 1.00 67.78 261 ASP C CA 1
ATOM 6318 C C . ASP C 1 265 ? 50.041 -30.162 -20.071 1.00 70.51 261 ASP C C 1
ATOM 6319 O O . ASP C 1 265 ? 49.255 -29.709 -20.921 1.00 72.48 261 ASP C O 1
ATOM 6324 N N . THR C 1 266 ? 51.305 -30.479 -20.334 1.00 71.23 262 THR C N 1
ATOM 6325 C CA . THR C 1 266 ? 51.879 -30.473 -21.682 1.00 73.84 262 THR C CA 1
ATOM 6326 C C . THR C 1 266 ? 51.144 -31.479 -22.595 1.00 75.91 262 THR C C 1
ATOM 6327 O O . THR C 1 266 ? 50.690 -32.529 -22.124 1.00 75.29 262 THR C O 1
ATOM 6331 N N . TRP C 1 267 ? 51.006 -31.153 -23.881 1.00 78.85 263 TRP C N 1
ATOM 6332 C CA . TRP C 1 267 ? 50.335 -32.059 -24.832 1.00 81.48 263 TRP C CA 1
ATOM 6333 C C . TRP C 1 267 ? 51.257 -33.178 -25.359 1.00 82.12 263 TRP C C 1
ATOM 6334 O O . TRP C 1 267 ? 51.977 -33.015 -26.353 1.00 83.83 263 TRP C O 1
ATOM 6345 N N . LYS C 1 276 ? 50.679 -35.272 -33.670 1.00 107.56 272 LYS C N 1
ATOM 6346 C CA . LYS C 1 276 ? 51.456 -34.040 -33.621 1.00 107.08 272 LYS C CA 1
ATOM 6347 C C . LYS C 1 276 ? 50.762 -32.921 -34.403 1.00 109.37 272 LYS C C 1
ATOM 6348 O O . LYS C 1 276 ? 50.448 -31.861 -33.839 1.00 108.16 272 LYS C O 1
ATOM 6354 N N . ILE C 1 277 ? 50.523 -33.166 -35.694 1.00 112.65 273 ILE C N 1
ATOM 6355 C CA . ILE C 1 277 ? 49.950 -32.159 -36.579 1.00 115.10 273 ILE C CA 1
ATOM 6356 C C . ILE C 1 277 ? 48.492 -31.829 -36.213 1.00 114.91 273 ILE C C 1
ATOM 6357 O O . ILE C 1 277 ? 48.182 -30.684 -35.861 1.00 114.15 273 ILE C O 1
ATOM 6359 N N . LYS C 1 278 ? 47.612 -32.834 -36.272 1.00 115.49 274 LYS C N 1
ATOM 6360 C CA . LYS C 1 278 ? 46.180 -32.652 -35.983 1.00 115.35 274 LYS C CA 1
ATOM 6361 C C . LYS C 1 278 ? 45.905 -32.276 -34.521 1.00 111.68 274 LYS C C 1
ATOM 6362 O O . LYS C 1 278 ? 44.798 -31.849 -34.186 1.00 111.82 274 LYS C O 1
ATOM 6364 N N . ARG C 1 279 ? 46.915 -32.436 -33.662 1.00 108.50 275 ARG C N 1
ATOM 6365 C CA . ARG C 1 279 ? 46.827 -32.025 -32.260 1.00 104.81 275 ARG C CA 1
ATOM 6366 C C . ARG C 1 279 ? 46.858 -30.501 -32.095 1.00 104.11 275 ARG C C 1
ATOM 6367 O O . ARG C 1 279 ? 46.075 -29.953 -31.325 1.00 103.07 275 ARG C O 1
ATOM 6369 N N . LEU C 1 280 ? 47.744 -29.818 -32.822 1.00 104.70 276 LEU C N 1
ATOM 6370 C CA . LEU C 1 280 ? 47.845 -28.348 -32.745 1.00 104.19 276 LEU C CA 1
ATOM 6371 C C . LEU C 1 280 ? 46.585 -27.572 -33.210 1.00 105.68 276 LEU C C 1
ATOM 6372 O O . LEU C 1 280 ? 46.258 -26.528 -32.637 1.00 104.88 276 LEU C O 1
ATOM 6374 N N . GLU C 1 281 ? 45.884 -28.084 -34.227 1.00 107.64 277 GLU C N 1
ATOM 6375 C CA . GLU C 1 281 ? 44.672 -27.430 -34.759 1.00 109.14 277 GLU C CA 1
ATOM 6376 C C . GLU C 1 281 ? 43.440 -27.594 -33.856 1.00 107.38 277 GLU C C 1
ATOM 6377 O O . GLU C 1 281 ? 42.654 -26.659 -33.692 1.00 107.86 277 GLU C O 1
ATOM 6379 N N . ALA C 1 282 ? 43.278 -28.784 -33.281 1.00 105.23 278 ALA C N 1
ATOM 6380 C CA . ALA C 1 282 ? 42.166 -29.077 -32.374 1.00 103.48 278 ALA C CA 1
ATOM 6381 C C . ALA C 1 282 ? 42.280 -28.315 -31.045 1.00 100.17 278 ALA C C 1
ATOM 6382 O O . ALA C 1 282 ? 41.310 -27.699 -30.585 1.00 100.26 278 ALA C O 1
ATOM 6384 N N . PHE C 1 283 ? 43.476 -28.353 -30.453 1.00 97.10 279 PHE C N 1
ATOM 6385 C CA . PHE C 1 283 ? 43.783 -27.679 -29.187 1.00 93.65 279 PHE C CA 1
ATOM 6386 C C . PHE C 1 283 ? 43.969 -26.149 -29.303 1.00 93.83 279 PHE C C 1
ATOM 6387 O O . PHE C 1 283 ? 44.592 -25.542 -28.433 1.00 91.88 279 PHE C O 1
ATOM 6395 N N . LYS C 1 284 ? 43.440 -25.530 -30.362 1.00 96.16 280 LYS C N 1
ATOM 6396 C CA . LYS C 1 284 ? 43.578 -24.083 -30.570 1.00 96.51 280 LYS C CA 1
ATOM 6397 C C . LYS C 1 284 ? 43.093 -23.292 -29.349 1.00 94.56 280 LYS C C 1
ATOM 6398 O O . LYS C 1 284 ? 43.900 -22.664 -28.654 1.00 92.99 280 LYS C O 1
ATOM 6400 N N . ASP C 1 285 ? 41.791 -23.368 -29.067 1.00 94.39 281 ASP C N 1
ATOM 6401 C CA . ASP C 1 285 ? 41.144 -22.555 -28.014 1.00 92.71 281 ASP C CA 1
ATOM 6402 C C . ASP C 1 285 ? 41.640 -22.794 -26.566 1.00 88.71 281 ASP C C 1
ATOM 6403 O O . ASP C 1 285 ? 41.139 -22.170 -25.628 1.00 87.71 281 ASP C O 1
ATOM 6408 N N . PHE C 1 286 ? 42.639 -23.660 -26.397 1.00 86.21 282 PHE C N 1
ATOM 6409 C CA . PHE C 1 286 ? 42.922 -24.303 -25.098 1.00 82.52 282 PHE C CA 1
ATOM 6410 C C . PHE C 1 286 ? 44.072 -23.769 -24.248 1.00 79.86 282 PHE C C 1
ATOM 6411 O O . PHE C 1 286 ? 44.438 -24.395 -23.256 1.00 77.83 282 PHE C O 1
ATOM 6419 N N . LYS C 1 287 ? 44.619 -22.613 -24.618 1.00 80.00 283 LYS C N 1
ATOM 6420 C CA . LYS C 1 287 ? 45.737 -22.004 -23.887 1.00 77.77 283 LYS C CA 1
ATOM 6421 C C . LYS C 1 287 ? 45.209 -21.273 -22.662 1.00 76.65 283 LYS C C 1
ATOM 6422 O O . LYS C 1 287 ? 44.358 -20.384 -22.779 1.00 78.01 283 LYS C O 1
ATOM 6428 N N . VAL C 1 288 ? 45.704 -21.668 -21.487 1.00 74.01 284 VAL C N 1
ATOM 6429 C CA . VAL C 1 288 ? 45.278 -21.064 -20.221 1.00 72.64 284 VAL C CA 1
ATOM 6430 C C . VAL C 1 288 ? 45.799 -19.622 -20.119 1.00 73.34 284 VAL C C 1
ATOM 6431 O O . VAL C 1 288 ? 47.015 -19.388 -20.042 1.00 72.62 284 VAL C O 1
ATOM 6435 N N . THR C 1 289 ? 44.868 -18.667 -20.166 1.00 74.68 285 THR C N 1
ATOM 6436 C CA . THR C 1 289 ? 45.201 -17.238 -20.147 1.00 75.77 285 THR C CA 1
ATOM 6437 C C . THR C 1 289 ? 44.414 -16.510 -19.071 1.00 75.90 285 THR C C 1
ATOM 6438 O O . THR C 1 289 ? 43.485 -17.067 -18.480 1.00 75.35 285 THR C O 1
ATOM 6442 N N . SER C 1 290 ? 44.787 -15.259 -18.827 1.00 76.81 286 SER C N 1
ATOM 6443 C CA . SER C 1 290 ? 44.045 -14.413 -17.908 1.00 77.67 286 SER C CA 1
ATOM 6444 C C . SER C 1 290 ? 42.684 -14.056 -18.466 1.00 79.47 286 SER C C 1
ATOM 6445 O O . SER C 1 290 ? 41.720 -13.958 -17.710 1.00 79.75 286 SER C O 1
ATOM 6448 N N . GLU C 1 291 ? 42.612 -13.879 -19.786 1.00 80.95 287 GLU C N 1
ATOM 6449 C CA . GLU C 1 291 ? 41.355 -13.569 -20.473 1.00 82.78 287 GLU C CA 1
ATOM 6450 C C . GLU C 1 291 ? 40.362 -14.746 -20.442 1.00 82.03 287 GLU C C 1
ATOM 6451 O O . GLU C 1 291 ? 39.156 -14.541 -20.290 1.00 82.89 287 GLU C O 1
ATOM 6453 N N . LEU C 1 292 ? 40.875 -15.971 -20.573 1.00 80.41 288 LEU C N 1
ATOM 6454 C CA . LEU C 1 292 ? 40.051 -17.181 -20.418 1.00 79.83 288 LEU C CA 1
ATOM 6455 C C . LEU C 1 292 ? 39.425 -17.282 -19.023 1.00 78.86 288 LEU C C 1
ATOM 6456 O O . LEU C 1 292 ? 38.264 -17.664 -18.893 1.00 79.74 288 LEU C O 1
ATOM 6461 N N . ALA C 1 293 ? 40.199 -16.950 -17.994 1.00 77.33 289 ALA C N 1
ATOM 6462 C CA . ALA C 1 293 ? 39.702 -16.945 -16.625 1.00 76.77 289 ALA C CA 1
ATOM 6463 C C . ALA C 1 293 ? 38.542 -15.954 -16.424 1.00 79.04 289 ALA C C 1
ATOM 6464 O O . ALA C 1 293 ? 37.514 -16.311 -15.828 1.00 79.31 289 ALA C O 1
ATOM 6466 N N . LYS C 1 294 ? 38.705 -14.725 -16.924 1.00 80.59 290 LYS C N 1
ATOM 6467 C CA . LYS C 1 294 ? 37.693 -13.683 -16.759 1.00 82.73 290 LYS C CA 1
ATOM 6468 C C . LYS C 1 294 ? 36.429 -14.030 -17.541 1.00 84.52 290 LYS C C 1
ATOM 6469 O O . LYS C 1 294 ? 35.336 -13.989 -16.979 1.00 85.35 290 LYS C O 1
ATOM 6471 N N . ARG C 1 295 ? 36.600 -14.404 -18.815 1.00 85.21 291 ARG C N 1
ATOM 6472 C CA . ARG C 1 295 ? 35.495 -14.737 -19.746 1.00 86.97 291 ARG C CA 1
ATOM 6473 C C . ARG C 1 295 ? 34.526 -15.852 -19.314 1.00 86.37 291 ARG C C 1
ATOM 6474 O O . ARG C 1 295 ? 33.337 -15.806 -19.657 1.00 88.28 291 ARG C O 1
ATOM 6482 N N . GLY C 1 296 ? 35.035 -16.845 -18.580 1.00 83.75 292 GLY C N 1
ATOM 6483 C CA . GLY C 1 296 ? 34.222 -17.963 -18.076 1.00 83.11 292 GLY C CA 1
ATOM 6484 C C . GLY C 1 296 ? 33.683 -17.797 -16.657 1.00 82.73 292 GLY C C 1
ATOM 6485 O O . GLY C 1 296 ? 32.861 -18.601 -16.204 1.00 82.52 292 GLY C O 1
ATOM 6486 N N . GLY C 1 297 ? 34.161 -16.764 -15.958 1.00 82.65 293 GLY C N 1
ATOM 6487 C CA . GLY C 1 297 ? 33.686 -16.398 -14.618 1.00 82.96 293 GLY C CA 1
ATOM 6488 C C . GLY C 1 297 ? 34.277 -17.189 -13.463 1.00 81.15 293 GLY C C 1
ATOM 6489 O O . GLY C 1 297 ? 33.545 -17.636 -12.576 1.00 81.32 293 GLY C O 1
ATOM 6490 N N . ALA C 1 298 ? 35.599 -17.370 -13.474 1.00 79.46 294 ALA C N 1
ATOM 6491 C CA . ALA C 1 298 ? 36.293 -18.087 -12.407 1.00 77.44 294 ALA C CA 1
ATOM 6492 C C . ALA C 1 298 ? 36.338 -17.213 -11.166 1.00 77.86 294 ALA C C 1
ATOM 6493 O O . ALA C 1 298 ? 36.241 -15.990 -11.274 1.00 79.44 294 ALA C O 1
ATOM 6495 N N . LYS C 1 299 ? 36.483 -17.838 -9.995 1.00 76.73 295 LYS C N 1
ATOM 6496 C CA . LYS C 1 299 ? 36.561 -17.108 -8.728 1.00 77.25 295 LYS C CA 1
ATOM 6497 C C . LYS C 1 299 ? 37.654 -16.040 -8.829 1.00 77.35 295 LYS C C 1
ATOM 6498 O O . LYS C 1 299 ? 38.686 -16.276 -9.470 1.00 76.33 295 LYS C O 1
ATOM 6500 N N . GLU C 1 300 ? 37.412 -14.864 -8.237 1.00 78.88 296 GLU C N 1
ATOM 6501 C CA . GLU C 1 300 ? 38.400 -13.775 -8.230 1.00 79.09 296 GLU C CA 1
ATOM 6502 C C . GLU C 1 300 ? 39.812 -14.274 -7.831 1.00 76.94 296 GLU C C 1
ATOM 6503 O O . GLU C 1 300 ? 40.795 -13.952 -8.497 1.00 76.80 296 GLU C O 1
ATOM 6505 N N . ASN C 1 301 ? 39.904 -15.096 -6.785 1.00 75.43 297 ASN C N 1
ATOM 6506 C CA . ASN C 1 301 ? 41.207 -15.568 -6.293 1.00 73.34 297 ASN C CA 1
ATOM 6507 C C . ASN C 1 301 ? 41.588 -16.992 -6.705 1.00 70.44 297 ASN C C 1
ATOM 6508 O O . ASN C 1 301 ? 41.955 -17.802 -5.852 1.00 69.09 297 ASN C O 1
ATOM 6513 N N . TRP C 1 302 ? 41.517 -17.291 -8.002 1.00 69.30 298 TRP C N 1
ATOM 6514 C CA . TRP C 1 302 ? 41.817 -18.638 -8.490 1.00 66.69 298 TRP C CA 1
ATOM 6515 C C . TRP C 1 302 ? 43.331 -18.908 -8.526 1.00 64.69 298 TRP C C 1
ATOM 6516 O O . TRP C 1 302 ? 44.130 -17.977 -8.583 1.00 64.77 298 TRP C O 1
ATOM 6527 N N . LYS C 1 303 ? 43.710 -20.185 -8.465 1.00 62.58 299 LYS C N 1
ATOM 6528 C CA . LYS C 1 303 ? 45.116 -20.591 -8.382 1.00 60.79 299 LYS C CA 1
ATOM 6529 C C . LYS C 1 303 ? 45.437 -21.519 -9.547 1.00 59.96 299 LYS C C 1
ATOM 6530 O O . LYS C 1 303 ? 44.548 -22.237 -10.016 1.00 60.57 299 LYS C O 1
ATOM 6536 N N . PHE C 1 304 ? 46.691 -21.518 -10.008 1.00 58.90 300 PHE C N 1
ATOM 6537 C CA . PHE C 1 304 ? 47.080 -22.294 -11.203 1.00 58.53 300 PHE C CA 1
ATOM 6538 C C . PHE C 1 304 ? 48.033 -23.459 -10.910 1.00 57.09 300 PHE C C 1
ATOM 6539 O O . PHE C 1 304 ? 48.997 -23.293 -10.162 1.00 56.65 300 PHE C O 1
ATOM 6547 N N . MET C 1 305 ? 47.778 -24.627 -11.506 1.00 56.90 301 MET C N 1
ATOM 6548 C CA . MET C 1 305 ? 48.695 -25.784 -11.347 1.00 55.79 301 MET C CA 1
ATOM 6549 C C . MET C 1 305 ? 49.194 -26.426 -12.660 1.00 56.37 301 MET C C 1
ATOM 6550 O O . MET C 1 305 ? 48.550 -26.291 -13.712 1.00 57.60 301 MET C O 1
ATOM 6555 N N . HIS C 1 306 ? 50.344 -27.107 -12.579 1.00 55.64 302 HIS C N 1
ATOM 6556 C CA . HIS C 1 306 ? 50.996 -27.759 -13.728 1.00 56.51 302 HIS C CA 1
ATOM 6557 C C . HIS C 1 306 ? 52.164 -28.589 -13.201 1.00 55.79 302 HIS C C 1
ATOM 6558 O O . HIS C 1 306 ? 53.122 -28.029 -12.686 1.00 55.67 302 HIS C O 1
ATOM 6565 N N . CYS C 1 307 ? 52.099 -29.914 -13.326 1.00 56.38 303 CYS C N 1
ATOM 6566 C CA . CYS C 1 307 ? 53.149 -30.820 -12.781 1.00 56.61 303 CYS C CA 1
ATOM 6567 C C . CYS C 1 307 ? 54.576 -30.659 -13.344 1.00 57.26 303 CYS C C 1
ATOM 6568 O O . CYS C 1 307 ? 55.538 -31.123 -12.736 1.00 56.60 303 CYS C O 1
ATOM 6571 N N . LEU C 1 308 ? 54.707 -30.034 -14.510 1.00 59.57 304 LEU C N 1
ATOM 6572 C CA . LEU C 1 308 ? 56.023 -29.743 -15.123 1.00 61.15 304 LEU C CA 1
ATOM 6573 C C . LEU C 1 308 ? 56.598 -30.926 -15.909 1.00 62.06 304 LEU C C 1
ATOM 6574 O O . LEU C 1 308 ? 56.274 -32.073 -15.600 1.00 61.96 304 LEU C O 1
ATOM 6579 N N . PRO C 1 309 ? 57.457 -30.651 -16.925 1.00 63.46 305 PRO C N 1
ATOM 6580 C CA . PRO C 1 309 ? 57.876 -29.298 -17.350 1.00 64.37 305 PRO C CA 1
ATOM 6581 C C . PRO C 1 309 ? 56.814 -28.607 -18.195 1.00 65.38 305 PRO C C 1
ATOM 6582 O O . PRO C 1 309 ? 55.905 -29.270 -18.713 1.00 65.60 305 PRO C O 1
ATOM 6586 N N . ARG C 1 310 ? 56.949 -27.288 -18.322 1.00 66.12 306 ARG C N 1
ATOM 6587 C CA . ARG C 1 310 ? 56.005 -26.453 -19.061 1.00 67.48 306 ARG C CA 1
ATOM 6588 C C . ARG C 1 310 ? 56.576 -25.988 -20.399 1.00 69.59 306 ARG C C 1
ATOM 6589 O O . ARG C 1 310 ? 57.715 -25.544 -20.453 1.00 69.99 306 ARG C O 1
ATOM 6597 N N . HIS C 1 311 ? 55.774 -26.081 -21.465 1.00 71.25 307 HIS C N 1
ATOM 6598 C CA . HIS C 1 311 ? 56.066 -25.402 -22.740 1.00 73.52 307 HIS C CA 1
ATOM 6599 C C . HIS C 1 311 ? 55.054 -24.256 -22.963 1.00 74.53 307 HIS C C 1
ATOM 6600 O O . HIS C 1 311 ? 54.058 -24.161 -22.230 1.00 73.74 307 HIS C O 1
ATOM 6607 N N . PRO C 1 312 ? 55.324 -23.352 -23.932 1.00 76.45 308 PRO C N 1
ATOM 6608 C CA . PRO C 1 312 ? 54.483 -22.146 -24.149 1.00 77.38 308 PRO C CA 1
ATOM 6609 C C . PRO C 1 312 ? 53.054 -22.359 -24.658 1.00 77.56 308 PRO C C 1
ATOM 6610 O O . PRO C 1 312 ? 52.250 -21.418 -24.626 1.00 78.13 308 PRO C O 1
ATOM 6614 N N . GLU C 1 313 ? 52.743 -23.567 -25.121 1.00 76.90 309 GLU C N 1
ATOM 6615 C CA . GLU C 1 313 ? 51.454 -23.826 -25.769 1.00 77.93 309 GLU C CA 1
ATOM 6616 C C . GLU C 1 313 ? 50.280 -23.894 -24.795 1.00 76.19 309 GLU C C 1
ATOM 6617 O O . GLU C 1 313 ? 49.179 -23.455 -25.125 1.00 76.95 309 GLU C O 1
ATOM 6623 N N . GLU C 1 314 ? 50.533 -24.443 -23.603 1.00 73.41 310 GLU C N 1
ATOM 6624 C CA . GLU C 1 314 ? 49.481 -24.752 -22.634 1.00 71.69 310 GLU C CA 1
ATOM 6625 C C . GLU C 1 314 ? 49.045 -23.558 -21.802 1.00 70.85 310 GLU C C 1
ATOM 6626 O O . GLU C 1 314 ? 47.888 -23.489 -21.388 1.00 70.87 310 GLU C O 1
ATOM 6632 N N . VAL C 1 315 ? 49.977 -22.639 -21.553 1.00 70.15 311 VAL C N 1
ATOM 6633 C CA . VAL C 1 315 ? 49.776 -21.513 -20.629 1.00 69.41 311 VAL C CA 1
ATOM 6634 C C . VAL C 1 315 ? 50.763 -20.357 -20.898 1.00 70.30 311 VAL C C 1
ATOM 6635 O O . VAL C 1 315 ? 51.931 -20.595 -21.238 1.00 69.98 311 VAL C O 1
ATOM 6639 N N . SER C 1 316 ? 50.279 -19.119 -20.751 1.00 71.20 312 SER C N 1
ATOM 6640 C CA . SER C 1 316 ? 51.093 -17.915 -20.954 1.00 72.25 312 SER C CA 1
ATOM 6641 C C . SER C 1 316 ? 52.128 -17.661 -19.848 1.00 71.12 312 SER C C 1
ATOM 6642 O O . SER C 1 316 ? 52.049 -18.231 -18.751 1.00 69.23 312 SER C O 1
ATOM 6645 N N . ASP C 1 317 ? 53.080 -16.777 -20.147 1.00 72.40 313 ASP C N 1
ATOM 6646 C CA . ASP C 1 317 ? 54.089 -16.324 -19.186 1.00 71.94 313 ASP C CA 1
ATOM 6647 C C . ASP C 1 317 ? 53.481 -15.552 -18.024 1.00 71.64 313 ASP C C 1
ATOM 6648 O O . ASP C 1 317 ? 53.943 -15.652 -16.887 1.00 70.39 313 ASP C O 1
ATOM 6653 N N . GLU C 1 318 ? 52.445 -14.777 -18.323 1.00 73.10 314 GLU C N 1
ATOM 6654 C CA . GLU C 1 318 ? 51.787 -13.951 -17.322 1.00 73.37 314 GLU C CA 1
ATOM 6655 C C . GLU C 1 318 ? 51.171 -14.788 -16.194 1.00 70.86 314 GLU C C 1
ATOM 6656 O O . GLU C 1 318 ? 51.376 -14.489 -15.016 1.00 70.36 314 GLU C O 1
ATOM 6662 N N . VAL C 1 319 ? 50.422 -15.826 -16.563 1.00 69.26 315 VAL C N 1
ATOM 6663 C CA . VAL C 1 319 ? 49.819 -16.718 -15.585 1.00 66.74 315 VAL C CA 1
ATOM 6664 C C . VAL C 1 319 ? 50.905 -17.525 -14.872 1.00 64.57 315 VAL C C 1
ATOM 6665 O O . VAL C 1 319 ? 50.985 -17.486 -13.646 1.00 64.00 315 VAL C O 1
ATOM 6669 N N . PHE C 1 320 ? 51.748 -18.219 -15.642 1.00 63.43 316 PHE C N 1
ATOM 6670 C CA . PHE C 1 320 ? 52.760 -19.136 -15.107 1.00 61.00 316 PHE C CA 1
ATOM 6671 C C . PHE C 1 320 ? 53.602 -18.491 -14.016 1.00 60.79 316 PHE C C 1
ATOM 6672 O O . PHE C 1 320 ? 53.921 -19.137 -13.021 1.00 59.53 316 PHE C O 1
ATOM 6680 N N . TYR C 1 321 ? 53.957 -17.222 -14.196 1.00 62.19 317 TYR C N 1
ATOM 6681 C CA . TYR C 1 321 ? 54.813 -16.532 -13.234 1.00 62.45 317 TYR C CA 1
ATOM 6682 C C . TYR C 1 321 ? 54.085 -15.501 -12.343 1.00 63.46 317 TYR C C 1
ATOM 6683 O O . TYR C 1 321 ? 54.735 -14.652 -11.735 1.00 64.56 317 TYR C O 1
ATOM 6692 N N . SER C 1 322 ? 52.759 -15.564 -12.256 1.00 63.42 318 SER C N 1
ATOM 6693 C CA . SER C 1 322 ? 52.019 -14.678 -11.345 1.00 64.33 318 SER C CA 1
ATOM 6694 C C . SER C 1 322 ? 51.949 -15.223 -9.913 1.00 63.07 318 SER C C 1
ATOM 6695 O O . SER C 1 322 ? 52.118 -16.424 -9.696 1.00 61.09 318 SER C O 1
ATOM 6698 N N . GLU C 1 323 ? 51.689 -14.330 -8.953 1.00 64.38 319 GLU C N 1
ATOM 6699 C CA . GLU C 1 323 ? 51.434 -14.682 -7.537 1.00 63.79 319 GLU C CA 1
ATOM 6700 C C . GLU C 1 323 ? 50.305 -15.725 -7.411 1.00 62.62 319 GLU C C 1
ATOM 6701 O O . GLU C 1 323 ? 50.131 -16.392 -6.380 1.00 61.63 319 GLU C O 1
ATOM 6703 N N . ARG C 1 324 ? 49.559 -15.851 -8.499 1.00 62.70 320 ARG C N 1
ATOM 6704 C CA . ARG C 1 324 ? 48.530 -16.852 -8.672 1.00 61.83 320 ARG C CA 1
ATOM 6705 C C . ARG C 1 324 ? 49.081 -18.296 -8.810 1.00 59.71 320 ARG C C 1
ATOM 6706 O O . ARG C 1 324 ? 48.369 -19.270 -8.529 1.00 58.87 320 ARG C O 1
ATOM 6714 N N . SER C 1 325 ? 50.348 -18.425 -9.212 1.00 58.82 321 SER C N 1
ATOM 6715 C CA . SER C 1 325 ? 50.915 -19.709 -9.660 1.00 57.09 321 SER C CA 1
ATOM 6716 C C . SER C 1 325 ? 51.654 -20.545 -8.591 1.00 55.41 321 SER C C 1
ATOM 6717 O O . SER C 1 325 ? 52.652 -20.103 -8.010 1.00 55.48 321 SER C O 1
ATOM 6720 N N . LEU C 1 326 ? 51.178 -21.770 -8.374 1.00 53.72 322 LEU C N 1
ATOM 6721 C CA . LEU C 1 326 ? 51.751 -22.664 -7.368 1.00 51.91 322 LEU C CA 1
ATOM 6722 C C . LEU C 1 326 ? 52.824 -23.635 -7.930 1.00 51.06 322 LEU C C 1
ATOM 6723 O O . LEU C 1 326 ? 53.377 -24.476 -7.191 1.00 50.47 322 LEU C O 1
ATOM 6728 N N . VAL C 1 327 ? 53.137 -23.498 -9.217 1.00 51.01 323 VAL C N 1
ATOM 6729 C CA . VAL C 1 327 ? 54.044 -24.409 -9.917 1.00 49.87 323 VAL C CA 1
ATOM 6730 C C . VAL C 1 327 ? 55.296 -24.825 -9.106 1.00 48.92 323 VAL C C 1
ATOM 6731 O O . VAL C 1 327 ? 55.598 -26.016 -8.980 1.00 47.78 323 VAL C O 1
ATOM 6735 N N . PHE C 1 328 ? 56.012 -23.857 -8.548 1.00 49.23 324 PHE C N 1
ATOM 6736 C CA . PHE C 1 328 ? 57.276 -24.180 -7.896 1.00 48.39 324 PHE C CA 1
ATOM 6737 C C . PHE C 1 328 ? 57.155 -24.949 -6.569 1.00 47.36 324 PHE C C 1
ATOM 6738 O O . PHE C 1 328 ? 57.861 -25.950 -6.391 1.00 47.04 324 PHE C O 1
ATOM 6746 N N . PRO C 1 329 ? 56.265 -24.521 -5.645 1.00 47.39 325 PRO C N 1
ATOM 6747 C CA . PRO C 1 329 ? 56.031 -25.394 -4.478 1.00 46.49 325 PRO C CA 1
ATOM 6748 C C . PRO C 1 329 ? 55.511 -26.794 -4.877 1.00 45.47 325 PRO C C 1
ATOM 6749 O O . PRO C 1 329 ? 55.947 -27.796 -4.311 1.00 44.55 325 PRO C O 1
ATOM 6753 N N . GLU C 1 330 ? 54.595 -26.852 -5.849 1.00 45.40 326 GLU C N 1
ATOM 6754 C CA . GLU C 1 330 ? 54.097 -28.119 -6.389 1.00 44.26 326 GLU C CA 1
ATOM 6755 C C . GLU C 1 330 ? 55.233 -29.092 -6.786 1.00 43.31 326 GLU C C 1
ATOM 6756 O O . GLU C 1 330 ? 55.131 -30.288 -6.521 1.00 42.72 326 GLU C O 1
ATOM 6762 N N . ALA C 1 331 ? 56.306 -28.577 -7.403 1.00 42.91 327 ALA C N 1
ATOM 6763 C CA . ALA C 1 331 ? 57.471 -29.384 -7.788 1.00 41.94 327 ALA C CA 1
ATOM 6764 C C . ALA C 1 331 ? 58.261 -29.926 -6.592 1.00 41.30 327 ALA C C 1
ATOM 6765 O O . ALA C 1 331 ? 58.692 -31.092 -6.589 1.00 40.58 327 ALA C O 1
ATOM 6767 N N . GLU C 1 332 ? 58.469 -29.068 -5.596 1.00 41.16 328 GLU C N 1
ATOM 6768 C CA . GLU C 1 332 ? 59.169 -29.432 -4.389 1.00 40.58 328 GLU C CA 1
ATOM 6769 C C . GLU C 1 332 ? 58.403 -30.491 -3.612 1.00 39.80 328 GLU C C 1
ATOM 6770 O O . GLU C 1 332 ? 59.017 -31.330 -2.934 1.00 39.57 328 GLU C O 1
ATOM 6776 N N . ASN C 1 333 ? 57.071 -30.457 -3.706 1.00 39.35 329 ASN C N 1
ATOM 6777 C CA . ASN C 1 333 ? 56.222 -31.349 -2.920 1.00 38.60 329 ASN C CA 1
ATOM 6778 C C . ASN C 1 333 ? 56.370 -32.817 -3.282 1.00 38.17 329 ASN C C 1
ATOM 6779 O O . ASN C 1 333 ? 56.011 -33.701 -2.476 1.00 37.91 329 ASN C O 1
ATOM 6784 N N . ARG C 1 334 ? 56.927 -33.085 -4.467 1.00 38.02 330 ARG C N 1
ATOM 6785 C CA . ARG C 1 334 ? 57.345 -34.441 -4.826 1.00 37.69 330 ARG C CA 1
ATOM 6786 C C . ARG C 1 334 ? 58.280 -35.053 -3.775 1.00 37.15 330 ARG C C 1
ATOM 6787 O O . ARG C 1 334 ? 58.183 -36.256 -3.490 1.00 36.94 330 ARG C O 1
ATOM 6795 N N . LEU C 1 335 ? 59.155 -34.232 -3.176 1.00 37.00 331 LEU C N 1
ATOM 6796 C CA . LEU C 1 335 ? 60.132 -34.732 -2.192 1.00 36.04 331 LEU C CA 1
ATOM 6797 C C . LEU C 1 335 ? 59.465 -35.285 -0.951 1.00 35.69 331 LEU C C 1
ATOM 6798 O O . LEU C 1 335 ? 59.768 -36.399 -0.515 1.00 35.44 331 LEU C O 1
ATOM 6803 N N . TRP C 1 336 ? 58.550 -34.499 -0.402 1.00 36.06 332 TRP C N 1
ATOM 6804 C CA . TRP C 1 336 ? 57.869 -34.826 0.844 1.00 36.03 332 TRP C CA 1
ATOM 6805 C C . TRP C 1 336 ? 56.845 -35.971 0.664 1.00 36.19 332 TRP C C 1
ATOM 6806 O O . TRP C 1 336 ? 56.605 -36.765 1.587 1.00 35.91 332 TRP C O 1
ATOM 6817 N N . ALA C 1 337 ? 56.256 -36.046 -0.533 1.00 36.37 333 ALA C N 1
ATOM 6818 C CA . ALA C 1 337 ? 55.322 -37.109 -0.883 1.00 36.20 333 ALA C CA 1
ATOM 6819 C C . ALA C 1 337 ? 56.037 -38.460 -0.947 1.00 35.67 333 ALA C C 1
ATOM 6820 O O . ALA C 1 337 ? 55.470 -39.500 -0.575 1.00 35.55 333 ALA C O 1
ATOM 6822 N N . ALA C 1 338 ? 57.288 -38.428 -1.409 1.00 35.32 334 ALA C N 1
ATOM 6823 C CA . ALA C 1 338 ? 58.070 -39.641 -1.608 1.00 34.84 334 ALA C CA 1
ATOM 6824 C C . ALA C 1 338 ? 58.491 -40.206 -0.255 1.00 34.67 334 ALA C C 1
ATOM 6825 O O . ALA C 1 338 ? 58.421 -41.417 -0.038 1.00 34.75 334 ALA C O 1
ATOM 6827 N N . ILE C 1 339 ? 58.886 -39.316 0.659 1.00 34.50 335 ILE C N 1
ATOM 6828 C CA . ILE C 1 339 ? 59.190 -39.691 2.039 1.00 34.22 335 ILE C CA 1
ATOM 6829 C C . ILE C 1 339 ? 57.990 -40.394 2.673 1.00 34.68 335 ILE C C 1
ATOM 6830 O O . ILE C 1 339 ? 58.123 -41.476 3.254 1.00 34.84 335 ILE C O 1
ATOM 6835 N N . SER C 1 340 ? 56.820 -39.772 2.554 1.00 35.06 336 SER C N 1
ATOM 6836 C CA . SER C 1 340 ? 55.600 -40.313 3.116 1.00 35.58 336 SER C CA 1
ATOM 6837 C C . SER C 1 340 ? 55.278 -41.708 2.547 1.00 35.56 336 SER C C 1
ATOM 6838 O O . SER C 1 340 ? 54.939 -42.626 3.304 1.00 36.04 336 SER C O 1
ATOM 6841 N N . ALA C 1 341 ? 55.419 -41.861 1.229 1.00 35.10 337 ALA C N 1
ATOM 6842 C CA . ALA C 1 341 ? 55.157 -43.121 0.544 1.00 35.07 337 ALA C CA 1
ATOM 6843 C C . ALA C 1 341 ? 56.175 -44.204 0.889 1.00 35.30 337 ALA C C 1
ATOM 6844 O O . ALA C 1 341 ? 55.801 -45.348 1.207 1.00 35.89 337 ALA C O 1
ATOM 6846 N N . LEU C 1 342 ? 57.456 -43.855 0.812 1.00 34.79 338 LEU C N 1
ATOM 6847 C CA . LEU C 1 342 ? 58.512 -44.803 1.128 1.00 35.32 338 LEU C CA 1
ATOM 6848 C C . LEU C 1 342 ? 58.422 -45.306 2.575 1.00 36.40 338 LEU C C 1
ATOM 6849 O O . LEU C 1 342 ? 58.599 -46.524 2.816 1.00 36.71 338 LEU C O 1
ATOM 6854 N N . GLU C 1 343 ? 58.134 -44.392 3.519 1.00 36.62 339 GLU C N 1
ATOM 6855 C CA . GLU C 1 343 ? 57.892 -44.780 4.917 1.00 37.45 339 GLU C CA 1
ATOM 6856 C C . GLU C 1 343 ? 56.750 -45.771 4.996 1.00 38.22 339 GLU C C 1
ATOM 6857 O O . GLU C 1 343 ? 56.933 -46.857 5.576 1.00 39.13 339 GLU C O 1
ATOM 6863 N N . ALA C 1 344 ? 55.593 -45.419 4.415 1.00 37.82 340 ALA C N 1
ATOM 6864 C CA . ALA C 1 344 ? 54.382 -46.260 4.542 1.00 38.60 340 ALA C CA 1
ATOM 6865 C C . ALA C 1 344 ? 54.521 -47.668 3.959 1.00 38.96 340 ALA C C 1
ATOM 6866 O O . ALA C 1 344 ? 54.187 -48.649 4.623 1.00 39.09 340 ALA C O 1
ATOM 6868 N N . PHE C 1 345 ? 55.035 -47.764 2.731 1.00 38.80 341 PHE C N 1
ATOM 6869 C CA . PHE C 1 345 ? 55.070 -49.043 2.024 1.00 39.42 341 PHE C CA 1
ATOM 6870 C C . PHE C 1 345 ? 56.289 -49.900 2.321 1.00 39.56 341 PHE C C 1
ATOM 6871 O O . PHE C 1 345 ? 56.225 -51.122 2.141 1.00 40.53 341 PHE C O 1
ATOM 6879 N N . VAL C 1 346 ? 57.392 -49.289 2.764 1.00 38.76 342 VAL C N 1
ATOM 6880 C CA . VAL C 1 346 ? 58.614 -50.071 3.007 1.00 38.70 342 VAL C CA 1
ATOM 6881 C C . VAL C 1 346 ? 58.861 -50.261 4.497 1.00 39.11 342 VAL C C 1
ATOM 6882 O O . VAL C 1 346 ? 58.868 -51.374 4.991 1.00 40.17 342 VAL C O 1
ATOM 6886 N N . VAL C 1 347 ? 59.035 -49.167 5.210 1.00 39.10 343 VAL C N 1
ATOM 6887 C CA . VAL C 1 347 ? 59.277 -49.213 6.639 1.00 39.87 343 VAL C CA 1
ATOM 6888 C C . VAL C 1 347 ? 58.084 -49.825 7.400 1.00 41.50 343 VAL C C 1
ATOM 6889 O O . VAL C 1 347 ? 58.282 -50.629 8.318 1.00 42.10 343 VAL C O 1
ATOM 6893 N N . ASN C 1 348 ? 56.862 -49.433 7.030 1.00 41.78 344 ASN C N 1
ATOM 6894 C CA . ASN C 1 348 ? 55.672 -49.911 7.723 1.00 43.57 344 ASN C CA 1
ATOM 6895 C C . ASN C 1 348 ? 54.968 -51.074 7.008 1.00 44.47 344 ASN C C 1
ATOM 6896 O O . ASN C 1 348 ? 53.852 -51.477 7.389 1.00 45.20 344 ASN C O 1
ATOM 6901 N N . LYS C 1 349 ? 55.631 -51.597 5.971 1.00 44.23 345 LYS C N 1
ATOM 6902 C CA . LYS C 1 349 ? 55.194 -52.794 5.245 1.00 45.18 345 LYS C CA 1
ATOM 6903 C C . LYS C 1 349 ? 53.711 -52.750 4.827 1.00 45.88 345 LYS C C 1
ATOM 6904 O O . LYS C 1 349 ? 52.999 -53.735 4.940 1.00 47.07 345 LYS C O 1
ATOM 6906 N N . GLY C 1 350 ? 53.253 -51.591 4.355 1.00 45.56 346 GLY C N 1
ATOM 6907 C CA . GLY C 1 350 ? 51.896 -51.448 3.827 1.00 46.51 346 GLY C CA 1
ATOM 6908 C C . GLY C 1 350 ? 50.810 -51.082 4.828 1.00 48.07 346 GLY C C 1
ATOM 6909 O O . GLY C 1 350 ? 49.665 -50.821 4.432 1.00 48.65 346 GLY C O 1
ATOM 6910 N N . LYS C 1 351 ? 51.153 -51.083 6.122 1.00 48.78 347 LYS C N 1
ATOM 6911 C CA . LYS C 1 351 ? 50.241 -50.604 7.186 1.00 50.14 347 LYS C CA 1
ATOM 6912 C C . LYS C 1 351 ? 50.397 -49.079 7.346 1.00 49.33 347 LYS C C 1
ATOM 6913 O O . LYS C 1 351 ? 51.386 -48.591 7.907 1.00 48.84 347 LYS C O 1
ATOM 6915 N N . ILE C 1 352 ? 49.427 -48.336 6.833 1.00 49.44 348 ILE C N 1
ATOM 6916 C CA . ILE C 1 352 ? 49.515 -46.878 6.788 1.00 48.85 348 ILE C CA 1
ATOM 6917 C C . ILE C 1 352 ? 49.011 -46.225 8.099 1.00 50.37 348 ILE C C 1
ATOM 6918 O O . ILE C 1 352 ? 47.821 -46.265 8.396 1.00 51.64 348 ILE C O 1
ATOM 6923 N N . ALA C 1 353 ? 49.932 -45.654 8.882 1.00 50.58 349 ALA C N 1
ATOM 6924 C CA . ALA C 1 353 ? 49.623 -45.024 10.192 1.00 52.30 349 ALA C CA 1
ATOM 6925 C C . ALA C 1 353 ? 50.115 -43.574 10.281 1.00 52.40 349 ALA C C 1
ATOM 6926 O O . ALA C 1 353 ? 49.498 -42.753 10.977 1.00 53.83 349 ALA C O 1
#

Nearest PDB structures (foldseek):
  3sds-assembly2_B  TM=1.003E+00  e=2.817E-65  Coccidioides immitis RS
  3sds-assembly3_C  TM=1.001E+00  e=3.039E-59  Coccidioides immitis RS
  3sds-assembly1_A  TM=9.922E-01  e=4.801E-59  Coccidioides immitis RS
  4jhx-assembly1_C  TM=9.065E-01  e=2.129E-26  Vibrio vulnificus CMCP6
  4am8-assembly1_A  TM=8.963E-01  e=1.427E-26  Enterococcus faecalis

Organism: Coccidioides immitis (strain RS) (NCBI:txid246410)

Sequence (944 aa):
TPRHLLSIADLTPTEFATLVRNASSYKKTIKSDSMPERLTGALSGKTVAMMFSKRSTRTRVSTEGAVVKMGGHPMFLGKDDIGVNESLYDTSVVISSMVSCIVARVGPHSDIANLAKHSSVPVINALCDTFHPLQAIADFLTIHESFAHPSSLGLEGLKIAWVGDANNVLFDLAIAATKMGVNVAVATPRGYEIPSHIVELIQKAREGVQSPGNLTQTTVPEVAVKDADVIVTDTWKIKRLEAFKDFKVTSELAKRGGAKENWKFMHCLPRHPEEVSDEVFYSERSLVFPEAENRLWAAISALEAFVVNKGKIASTPRHLLSIADLTPTEFATLVRNASSYKKTIKSDSMPERLTGALSGKTVAMMFSKRSTRTRVSTEGAVVKMGGHPMFLGKDDIQLGVNESLYDTSVVISSMVSCIVARVHSDIANLAKHSSVPVINALCDTFHPLQAIADFLTIHESFAHPSSLGLEGLKIAWVGDANNVLFDLAIAATKMGVNVAVATPRGYEIPSHIVELIQKAREGVQSPGNLTQTTVPEVAVKDADVIVTDTWKIKRLEAFKDFKVTSELAKRGGAKENWKFMHCLPRHPEEVSDEVFYSERSLVFPEAENRLWAAISALEAFVVNKGKIATPRHLLSIADLTPTEFATLVRNASSYKKTIKSDSMPERLTGALSGKTVAMMFSKRSTRTRVSTEGAVVKMGGHPMFLGKDDIQLGVNESLYDTSVVISSMVSCIVARVHSDIANLAKHSSVPVINALCDTFHPLQAIADFLTIHESFATHPSSLGLEGLKIAWVGDANNVLFDLAIAATKMGVNVAVATPRGYEIPSHIVELIQKAREGVQSPGNLTQTTVPEVAVKDADVIVTDTWKIKRLEAFKDFKVTSELAKRGGAKENWKFMHCLPRHPEEVSDEVFYSERSLVFPEAENRLWAAISALEAFVVNKGKIA

B-factor: mean 55.22, std 15.11, range [11.05, 119.13]

Foldseek 3Di:
DFDAAAACLVDALLLLVLLLVQLLVQVVQVVVPHHDPLQALLQAPFEEEEEEQDDDVLLCVQLQLLQVSSNHHYHYAYNVRDCPPDNLLVVLQVVLVRHAEYEYEDEAPVSVVVSCVRHPHYYYYCDYFAAHHLLLSLVVSLVLVVPDPSSESPCAPAEEEEFEADTHNNLRNLLNQQSHNYAYEYAYAPPRDDDVVSVVSSVVSNPPHPRTYDYHYYNDLLQRQAQHQEYEYEDHPPVPVVRCVVRADDPVSNVSSHYDPLYAYEYADDDDPRRYHPCRCPDPRYSYVSSSVSSNSSSNSVCCCCRSVSNPRD/DAFDAADALLSDALLLLLLLLVQLLVQVVAVVVPHGDPLQALLQAPFEEEEEEEDDDVLLVVQQCLLQVSSHYHYHYAYNVNDDQCPPDHNLVVLDVVLVRGQEYEYDDNVVVVVSSVNHRHYYYDCDDWAAHVLLLSLVVSLVLVVPPPSSESPCAAAEEFEFEADTHSVLRNLLSCFSRNYAYEYADFPPRDDDPVSVVSSVVSNPPHPHTYDYHYDNDLLQRQAQHQEYEYEDDDDVVCVRCVVGADEPVSNVNSHHDPLHAYEYADDDDPRRYHPCRCPDPRYSYPSSSVSSNSSSNSVCCCRRSVSNDRD/DFDAAAACLVDALLLLLLLLVQLLVQVVAVVVPHHDPLQALLQAPFEEEEEEQDDDVLLCVLQQLLCVSNNYYYDYQYNPRDDAPDPDDLLVVLDVVLVRGAEYEYDDVVSQVVSCVNHPHYYYDCDDFAAHQLLLSLVVSLVLVVDDDDSSESPPAPAEEEEFEADTHSNLRNLLSCFSRNYEYEYADFPPRDDDDVSVVSSVVSNPPHPRTYYYHYYHDLLARQAQHQEYEYEDDDDVRCVRCPNGADEPCSNVSSHYDPLHAYEYQDDDDPSRYHPPRCPDPRYPHPSSSVSSNSSSNSVCCCCRSVRPNRD

Solvent-accessible surface area: 39756 Å² total; per-residue (Å²): 152,50,80,39,0,33,4,0,43,68,3,71,33,62,36,0,0,19,1,0,83,23,0,29,64,13,24,169,31,24,121,80,83,9,24,8,84,109,0,86,39,27,2,67,89,94,38,0,0,0,28,9,58,46,84,25,96,135,12,79,102,15,3,57,30,0,0,88,82,0,41,11,112,16,58,86,38,7,135,146,95,90,86,156,114,90,62,53,122,64,27,0,69,73,34,2,82,147,18,30,0,0,2,0,54,33,37,74,48,77,51,0,38,73,10,5,162,57,6,73,19,20,0,2,0,1,44,1,90,36,18,7,0,8,5,3,0,0,2,0,0,2,3,48,70,45,72,118,121,90,58,27,16,64,8,96,57,33,42,2,0,2,0,0,21,13,31,25,12,0,8,0,4,2,0,0,0,5,18,3,6,1,46,7,0,4,0,5,9,83,63,53,94,13,63,93,110,2,42,110,41,4,111,65,14,74,155,86,36,109,74,33,3,79,54,64,106,25,85,77,12,37,81,0,0,38,93,0,20,1,0,6,2,15,53,62,104,91,82,88,109,85,44,0,77,110,12,85,0,34,38,58,6,6,90,166,16,39,18,94,103,35,7,28,0,2,1,30,29,88,51,91,90,79,3,0,16,87,115,5,13,145,41,88,71,22,24,0,122,59,3,36,68,0,23,42,11,0,4,0,1,1,4,4,5,2,12,48,48,175,10,74,35,88,175,94,46,81,40,0,33,5,0,47,68,3,71,22,55,32,0,0,15,1,0,84,24,0,25,65,11,20,72,40,22,125,79,138,64,79,19,167,122,0,88,37,28,2,68,88,98,35,0,0,0,11,10,58,45,91,19,96,153,14,74,106,12,3,55,30,0,0,91,85,0,39,12,108,19,59,88,42,6,129,131,95,61,59,53,39,120,102,95,57,47,120,67,8,1,65,75,27,2,80,143,21,27,0,0,2,0,62,65,73,88,83,0,44,67,7,4,157,65,9,76,20,19,0,2,0,1,43,4,115,41,20,8,0,6,8,2,1,0,5,0,0,5,2,50,75,44,67,123,117,91,27,22,13,61,8,100,54,18,24,2,0,2,0,0,22,20,39,24,16,0,11,0,5,3,0,0,0,5,16,4,7,1,56,4,21,3,0,7,6,83,60,59,99,9,66,94,127,3,30,64,52,4,114,73,16,99,90,31,12,52,53,42,2,77,44,68,98,28,34,10,6,20,35,4,0,50,102,2,21,0,1,12,1,9,52,73,122,99,78,72,68,84,41,3,73,55,9,86,1,35,37,62,2,6,91,95,10,45,15,107,161,75,8,48,0,2,2,33,32,89,52,88,83,84,1,0,27,85,109,1,11,145,39,108,69,21,23,1,125,60,3,38,65,0,23,43,12,0,4,0,2,1,4,6,5,1,23,61,49,84,8,73,30,88,153,52,76,39,0,36,6,0,46,65,5,70,36,56,33,0,0,22,0,0,65,20,0,24,65,10,29,70,28,22,126,82,84,10,28,8,88,107,0,85,40,27,1,71,88,99,36,0,0,0,7,10,49,49,101,17,98,146,18,82,106,10,4,56,30,0,0,88,88,0,39,12,106,17,58,87,43,4,61,144,106,31,61,66,47,123,108,86,61,44,120,64,20,0,63,75,26,2,80,145,17,28,0,0,3,0,81,47,72,83,84,0,43,58,1,5,150,59,12,74,20,17,0,2,0,1,19,8,109,41,18,23,0,10,6,3,0,0,2,0,0,6,2,36,80,47,45,106,142,45,82,48,11,9,22,0,40,61,1,29,2,0,0,0,0,37,17,32,36,12,1,10,0,2,3,0,0,0,7,20,4,5,3,49,7,19,3,0,5,7,82,69,85,98,13,69,99,127,3,57,59,48,12,66,73,10,42,87,90,31,115,40,52,10,106,55,69,96,33,73,75,9,40,82,7,0,48,116,1,34,0,1,6,1,13,48,99,228,90,76,23,70,82,44,4,67,110,7,92,0,39,43,54,7,6,83,176,16,42,19,39,90,118,10,50,0,1,1,24,30,88,50,95,92,92,2,0,25,89,116,2,12,143,38,113,76,24,22,2,124,62,1,35,62,1,23,45,11,0,5,0,1,1,4,5,4,1,26,56,47,84,8,71,32,90

CATH classification: 3.40.50.1370 (+1 more: 3.40.50.1370)